Protein AF-0000000077144534 (afdb_homodimer)

Organism: Bacillus cereus (strain ATCC 14579 / DSM 31 / CCUG 7414 / JCM 2152 / NBRC 15305 / NCIMB 9373 / NCTC 2599 / NRRL B-3711) (NCBI:txid226900)

Solvent-accessible surface area (backbone atoms only — not comparable to full-atom values): 43664 Å² total; per-residue (Å²): 130,83,70,80,83,49,71,66,43,53,51,49,51,52,47,54,53,50,52,52,50,32,29,72,67,61,45,68,54,52,65,59,30,49,51,47,42,27,48,52,36,26,70,57,66,73,32,68,68,57,10,37,19,36,45,34,42,28,43,51,51,28,47,54,73,42,35,69,46,41,49,42,52,8,52,35,41,21,42,44,52,51,29,51,39,47,43,28,36,54,57,55,49,50,72,56,57,72,67,42,68,38,33,68,44,24,42,51,50,48,14,52,49,31,20,58,46,11,34,73,40,38,35,71,50,37,40,67,52,42,34,76,65,46,48,62,52,28,35,71,39,18,25,28,50,63,49,53,30,50,24,37,24,47,25,6,23,25,36,18,51,45,52,21,79,60,62,36,42,60,42,38,49,22,16,57,42,34,74,43,59,41,67,51,25,48,62,42,26,50,65,45,40,50,45,29,36,53,47,18,52,51,47,42,47,60,64,46,59,76,46,52,59,62,48,57,75,67,61,62,78,67,59,73,64,70,69,66,73,47,75,37,89,60,53,71,68,58,30,48,52,51,36,55,46,53,60,50,53,52,51,49,48,52,50,49,27,62,74,67,64,43,55,70,70,54,34,36,20,34,54,36,16,49,48,53,51,48,42,48,53,50,29,35,69,61,45,45,91,50,11,56,56,49,38,52,49,35,50,25,53,9,46,29,51,29,42,52,69,42,41,71,30,34,41,46,47,22,42,54,31,47,32,37,81,35,26,48,75,56,76,35,94,60,68,61,89,86,61,74,28,50,46,54,40,50,10,54,54,42,38,72,70,45,92,69,50,52,62,57,48,37,52,49,31,36,50,48,5,36,41,34,2,59,72,23,62,17,61,54,26,22,36,57,21,3,36,51,16,32,21,48,13,56,37,60,70,52,44,32,38,45,38,25,26,45,3,36,36,30,6,13,40,29,1,35,15,35,43,28,36,84,35,24,36,70,43,18,59,64,43,69,44,58,28,60,57,50,17,58,64,34,40,60,25,47,52,51,13,49,52,55,30,43,53,52,50,37,71,72,84,129,83,70,80,81,49,72,66,44,54,52,50,49,51,47,53,53,50,50,52,52,32,30,72,68,59,45,67,55,52,64,58,31,50,51,49,41,28,49,54,35,25,71,58,66,73,31,68,68,57,8,36,18,34,45,34,42,28,41,52,51,29,46,54,72,44,35,68,46,42,50,42,51,7,52,35,42,21,43,44,50,51,30,52,38,46,43,29,34,54,57,57,50,51,71,56,56,73,66,42,68,39,34,69,44,27,44,52,48,49,14,53,50,32,21,58,45,10,34,73,41,39,34,69,51,36,41,68,52,43,33,76,66,48,48,62,52,29,41,71,38,22,26,38,51,62,47,53,30,49,25,38,24,46,25,6,23,25,35,19,51,46,52,22,80,61,62,37,43,61,42,38,48,22,16,56,41,33,73,42,60,40,67,53,25,47,62,43,26,51,64,45,41,50,47,27,36,52,47,17,53,50,46,43,46,61,64,45,57,75,49,51,60,61,59,67,73,63,72,76,70,67,59,71,64,70,67,64,72,47,75,35,89,60,53,70,66,58,32,47,51,51,36,54,45,54,60,51,51,52,50,50,49,52,51,48,27,61,74,66,66,43,57,69,70,53,35,35,20,36,54,35,16,50,50,53,51,49,41,48,54,49,29,36,69,61,46,44,91,49,11,55,56,48,39,51,49,35,50,25,53,8,44,30,50,27,41,53,68,40,41,70,30,34,42,45,48,21,44,54,32,48,32,38,82,36,26,49,76,56,77,34,94,60,68,62,90,86,60,75,28,48,46,53,40,51,9,53,52,41,40,73,71,44,92,70,48,51,62,58,49,36,51,49,32,36,50,48,6,35,40,34,1,58,71,22,63,18,60,55,26,22,37,57,21,3,35,52,15,32,21,48,15,57,37,60,70,52,44,32,38,44,37,25,26,45,3,36,37,30,6,13,39,30,0,35,16,35,44,28,35,84,37,24,36,69,42,18,58,66,44,69,42,58,27,60,57,51,17,58,66,33,39,62,27,47,51,52,12,50,51,52,30,42,53,52,49,38,71,72,85

Nearest PDB structures (foldseek):
  4f35-assembly1_C  TM=5.685E-01  e=8.370E-05  Vibrio cholerae
  4f35-assembly1_D  TM=5.701E-01  e=2.680E-04  Vibrio cholerae
  8uvi-assembly1_A  TM=4.977E-01  e=1.101E-03  Homo sapiens
  7p54-assembly1_B  TM=1.173E-01  e=9.471E+00  Homo sapiens
  4f35-assembly1_C  TM=5.687E-01  e=7.313E-05  Vibrio cholerae

Radius of gyration: 28.94 Å; Cα contacts (8 Å, |Δi|>4): 1698; chains: 2; bounding box: 73×82×66 Å

Structure (mmCIF, N/CA/C/O backbone):
data_AF-0000000077144534-model_v1
#
loop_
_entity.id
_entity.type
_entity.pdbx_description
1 polymer Transporter
#
loop_
_atom_site.group_PDB
_atom_site.id
_atom_site.type_symbol
_atom_site.label_atom_id
_atom_site.label_alt_id
_atom_site.label_comp_id
_atom_site.label_asym_id
_atom_site.label_entity_id
_atom_site.label_seq_id
_atom_site.pdbx_PDB_ins_code
_atom_site.Cartn_x
_atom_site.Cartn_y
_atom_site.Cartn_z
_atom_site.occupancy
_atom_site.B_iso_or_equiv
_atom_site.auth_seq_id
_atom_site.auth_comp_id
_atom_site.auth_asym_id
_atom_site.auth_atom_id
_atom_site.pdbx_PDB_model_num
ATOM 1 N N . MET A 1 1 ? 38.344 -20.266 5.215 1 42.41 1 MET A N 1
ATOM 2 C CA . MET A 1 1 ? 38.406 -19.688 6.559 1 42.41 1 MET A CA 1
ATOM 3 C C . MET A 1 1 ? 37.031 -19.812 7.258 1 42.41 1 MET A C 1
ATOM 5 O O . MET A 1 1 ? 36 -19.672 6.625 1 42.41 1 MET A O 1
ATOM 9 N N . GLY A 1 2 ? 36.938 -20.562 8.297 1 53.88 2 GLY A N 1
ATOM 10 C CA . GLY A 1 2 ? 35.75 -20.953 9.047 1 53.88 2 GLY A CA 1
ATOM 11 C C . GLY A 1 2 ? 34.906 -19.766 9.484 1 53.88 2 GLY A C 1
ATOM 12 O O . GLY A 1 2 ? 35.438 -18.734 9.883 1 53.88 2 GLY A O 1
ATOM 13 N N . VAL A 1 3 ? 33.812 -19.562 8.875 1 65.56 3 VAL A N 1
ATOM 14 C CA . VAL A 1 3 ? 32.938 -18.469 9.289 1 65.56 3 VAL A CA 1
ATOM 15 C C . VAL A 1 3 ? 32.625 -18.594 10.773 1 65.56 3 VAL A C 1
ATOM 17 O O . VAL A 1 3 ? 32.375 -19.688 11.273 1 65.56 3 VAL A O 1
ATOM 20 N N . GLU A 1 4 ? 33.031 -17.688 11.617 1 74.69 4 GLU A N 1
ATOM 21 C CA . GLU A 1 4 ? 32.75 -17.656 13.047 1 74.69 4 GLU A CA 1
ATOM 22 C C . GLU A 1 4 ? 31.266 -17.406 13.305 1 74.69 4 GLU A C 1
ATOM 24 O O . GLU A 1 4 ? 30.719 -16.375 12.875 1 74.69 4 GLU A O 1
ATOM 29 N N . LEU A 1 5 ? 30.656 -18.484 13.781 1 81.31 5 LEU A N 1
ATOM 30 C CA . LEU A 1 5 ? 29.25 -18.344 14.141 1 81.31 5 LEU A CA 1
ATOM 31 C C . LEU A 1 5 ? 29.094 -17.578 15.453 1 81.31 5 LEU A C 1
ATOM 33 O O . LEU A 1 5 ? 29.797 -17.859 16.422 1 81.31 5 LEU A O 1
ATOM 37 N N . ALA A 1 6 ? 28.328 -16.516 15.359 1 86.56 6 ALA A N 1
ATOM 38 C CA . ALA A 1 6 ? 28.062 -15.633 16.5 1 86.56 6 ALA A CA 1
ATOM 39 C C . ALA A 1 6 ? 26.641 -15.812 17.031 1 86.56 6 ALA A C 1
ATOM 41 O O . ALA A 1 6 ? 25.922 -16.719 16.594 1 86.56 6 ALA A O 1
ATOM 42 N N . LEU A 1 7 ? 26.359 -15.109 18.016 1 89.06 7 LEU A N 1
ATOM 43 C CA . LEU A 1 7 ? 25.047 -15.141 18.641 1 89.06 7 LEU A CA 1
ATOM 44 C C . LEU A 1 7 ? 23.953 -14.812 17.625 1 89.06 7 LEU A C 1
ATOM 46 O O . LEU A 1 7 ? 22.859 -15.359 17.688 1 89.06 7 LEU A O 1
ATOM 50 N N . LEU A 1 8 ? 24.328 -14.031 16.703 1 90.62 8 LEU A N 1
ATOM 51 C CA . LEU A 1 8 ? 23.359 -13.633 15.68 1 90.62 8 LEU A CA 1
ATOM 52 C C . LEU A 1 8 ? 22.969 -14.82 14.82 1 90.62 8 LEU A C 1
ATOM 54 O O . LEU A 1 8 ? 21.797 -14.945 14.43 1 90.62 8 LEU A O 1
ATOM 58 N N . HIS A 1 9 ? 23.891 -15.633 14.547 1 89.31 9 HIS A N 1
ATOM 59 C CA . HIS A 1 9 ? 23.609 -16.812 13.734 1 89.31 9 HIS A CA 1
ATOM 60 C C . HIS A 1 9 ? 22.688 -17.781 14.469 1 89.31 9 HIS A C 1
ATOM 62 O O . HIS A 1 9 ? 21.734 -18.297 13.891 1 89.31 9 HIS A O 1
ATOM 68 N N . ALA A 1 10 ? 22.922 -17.969 15.703 1 90.56 10 ALA A N 1
ATOM 69 C CA . ALA A 1 10 ? 22.094 -18.859 16.516 1 90.56 10 ALA A CA 1
ATOM 70 C C . ALA A 1 10 ? 20.672 -18.312 16.656 1 90.56 10 ALA A C 1
ATOM 72 O O . ALA A 1 10 ? 19.703 -19.062 16.609 1 90.56 10 ALA A O 1
ATOM 73 N N . LEU A 1 11 ? 20.625 -17.062 16.859 1 92.5 11 LEU A N 1
ATOM 74 C CA . LEU A 1 11 ? 19.312 -16.406 16.969 1 92.5 11 LEU A CA 1
ATOM 75 C C . LEU A 1 11 ? 18.516 -16.562 15.688 1 92.5 11 LEU A C 1
ATOM 77 O O . LEU A 1 11 ? 17.297 -16.781 15.734 1 92.5 11 LEU A O 1
ATOM 81 N N . TYR A 1 12 ? 19.188 -16.422 14.641 1 88.88 12 TYR A N 1
ATOM 82 C CA . TYR A 1 12 ? 18.5 -16.531 13.359 1 88.88 12 TYR A CA 1
ATOM 83 C C . TYR A 1 12 ? 18.016 -17.953 13.125 1 88.88 12 TYR A C 1
ATOM 85 O O . TYR A 1 12 ? 16.922 -18.172 12.594 1 88.88 12 TYR A O 1
ATOM 93 N N . VAL A 1 13 ? 18.781 -18.906 13.531 1 87.19 13 VAL A N 1
ATOM 94 C CA . VAL A 1 13 ? 18.375 -20.297 13.398 1 87.19 13 VAL A CA 1
ATOM 95 C C . VAL A 1 13 ? 17.156 -20.562 14.281 1 87.19 13 VAL A C 1
ATOM 97 O O . VAL A 1 13 ? 16.203 -21.234 13.859 1 87.19 13 VAL A O 1
ATOM 100 N N . ILE A 1 14 ? 17.156 -20.047 15.445 1 92.19 14 ILE A N 1
ATOM 101 C CA . ILE A 1 14 ? 16.016 -20.188 16.344 1 92.19 14 ILE A CA 1
ATOM 102 C C . ILE A 1 14 ? 14.789 -19.547 15.719 1 92.19 14 ILE A C 1
ATOM 104 O O . ILE A 1 14 ? 13.672 -20.078 15.844 1 92.19 14 ILE A O 1
ATOM 108 N N . CYS A 1 15 ? 15.016 -18.484 15.07 1 89.12 15 CYS A N 1
ATOM 109 C CA . CYS A 1 15 ? 13.922 -17.797 14.391 1 89.12 15 CYS A CA 1
ATOM 110 C C . CYS A 1 15 ? 13.32 -18.672 13.297 1 89.12 15 CYS A C 1
ATOM 112 O O . CYS A 1 15 ? 12.102 -18.797 13.211 1 89.12 15 CYS A O 1
ATOM 114 N N . LEU A 1 16 ? 14.195 -19.25 12.508 1 81.44 16 LEU A N 1
ATOM 115 C CA . LEU A 1 16 ? 13.727 -20.109 11.422 1 81.44 16 LEU A CA 1
ATOM 116 C C . LEU A 1 16 ? 12.93 -21.281 11.961 1 81.44 16 LEU A C 1
ATOM 118 O O . LEU A 1 16 ? 11.859 -21.594 11.445 1 81.44 16 LEU A O 1
ATOM 122 N N . LEU A 1 17 ? 13.375 -21.828 13.008 1 86 17 LEU A N 1
ATOM 123 C CA . LEU A 1 17 ? 12.711 -22.969 13.602 1 86 17 LEU A CA 1
ATOM 124 C C . LEU A 1 17 ? 11.375 -22.578 14.219 1 86 17 LEU A C 1
ATOM 126 O O . LEU A 1 17 ? 10.398 -23.312 14.117 1 86 17 LEU A O 1
ATOM 130 N N . THR A 1 18 ? 11.367 -21.453 14.82 1 90.31 18 THR A N 1
ATOM 131 C CA . THR A 1 18 ? 10.133 -20.969 15.422 1 90.31 18 THR A CA 1
ATOM 132 C C . THR A 1 18 ? 9.086 -20.703 14.344 1 90.31 18 THR A C 1
ATOM 134 O O . THR A 1 18 ? 7.91 -21.047 14.516 1 90.31 18 THR A O 1
ATOM 137 N N . ILE A 1 19 ? 9.492 -20.109 13.266 1 84.62 19 ILE A N 1
ATOM 138 C CA . ILE A 1 19 ? 8.562 -19.781 12.18 1 84.62 19 ILE A CA 1
ATOM 139 C C . ILE A 1 19 ? 8.008 -21.078 11.586 1 84.62 19 ILE A C 1
ATOM 141 O O . ILE A 1 19 ? 6.809 -21.188 11.328 1 84.62 19 ILE A O 1
ATOM 145 N N . ILE A 1 20 ? 8.883 -22.047 11.406 1 80.19 20 ILE A N 1
ATOM 146 C CA . ILE A 1 20 ? 8.453 -23.344 10.875 1 80.19 20 ILE A CA 1
ATOM 147 C C . ILE A 1 20 ? 7.426 -23.969 11.812 1 80.19 20 ILE A C 1
ATOM 149 O O . ILE A 1 20 ? 6.402 -24.5 11.359 1 80.19 20 ILE A O 1
ATOM 153 N N . THR A 1 21 ? 7.672 -23.875 13.055 1 87 21 THR A N 1
ATOM 154 C CA . THR A 1 21 ? 6.75 -24.438 14.047 1 87 21 THR A CA 1
ATOM 155 C C . THR A 1 21 ? 5.402 -23.719 13.984 1 87 21 THR A C 1
ATOM 157 O O . THR A 1 21 ? 4.352 -24.375 14.055 1 87 21 THR A O 1
ATOM 160 N N . PHE A 1 22 ? 5.402 -22.453 13.82 1 85.5 22 PHE A N 1
ATOM 161 C CA . PHE A 1 22 ? 4.164 -21.688 13.75 1 85.5 22 PHE A CA 1
ATOM 162 C C . PHE A 1 22 ? 3.395 -22.016 12.477 1 85.5 22 PHE A C 1
ATOM 164 O O . PHE A 1 22 ? 2.162 -22.078 12.484 1 85.5 22 PHE A O 1
ATOM 171 N N . PHE A 1 23 ? 4.145 -22.234 11.422 1 77.31 23 PHE A N 1
ATOM 172 C CA . PHE A 1 23 ? 3.492 -22.641 10.18 1 77.31 23 PHE A CA 1
ATOM 173 C C . PHE A 1 23 ? 2.816 -24 10.344 1 77.31 23 PHE A C 1
ATOM 175 O O . PHE A 1 23 ? 1.694 -24.188 9.867 1 77.31 23 PHE A O 1
ATOM 182 N N . ILE A 1 24 ? 3.453 -24.828 10.984 1 77.75 24 ILE A N 1
ATOM 183 C CA . ILE A 1 24 ? 2.912 -26.172 11.195 1 77.75 24 ILE A CA 1
ATOM 184 C C . ILE A 1 24 ? 1.632 -26.094 12.023 1 77.75 24 ILE A C 1
ATOM 186 O O . ILE A 1 24 ? 0.661 -26.797 11.758 1 77.75 24 ILE A O 1
ATOM 190 N N . LEU A 1 25 ? 1.6 -25.141 12.945 1 82.19 25 LEU A N 1
ATOM 191 C CA . LEU A 1 25 ? 0.45 -24.969 13.828 1 82.19 25 LEU A CA 1
ATOM 192 C C . LEU A 1 25 ? -0.598 -24.062 13.195 1 82.19 25 LEU A C 1
ATOM 194 O O . LEU A 1 25 ? -1.635 -23.781 13.805 1 82.19 25 LEU A O 1
ATOM 198 N N . ARG A 1 26 ? -0.304 -23.531 12.016 1 79.56 26 ARG A N 1
ATOM 199 C CA . ARG A 1 26 ? -1.212 -22.672 11.273 1 79.56 26 ARG A CA 1
ATOM 200 C C . ARG A 1 26 ? -1.513 -21.391 12.047 1 79.56 26 ARG A C 1
ATOM 202 O O . ARG A 1 26 ? -2.668 -20.969 12.141 1 79.56 26 ARG A O 1
ATOM 209 N N . LYS A 1 27 ? -0.546 -20.938 12.68 1 83.81 27 LYS A N 1
ATOM 210 C CA . LYS A 1 27 ? -0.655 -19.688 13.422 1 83.81 27 LYS A CA 1
ATOM 211 C C . LYS A 1 27 ? -0.007 -18.547 12.648 1 83.81 27 LYS A C 1
ATOM 213 O O . LYS A 1 27 ? 0.911 -18.766 11.859 1 83.81 27 LYS A O 1
ATOM 218 N N . ASP A 1 28 ? -0.531 -17.359 12.961 1 85.75 28 ASP A N 1
ATOM 219 C CA . ASP A 1 28 ? 0.019 -16.172 12.312 1 85.75 28 ASP A CA 1
ATOM 220 C C . ASP A 1 28 ? 1.435 -15.883 12.812 1 85.75 28 ASP A C 1
ATOM 222 O O . ASP A 1 28 ? 1.718 -16.016 14 1 85.75 28 ASP A O 1
ATOM 226 N N . THR A 1 29 ? 2.299 -15.469 11.883 1 87.38 29 THR A N 1
ATOM 227 C CA . THR A 1 29 ? 3.715 -15.344 12.211 1 87.38 29 THR A CA 1
ATOM 228 C C . THR A 1 29 ? 4.117 -13.875 12.312 1 87.38 29 THR A C 1
ATOM 230 O O . THR A 1 29 ? 5.277 -13.562 12.578 1 87.38 29 THR A O 1
ATOM 233 N N . THR A 1 30 ? 3.24 -12.969 12.141 1 90.62 30 THR A N 1
ATOM 234 C CA . THR A 1 30 ? 3.561 -11.555 12.07 1 90.62 30 THR A CA 1
ATOM 235 C C . THR A 1 30 ? 4.266 -11.094 13.344 1 90.62 30 THR A C 1
ATOM 237 O O . THR A 1 30 ? 5.34 -10.492 13.281 1 90.62 30 THR A O 1
ATOM 240 N N . ILE A 1 31 ? 3.746 -11.438 14.516 1 94.31 31 ILE A N 1
ATOM 241 C CA . ILE A 1 31 ? 4.289 -10.984 15.789 1 94.31 31 ILE A CA 1
ATOM 242 C C . ILE A 1 31 ? 5.664 -11.617 16.016 1 94.31 31 ILE A C 1
ATOM 244 O O . ILE A 1 31 ? 6.598 -10.938 16.453 1 94.31 31 ILE A O 1
ATOM 248 N N . ILE A 1 32 ? 5.766 -12.844 15.688 1 92.19 32 ILE A N 1
ATOM 249 C CA . ILE A 1 32 ? 7.023 -13.555 15.891 1 92.19 32 ILE A CA 1
ATOM 250 C C . ILE A 1 32 ? 8.109 -12.938 15.023 1 92.19 32 ILE A C 1
ATOM 252 O O . ILE A 1 32 ? 9.25 -12.773 15.461 1 92.19 32 ILE A O 1
ATOM 256 N N . CYS A 1 33 ? 7.805 -12.633 13.781 1 91.62 33 CYS A N 1
ATOM 257 C CA . CYS A 1 33 ? 8.766 -11.992 12.891 1 91.62 33 CYS A CA 1
ATOM 258 C C . CYS A 1 33 ? 9.219 -10.648 13.453 1 91.62 33 CYS A C 1
ATOM 260 O O . CYS A 1 33 ? 10.414 -10.344 13.461 1 91.62 33 CYS A O 1
ATOM 262 N N . ILE A 1 34 ? 8.305 -9.898 13.953 1 96.12 34 ILE A N 1
ATOM 263 C CA . ILE A 1 34 ? 8.617 -8.578 14.484 1 96.12 34 ILE A CA 1
ATOM 264 C C . ILE A 1 34 ? 9.5 -8.719 15.719 1 96.12 34 ILE A C 1
ATOM 266 O O . ILE A 1 34 ? 10.469 -7.965 15.891 1 96.12 34 ILE A O 1
ATOM 270 N N . ASP A 1 35 ? 9.203 -9.672 16.562 1 96.5 35 ASP A N 1
ATOM 271 C CA . ASP A 1 35 ? 9.992 -9.922 17.766 1 96.5 35 ASP A CA 1
ATOM 272 C C . ASP A 1 35 ? 11.438 -10.273 17.406 1 96.5 35 ASP A C 1
ATOM 274 O O . ASP A 1 35 ? 12.375 -9.781 18.031 1 96.5 35 ASP A O 1
ATOM 278 N N . PHE A 1 36 ? 11.578 -11.078 16.484 1 94.81 36 PHE A N 1
ATOM 279 C CA . PHE A 1 36 ? 12.922 -11.508 16.125 1 94.81 36 PHE A CA 1
ATOM 280 C C . PHE A 1 36 ? 13.672 -10.383 15.406 1 94.81 36 PHE A C 1
ATOM 282 O O . PHE A 1 36 ? 14.891 -10.266 15.531 1 94.81 36 PHE A O 1
ATOM 289 N N . ILE A 1 37 ? 12.969 -9.578 14.633 1 95.62 37 ILE A N 1
ATOM 290 C CA . ILE A 1 37 ? 13.602 -8.398 14.047 1 95.62 37 ILE A CA 1
ATOM 291 C C . ILE A 1 37 ? 14.164 -7.512 15.156 1 95.62 37 ILE A C 1
ATOM 293 O O . ILE A 1 37 ? 15.312 -7.066 15.078 1 95.62 37 ILE A O 1
ATOM 297 N N . PHE A 1 38 ? 13.344 -7.344 16.172 1 97.12 38 PHE A N 1
ATOM 298 C CA . PHE A 1 38 ? 13.766 -6.559 17.328 1 97.12 38 PHE A CA 1
ATOM 299 C C . PHE A 1 38 ? 14.977 -7.195 18 1 97.12 38 PHE A C 1
ATOM 301 O O . PHE A 1 38 ? 15.961 -6.512 18.281 1 97.12 38 PHE A O 1
ATOM 308 N N . LEU A 1 39 ? 14.922 -8.453 18.203 1 96.38 39 LEU A N 1
ATOM 309 C CA . LEU A 1 39 ? 15.984 -9.156 18.922 1 96.38 39 LEU A CA 1
ATOM 310 C C . LEU A 1 39 ? 17.266 -9.172 18.109 1 96.38 39 LEU A C 1
ATOM 312 O O . LEU A 1 39 ? 18.359 -9.023 18.672 1 96.38 39 LEU A O 1
ATOM 316 N N . LEU A 1 40 ? 17.219 -9.398 16.828 1 94.75 40 LEU A N 1
ATOM 317 C CA . LEU A 1 40 ? 18.406 -9.391 15.977 1 94.75 40 LEU A CA 1
ATOM 318 C C . LEU A 1 40 ? 19.062 -8.016 15.984 1 94.75 40 LEU A C 1
ATOM 320 O O . LEU A 1 40 ? 20.297 -7.918 16.109 1 94.75 40 LEU A O 1
ATOM 324 N N . THR A 1 41 ? 18.25 -6.98 15.875 1 94.75 41 THR A N 1
ATOM 325 C CA . THR A 1 41 ? 18.781 -5.625 15.867 1 94.75 41 THR A CA 1
ATOM 326 C C . THR A 1 41 ? 19.375 -5.273 17.234 1 94.75 41 THR A C 1
ATOM 328 O O . THR A 1 41 ? 20.422 -4.633 17.312 1 94.75 41 THR A O 1
ATOM 331 N N . LEU A 1 42 ? 18.703 -5.73 18.25 1 95.69 42 LEU A N 1
ATOM 332 C CA . LEU A 1 42 ? 19.188 -5.473 19.609 1 95.69 42 LEU A CA 1
ATOM 333 C C . LEU A 1 42 ? 20.531 -6.176 19.844 1 95.69 42 LEU A C 1
ATOM 335 O O . LEU A 1 42 ? 21.438 -5.594 20.438 1 95.69 42 LEU A O 1
ATOM 339 N N . THR A 1 43 ? 20.609 -7.352 19.438 1 94.5 43 THR A N 1
ATOM 340 C CA . THR A 1 43 ? 21.828 -8.125 19.625 1 94.5 43 THR A CA 1
ATOM 341 C C . THR A 1 43 ? 22.984 -7.523 18.828 1 94.5 43 THR A C 1
ATOM 343 O O . THR A 1 43 ? 24.125 -7.535 19.281 1 94.5 43 THR A O 1
ATOM 346 N N . ALA A 1 44 ? 22.672 -7.047 17.688 1 92.5 44 ALA A N 1
ATOM 347 C CA . ALA A 1 44 ? 23.703 -6.484 16.828 1 92.5 44 ALA A CA 1
ATOM 348 C C . ALA A 1 44 ? 24.156 -5.117 17.328 1 92.5 44 ALA A C 1
ATOM 350 O O . ALA A 1 44 ? 25.344 -4.824 17.359 1 92.5 44 ALA A O 1
ATOM 351 N N . THR A 1 45 ? 23.25 -4.281 17.797 1 92.94 45 THR A N 1
ATOM 352 C CA . THR A 1 45 ? 23.578 -2.887 18.062 1 92.94 45 THR A CA 1
ATOM 353 C C . THR A 1 45 ? 23.703 -2.65 19.578 1 92.94 45 THR A C 1
ATOM 355 O O . THR A 1 45 ? 24.281 -1.652 20 1 92.94 45 THR A O 1
ATOM 358 N N . SER A 1 46 ? 23.078 -3.477 20.406 1 92.94 46 SER A N 1
ATOM 359 C CA . SER A 1 46 ? 23.016 -3.33 21.844 1 92.94 46 SER A CA 1
ATOM 360 C C . SER A 1 46 ? 22.328 -2.021 22.234 1 92.94 46 SER A C 1
ATOM 362 O O . SER A 1 46 ? 22.719 -1.384 23.219 1 92.94 46 SER A O 1
ATOM 364 N N . SER A 1 47 ? 21.469 -1.551 21.406 1 92.81 47 SER A N 1
ATOM 365 C CA . SER A 1 47 ? 20.719 -0.323 21.625 1 92.81 47 SER A CA 1
ATOM 366 C C . SER A 1 47 ? 19.219 -0.556 21.469 1 92.81 47 SER A C 1
ATOM 368 O O . SER A 1 47 ? 18.766 -0.967 20.391 1 92.81 47 SER A O 1
ATOM 370 N N . ILE A 1 48 ? 18.516 -0.217 22.469 1 93.5 48 ILE A N 1
ATOM 371 C CA . ILE A 1 48 ? 17.078 -0.455 22.469 1 93.5 48 ILE A CA 1
ATOM 372 C C . ILE A 1 48 ? 16.406 0.487 21.469 1 93.5 48 ILE A C 1
ATOM 374 O O . ILE A 1 48 ? 15.602 0.052 20.641 1 93.5 48 ILE A O 1
ATOM 378 N N . PRO A 1 49 ? 16.812 1.8 21.391 1 91.06 49 PRO A N 1
ATOM 379 C CA . PRO A 1 49 ? 16.172 2.684 20.422 1 91.06 49 PRO A CA 1
ATOM 380 C C . PRO A 1 49 ? 16.438 2.264 18.984 1 91.06 49 PRO A C 1
ATOM 382 O O . PRO A 1 49 ? 15.547 2.357 18.125 1 91.06 49 PRO A O 1
ATOM 385 N N . LEU A 1 50 ? 17.547 1.774 18.766 1 91.5 50 LEU A N 1
ATOM 386 C CA . LEU A 1 50 ? 17.875 1.34 17.406 1 91.5 50 LEU A CA 1
ATOM 387 C C . LEU A 1 50 ? 17.125 0.059 17.047 1 91.5 50 LEU A C 1
ATOM 389 O O . LEU A 1 50 ? 16.734 -0.136 15.898 1 91.5 50 LEU A O 1
ATOM 393 N N . ALA A 1 51 ? 16.953 -0.751 18.047 1 95.75 51 ALA A N 1
ATOM 394 C CA . ALA A 1 51 ? 16.203 -1.983 17.828 1 95.75 51 ALA A CA 1
ATOM 395 C C . ALA A 1 51 ? 14.734 -1.684 17.516 1 95.75 51 ALA A C 1
ATOM 397 O O . ALA A 1 51 ? 14.125 -2.338 16.672 1 95.75 51 ALA A O 1
ATOM 398 N N . VAL A 1 52 ? 14.211 -0.721 18.219 1 95.31 52 VAL A N 1
ATOM 399 C CA . VAL A 1 52 ? 12.828 -0.324 18 1 95.31 52 VAL A CA 1
ATOM 400 C C . VAL A 1 52 ? 12.688 0.318 16.609 1 95.31 52 VAL A C 1
ATOM 402 O O . VAL A 1 52 ? 11.773 -0.015 15.852 1 95.31 52 VAL A O 1
ATOM 405 N N . SER A 1 53 ? 13.617 1.15 16.25 1 92.5 53 SER A N 1
ATOM 406 C CA . SER A 1 53 ? 13.617 1.783 14.938 1 92.5 53 SER A CA 1
ATOM 407 C C . SER A 1 53 ? 13.828 0.757 13.836 1 92.5 53 SER A C 1
ATOM 409 O O . SER A 1 53 ? 13.336 0.93 12.719 1 92.5 53 SER A O 1
ATOM 411 N N . GLY A 1 54 ? 14.523 -0.268 14.211 1 94.5 54 GLY A N 1
ATOM 412 C CA . GLY A 1 54 ? 14.812 -1.316 13.242 1 94.5 54 GLY A CA 1
ATOM 413 C C . GLY A 1 54 ? 13.57 -2.016 12.727 1 94.5 54 GLY A C 1
ATOM 414 O O . GLY A 1 54 ? 13.547 -2.473 11.578 1 94.5 54 GLY A O 1
ATOM 415 N N . ILE A 1 55 ? 12.562 -2.086 13.531 1 96.19 55 ILE A N 1
ATOM 416 C CA . ILE A 1 55 ? 11.305 -2.697 13.117 1 96.19 55 ILE A CA 1
ATOM 417 C C . ILE A 1 55 ? 10.711 -1.92 11.945 1 96.19 55 ILE A C 1
ATOM 419 O O . ILE A 1 55 ? 10.406 -2.5 10.898 1 96.19 55 ILE A O 1
ATOM 423 N N . PHE A 1 56 ? 10.641 -0.649 12.086 1 94.56 56 PHE A N 1
ATOM 424 C CA . PHE A 1 56 ? 10.062 0.221 11.062 1 94.56 56 PHE A CA 1
ATOM 425 C C . PHE A 1 56 ? 10.938 0.243 9.82 1 94.56 56 PHE A C 1
ATOM 427 O O . PHE A 1 56 ? 10.43 0.163 8.695 1 94.56 56 PHE A O 1
ATOM 434 N N . GLN A 1 57 ? 12.203 0.277 10.031 1 93.81 57 GLN A N 1
ATOM 435 C CA . GLN A 1 57 ? 13.141 0.336 8.906 1 93.81 57 GLN A CA 1
ATOM 436 C C . GLN A 1 57 ? 13.133 -0.969 8.117 1 93.81 57 GLN A C 1
ATOM 438 O O . GLN A 1 57 ? 13.305 -0.962 6.895 1 93.81 57 GLN A O 1
ATOM 443 N N . SER A 1 58 ? 13 -1.997 8.828 1 94.62 58 SER A N 1
ATOM 444 C CA . SER A 1 58 ? 12.938 -3.283 8.141 1 94.62 58 SER A CA 1
ATOM 445 C C . SER A 1 58 ? 11.695 -3.385 7.27 1 94.62 58 SER A C 1
ATOM 447 O O . SER A 1 58 ? 11.727 -3.984 6.191 1 94.62 58 SER A O 1
ATOM 449 N N . PHE A 1 59 ? 10.586 -2.834 7.723 1 95.69 59 PHE A N 1
ATOM 450 C CA . PHE A 1 59 ? 9.367 -2.818 6.93 1 95.69 59 PHE A CA 1
ATOM 451 C C . PHE A 1 59 ? 9.547 -1.964 5.68 1 95.69 59 PHE A C 1
ATOM 453 O O . PHE A 1 59 ? 9.117 -2.352 4.59 1 95.69 59 PHE A O 1
ATOM 460 N N . ILE A 1 60 ? 10.18 -0.851 5.852 1 93.44 60 ILE A N 1
ATOM 461 C CA . ILE A 1 60 ? 10.438 0.036 4.719 1 93.44 60 ILE A CA 1
ATOM 462 C C . ILE A 1 60 ? 11.273 -0.691 3.67 1 93.44 60 ILE A C 1
ATOM 464 O O . ILE A 1 60 ? 10.961 -0.648 2.477 1 93.44 60 ILE A O 1
ATOM 468 N N . TYR A 1 61 ? 12.273 -1.328 4.188 1 91.25 61 TYR A N 1
ATOM 469 C CA . TYR A 1 61 ? 13.156 -2.043 3.275 1 91.25 61 TYR A CA 1
ATOM 470 C C . TYR A 1 61 ? 12.414 -3.156 2.551 1 91.25 61 TYR A C 1
ATOM 472 O O . TYR A 1 61 ? 12.547 -3.311 1.335 1 91.25 61 TYR A O 1
ATOM 480 N N . ALA A 1 62 ? 11.688 -3.873 3.258 1 89.94 62 ALA A N 1
ATOM 481 C CA . ALA A 1 62 ? 10.953 -4.996 2.684 1 89.94 62 ALA A CA 1
ATOM 482 C C . ALA A 1 62 ? 9.938 -4.516 1.652 1 89.94 62 ALA A C 1
ATOM 484 O O . ALA A 1 62 ? 9.836 -5.078 0.56 1 89.94 62 ALA A O 1
ATOM 485 N N . ILE A 1 63 ? 9.172 -3.518 1.977 1 92.81 63 ILE A N 1
ATOM 486 C CA . ILE A 1 63 ? 8.156 -3.008 1.062 1 92.81 63 ILE A CA 1
ATOM 487 C C . ILE A 1 63 ? 8.828 -2.457 -0.196 1 92.81 63 ILE A C 1
ATOM 489 O O . ILE A 1 63 ? 8.328 -2.658 -1.308 1 92.81 63 ILE A O 1
ATOM 493 N N . THR A 1 64 ? 9.945 -1.812 -0.016 1 90.81 64 THR A N 1
ATOM 494 C CA . THR A 1 64 ? 10.664 -1.254 -1.155 1 90.81 64 THR A CA 1
ATOM 495 C C . THR A 1 64 ? 11.109 -2.361 -2.107 1 90.81 64 THR A C 1
ATOM 497 O O . THR A 1 64 ? 10.961 -2.236 -3.324 1 90.81 64 THR A O 1
ATOM 500 N N . GLU A 1 65 ? 11.617 -3.373 -1.544 1 83.69 65 GLU A N 1
ATOM 501 C CA . GLU A 1 65 ? 12.094 -4.48 -2.363 1 83.69 65 GLU A CA 1
ATOM 502 C C . GLU A 1 65 ? 10.938 -5.211 -3.041 1 83.69 65 GLU A C 1
ATOM 504 O O . GLU A 1 65 ? 11.086 -5.719 -4.156 1 83.69 65 GLU A O 1
ATOM 509 N N . LEU A 1 66 ? 9.797 -5.234 -2.436 1 84.25 66 LEU A N 1
ATOM 510 C CA . LEU A 1 66 ? 8.641 -5.957 -2.945 1 84.25 66 LEU A CA 1
ATOM 511 C C . LEU A 1 66 ? 7.777 -5.059 -3.828 1 84.25 66 LEU A C 1
ATOM 513 O O . LEU A 1 66 ? 6.855 -5.535 -4.496 1 84.25 66 LEU A O 1
ATOM 517 N N . LEU A 1 67 ? 8.094 -3.877 -3.881 1 90.56 67 LEU A N 1
ATOM 518 C CA . LEU A 1 67 ? 7.219 -2.852 -4.434 1 90.56 67 LEU A CA 1
ATOM 519 C C . LEU A 1 67 ? 6.918 -3.129 -5.902 1 90.56 67 LEU A C 1
ATOM 521 O O . LEU A 1 67 ? 5.77 -3.029 -6.336 1 90.56 67 LEU A O 1
ATOM 525 N N . PRO A 1 68 ? 7.938 -3.479 -6.75 1 85.88 68 PRO A N 1
ATOM 526 C CA . PRO A 1 68 ? 7.609 -3.754 -8.148 1 85.88 68 PRO A CA 1
ATOM 527 C C . PRO A 1 68 ? 6.559 -4.852 -8.305 1 85.88 68 PRO A C 1
ATOM 529 O O . PRO A 1 68 ? 5.66 -4.734 -9.141 1 85.88 68 PRO A O 1
ATOM 532 N N . THR A 1 69 ? 6.633 -5.828 -7.461 1 80.56 69 THR A N 1
ATOM 533 C CA . THR A 1 69 ? 5.684 -6.938 -7.504 1 80.56 69 THR A CA 1
ATOM 534 C C . THR A 1 69 ? 4.312 -6.496 -7 1 80.56 69 THR A C 1
ATOM 536 O O . THR A 1 69 ? 3.291 -6.805 -7.617 1 80.56 69 THR A O 1
ATOM 539 N N . ILE A 1 70 ? 4.34 -5.812 -5.93 1 88.44 70 ILE A N 1
ATOM 540 C CA . ILE A 1 70 ? 3.078 -5.352 -5.359 1 88.44 70 ILE A CA 1
ATOM 541 C C . ILE A 1 70 ? 2.369 -4.434 -6.352 1 88.44 70 ILE A C 1
ATOM 543 O O . ILE A 1 70 ? 1.164 -4.574 -6.582 1 88.44 70 ILE A O 1
ATOM 547 N N . LEU A 1 71 ? 3.105 -3.564 -6.941 1 92.12 71 LEU A N 1
ATOM 548 C CA . LEU A 1 71 ? 2.514 -2.57 -7.828 1 92.12 71 LEU A CA 1
ATOM 549 C C . LEU A 1 71 ? 1.971 -3.227 -9.094 1 92.12 71 LEU A C 1
ATOM 551 O O . LEU A 1 71 ? 0.896 -2.861 -9.57 1 92.12 71 LEU A O 1
ATOM 555 N N . ILE A 1 72 ? 2.693 -4.168 -9.688 1 87.69 72 ILE A N 1
ATOM 556 C CA . ILE A 1 72 ? 2.223 -4.801 -10.914 1 87.69 72 ILE A CA 1
ATOM 557 C C . ILE A 1 72 ? 0.94 -5.582 -10.633 1 87.69 72 ILE A C 1
ATOM 559 O O . ILE A 1 72 ? 0.005 -5.566 -11.43 1 87.69 72 ILE A O 1
ATOM 563 N N . ILE A 1 73 ? 0.918 -6.277 -9.555 1 82.94 73 ILE A N 1
ATOM 564 C CA . ILE A 1 73 ? -0.282 -7.02 -9.18 1 82.94 73 ILE A CA 1
ATOM 565 C C . ILE A 1 73 ? -1.444 -6.051 -8.969 1 82.94 73 ILE A C 1
ATOM 567 O O . ILE A 1 73 ? -2.561 -6.301 -9.438 1 82.94 73 ILE A O 1
ATOM 571 N N . SER A 1 74 ? -1.158 -4.941 -8.32 1 91.75 74 SER A N 1
ATOM 572 C CA . SER A 1 74 ? -2.18 -3.93 -8.062 1 91.75 74 SER A CA 1
ATOM 573 C C . SER A 1 74 ? -2.752 -3.383 -9.367 1 91.75 74 SER A C 1
ATOM 575 O O . SER A 1 74 ? -3.969 -3.242 -9.508 1 91.75 74 SER A O 1
ATOM 577 N N . ILE A 1 75 ? -1.911 -3.1 -10.266 1 92.75 75 ILE A N 1
ATOM 578 C CA . ILE A 1 75 ? -2.32 -2.512 -11.531 1 92.75 75 ILE A CA 1
ATOM 579 C C . ILE A 1 75 ? -3.092 -3.541 -12.359 1 92.75 75 ILE A C 1
ATOM 581 O O . ILE A 1 75 ? -4.09 -3.209 -13 1 92.75 75 ILE A O 1
ATOM 585 N N . ILE A 1 76 ? -2.695 -4.746 -12.328 1 87.5 76 ILE A N 1
ATOM 586 C CA . ILE A 1 76 ? -3.355 -5.809 -13.078 1 87.5 76 ILE A CA 1
ATOM 587 C C . ILE A 1 76 ? -4.75 -6.055 -12.508 1 87.5 76 ILE A C 1
ATOM 589 O O . ILE A 1 76 ? -5.707 -6.266 -13.258 1 87.5 76 ILE A O 1
ATOM 593 N N . VAL A 1 77 ? -4.824 -6.043 -11.242 1 87.5 77 VAL A N 1
ATOM 594 C CA . VAL A 1 77 ? -6.125 -6.215 -10.602 1 87.5 77 VAL A CA 1
ATOM 595 C C . VAL A 1 77 ? -7.039 -5.047 -10.969 1 87.5 77 VAL A C 1
ATOM 597 O O . VAL A 1 77 ? -8.234 -5.238 -11.203 1 87.5 77 VAL A O 1
ATOM 600 N N . SER A 1 78 ? -6.473 -3.846 -10.977 1 92.38 78 SER A N 1
ATOM 601 C CA . SER A 1 78 ? -7.23 -2.68 -11.422 1 92.38 78 SER A CA 1
ATOM 602 C C . SER A 1 78 ? -7.797 -2.887 -12.82 1 92.38 78 SER A C 1
ATOM 604 O O . SER A 1 78 ? -8.969 -2.609 -13.07 1 92.38 78 SER A O 1
ATOM 606 N N . MET A 1 79 ? -7.004 -3.346 -13.695 1 91.5 79 MET A N 1
ATOM 607 C CA . MET A 1 79 ? -7.414 -3.602 -15.07 1 91.5 79 MET A CA 1
ATOM 608 C C . MET A 1 79 ? -8.477 -4.695 -15.125 1 91.5 79 MET A C 1
ATOM 610 O O . MET A 1 79 ? -9.461 -4.574 -15.852 1 91.5 79 MET A O 1
ATOM 614 N N . SER A 1 80 ? -8.289 -5.703 -14.352 1 86.69 80 SER A N 1
ATOM 615 C CA . SER A 1 80 ? -9.234 -6.812 -14.32 1 86.69 80 SER A CA 1
ATOM 616 C C . SER A 1 80 ? -10.609 -6.352 -13.852 1 86.69 80 SER A C 1
ATOM 618 O O . SER A 1 80 ? -11.625 -6.711 -14.445 1 86.69 80 SER A O 1
ATOM 620 N N . ASN A 1 81 ? -10.633 -5.578 -12.82 1 88.88 81 ASN A N 1
ATOM 621 C CA . ASN A 1 81 ? -11.891 -5.043 -12.312 1 88.88 81 ASN A CA 1
ATOM 622 C C . ASN A 1 81 ? -12.578 -4.156 -13.352 1 88.88 81 ASN A C 1
ATOM 624 O O . ASN A 1 81 ? -13.797 -4.199 -13.5 1 88.88 81 ASN A O 1
ATOM 628 N N . LEU A 1 82 ? -11.812 -3.391 -13.984 1 91.88 82 LEU A N 1
ATOM 629 C CA . LEU A 1 82 ? -12.336 -2.525 -15.039 1 91.88 82 LEU A CA 1
ATOM 630 C C . LEU A 1 82 ? -12.953 -3.35 -16.156 1 91.88 82 LEU A C 1
ATOM 632 O O . LEU A 1 82 ? -14.039 -3.023 -16.656 1 91.88 82 LEU A O 1
ATOM 636 N N . LEU A 1 83 ? -12.328 -4.418 -16.562 1 89.88 83 LEU A N 1
ATOM 637 C CA . LEU A 1 83 ? -12.836 -5.277 -17.625 1 89.88 83 LEU A CA 1
ATOM 638 C C . LEU A 1 83 ? -14.133 -5.953 -17.203 1 89.88 83 LEU A C 1
ATOM 640 O O . LEU A 1 83 ? -15.07 -6.055 -18 1 89.88 83 LEU A O 1
ATOM 644 N N . VAL A 1 84 ? -14.18 -6.352 -16 1 86.19 84 VAL A N 1
ATOM 645 C CA . VAL A 1 84 ? -15.367 -7.031 -15.484 1 86.19 84 VAL A CA 1
ATOM 646 C C . VAL A 1 84 ? -16.531 -6.047 -15.406 1 86.19 84 VAL A C 1
ATOM 648 O O . VAL A 1 84 ? -17.641 -6.348 -15.852 1 86.19 84 VAL A O 1
ATOM 651 N N . HIS A 1 85 ? -16.25 -4.852 -14.938 1 88.25 85 HIS A N 1
ATOM 652 C CA . HIS A 1 85 ? -17.312 -3.871 -14.734 1 88.25 85 HIS A CA 1
ATOM 653 C C . HIS A 1 85 ? -17.812 -3.328 -16.062 1 88.25 85 HIS A C 1
ATOM 655 O O . HIS A 1 85 ? -18.969 -2.9 -16.172 1 88.25 85 HIS A O 1
ATOM 661 N N . THR A 1 86 ? -17.016 -3.389 -17.094 1 90.62 86 THR A N 1
ATOM 662 C CA . THR A 1 86 ? -17.406 -2.867 -18.406 1 90.62 86 THR A CA 1
ATOM 663 C C . THR A 1 86 ? -17.969 -3.979 -19.281 1 90.62 86 THR A C 1
ATOM 665 O O . THR A 1 86 ? -18.562 -3.709 -20.328 1 90.62 86 THR A O 1
ATOM 668 N N . GLY A 1 87 ? -17.75 -5.234 -18.891 1 87.75 87 GLY A N 1
ATOM 669 C CA . GLY A 1 87 ? -18.266 -6.367 -19.641 1 87.75 87 GLY A CA 1
ATOM 670 C C . GLY A 1 87 ? -17.359 -6.762 -20.812 1 87.75 87 GLY A C 1
ATOM 671 O O . GLY A 1 87 ? -17.734 -7.605 -21.625 1 87.75 87 GLY A O 1
ATOM 672 N N . ILE A 1 88 ? -16.281 -6.164 -20.906 1 90.31 88 ILE A N 1
ATOM 673 C CA . ILE A 1 88 ? -15.344 -6.469 -21.984 1 90.31 88 ILE A CA 1
ATOM 674 C C . ILE A 1 88 ? -14.852 -7.906 -21.844 1 90.31 88 ILE A C 1
ATOM 676 O O . ILE A 1 88 ? -14.648 -8.602 -22.844 1 90.31 88 ILE A O 1
ATOM 680 N N . ASN A 1 89 ? -14.68 -8.352 -20.625 1 87 89 ASN A N 1
ATOM 681 C CA . ASN A 1 89 ? -14.195 -9.703 -20.359 1 87 89 ASN A CA 1
ATOM 682 C C . ASN A 1 89 ? -15.117 -10.758 -20.969 1 87 89 ASN A C 1
ATOM 684 O O . ASN A 1 89 ? -14.656 -11.805 -21.422 1 87 89 ASN A O 1
ATOM 688 N N . ASP A 1 90 ? -16.344 -10.484 -21.016 1 85.44 90 ASP A N 1
ATOM 689 C CA . ASP A 1 90 ? -17.312 -11.406 -21.609 1 85.44 90 ASP A CA 1
ATOM 690 C C . ASP A 1 90 ? -17.031 -11.609 -23.109 1 85.44 90 ASP A C 1
ATOM 692 O O . ASP A 1 90 ? -17.047 -12.734 -23.594 1 85.44 90 ASP A O 1
ATOM 696 N N . THR A 1 91 ? -16.766 -10.523 -23.672 1 87.56 91 THR A N 1
ATOM 697 C CA . THR A 1 91 ? -16.516 -10.555 -25.109 1 87.56 91 THR A CA 1
ATOM 698 C C . THR A 1 91 ? -15.18 -11.25 -25.391 1 87.56 91 THR A C 1
ATOM 700 O O . THR A 1 91 ? -15.039 -11.93 -26.422 1 87.56 91 THR A O 1
ATOM 703 N N . MET A 1 92 ? -14.305 -11.156 -24.531 1 86.62 92 MET A N 1
ATOM 704 C CA . MET A 1 92 ? -12.992 -11.766 -24.703 1 86.62 92 MET A CA 1
ATOM 705 C C . MET A 1 92 ? -13.078 -13.281 -24.547 1 86.62 92 MET A C 1
ATOM 707 O O . MET A 1 92 ? -12.359 -14.016 -25.234 1 86.62 92 MET A O 1
ATOM 711 N N . ILE A 1 93 ? -14 -13.805 -23.812 1 87.06 93 ILE A N 1
ATOM 712 C CA . ILE A 1 93 ? -14.039 -15.219 -23.438 1 87.06 93 ILE A CA 1
ATOM 713 C C . ILE A 1 93 ? -15.062 -15.953 -24.312 1 87.06 93 ILE A C 1
ATOM 715 O O . ILE A 1 93 ? -14.953 -17.156 -24.531 1 87.06 93 ILE A O 1
ATOM 719 N N . SER A 1 94 ? -16 -15.25 -24.859 1 86.31 94 SER A N 1
ATOM 720 C CA . SER A 1 94 ? -17.156 -15.812 -25.547 1 86.31 94 SER A CA 1
ATOM 721 C C . SER A 1 94 ? -16.734 -16.703 -26.703 1 86.31 94 SER A C 1
ATOM 723 O O . SER A 1 94 ? -17.344 -17.75 -26.953 1 86.31 94 SER A O 1
ATOM 725 N N . PRO A 1 95 ? -15.711 -16.328 -27.375 1 87.56 95 PRO A N 1
ATOM 726 C CA . PRO A 1 95 ? -15.328 -17.188 -28.5 1 87.56 95 PRO A CA 1
ATOM 727 C C . PRO A 1 95 ? -14.914 -18.578 -28.078 1 87.56 95 PRO A C 1
ATOM 729 O O . PRO A 1 95 ? -15.055 -19.547 -28.844 1 87.56 95 PRO A O 1
ATOM 732 N N . PHE A 1 96 ? -14.508 -18.766 -26.906 1 90.19 96 PHE A N 1
ATOM 733 C CA . PHE A 1 96 ? -14 -20.047 -26.438 1 90.19 96 PHE A CA 1
ATOM 734 C C . PHE A 1 96 ? -15.141 -20.922 -25.922 1 90.19 96 PHE A C 1
ATOM 736 O O . PHE A 1 96 ? -14.977 -22.141 -25.781 1 90.19 96 PHE A O 1
ATOM 743 N N . THR A 1 97 ? -16.234 -20.312 -25.672 1 89.81 97 THR A N 1
ATOM 744 C CA . THR A 1 97 ? -17.391 -21.078 -25.234 1 89.81 97 THR A CA 1
ATOM 745 C C . THR A 1 97 ? -17.859 -22.031 -26.328 1 89.81 97 THR A C 1
ATOM 747 O O . THR A 1 97 ? -18.344 -23.125 -26.047 1 89.81 97 THR A O 1
ATOM 750 N N . LYS A 1 98 ? -17.594 -21.594 -27.484 1 90.56 98 LYS A N 1
ATOM 751 C CA . LYS A 1 98 ? -18.047 -22.406 -28.609 1 90.56 98 LYS A CA 1
ATOM 752 C C . LYS A 1 98 ? -17.156 -23.641 -28.781 1 90.56 98 LYS A C 1
ATOM 754 O O . LYS A 1 98 ? -17.594 -24.641 -29.359 1 90.56 98 LYS A O 1
ATOM 759 N N . MET A 1 99 ? -16.062 -23.594 -28.25 1 92.88 99 MET A N 1
ATOM 760 C CA . MET A 1 99 ? -15.109 -24.688 -28.391 1 92.88 99 MET A CA 1
ATOM 761 C C . MET A 1 99 ? -15.406 -25.797 -27.375 1 92.88 99 MET A C 1
ATOM 763 O O . MET A 1 99 ? -14.906 -26.906 -27.516 1 92.88 99 MET A O 1
ATOM 767 N N . ILE A 1 100 ? -16.172 -25.531 -26.438 1 93.25 100 ILE A N 1
ATOM 768 C CA . ILE A 1 100 ? -16.484 -26.4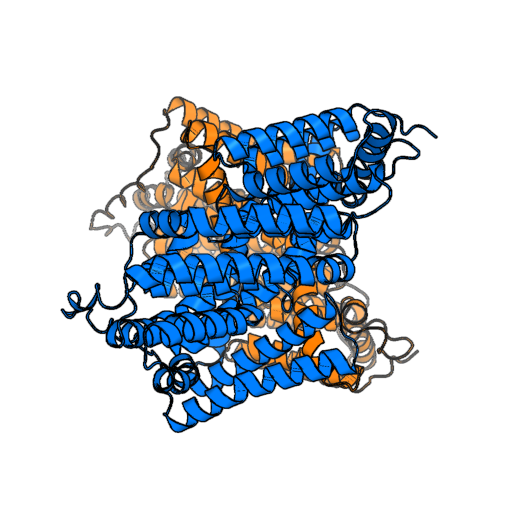69 -25.359 1 93.25 100 ILE A CA 1
ATOM 769 C C . ILE A 1 100 ? -17.688 -27.312 -25.75 1 93.25 100 ILE A C 1
ATOM 771 O O . ILE A 1 100 ? -18.828 -26.859 -25.625 1 93.25 100 ILE A O 1
ATOM 775 N N . ARG A 1 101 ? -17.375 -28.562 -26.172 1 93.38 101 ARG A N 1
ATOM 776 C CA . ARG A 1 101 ? -18.453 -29.406 -26.672 1 93.38 101 ARG A CA 1
ATOM 777 C C . ARG A 1 101 ? -18.578 -30.672 -25.828 1 93.38 101 ARG A C 1
ATOM 779 O O . ARG A 1 101 ? -19.625 -31.328 -25.828 1 93.38 101 ARG A O 1
ATOM 786 N N . THR A 1 102 ? -17.516 -31.062 -25.266 1 94 102 THR A N 1
ATOM 787 C CA . THR A 1 102 ? -17.484 -32.25 -24.391 1 94 102 THR A CA 1
ATOM 788 C C . THR A 1 102 ? -16.891 -31.891 -23.031 1 94 102 THR A C 1
ATOM 790 O O . THR A 1 102 ? -16.219 -30.875 -22.891 1 94 102 THR A O 1
ATOM 793 N N . PRO A 1 103 ? -17.188 -32.688 -22.094 1 94.38 103 PRO A N 1
ATOM 794 C CA . PRO A 1 103 ? -16.594 -32.438 -20.781 1 94.38 103 PRO A CA 1
ATOM 795 C C . PRO A 1 103 ? -15.07 -32.5 -20.797 1 94.38 103 PRO A C 1
ATOM 797 O O . PRO A 1 103 ? -14.422 -31.75 -20.062 1 94.38 103 PRO A O 1
ATOM 800 N N . THR A 1 104 ? -14.539 -33.375 -21.562 1 95.75 104 THR A N 1
ATOM 801 C CA . THR A 1 104 ? -13.086 -33.438 -21.703 1 95.75 104 THR A CA 1
ATOM 802 C C . THR A 1 104 ? -12.531 -32.125 -22.25 1 95.75 104 THR A C 1
ATOM 804 O O . THR A 1 104 ? -11.562 -31.594 -21.719 1 95.75 104 THR A O 1
ATOM 807 N N . LEU A 1 105 ? -13.164 -31.656 -23.266 1 95.31 105 LEU A N 1
ATOM 808 C CA . LEU A 1 105 ? -12.727 -30.391 -23.844 1 95.31 105 LEU A CA 1
ATOM 809 C C . LEU A 1 105 ? -12.945 -29.25 -22.875 1 95.31 105 LEU A C 1
ATOM 811 O O . LEU A 1 105 ? -12.148 -28.297 -22.828 1 95.31 105 LEU A O 1
ATOM 815 N N . ALA A 1 106 ? -14.008 -29.359 -22.172 1 95.44 106 ALA A N 1
ATOM 816 C CA . ALA A 1 106 ? -14.289 -28.312 -21.188 1 95.44 106 ALA A CA 1
ATOM 817 C C . ALA A 1 106 ? -13.164 -28.203 -20.172 1 95.44 106 ALA A C 1
ATOM 819 O O . ALA A 1 106 ? -12.656 -27.109 -19.906 1 95.44 106 ALA A O 1
ATOM 820 N N . TYR A 1 107 ? -12.75 -29.344 -19.656 1 96.31 107 TYR A N 1
ATOM 821 C CA . TYR A 1 107 ? -11.695 -29.375 -18.641 1 96.31 107 TYR A CA 1
ATOM 822 C C . TYR A 1 107 ? -10.406 -28.766 -19.188 1 96.31 107 TYR A C 1
ATOM 824 O O . TYR A 1 107 ? -9.812 -27.891 -18.562 1 96.31 107 TYR A O 1
ATOM 832 N N . TRP A 1 108 ? -10.039 -29.172 -20.312 1 96.75 108 TRP A N 1
ATOM 833 C CA . TRP A 1 108 ? -8.742 -28.781 -20.859 1 96.75 108 TRP A CA 1
ATOM 834 C C . TRP A 1 108 ? -8.797 -27.359 -21.406 1 96.75 108 TRP A C 1
ATOM 836 O O . TRP A 1 108 ? -7.848 -26.594 -21.25 1 96.75 108 TRP A O 1
ATOM 846 N N . ILE A 1 109 ? -9.82 -26.969 -22 1 95.75 109 ILE A N 1
ATOM 847 C CA . ILE A 1 109 ? -9.93 -25.609 -22.562 1 95.75 109 ILE A CA 1
ATOM 848 C C . ILE A 1 109 ? -10.008 -24.594 -21.422 1 95.75 109 ILE A C 1
ATOM 850 O O . ILE A 1 109 ? -9.32 -23.578 -21.453 1 95.75 109 ILE A O 1
ATOM 854 N N . ILE A 1 110 ? -10.812 -24.875 -20.484 1 95.44 110 ILE A N 1
ATOM 855 C CA . ILE A 1 110 ? -10.938 -23.984 -19.328 1 95.44 110 ILE A CA 1
ATOM 856 C C . ILE A 1 110 ? -9.594 -23.875 -18.609 1 95.44 110 ILE A C 1
ATOM 858 O O . ILE A 1 110 ? -9.148 -22.781 -18.25 1 95.44 110 ILE A O 1
ATOM 862 N N . GLY A 1 111 ? -9.008 -25 -18.422 1 96.62 111 GLY A N 1
ATOM 863 C CA . GLY A 1 111 ? -7.711 -25.016 -17.766 1 96.62 111 GLY A CA 1
ATOM 864 C C . GLY A 1 111 ? -6.648 -24.234 -18.531 1 96.62 111 GLY A C 1
ATOM 865 O O . GLY A 1 111 ? -5.969 -23.391 -17.953 1 96.62 111 GLY A O 1
ATOM 866 N N . LEU A 1 112 ? -6.512 -24.516 -19.766 1 95.88 112 LEU A N 1
ATOM 867 C CA . LEU A 1 112 ? -5.484 -23.875 -20.578 1 95.88 112 LEU A CA 1
ATOM 868 C C . LEU A 1 112 ? -5.758 -22.375 -20.719 1 95.88 112 LEU A C 1
ATOM 870 O O . LEU A 1 112 ? -4.828 -21.562 -20.734 1 95.88 112 LEU A O 1
ATOM 874 N N . LEU A 1 113 ? -6.953 -22.062 -20.844 1 93.88 113 LEU A N 1
ATOM 875 C CA . LEU A 1 113 ? -7.316 -20.656 -20.891 1 93.88 113 LEU A CA 1
ATOM 876 C C . LEU A 1 113 ? -7 -19.953 -19.578 1 93.88 113 LEU A C 1
ATOM 878 O O . LEU A 1 113 ? -6.453 -18.859 -19.578 1 93.88 113 LEU A O 1
ATOM 882 N N . MET A 1 114 ? -7.371 -20.625 -18.516 1 93.94 114 MET A N 1
ATOM 883 C CA . MET A 1 114 ? -7.074 -20.094 -17.188 1 93.94 114 MET A CA 1
ATOM 884 C C . MET A 1 114 ? -5.574 -19.906 -17 1 93.94 114 MET A C 1
ATOM 886 O O . MET A 1 114 ? -5.137 -18.875 -16.469 1 93.94 114 MET A O 1
ATOM 890 N N . MET A 1 115 ? -4.84 -20.828 -17.422 1 95.06 115 MET A N 1
ATOM 891 C CA . MET A 1 115 ? -3.385 -20.781 -17.328 1 95.06 115 MET A CA 1
ATOM 892 C C . MET A 1 115 ? -2.83 -19.594 -18.109 1 95.06 115 MET A C 1
ATOM 894 O O . MET A 1 115 ? -2.033 -18.812 -17.578 1 95.06 115 MET A O 1
ATOM 898 N N . THR A 1 116 ? -3.275 -19.422 -19.297 1 91.19 116 THR A N 1
ATOM 899 C CA . THR A 1 116 ? -2.773 -18.375 -20.172 1 91.19 116 THR A CA 1
ATOM 900 C C . THR A 1 116 ? -3.133 -16.984 -19.641 1 91.19 116 THR A C 1
ATOM 902 O O . THR A 1 116 ? -2.285 -16.094 -19.594 1 91.19 116 THR A O 1
ATOM 905 N N . ILE A 1 117 ? -4.309 -16.875 -19.219 1 88.69 117 ILE A N 1
ATOM 906 C CA . ILE A 1 117 ? -4.766 -15.586 -18.703 1 88.69 117 ILE A CA 1
ATOM 907 C C . ILE A 1 117 ? -4.051 -15.273 -17.391 1 88.69 117 ILE A C 1
ATOM 909 O O . ILE A 1 117 ? -3.656 -14.133 -17.156 1 88.69 117 ILE A O 1
ATOM 913 N N . SER A 1 118 ? -3.854 -16.266 -16.609 1 90.5 118 SER A N 1
ATOM 914 C CA . SER A 1 118 ? -3.234 -16.094 -15.305 1 90.5 118 SER A CA 1
ATOM 915 C C . SER A 1 118 ? -1.768 -15.695 -15.43 1 90.5 118 SER A C 1
ATOM 917 O O . SER A 1 118 ? -1.201 -15.086 -14.523 1 90.5 118 SER A O 1
ATOM 919 N N . PHE A 1 119 ? -1.174 -16.016 -16.531 1 88.31 119 PHE A N 1
ATOM 920 C CA . PHE A 1 119 ? 0.2 -15.594 -16.781 1 88.31 119 PHE A CA 1
ATOM 921 C C . PHE A 1 119 ? 0.297 -14.07 -16.797 1 88.31 119 PHE A C 1
ATOM 923 O O . PHE A 1 119 ? 1.315 -13.5 -16.391 1 88.31 119 PHE A O 1
ATOM 930 N N . PHE A 1 120 ? -0.856 -13.508 -17.156 1 81.62 120 PHE A N 1
ATOM 931 C CA . PHE A 1 120 ? -0.813 -12.062 -17.359 1 81.62 120 PHE A CA 1
ATOM 932 C C . PHE A 1 120 ? -1.576 -11.344 -16.25 1 81.62 120 PHE A C 1
ATOM 934 O O . PHE A 1 120 ? -1.243 -10.203 -15.906 1 81.62 120 PHE A O 1
ATOM 941 N N . PHE A 1 121 ? -2.652 -11.961 -15.766 1 80.94 121 PHE A N 1
ATOM 942 C CA . PHE A 1 121 ? -3.561 -11.25 -14.867 1 80.94 121 PHE A CA 1
ATOM 943 C C . PHE A 1 121 ? -3.512 -11.844 -13.469 1 80.94 121 PHE A C 1
ATOM 945 O O . PHE A 1 121 ? -4.211 -11.375 -12.562 1 80.94 121 PHE A O 1
ATOM 952 N N . TRP A 1 122 ? -2.699 -12.711 -13.188 1 81 122 TRP A N 1
ATOM 953 C CA . TRP A 1 122 ? -2.705 -13.414 -11.914 1 81 122 TRP A CA 1
ATOM 954 C C . TRP A 1 122 ? -3.969 -14.25 -11.758 1 81 122 TRP A C 1
ATOM 956 O O . TRP A 1 122 ? -5.023 -13.898 -12.289 1 81 122 TRP A O 1
ATOM 966 N N . PRO A 1 123 ? -3.971 -15.234 -11.008 1 87.5 123 PRO A N 1
ATOM 967 C CA . PRO A 1 123 ? -5.055 -16.219 -11.031 1 87.5 123 PRO A CA 1
ATOM 968 C C . PRO A 1 123 ? -6.348 -15.688 -10.414 1 87.5 123 PRO A C 1
ATOM 970 O O . PRO A 1 123 ? -7.43 -15.906 -10.961 1 87.5 123 PRO A O 1
ATOM 973 N N . SER A 1 124 ? -6.344 -14.977 -9.383 1 81.25 124 SER A N 1
ATOM 974 C CA . SER A 1 124 ? -7.562 -14.578 -8.688 1 81.25 124 SER A CA 1
ATOM 975 C C . SER A 1 124 ? -8.414 -13.664 -9.555 1 81.25 124 SER A C 1
ATOM 977 O O . SER A 1 124 ? -9.602 -13.922 -9.766 1 81.25 124 SER A O 1
ATOM 979 N N . PRO A 1 125 ? -7.855 -12.711 -10.094 1 82.62 125 PRO A N 1
ATOM 980 C CA . PRO A 1 125 ? -8.664 -11.914 -11.016 1 82.62 125 PRO A CA 1
ATOM 981 C C . PRO A 1 125 ? -9.07 -12.688 -12.266 1 82.62 125 PRO A C 1
ATOM 983 O O . PRO A 1 125 ? -10.148 -12.461 -12.82 1 82.62 125 PRO A O 1
ATOM 986 N N . ALA A 1 126 ? -8.219 -13.57 -12.672 1 88.19 126 ALA A N 1
ATOM 987 C CA . ALA A 1 126 ? -8.508 -14.375 -13.859 1 88.19 126 ALA A CA 1
ATOM 988 C C . ALA A 1 126 ? -9.734 -15.258 -13.641 1 88.19 126 ALA A C 1
ATOM 990 O O . ALA A 1 126 ? -10.523 -15.477 -14.562 1 88.19 126 ALA A O 1
ATOM 991 N N . VAL A 1 127 ? -9.875 -15.727 -12.453 1 88.38 127 VAL A N 1
ATOM 992 C CA . VAL A 1 127 ? -11.023 -16.562 -12.109 1 88.38 127 VAL A CA 1
ATOM 993 C C . VAL A 1 127 ? -12.312 -15.742 -12.25 1 88.38 127 VAL A C 1
ATOM 995 O O . VAL A 1 127 ? -13.305 -16.234 -12.781 1 88.38 127 VAL A O 1
ATOM 998 N N . ALA A 1 128 ? -12.258 -14.602 -11.797 1 77.88 128 ALA A N 1
ATOM 999 C CA . ALA A 1 128 ? -13.422 -13.727 -11.875 1 77.88 128 ALA A CA 1
ATOM 1000 C C . ALA A 1 128 ? -13.734 -13.367 -13.328 1 77.88 128 ALA A C 1
ATOM 1002 O O . ALA A 1 128 ? -14.906 -13.234 -13.703 1 77.88 128 ALA A O 1
ATOM 1003 N N . LEU A 1 129 ? -12.695 -13.281 -14.086 1 79.38 129 LEU A N 1
ATOM 1004 C CA . LEU A 1 129 ? -12.82 -12.875 -15.484 1 79.38 129 LEU A CA 1
ATOM 1005 C C . LEU A 1 129 ? -13.5 -13.969 -16.312 1 79.38 129 LEU A C 1
ATOM 1007 O O . LEU A 1 129 ? -14.281 -13.68 -17.219 1 79.38 129 LEU A O 1
ATOM 1011 N N . MET A 1 130 ? -13.305 -15.195 -15.938 1 86.88 130 MET A N 1
ATOM 1012 C CA . MET A 1 130 ? -13.742 -16.234 -16.875 1 86.88 130 MET A CA 1
ATOM 1013 C C . MET A 1 130 ? -14.797 -17.125 -16.234 1 86.88 130 MET A C 1
ATOM 1015 O O . MET A 1 130 ? -15.578 -17.766 -16.938 1 86.88 130 MET A O 1
ATOM 1019 N N . GLY A 1 131 ? -14.836 -17.141 -14.914 1 82.31 131 GLY A N 1
ATOM 1020 C CA . GLY A 1 131 ? -15.672 -18.125 -14.234 1 82.31 131 GLY A CA 1
ATOM 1021 C C . GLY A 1 131 ? -17.156 -17.953 -14.531 1 82.31 131 GLY A C 1
ATOM 1022 O O . GLY A 1 131 ? -17.859 -18.922 -14.773 1 82.31 131 GLY A O 1
ATOM 1023 N N . ALA A 1 132 ? -17.562 -16.844 -14.633 1 76.75 132 ALA A N 1
ATOM 1024 C CA . ALA A 1 132 ? -18.984 -16.562 -14.828 1 76.75 132 ALA A CA 1
ATOM 1025 C C . ALA A 1 132 ? -19.453 -17 -16.203 1 76.75 132 ALA A C 1
ATOM 1027 O O . ALA A 1 132 ? -20.609 -17.406 -16.391 1 76.75 132 ALA A O 1
ATOM 1028 N N . ILE A 1 133 ? -18.594 -17.031 -17.109 1 85.19 133 ILE A N 1
ATOM 1029 C CA . ILE A 1 133 ? -18.969 -17.297 -18.484 1 85.19 133 ILE A CA 1
ATOM 1030 C C . ILE A 1 133 ? -18.75 -18.781 -18.797 1 85.19 133 ILE A C 1
ATOM 1032 O O . ILE A 1 133 ? -19.547 -19.406 -19.5 1 85.19 133 ILE A O 1
ATOM 1036 N N . LEU A 1 134 ? -17.781 -19.312 -18.281 1 90.31 134 LEU A N 1
ATOM 1037 C CA . LEU A 1 134 ? -17.391 -20.656 -18.703 1 90.31 134 LEU A CA 1
ATOM 1038 C C . LEU A 1 134 ? -18.078 -21.703 -17.859 1 90.31 134 LEU A C 1
ATOM 1040 O O . LEU A 1 134 ? -18.297 -22.828 -18.312 1 90.31 134 LEU A O 1
ATOM 1044 N N . LEU A 1 135 ? -18.5 -21.312 -16.641 1 89.81 135 LEU A N 1
ATOM 1045 C CA . LEU A 1 135 ? -19.094 -22.281 -15.734 1 89.81 135 LEU A CA 1
ATOM 1046 C C . LEU A 1 135 ? -20.391 -22.859 -16.328 1 89.81 135 LEU A C 1
ATOM 1048 O O . LEU A 1 135 ? -20.531 -24.078 -16.438 1 89.81 135 LEU A O 1
ATOM 1052 N N . PRO A 1 136 ? -21.312 -22.016 -16.734 1 87.19 136 PRO A N 1
ATOM 1053 C CA . PRO A 1 136 ? -22.547 -22.562 -17.297 1 87.19 136 PRO A CA 1
ATOM 1054 C C . PRO A 1 136 ? -22.312 -23.406 -18.547 1 87.19 136 PRO A C 1
ATOM 1056 O O . PRO A 1 136 ? -22.969 -24.422 -18.75 1 87.19 136 PRO A O 1
ATOM 1059 N N . VAL A 1 137 ? -21.422 -23.047 -19.328 1 90.12 137 VAL A N 1
ATOM 1060 C CA . VAL A 1 137 ? -21.125 -23.75 -20.578 1 90.12 137 VAL A CA 1
ATOM 1061 C C . VAL A 1 137 ? -20.516 -25.109 -20.25 1 90.12 137 VAL A C 1
ATOM 1063 O O . VAL A 1 137 ? -20.844 -26.109 -20.891 1 90.12 137 VAL A O 1
ATOM 1066 N N . ALA A 1 138 ? -19.641 -25.125 -19.312 1 93.12 138 ALA A N 1
ATOM 1067 C CA . ALA A 1 138 ? -18.984 -26.359 -18.922 1 93.12 138 ALA A CA 1
ATOM 1068 C C . ALA A 1 138 ? -19.969 -27.344 -18.328 1 93.12 138 ALA A C 1
ATOM 1070 O O . ALA A 1 138 ? -19.922 -28.547 -18.625 1 93.12 138 ALA A O 1
ATOM 1071 N N . VAL A 1 139 ? -20.844 -26.875 -17.594 1 89.56 139 VAL A N 1
ATOM 1072 C CA . VAL A 1 139 ? -21.812 -27.734 -16.938 1 89.56 139 VAL A CA 1
ATOM 1073 C C . VAL A 1 139 ? -22.781 -28.297 -17.984 1 89.56 139 VAL A C 1
ATOM 1075 O O . VAL A 1 139 ? -23.203 -29.453 -17.891 1 89.56 139 VAL A O 1
ATOM 1078 N N . ARG A 1 140 ? -23.094 -27.516 -18.906 1 89 140 ARG A N 1
ATOM 1079 C CA . ARG A 1 140 ? -24.016 -27.922 -19.953 1 89 140 ARG A CA 1
ATOM 1080 C C . ARG A 1 140 ? -23.453 -29.094 -20.75 1 89 140 ARG A C 1
ATOM 1082 O O . ARG A 1 140 ? -24.203 -29.969 -21.188 1 89 140 ARG A O 1
ATOM 1089 N N . VAL A 1 141 ? -22.203 -29.125 -20.859 1 92.38 141 VAL A N 1
ATOM 1090 C CA . VAL A 1 141 ? -21.625 -30.188 -21.672 1 92.38 141 VAL A CA 1
ATOM 1091 C C . VAL A 1 141 ? -21.266 -31.375 -20.797 1 92.38 141 VAL A C 1
ATOM 1093 O O . VAL A 1 141 ? -20.766 -32.406 -21.297 1 92.38 141 VAL A O 1
ATOM 1096 N N . GLY A 1 142 ? -21.406 -31.188 -19.5 1 91.75 142 GLY A N 1
ATOM 1097 C CA . GLY A 1 142 ? -21.297 -32.375 -18.672 1 91.75 142 GLY A CA 1
ATOM 1098 C C . GLY A 1 142 ? -20.172 -32.281 -17.672 1 91.75 142 GLY A C 1
ATOM 1099 O O . GLY A 1 142 ? -19.922 -33.25 -16.922 1 91.75 142 GLY A O 1
ATOM 1100 N N . LEU A 1 143 ? -19.406 -31.297 -17.625 1 94.19 143 LEU A N 1
ATOM 1101 C CA . LEU A 1 143 ? -1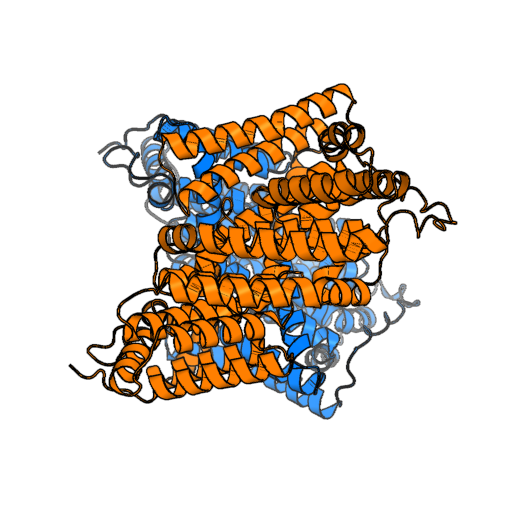8.391 -31.125 -16.594 1 94.19 143 LEU A CA 1
ATOM 1102 C C . LEU A 1 143 ? -19.016 -30.562 -15.312 1 94.19 143 LEU A C 1
ATOM 1104 O O . LEU A 1 143 ? -19.609 -29.484 -15.328 1 94.19 143 LEU A O 1
ATOM 1108 N N . PRO A 1 144 ? -18.922 -31.344 -14.312 1 93.5 144 PRO A N 1
ATOM 1109 C CA . PRO A 1 144 ? -19.5 -30.812 -13.07 1 93.5 144 PRO A CA 1
ATOM 1110 C C . PRO A 1 144 ? -18.828 -29.531 -12.594 1 93.5 144 PRO A C 1
ATOM 1112 O O . PRO A 1 144 ? -17.656 -29.297 -12.914 1 93.5 144 PRO A O 1
ATOM 1115 N N . PRO A 1 145 ? -19.547 -28.766 -11.805 1 92.56 145 PRO A N 1
ATOM 1116 C CA . PRO A 1 145 ? -18.984 -27.5 -11.305 1 92.56 145 PRO A CA 1
ATOM 1117 C C . PRO A 1 145 ? -17.656 -27.688 -10.57 1 92.56 145 PRO A C 1
ATOM 1119 O O . PRO A 1 145 ? -16.75 -26.859 -10.688 1 92.56 145 PRO A O 1
ATOM 1122 N N . ILE A 1 146 ? -17.547 -28.75 -9.867 1 93.56 146 ILE A N 1
ATOM 1123 C CA . ILE A 1 146 ? -16.328 -29.031 -9.141 1 93.56 146 ILE A CA 1
ATOM 1124 C C . ILE A 1 146 ? -15.172 -29.234 -10.125 1 93.56 146 ILE A C 1
ATOM 1126 O O . ILE A 1 146 ? -14.031 -28.875 -9.828 1 93.56 146 ILE A O 1
ATOM 1130 N N . GLY A 1 147 ? -15.516 -29.781 -11.195 1 94.69 147 GLY A N 1
ATOM 1131 C CA . GLY A 1 147 ? -14.516 -29.969 -12.234 1 94.69 147 GLY A CA 1
ATOM 1132 C C . GLY A 1 147 ? -14.016 -28.656 -12.82 1 94.69 147 GLY A C 1
ATOM 1133 O O . GLY A 1 147 ? -12.828 -28.516 -13.133 1 94.69 147 GLY A O 1
ATOM 1134 N N . VAL A 1 148 ? -14.891 -27.719 -12.969 1 94.56 148 VAL A N 1
ATOM 1135 C CA . VAL A 1 148 ? -14.516 -26.406 -13.461 1 94.56 148 VAL A CA 1
ATOM 1136 C C . VAL A 1 148 ? -13.586 -25.719 -12.461 1 94.56 148 VAL A C 1
ATOM 1138 O O . VAL A 1 148 ? -12.562 -25.156 -12.852 1 94.56 148 VAL A O 1
ATOM 1141 N N . ALA A 1 149 ? -13.914 -25.828 -11.25 1 94.25 149 ALA A N 1
ATOM 1142 C CA . ALA A 1 149 ? -13.117 -25.234 -10.188 1 94.25 149 ALA A CA 1
ATOM 1143 C C . ALA A 1 149 ? -11.727 -25.859 -10.125 1 94.25 149 ALA A C 1
ATOM 1145 O O . ALA A 1 149 ? -10.727 -25.141 -9.961 1 94.25 149 ALA A O 1
ATOM 1146 N N . ILE A 1 150 ? -11.68 -27.172 -10.266 1 96.12 150 ILE A N 1
ATOM 1147 C CA . ILE A 1 150 ? -10.414 -27.891 -10.242 1 96.12 150 ILE A CA 1
ATOM 1148 C C . ILE A 1 150 ? -9.531 -27.422 -11.398 1 96.12 150 ILE A C 1
ATOM 1150 O O . ILE A 1 150 ? -8.352 -27.125 -11.203 1 96.12 150 ILE A O 1
ATOM 1154 N N . ALA A 1 151 ? -10.102 -27.328 -12.523 1 96 151 ALA A N 1
ATOM 1155 C CA . ALA A 1 151 ? -9.352 -26.891 -13.703 1 96 151 ALA A CA 1
ATOM 1156 C C . ALA A 1 151 ? -8.828 -25.469 -13.523 1 96 151 ALA A C 1
ATOM 1158 O O . ALA A 1 151 ? -7.652 -25.203 -13.789 1 96 151 ALA A O 1
ATOM 1159 N N . MET A 1 152 ? -9.641 -24.656 -13.094 1 94.62 152 MET A N 1
ATOM 1160 C CA . MET A 1 152 ? -9.234 -23.281 -12.906 1 94.62 152 MET A CA 1
ATOM 1161 C C . MET A 1 152 ? -8.148 -23.172 -11.844 1 94.62 152 MET A C 1
ATOM 1163 O O . MET A 1 152 ? -7.172 -22.422 -12.016 1 94.62 152 MET A O 1
ATOM 1167 N N . ASN A 1 153 ? -8.219 -23.891 -10.859 1 95.25 153 ASN A N 1
ATOM 1168 C CA . ASN A 1 153 ? -7.27 -23.844 -9.75 1 95.25 153 ASN A CA 1
ATOM 1169 C C . ASN A 1 153 ? -5.914 -24.422 -10.148 1 95.25 153 ASN A C 1
ATOM 1171 O O . ASN A 1 153 ? -4.875 -23.797 -9.906 1 95.25 153 ASN A O 1
ATOM 1175 N N . LEU A 1 154 ? -5.945 -25.609 -10.633 1 97.25 154 LEU A N 1
ATOM 1176 C CA . LEU A 1 154 ? -4.695 -26.297 -10.914 1 97.25 154 LEU A CA 1
ATOM 1177 C C . LEU A 1 154 ? -3.92 -25.578 -12.023 1 97.25 154 LEU A C 1
ATOM 1179 O O . LEU A 1 154 ? -2.703 -25.422 -11.922 1 97.25 154 LEU A O 1
ATOM 1183 N N . PHE A 1 155 ? -4.621 -25.125 -12.992 1 97.12 155 PHE A N 1
ATOM 1184 C CA . PHE A 1 155 ? -3.947 -24.453 -14.102 1 97.12 155 PHE A CA 1
ATOM 1185 C C . PHE A 1 155 ? -3.605 -23.016 -13.734 1 97.12 155 PHE A C 1
ATOM 1187 O O . PHE A 1 155 ? -2.541 -22.516 -14.102 1 97.12 155 PHE A O 1
ATOM 1194 N N . GLY A 1 156 ? -4.449 -22.375 -13.07 1 94.62 156 GLY A N 1
ATOM 1195 C CA . GLY A 1 156 ? -4.234 -20.984 -12.703 1 94.62 156 GLY A CA 1
ATOM 1196 C C . GLY A 1 156 ? -3.375 -20.828 -11.469 1 94.62 156 GLY A C 1
ATOM 1197 O O . GLY A 1 156 ? -2.217 -20.406 -11.555 1 94.62 156 GLY A O 1
ATOM 1198 N N . HIS A 1 157 ? -3.906 -21.234 -10.344 1 93.19 157 HIS A N 1
ATOM 1199 C CA . HIS A 1 157 ? -3.242 -21.062 -9.055 1 93.19 157 HIS A CA 1
ATOM 1200 C C . HIS A 1 157 ? -2.068 -22.016 -8.898 1 93.19 157 HIS A C 1
ATOM 1202 O O . HIS A 1 157 ? -1.138 -21.75 -8.141 1 93.19 157 HIS A O 1
ATOM 1208 N N . GLY A 1 158 ? -2.098 -23.109 -9.648 1 95.25 158 GLY A N 1
ATOM 1209 C CA . GLY A 1 158 ? -1.006 -24.062 -9.602 1 95.25 158 GLY A CA 1
ATOM 1210 C C . GLY A 1 158 ? 0.074 -23.797 -10.625 1 95.25 158 GLY A C 1
ATOM 1211 O O . GLY A 1 158 ? 1.102 -23.188 -10.312 1 95.25 158 GLY A O 1
ATOM 1212 N N . ILE A 1 159 ? -0.257 -24.031 -11.836 1 96.12 159 ILE A N 1
ATOM 1213 C CA . ILE A 1 159 ? 0.727 -23.984 -12.914 1 96.12 159 ILE A CA 1
ATOM 1214 C C . ILE A 1 159 ? 1.142 -22.531 -13.164 1 96.12 159 ILE A C 1
ATOM 1216 O O . ILE A 1 159 ? 2.322 -22.188 -13.062 1 96.12 159 ILE A O 1
ATOM 1220 N N . ALA A 1 160 ? 0.248 -21.719 -13.414 1 94.44 160 ALA A N 1
ATOM 1221 C CA . ALA A 1 160 ? 0.548 -20.344 -13.82 1 94.44 160 ALA A CA 1
ATOM 1222 C C . ALA A 1 160 ? 1.198 -19.562 -12.68 1 94.44 160 ALA A C 1
ATOM 1224 O O . ALA A 1 160 ? 2.182 -18.844 -12.891 1 94.44 160 ALA A O 1
ATOM 1225 N N . LEU A 1 161 ? 0.711 -19.688 -11.531 1 91.62 161 LEU A N 1
ATOM 1226 C CA . LEU A 1 161 ? 1.21 -18.922 -10.391 1 91.62 161 LEU A CA 1
ATOM 1227 C C . LEU A 1 161 ? 2.586 -19.422 -9.969 1 91.62 161 LEU A C 1
ATOM 1229 O O . LEU A 1 161 ? 3.447 -18.625 -9.586 1 91.62 161 LEU A O 1
ATOM 1233 N N . SER A 1 162 ? 2.779 -20.734 -10 1 93.88 162 SER A N 1
ATOM 1234 C CA . SER A 1 162 ? 4.078 -21.266 -9.609 1 93.88 162 SER A CA 1
ATOM 1235 C C . SER A 1 162 ? 5.148 -20.938 -10.641 1 93.88 162 SER A C 1
ATOM 1237 O O . SER A 1 162 ? 6.309 -20.703 -10.289 1 93.88 162 SER A O 1
ATOM 1239 N N . GLY A 1 163 ? 4.789 -20.953 -11.828 1 91 163 GLY A N 1
ATOM 1240 C CA . GLY A 1 163 ? 5.723 -20.531 -12.859 1 91 163 GLY A CA 1
ATOM 1241 C C . GLY A 1 163 ? 5.941 -19.031 -12.891 1 91 163 GLY A C 1
ATOM 1242 O O . GLY A 1 163 ? 7.078 -18.562 -12.969 1 91 163 GLY A O 1
ATOM 1243 N N . ASP A 1 164 ? 4.824 -18.297 -12.82 1 88.75 164 ASP A N 1
ATOM 1244 C CA . ASP A 1 164 ? 4.828 -16.844 -12.828 1 88.75 164 ASP A CA 1
ATOM 1245 C C . ASP A 1 164 ? 5.898 -16.297 -13.781 1 88.75 164 ASP A C 1
ATOM 1247 O O . ASP A 1 164 ? 6.738 -15.492 -13.383 1 88.75 164 ASP A O 1
ATOM 1251 N N . PHE A 1 165 ? 5.859 -16.672 -15.039 1 85.94 165 PHE A N 1
ATOM 1252 C CA . PHE A 1 165 ? 6.93 -16.438 -16 1 85.94 165 PHE A CA 1
ATOM 1253 C C . PHE A 1 165 ? 6.84 -15.016 -16.562 1 85.94 165 PHE A C 1
ATOM 1255 O O . PHE A 1 165 ? 7.84 -14.461 -17.031 1 85.94 165 PHE A O 1
ATOM 1262 N N . VAL A 1 166 ? 5.676 -14.484 -16.453 1 80.44 166 VAL A N 1
ATOM 1263 C CA . VAL A 1 166 ? 5.465 -13.188 -17.078 1 80.44 166 VAL A CA 1
ATOM 1264 C C . VAL A 1 166 ? 5.648 -12.078 -16.062 1 80.44 166 VAL A C 1
ATOM 1266 O O . VAL A 1 166 ? 6.473 -11.18 -16.25 1 80.44 166 VAL A O 1
ATOM 1269 N N . ILE A 1 167 ? 4.961 -12.148 -14.953 1 75.69 167 ILE A N 1
ATOM 1270 C CA . ILE A 1 167 ? 4.996 -11.125 -13.922 1 75.69 167 ILE A CA 1
ATOM 1271 C C . ILE A 1 167 ? 6.266 -11.281 -13.086 1 75.69 167 ILE A C 1
ATOM 1273 O O . ILE A 1 167 ? 6.895 -10.289 -12.711 1 75.69 167 ILE A O 1
ATOM 1277 N N . GLN A 1 168 ? 6.629 -12.523 -12.75 1 83.69 168 GLN A N 1
ATOM 1278 C CA . GLN A 1 168 ? 7.844 -12.914 -12.039 1 83.69 168 GLN A CA 1
ATOM 1279 C C . GLN A 1 168 ? 7.852 -12.344 -10.625 1 83.69 168 GLN A C 1
ATOM 1281 O O . GLN A 1 168 ? 8.875 -11.844 -10.156 1 83.69 168 GLN A O 1
ATOM 1286 N N . GLY A 1 169 ? 6.742 -12.305 -10.039 1 81.19 169 GLY A N 1
ATOM 1287 C CA . GLY A 1 169 ? 6.652 -11.914 -8.641 1 81.19 169 GLY A CA 1
ATOM 1288 C C . GLY A 1 169 ? 7.18 -12.969 -7.688 1 81.19 169 GLY A C 1
ATOM 1289 O O . GLY A 1 169 ? 8.031 -12.688 -6.848 1 81.19 169 GLY A O 1
ATOM 1290 N N . ALA A 1 170 ? 6.656 -14.141 -7.824 1 87.06 170 ALA A N 1
ATOM 1291 C CA . ALA A 1 170 ? 7.055 -15.242 -6.953 1 87.06 170 ALA A CA 1
ATOM 1292 C C . ALA A 1 170 ? 8.539 -15.555 -7.105 1 87.06 170 ALA A C 1
ATOM 1294 O O . ALA A 1 170 ? 9.273 -15.609 -6.113 1 87.06 170 ALA A O 1
ATOM 1295 N N . PRO A 1 171 ? 9 -15.633 -8.336 1 89.62 171 PRO A N 1
ATOM 1296 C CA . PRO A 1 171 ? 10.43 -15.922 -8.469 1 89.62 171 PRO A CA 1
ATOM 1297 C C . PRO A 1 171 ? 11.312 -14.789 -7.941 1 89.62 171 PRO A C 1
ATOM 1299 O O . PRO A 1 171 ? 12.414 -15.039 -7.441 1 89.62 171 PRO A O 1
ATOM 1302 N N . LYS A 1 172 ? 10.828 -13.648 -8.008 1 85.94 172 LYS A N 1
ATOM 1303 C CA . LYS A 1 172 ? 11.602 -12.531 -7.473 1 85.94 172 LYS A CA 1
ATOM 1304 C C . LYS A 1 172 ? 11.781 -12.656 -5.961 1 85.94 172 LYS A C 1
ATOM 1306 O O . LYS A 1 172 ? 12.883 -12.5 -5.445 1 85.94 172 LYS A O 1
ATOM 1311 N N . LEU A 1 173 ? 10.734 -12.953 -5.301 1 83.69 173 LEU A N 1
ATOM 1312 C CA . LEU A 1 173 ? 10.766 -13.094 -3.848 1 83.69 173 LEU A CA 1
ATOM 1313 C C . LEU A 1 173 ? 11.703 -14.219 -3.428 1 83.69 173 LEU A C 1
ATOM 1315 O O . LEU A 1 173 ? 12.508 -14.055 -2.514 1 83.69 173 LEU A O 1
ATOM 1319 N N . THR A 1 174 ? 11.555 -15.258 -4.078 1 90.44 174 THR A N 1
ATOM 1320 C CA . THR A 1 174 ? 12.336 -16.438 -3.717 1 90.44 174 THR A CA 1
ATOM 1321 C C . THR A 1 174 ? 13.797 -16.25 -4.133 1 90.44 174 THR A C 1
ATOM 1323 O O . THR A 1 174 ? 14.703 -16.656 -3.402 1 90.44 174 THR A O 1
ATOM 1326 N N . ALA A 1 175 ? 14.016 -15.664 -5.262 1 90.69 175 ALA A N 1
ATOM 1327 C CA . ALA A 1 175 ? 15.367 -15.453 -5.762 1 90.69 175 ALA A CA 1
ATOM 1328 C C . ALA A 1 175 ? 16.141 -14.484 -4.867 1 90.69 175 ALA A C 1
ATOM 1330 O O . ALA A 1 175 ? 17.312 -14.695 -4.574 1 90.69 175 ALA A O 1
ATOM 1331 N N . ASP A 1 176 ? 15.492 -13.508 -4.48 1 83.06 176 ASP A N 1
ATOM 1332 C CA . ASP A 1 176 ? 16.125 -12.547 -3.586 1 83.06 176 ASP A CA 1
ATOM 1333 C C . ASP A 1 176 ? 16.562 -13.211 -2.281 1 83.06 176 ASP A C 1
ATOM 1335 O O . ASP A 1 176 ? 17.672 -12.953 -1.79 1 83.06 176 ASP A O 1
ATOM 1339 N N . ALA A 1 177 ? 15.727 -14 -1.773 1 84.94 177 ALA A N 1
ATOM 1340 C CA . ALA A 1 177 ? 16.031 -14.695 -0.523 1 84.94 177 ALA A CA 1
ATOM 1341 C C . ALA A 1 177 ? 17.156 -15.703 -0.717 1 84.94 177 ALA A C 1
ATOM 1343 O O . ALA A 1 177 ? 17.922 -15.977 0.21 1 84.94 177 ALA A O 1
ATOM 1344 N N . ALA A 1 178 ? 17.234 -16.188 -1.914 1 90.38 178 ALA A N 1
ATOM 1345 C CA . ALA A 1 178 ? 18.266 -17.188 -2.221 1 90.38 178 ALA A CA 1
ATOM 1346 C C . ALA A 1 178 ? 19.562 -16.516 -2.674 1 90.38 178 ALA A C 1
ATOM 1348 O O . ALA A 1 178 ? 20.578 -17.188 -2.863 1 90.38 178 ALA A O 1
ATOM 1349 N N . GLY A 1 179 ? 19.516 -15.203 -2.838 1 85.44 179 GLY A N 1
ATOM 1350 C CA . GLY A 1 179 ? 20.688 -14.492 -3.322 1 85.44 179 GLY A CA 1
ATOM 1351 C C . GLY A 1 179 ? 21 -14.766 -4.781 1 85.44 179 GLY A C 1
ATOM 1352 O O . GLY A 1 179 ? 22.156 -14.875 -5.168 1 85.44 179 GLY A O 1
ATOM 1353 N N . LEU A 1 180 ? 19.969 -15.039 -5.605 1 90.12 180 LEU A N 1
ATOM 1354 C CA . LEU A 1 180 ? 20.125 -15.375 -7.016 1 90.12 180 LEU A CA 1
ATOM 1355 C C . LEU A 1 180 ? 19.422 -14.352 -7.898 1 90.12 180 LEU A C 1
ATOM 1357 O O . LEU A 1 180 ? 18.5 -13.664 -7.445 1 90.12 180 LEU A O 1
ATOM 1361 N N . PRO A 1 181 ? 19.953 -14.219 -9.109 1 90.06 181 PRO A N 1
ATOM 1362 C CA . PRO A 1 181 ? 19.156 -13.469 -10.07 1 90.06 181 PRO A CA 1
ATOM 1363 C C . PRO A 1 181 ? 17.828 -14.148 -10.391 1 90.06 181 PRO A C 1
ATOM 1365 O O . PRO A 1 181 ? 17.75 -15.375 -10.461 1 90.06 181 PRO A O 1
ATOM 1368 N N . VAL A 1 182 ? 16.828 -13.391 -10.625 1 88.88 182 VAL A N 1
ATOM 1369 C CA . VAL A 1 182 ? 15.484 -13.891 -10.891 1 88.88 182 VAL A CA 1
ATOM 1370 C C . VAL A 1 182 ? 15.508 -14.805 -12.117 1 88.88 182 VAL A C 1
ATOM 1372 O O . VAL A 1 182 ? 14.828 -15.828 -12.148 1 88.88 182 VAL A O 1
ATOM 1375 N N . SER A 1 183 ? 16.328 -14.516 -13.102 1 88.94 183 SER A N 1
ATOM 1376 C CA . SER A 1 183 ? 16.391 -15.273 -14.344 1 88.94 183 SER A CA 1
ATOM 1377 C C . SER A 1 183 ? 16.875 -16.703 -14.102 1 88.94 183 SER A C 1
ATOM 1379 O O . SER A 1 183 ? 16.406 -17.641 -14.773 1 88.94 183 SER A O 1
ATOM 1381 N N . SER A 1 184 ? 17.734 -16.828 -13.133 1 92.75 184 SER A N 1
ATOM 1382 C CA . SER A 1 184 ? 18.25 -18.156 -12.828 1 92.75 184 SER A CA 1
ATOM 1383 C C . SER A 1 184 ? 17.156 -19.047 -12.227 1 92.75 184 SER A C 1
ATOM 1385 O O . SER A 1 184 ? 17.047 -20.234 -12.562 1 92.75 184 SER A O 1
ATOM 1387 N N . VAL A 1 185 ? 16.391 -18.469 -11.414 1 92.75 185 VAL A N 1
ATOM 1388 C CA . VAL A 1 185 ? 15.32 -19.219 -10.766 1 92.75 185 VAL A CA 1
ATOM 1389 C C . VAL A 1 185 ? 14.219 -19.531 -11.781 1 92.75 185 VAL A C 1
ATOM 1391 O O . VAL A 1 185 ? 13.672 -20.641 -11.797 1 92.75 185 VAL A O 1
ATOM 1394 N N . VAL A 1 186 ? 13.93 -18.609 -12.641 1 91.88 186 VAL A N 1
ATOM 1395 C CA . VAL A 1 186 ? 12.906 -18.797 -13.672 1 91.88 186 VAL A CA 1
ATOM 1396 C C . VAL A 1 186 ? 13.328 -19.922 -14.609 1 91.88 186 VAL A C 1
ATOM 1398 O O . VAL A 1 186 ? 12.539 -20.828 -14.898 1 91.88 186 VAL A O 1
ATOM 1401 N N . SER A 1 187 ? 14.539 -19.891 -15.031 1 92.69 187 SER A N 1
ATOM 1402 C CA . SER A 1 187 ? 15.031 -20.906 -15.945 1 92.69 187 SER A CA 1
ATOM 1403 C C . SER A 1 187 ? 15 -22.297 -15.297 1 92.69 187 SER A C 1
ATOM 1405 O O . SER A 1 187 ? 14.625 -23.281 -15.938 1 92.69 187 SER A O 1
ATOM 1407 N N . ALA A 1 188 ? 15.383 -22.328 -14.07 1 94.56 188 ALA A N 1
ATOM 1408 C CA . ALA A 1 188 ? 15.398 -23.609 -13.352 1 94.56 188 ALA A CA 1
ATOM 1409 C C . ALA A 1 188 ? 13.984 -24.109 -13.094 1 94.56 188 ALA A C 1
ATOM 1411 O O . ALA A 1 188 ? 13.766 -25.312 -12.961 1 94.56 188 ALA A O 1
ATOM 1412 N N . SER A 1 189 ? 13.047 -23.219 -13.047 1 95.06 189 SER A N 1
ATOM 1413 C CA . SER A 1 189 ? 11.688 -23.594 -12.672 1 95.06 189 SER A CA 1
ATOM 1414 C C . SER A 1 189 ? 10.914 -24.141 -13.875 1 95.06 189 SER A C 1
ATOM 1416 O O . SER A 1 189 ? 9.945 -24.875 -13.703 1 95.06 189 SER A O 1
ATOM 1418 N N . VAL A 1 190 ? 11.289 -23.875 -15.07 1 95 190 VAL A N 1
ATOM 1419 C CA . VAL A 1 190 ? 10.531 -24.188 -16.281 1 95 190 VAL A CA 1
ATOM 1420 C C . VAL A 1 190 ? 10.289 -25.703 -16.359 1 95 190 VAL A C 1
ATOM 1422 O O . VAL A 1 190 ? 9.141 -26.141 -16.422 1 95 190 VAL A O 1
ATOM 1425 N N . PRO A 1 191 ? 11.336 -26.516 -16.266 1 95.94 191 PRO A N 1
ATOM 1426 C CA . PRO A 1 191 ? 11.086 -27.953 -16.359 1 95.94 191 PRO A CA 1
ATOM 1427 C C . PRO A 1 191 ? 10.281 -28.5 -15.18 1 95.94 191 PRO A C 1
ATOM 1429 O O . PRO A 1 191 ? 9.469 -29.406 -15.352 1 95.94 191 PRO A O 1
ATOM 1432 N N . LEU A 1 192 ? 10.508 -27.969 -14.055 1 97.19 192 LEU A N 1
ATOM 1433 C CA . LEU A 1 192 ? 9.828 -28.453 -12.859 1 97.19 192 LEU A CA 1
ATOM 1434 C C . LEU A 1 192 ? 8.344 -28.094 -12.898 1 97.19 192 LEU A C 1
ATOM 1436 O O . LEU A 1 192 ? 7.496 -28.906 -12.516 1 97.19 192 LEU A O 1
ATOM 1440 N N . VAL A 1 193 ? 8.047 -26.906 -13.352 1 97.06 193 VAL A N 1
ATOM 1441 C CA . VAL A 1 193 ? 6.664 -26.469 -13.445 1 97.06 193 VAL A CA 1
ATOM 1442 C C . VAL A 1 193 ? 5.926 -27.297 -14.492 1 97.06 193 VAL A C 1
ATOM 1444 O O . VAL A 1 193 ? 4.75 -27.625 -14.312 1 97.06 193 VAL A O 1
ATOM 1447 N N . ILE A 1 194 ? 6.59 -27.625 -15.547 1 97 194 ILE A N 1
ATOM 1448 C CA . ILE A 1 194 ? 5.996 -28.438 -16.594 1 97 194 ILE A CA 1
ATOM 1449 C C . ILE A 1 194 ? 5.656 -29.828 -16.047 1 97 194 ILE A C 1
ATOM 1451 O O . ILE A 1 194 ? 4.547 -30.328 -16.234 1 97 194 ILE A O 1
ATOM 1455 N N . VAL A 1 195 ? 6.566 -30.375 -15.32 1 97.44 195 VAL A N 1
ATOM 1456 C CA . VAL A 1 195 ? 6.348 -31.703 -14.742 1 97.44 195 VAL A CA 1
ATOM 1457 C C . VAL A 1 195 ? 5.215 -31.641 -13.719 1 97.44 195 VAL A C 1
ATOM 1459 O O . VAL A 1 195 ? 4.285 -32.438 -13.766 1 97.44 195 VAL A O 1
ATOM 1462 N N . MET A 1 196 ? 5.32 -30.703 -12.805 1 97.94 196 MET A N 1
ATOM 1463 C CA . MET A 1 196 ? 4.301 -30.516 -11.773 1 97.94 196 MET A CA 1
ATOM 1464 C C . MET A 1 196 ? 2.922 -30.344 -12.406 1 97.94 196 MET A C 1
ATOM 1466 O O . MET A 1 196 ? 1.947 -30.953 -11.961 1 97.94 196 MET A O 1
ATOM 1470 N N . GLY A 1 197 ? 2.896 -29.531 -13.43 1 97.69 197 GLY A N 1
ATOM 1471 C CA . GLY A 1 197 ? 1.64 -29.219 -14.094 1 97.69 197 GLY A CA 1
ATOM 1472 C C . GLY A 1 197 ? 1.056 -30.406 -14.836 1 97.69 197 GLY A C 1
ATOM 1473 O O . GLY A 1 197 ? -0.12 -30.734 -14.672 1 97.69 197 GLY A O 1
ATOM 1474 N N . ILE A 1 198 ? 1.824 -31.047 -15.633 1 97.56 198 ILE A N 1
ATOM 1475 C CA . ILE A 1 198 ? 1.352 -32.156 -16.453 1 97.56 198 ILE A CA 1
ATOM 1476 C C . ILE A 1 198 ? 0.896 -33.312 -15.562 1 97.56 198 ILE A C 1
ATOM 1478 O O . ILE A 1 198 ? -0.184 -33.875 -15.766 1 97.56 198 ILE A O 1
ATOM 1482 N N . VAL A 1 199 ? 1.666 -33.594 -14.578 1 97.69 199 VAL A N 1
ATOM 1483 C CA . VAL A 1 199 ? 1.346 -34.719 -13.703 1 97.69 199 VAL A CA 1
ATOM 1484 C C . VAL A 1 199 ? 0.069 -34.438 -12.922 1 97.69 199 VAL A C 1
ATOM 1486 O O . VAL A 1 199 ? -0.861 -35.219 -12.898 1 97.69 199 VAL A O 1
ATOM 1489 N N . THR A 1 200 ? 0.014 -33.281 -12.328 1 98.19 200 THR A N 1
ATOM 1490 C CA . THR A 1 200 ? -1.109 -32.938 -11.461 1 98.19 200 THR A CA 1
ATOM 1491 C C . THR A 1 200 ? -2.398 -32.844 -12.273 1 98.19 200 THR A C 1
ATOM 1493 O O . THR A 1 200 ? -3.432 -33.375 -11.883 1 98.19 200 THR A O 1
ATOM 1496 N N . THR A 1 201 ? -2.314 -32.156 -13.391 1 97.88 201 THR A N 1
ATOM 1497 C CA . THR A 1 201 ? -3.529 -31.922 -14.172 1 97.88 201 THR A CA 1
ATOM 1498 C C . THR A 1 201 ? -3.992 -33.219 -14.836 1 97.88 201 THR A C 1
ATOM 1500 O O . THR A 1 201 ? -5.191 -33.469 -14.977 1 97.88 201 THR A O 1
ATOM 1503 N N . SER A 1 202 ? -3.105 -34.094 -15.25 1 97.62 202 SER A N 1
ATOM 1504 C CA . SER A 1 202 ? -3.471 -35.375 -15.852 1 97.62 202 SER A CA 1
ATOM 1505 C C . SER A 1 202 ? -4.121 -36.281 -14.828 1 97.62 202 SER A C 1
ATOM 1507 O O . SER A 1 202 ? -5.125 -36.938 -15.133 1 97.62 202 SER A O 1
ATOM 1509 N N . ILE A 1 203 ? -3.568 -36.312 -13.688 1 97.31 203 ILE A N 1
ATOM 1510 C CA . ILE A 1 203 ? -4.113 -37.188 -12.641 1 97.31 203 ILE A CA 1
ATOM 1511 C C . ILE A 1 203 ? -5.48 -36.656 -12.203 1 97.31 203 ILE A C 1
ATOM 1513 O O . ILE A 1 203 ? -6.41 -37.438 -11.984 1 97.31 203 ILE A O 1
ATOM 1517 N N . ALA A 1 204 ? -5.559 -35.344 -12.055 1 97.38 204 ALA A N 1
ATOM 1518 C CA . ALA A 1 204 ? -6.844 -34.75 -11.695 1 97.38 204 ALA A CA 1
ATOM 1519 C C . ALA A 1 204 ? -7.906 -35.062 -12.742 1 97.38 204 ALA A C 1
ATOM 1521 O O . ALA A 1 204 ? -9.062 -35.344 -12.414 1 97.38 204 ALA A O 1
ATOM 1522 N N . PHE A 1 205 ? -7.523 -35 -14 1 96.5 205 PHE A N 1
ATOM 1523 C CA . PHE A 1 205 ? -8.438 -35.312 -15.086 1 96.5 205 PHE A CA 1
ATOM 1524 C C . PHE A 1 205 ? -8.898 -36.75 -15.008 1 96.5 205 PHE A C 1
ATOM 1526 O O . PHE A 1 205 ? -10.086 -37.062 -15.195 1 96.5 205 PHE A O 1
ATOM 1533 N N . PHE A 1 206 ? -7.988 -37.625 -14.727 1 95.81 206 PHE A N 1
ATOM 1534 C CA . PHE A 1 206 ? -8.289 -39.062 -14.648 1 95.81 206 PHE A CA 1
ATOM 1535 C C . PHE A 1 206 ? -9.281 -39.344 -13.531 1 95.81 206 PHE A C 1
ATOM 1537 O O . PHE A 1 206 ? -10.188 -40.156 -13.688 1 95.81 206 PHE A O 1
ATOM 1544 N N . PHE A 1 207 ? -9.133 -38.688 -12.453 1 94.56 207 PHE A N 1
ATOM 1545 C CA . PHE A 1 207 ? -10.055 -38.906 -11.344 1 94.56 207 PHE A CA 1
ATOM 1546 C C . PHE A 1 207 ? -11.414 -38.281 -11.648 1 94.56 207 PHE A C 1
ATOM 1548 O O . PHE A 1 207 ? -12.453 -38.812 -11.227 1 94.56 207 PHE A O 1
ATOM 1555 N N . LEU A 1 208 ?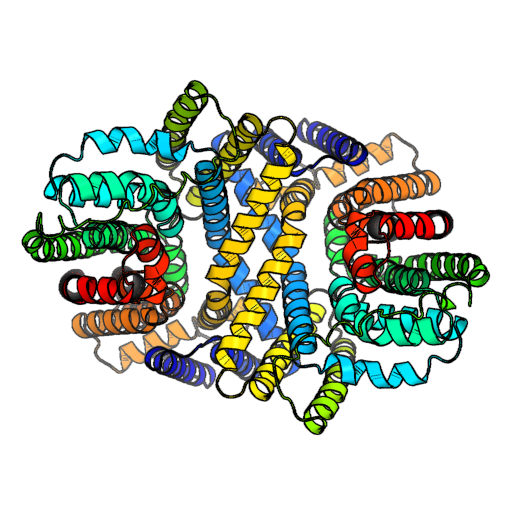 -11.398 -37.188 -12.383 1 93.75 208 LEU A N 1
ATOM 1556 C CA . LEU A 1 208 ? -12.617 -36.438 -12.656 1 93.75 208 LEU A CA 1
ATOM 1557 C C . LEU A 1 208 ? -13.438 -37.125 -13.742 1 93.75 208 LEU A C 1
ATOM 1559 O O . LEU A 1 208 ? -14.664 -36.969 -13.789 1 93.75 208 LEU A O 1
ATOM 1563 N N . ARG A 1 209 ? -12.805 -37.781 -14.617 1 92.75 209 ARG A N 1
ATOM 1564 C CA . ARG A 1 209 ? -13.461 -38.406 -15.758 1 92.75 209 ARG A CA 1
ATOM 1565 C C . ARG A 1 209 ? -14.57 -39.344 -15.305 1 92.75 209 ARG A C 1
ATOM 1567 O O . ARG A 1 209 ? -15.578 -39.5 -16 1 92.75 209 ARG A O 1
ATOM 1574 N N . LYS A 1 210 ? -14.398 -39.812 -14.148 1 89.31 210 LYS A N 1
ATOM 1575 C CA . LYS A 1 210 ? -15.391 -40.75 -13.617 1 89.31 210 LYS A CA 1
ATOM 1576 C C . LYS A 1 210 ? -16.672 -40.031 -13.227 1 89.31 210 LYS A C 1
ATOM 1578 O O . LYS A 1 210 ? -17.734 -40.625 -13.102 1 89.31 210 LYS A O 1
ATOM 1583 N N . GLU A 1 211 ? -16.578 -38.812 -13.133 1 90.25 211 GLU A N 1
ATOM 1584 C CA . GLU A 1 211 ? -17.719 -38.031 -12.648 1 90.25 211 GLU A CA 1
ATOM 1585 C C . GLU A 1 211 ? -18.359 -37.219 -13.781 1 90.25 211 GLU A C 1
ATOM 1587 O O . GLU A 1 211 ? -19.281 -36.438 -13.547 1 90.25 211 GLU A O 1
ATOM 1592 N N . PHE A 1 212 ? -17.922 -37.469 -14.961 1 90.12 212 PHE A N 1
ATOM 1593 C CA . PHE A 1 212 ? -18.5 -36.75 -16.094 1 90.12 212 PHE A CA 1
ATOM 1594 C C . PHE A 1 212 ? -19.984 -37.094 -16.234 1 90.12 212 PHE A C 1
ATOM 1596 O O . PHE A 1 212 ? -20.406 -38.219 -16.016 1 90.12 212 PHE A O 1
ATOM 1603 N N . HIS A 1 213 ? -20.781 -36.156 -16.547 1 76.38 213 HIS A N 1
ATOM 1604 C CA . HIS A 1 213 ? -22.203 -36.25 -16.875 1 76.38 213 HIS A CA 1
ATOM 1605 C C . HIS A 1 213 ? -23.031 -36.5 -15.617 1 76.38 213 HIS A C 1
ATOM 1607 O O . HIS A 1 213 ? -24.203 -36.906 -15.711 1 76.38 213 HIS A O 1
ATOM 1613 N N . THR A 1 214 ? -22.391 -36.625 -14.406 1 61.97 214 THR A N 1
ATOM 1614 C CA . THR A 1 214 ? -23.156 -36.812 -13.18 1 61.97 214 THR A CA 1
ATOM 1615 C C . THR A 1 214 ? -23.859 -35.5 -12.781 1 61.97 214 THR A C 1
ATOM 1617 O O . THR A 1 214 ? -24.891 -35.531 -12.086 1 61.97 214 THR A O 1
ATOM 1620 N N . GLY A 1 215 ? -23.438 -34.438 -12.906 1 55.47 215 GLY A N 1
ATOM 1621 C CA . GLY A 1 215 ? -23.906 -33.156 -12.414 1 55.47 215 GLY A CA 1
ATOM 1622 C C . GLY A 1 215 ? -25.047 -32.562 -13.242 1 55.47 215 GLY A C 1
ATOM 1623 O O . GLY A 1 215 ? -25.422 -31.406 -13.078 1 55.47 215 GLY A O 1
ATOM 1624 N N . LEU A 1 216 ? -25.469 -33.281 -14.266 1 53.19 216 LEU A N 1
ATOM 1625 C CA . LEU A 1 216 ? -26.578 -32.812 -15.078 1 53.19 216 LEU A CA 1
ATOM 1626 C C . LEU A 1 216 ? -27.812 -32.531 -14.203 1 53.19 216 LEU A C 1
ATOM 1628 O O . LEU A 1 216 ? -28.75 -31.875 -14.641 1 53.19 216 LEU A O 1
ATOM 1632 N N . SER A 1 217 ? -27.875 -33.094 -13.07 1 44.56 217 SER A N 1
ATOM 1633 C C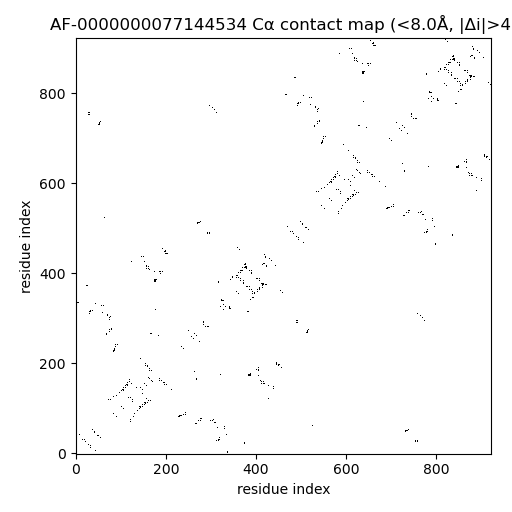A . SER A 1 217 ? -29.062 -32.844 -12.258 1 44.56 217 SER A CA 1
ATOM 1634 C C . SER A 1 217 ? -29.109 -31.406 -11.766 1 44.56 217 SER A C 1
ATOM 1636 O O . SER A 1 217 ? -30.078 -31 -11.109 1 44.56 217 SER A O 1
ATOM 1638 N N . ILE A 1 218 ? -28.078 -30.781 -11.617 1 43.78 218 ILE A N 1
ATOM 1639 C CA . ILE A 1 218 ? -28.172 -29.406 -11.141 1 43.78 218 ILE A CA 1
ATOM 1640 C C . ILE A 1 218 ? -28.688 -28.5 -12.258 1 43.78 218 ILE A C 1
ATOM 1642 O O . ILE A 1 218 ? -27.891 -27.984 -13.055 1 43.78 218 ILE A O 1
ATOM 1646 N N . GLN A 1 219 ? -29.266 -28.984 -13.211 1 39.78 219 GLN A N 1
ATOM 1647 C CA . GLN A 1 219 ? -30.047 -28.172 -14.141 1 39.78 219 GLN A CA 1
ATOM 1648 C C . GLN A 1 219 ? -30.609 -26.938 -13.453 1 39.78 219 GLN A C 1
ATOM 1650 O O . GLN A 1 219 ? -31.125 -26.031 -14.117 1 39.78 219 GLN A O 1
ATOM 1655 N N . GLU A 1 220 ? -31.328 -27.297 -12.242 1 41.28 220 GLU A N 1
ATOM 1656 C CA . GLU A 1 220 ? -32.156 -26.156 -11.875 1 41.28 220 GLU A CA 1
ATOM 1657 C C . GLU A 1 220 ? -31.406 -24.844 -12.016 1 41.28 220 GLU A C 1
ATOM 1659 O O . GLU A 1 220 ? -30.188 -24.844 -12.203 1 41.28 220 GLU A O 1
ATOM 1664 N N . SER A 1 221 ? -31.906 -23.734 -11.25 1 37.09 221 SER A N 1
ATOM 1665 C CA . SER A 1 221 ? -31.875 -22.281 -11.367 1 37.09 221 SER A CA 1
ATOM 1666 C C . SER A 1 221 ? -30.469 -21.734 -11.078 1 37.09 221 SER A C 1
ATOM 1668 O O . SER A 1 221 ? -30.141 -21.438 -9.938 1 37.09 221 SER A O 1
ATOM 1670 N N . ILE A 1 222 ? -29.422 -22.562 -11.398 1 40.09 222 ILE A N 1
ATOM 1671 C CA . ILE A 1 222 ? -28.344 -21.609 -11.117 1 40.09 222 ILE A CA 1
ATOM 1672 C C . ILE A 1 222 ? -28.688 -20.25 -11.711 1 40.09 222 ILE A C 1
ATOM 1674 O O . ILE A 1 222 ? -28.828 -20.109 -12.93 1 40.09 222 ILE A O 1
ATOM 1678 N N . PRO A 1 223 ? -29.5 -19.531 -11.039 1 38 223 PRO A N 1
ATOM 1679 C CA . PRO A 1 223 ? -29.797 -18.219 -11.586 1 38 223 PRO A CA 1
ATOM 1680 C C . PRO A 1 223 ? -28.609 -17.594 -12.328 1 38 223 PRO A C 1
ATOM 1682 O O . PRO A 1 223 ? -27.469 -17.75 -11.891 1 38 223 PRO A O 1
ATOM 1685 N N . SER A 1 224 ? -28.641 -17.766 -13.695 1 37.41 224 SER A N 1
ATOM 1686 C CA . SER A 1 224 ? -27.688 -16.875 -14.359 1 37.41 224 SER A CA 1
ATOM 1687 C C . SER A 1 224 ? -27.25 -15.75 -13.43 1 37.41 224 SER A C 1
ATOM 1689 O O . SER A 1 224 ? -28.062 -14.953 -12.977 1 37.41 224 SER A O 1
ATOM 1691 N N . THR A 1 225 ? -26.641 -16.141 -12.383 1 35.97 225 THR A N 1
ATOM 1692 C CA . THR A 1 225 ? -26.188 -14.969 -11.641 1 35.97 225 THR A CA 1
ATOM 1693 C C . THR A 1 225 ? -26.25 -13.719 -12.516 1 35.97 225 THR A C 1
ATOM 1695 O O . THR A 1 225 ? -25.812 -13.742 -13.672 1 35.97 225 THR A O 1
ATOM 1698 N N . ASP A 1 226 ? -27.203 -12.875 -12.328 1 37.84 226 ASP A N 1
ATOM 1699 C CA . ASP A 1 226 ? -27.297 -11.539 -12.922 1 37.84 226 ASP A CA 1
ATOM 1700 C C . ASP A 1 226 ? -25.938 -11.062 -13.414 1 37.84 226 ASP A C 1
ATOM 1702 O O . ASP A 1 226 ? -24.969 -11.047 -12.656 1 37.84 226 ASP A O 1
ATOM 1706 N N . SER A 1 227 ? -25.531 -11.531 -14.625 1 40.38 227 SER A N 1
ATOM 1707 C CA . SER A 1 227 ? -24.438 -10.781 -15.25 1 40.38 227 SER A CA 1
ATOM 1708 C C . SER A 1 227 ? -24.094 -9.531 -14.445 1 40.38 227 SER A C 1
ATOM 1710 O O . SER A 1 227 ? -24.984 -8.742 -14.109 1 40.38 227 SER A O 1
ATOM 1712 N N . SER A 1 228 ? -23.203 -9.664 -13.602 1 45.16 228 SER A N 1
ATOM 1713 C CA . SER A 1 228 ? -22.672 -8.508 -12.891 1 45.16 228 SER A CA 1
ATOM 1714 C C . SER A 1 228 ? -23.031 -7.207 -13.602 1 45.16 228 SER A C 1
ATOM 1716 O O . SER A 1 228 ? -22.875 -7.09 -14.812 1 45.16 228 SER A O 1
ATOM 1718 N N . LYS A 1 229 ? -23.953 -6.668 -12.984 1 48.19 229 LYS A N 1
ATOM 1719 C CA . LYS A 1 229 ? -24.422 -5.336 -13.352 1 48.19 229 LYS A CA 1
ATOM 1720 C C . LYS A 1 229 ? -23.344 -4.547 -14.07 1 48.19 229 LYS A C 1
ATOM 1722 O O . LYS A 1 229 ? -22.359 -4.129 -13.453 1 48.19 229 LYS A O 1
ATOM 1727 N N . THR A 1 230 ? -23.031 -5.074 -15.398 1 57.12 230 THR A N 1
ATOM 1728 C CA . THR A 1 230 ? -22.25 -4.176 -16.234 1 57.12 230 THR A CA 1
ATOM 1729 C C . THR A 1 230 ? -22.703 -2.73 -16.047 1 57.12 230 THR A C 1
ATOM 1731 O O . THR A 1 230 ? -23.875 -2.406 -16.266 1 57.12 230 THR A O 1
ATOM 1734 N N . LEU A 1 231 ? -21.938 -2.139 -15.273 1 58.56 231 LEU A N 1
ATOM 1735 C CA . LEU A 1 231 ? -22.297 -0.786 -14.867 1 58.56 231 LEU A CA 1
ATOM 1736 C C . LEU A 1 231 ? -22.312 0.158 -16.062 1 58.56 231 LEU A C 1
ATOM 1738 O O . LEU A 1 231 ? -22.859 1.255 -15.984 1 58.56 231 LEU A O 1
ATOM 1742 N N . THR A 1 232 ? -21.484 -0.253 -17.156 1 65.38 232 THR A N 1
ATOM 1743 C CA . THR A 1 232 ? -21.422 0.768 -18.203 1 65.38 232 THR A CA 1
ATOM 1744 C C . THR A 1 232 ? -21.984 0.235 -19.516 1 65.38 232 THR A C 1
ATOM 1746 O O . THR A 1 232 ? -21.953 -0.971 -19.766 1 65.38 232 THR A O 1
ATOM 1749 N N . SER A 1 233 ? -22.672 0.939 -20.062 1 69 233 SER A N 1
ATOM 1750 C CA . SER A 1 233 ? -23.297 0.634 -21.344 1 69 233 SER A CA 1
ATOM 1751 C C . SER A 1 233 ? -22.328 0.832 -22.5 1 69 233 SER A C 1
ATOM 1753 O O . SER A 1 233 ? -22.328 1.875 -23.156 1 69 233 SER A O 1
ATOM 1755 N N . LEU A 1 234 ? -21.328 0.041 -22.641 1 86 234 LEU A N 1
ATOM 1756 C CA . LEU A 1 234 ? -20.484 0.07 -23.828 1 86 234 LEU A CA 1
ATOM 1757 C C . LEU A 1 234 ? -21.172 -0.629 -25 1 86 234 LEU A C 1
ATOM 1759 O O . LEU A 1 234 ? -21.828 -1.648 -24.828 1 86 234 LEU A O 1
ATOM 1763 N N . SER A 1 235 ? -21.094 0.015 -26.188 1 88.44 235 SER A N 1
ATOM 1764 C CA . SER A 1 235 ? -21.641 -0.612 -27.375 1 88.44 235 SER A CA 1
ATOM 1765 C C . SER A 1 235 ? -20.938 -1.927 -27.688 1 88.44 235 SER A C 1
ATOM 1767 O O . SER A 1 235 ? -19.75 -2.084 -27.406 1 88.44 235 SER A O 1
ATOM 1769 N N . PRO A 1 236 ? -21.703 -2.859 -28.172 1 88.94 236 PRO A N 1
ATOM 1770 C CA . PRO A 1 236 ? -21.109 -4.16 -28.484 1 88.94 236 PRO A CA 1
ATOM 1771 C C . PRO A 1 236 ? -19.922 -4.047 -29.438 1 88.94 236 PRO A C 1
ATOM 1773 O O . PRO A 1 236 ? -18.969 -4.824 -29.344 1 88.94 236 PRO A O 1
ATOM 1776 N N . ARG A 1 237 ? -19.953 -3.104 -30.328 1 92.88 237 ARG A N 1
ATOM 1777 C CA . ARG A 1 237 ? -18.859 -2.916 -31.281 1 92.88 237 ARG A CA 1
ATOM 1778 C C . ARG A 1 237 ? -17.594 -2.475 -30.562 1 92.88 237 ARG A C 1
ATOM 1780 O O . ARG A 1 237 ? -16.5 -2.973 -30.859 1 92.88 237 ARG A O 1
ATOM 1787 N N . ILE A 1 238 ? -17.75 -1.575 -29.656 1 93.5 238 ILE A N 1
ATOM 1788 C CA . ILE A 1 238 ? -16.609 -1.062 -28.922 1 93.5 238 ILE A CA 1
ATOM 1789 C C . ILE A 1 238 ? -16.047 -2.158 -28.016 1 93.5 238 ILE A C 1
ATOM 1791 O O . ILE A 1 238 ? -14.828 -2.293 -27.875 1 93.5 238 ILE A O 1
ATOM 1795 N N . LYS A 1 239 ? -16.891 -2.887 -27.5 1 92.69 239 LYS A N 1
ATOM 1796 C CA . LYS A 1 239 ? -16.469 -3.996 -26.656 1 92.69 239 LYS A CA 1
ATOM 1797 C C . LYS A 1 239 ? -15.633 -5 -27.438 1 92.69 239 LYS A C 1
ATOM 1799 O O . LYS A 1 239 ? -14.602 -5.48 -26.953 1 92.69 239 LYS A O 1
ATOM 1804 N N . LYS A 1 240 ? -16.109 -5.266 -28.562 1 92.88 240 LYS A N 1
ATOM 1805 C CA . LYS A 1 240 ? -15.398 -6.215 -29.422 1 92.88 240 LYS A CA 1
ATOM 1806 C C . LYS A 1 240 ? -14.016 -5.688 -29.797 1 92.88 240 LYS A C 1
ATOM 1808 O O . LYS A 1 240 ? -13.031 -6.43 -29.781 1 92.88 240 LYS A O 1
ATOM 1813 N N . TRP A 1 241 ? -14.031 -4.484 -30.141 1 94.56 241 TRP A N 1
ATOM 1814 C CA . TRP A 1 241 ? -12.758 -3.875 -30.516 1 94.56 241 TRP A CA 1
ATOM 1815 C C . TRP A 1 241 ? -11.781 -3.885 -29.344 1 94.56 241 TRP A C 1
ATOM 1817 O O . TRP A 1 241 ? -10.602 -4.188 -29.516 1 94.56 241 TRP A O 1
ATOM 1827 N N . LEU A 1 242 ? -12.25 -3.535 -28.234 1 94.06 242 LEU A N 1
ATOM 1828 C CA . LEU A 1 242 ? -11.391 -3.508 -27.047 1 94.06 242 LEU A CA 1
ATOM 1829 C C . LEU A 1 242 ? -10.953 -4.918 -26.656 1 94.06 242 LEU A C 1
ATOM 1831 O O . LEU A 1 242 ? -9.812 -5.125 -26.25 1 94.06 242 LEU A O 1
ATOM 1835 N N . ALA A 1 243 ? -11.844 -5.828 -26.828 1 91.38 243 ALA A N 1
ATOM 1836 C CA . ALA A 1 243 ? -11.547 -7.219 -26.5 1 91.38 243 ALA A CA 1
ATOM 1837 C C . ALA A 1 243 ? -10.43 -7.758 -27.375 1 91.38 243 ALA A C 1
ATOM 1839 O O . ALA A 1 243 ? -9.633 -8.594 -26.938 1 91.38 243 ALA A O 1
ATOM 1840 N N . ILE A 1 244 ? -10.359 -7.328 -28.547 1 92.62 244 ILE A N 1
ATOM 1841 C CA . ILE A 1 244 ? -9.344 -7.773 -29.5 1 92.62 244 ILE A CA 1
ATOM 1842 C C . ILE A 1 244 ? -8.047 -6.996 -29.266 1 92.62 244 ILE A C 1
ATOM 1844 O O . ILE A 1 244 ? -6.953 -7.562 -29.344 1 92.62 244 ILE A O 1
ATOM 1848 N N . CYS A 1 245 ? -8.141 -5.785 -28.938 1 93.75 245 CYS A N 1
ATOM 1849 C CA . CYS A 1 245 ? -6.996 -4.902 -28.781 1 93.75 245 CYS A CA 1
ATOM 1850 C C . CYS A 1 245 ? -6.16 -5.305 -27.578 1 93.75 245 CYS A C 1
ATOM 1852 O O . CYS A 1 245 ? -4.93 -5.211 -27.609 1 93.75 245 CYS A O 1
ATOM 1854 N N . ILE A 1 246 ? -6.75 -5.766 -26.562 1 91.12 246 ILE A N 1
ATOM 1855 C CA . ILE A 1 246 ? -6.059 -6.027 -25.297 1 91.12 246 ILE A CA 1
ATOM 1856 C C . ILE A 1 246 ? -5.035 -7.145 -25.5 1 91.12 246 ILE A C 1
ATOM 1858 O O . ILE A 1 246 ? -3.846 -6.957 -25.234 1 91.12 246 ILE A O 1
ATOM 1862 N N . PRO A 1 247 ? -5.418 -8.289 -26.062 1 88.69 247 PRO A N 1
ATOM 1863 C CA . PRO A 1 247 ? -4.41 -9.328 -26.297 1 88.69 247 PRO A CA 1
ATOM 1864 C C . PRO A 1 247 ? -3.34 -8.898 -27.297 1 88.69 247 PRO A C 1
ATOM 1866 O O . PRO A 1 247 ? -2.176 -9.281 -27.156 1 88.69 247 PRO A O 1
ATOM 1869 N N . ILE A 1 248 ? -3.699 -8.156 -28.203 1 93.31 248 ILE A N 1
ATOM 1870 C CA . ILE A 1 248 ? -2.75 -7.703 -29.219 1 93.31 248 ILE A CA 1
ATOM 1871 C C . ILE A 1 248 ? -1.692 -6.812 -28.562 1 93.31 248 ILE A C 1
ATOM 1873 O O . ILE A 1 248 ? -0.5 -6.945 -28.859 1 93.31 248 ILE A O 1
ATOM 1877 N N . VAL A 1 249 ? -2.094 -5.934 -27.75 1 93.12 249 VAL A N 1
ATOM 1878 C CA . VAL A 1 249 ? -1.182 -5.02 -27.078 1 93.12 249 VAL A CA 1
ATOM 1879 C C . VAL A 1 249 ? -0.188 -5.809 -26.219 1 93.12 249 VAL A C 1
ATOM 1881 O O . VAL A 1 249 ? 1.008 -5.508 -26.219 1 93.12 249 VAL A O 1
ATOM 1884 N N . TYR A 1 250 ? -0.587 -6.832 -25.578 1 89.44 250 TYR A N 1
ATOM 1885 C CA . TYR A 1 250 ? 0.302 -7.602 -24.719 1 89.44 250 TYR A CA 1
ATOM 1886 C C . TYR A 1 250 ? 1.237 -8.477 -25.547 1 89.44 250 TYR A C 1
ATOM 1888 O O . TYR A 1 250 ? 2.371 -8.742 -25.125 1 89.44 250 TYR A O 1
ATOM 1896 N N . ILE A 1 251 ? 0.732 -8.906 -26.703 1 89.94 251 ILE A N 1
ATOM 1897 C CA . ILE A 1 251 ? 1.62 -9.625 -27.609 1 89.94 251 ILE A CA 1
ATOM 1898 C C . ILE A 1 251 ? 2.732 -8.695 -28.094 1 89.94 251 ILE A C 1
ATOM 1900 O O . ILE A 1 251 ? 3.895 -9.102 -28.172 1 89.94 251 ILE A O 1
ATOM 1904 N N . ILE A 1 252 ? 2.355 -7.512 -28.375 1 92.12 252 ILE A N 1
ATOM 1905 C CA . ILE A 1 252 ? 3.348 -6.516 -28.766 1 92.12 252 ILE A CA 1
ATOM 1906 C C . ILE A 1 252 ? 4.336 -6.301 -27.625 1 92.12 252 ILE A C 1
ATOM 1908 O O . ILE A 1 252 ? 5.539 -6.156 -27.844 1 92.12 252 ILE A O 1
ATOM 1912 N N . ASP A 1 253 ? 3.867 -6.242 -26.391 1 89.19 253 ASP A N 1
ATOM 1913 C CA . ASP A 1 253 ? 4.734 -6.117 -25.234 1 89.19 253 ASP A CA 1
ATOM 1914 C C . ASP A 1 253 ? 5.766 -7.246 -25.188 1 89.19 253 ASP A C 1
ATOM 1916 O O . ASP A 1 253 ? 6.949 -7.004 -24.953 1 89.19 253 ASP A O 1
ATOM 1920 N N . ILE A 1 254 ? 5.285 -8.414 -25.422 1 84 254 ILE A N 1
ATOM 1921 C CA . ILE A 1 254 ? 6.16 -9.586 -25.375 1 84 254 ILE A CA 1
ATOM 1922 C C . ILE A 1 254 ? 7.203 -9.484 -26.484 1 84 254 ILE A C 1
ATOM 1924 O O . ILE A 1 254 ? 8.383 -9.773 -26.266 1 84 254 ILE A O 1
ATOM 1928 N N . LEU A 1 255 ? 6.789 -9.07 -27.609 1 89.81 255 LEU A N 1
ATOM 1929 C CA . LEU A 1 255 ? 7.711 -8.914 -28.734 1 89.81 255 LEU A CA 1
ATOM 1930 C C . LEU A 1 255 ? 8.75 -7.836 -28.438 1 89.81 255 LEU A C 1
ATOM 1932 O O . LEU A 1 255 ? 9.93 -7.992 -28.766 1 89.81 255 LEU A O 1
ATOM 1936 N N . CYS A 1 256 ? 8.281 -6.754 -27.828 1 89.38 256 CYS A N 1
ATOM 1937 C CA . CYS A 1 256 ? 9.203 -5.695 -27.422 1 89.38 256 CYS A CA 1
ATOM 1938 C C . CYS A 1 256 ? 10.195 -6.199 -26.391 1 89.38 256 CYS A C 1
ATOM 1940 O O . CYS A 1 256 ? 11.375 -5.84 -26.422 1 89.38 256 CYS A O 1
ATOM 1942 N N . MET A 1 257 ? 9.719 -6.98 -25.484 1 83.88 257 MET A N 1
ATOM 1943 C CA . MET A 1 257 ? 10.586 -7.535 -24.453 1 83.88 257 MET A CA 1
ATOM 1944 C C . MET A 1 257 ? 11.68 -8.398 -25.078 1 83.88 257 MET A C 1
ATOM 1946 O O . MET A 1 257 ? 12.836 -8.352 -24.641 1 83.88 257 MET A O 1
ATOM 1950 N N . ILE A 1 258 ? 11.297 -9.156 -26.062 1 83.44 258 ILE A N 1
ATOM 1951 C CA . ILE A 1 258 ? 12.25 -10.031 -26.734 1 83.44 258 ILE A CA 1
ATOM 1952 C C . ILE A 1 258 ? 13.234 -9.195 -27.547 1 83.44 258 ILE A C 1
ATOM 1954 O O . ILE A 1 258 ? 14.445 -9.414 -27.484 1 83.44 258 ILE A O 1
ATOM 1958 N N . GLN A 1 259 ? 12.758 -8.266 -28.234 1 88.75 259 GLN A N 1
ATOM 1959 C CA . GLN A 1 259 ? 13.578 -7.445 -29.109 1 88.75 259 GLN A CA 1
ATOM 1960 C C . GLN A 1 259 ? 14.57 -6.605 -28.312 1 88.75 259 GLN A C 1
ATOM 1962 O O . GLN A 1 259 ? 15.727 -6.457 -28.719 1 88.75 259 GLN A O 1
ATOM 1967 N N . PHE A 1 260 ? 14.133 -6.109 -27.203 1 86.25 260 PHE A N 1
ATOM 1968 C CA . PHE A 1 260 ? 14.969 -5.211 -26.422 1 86.25 260 PHE A CA 1
ATOM 1969 C C . PHE A 1 260 ? 15.617 -5.953 -25.25 1 86.25 260 PHE A C 1
ATOM 1971 O O . PHE A 1 260 ? 16.266 -5.344 -24.406 1 86.25 260 PHE A O 1
ATOM 1978 N N . LYS A 1 261 ? 15.391 -7.277 -25.172 1 80.44 261 LYS A N 1
ATOM 1979 C CA . LYS A 1 261 ? 15.977 -8.148 -24.156 1 80.44 261 LYS A CA 1
ATOM 1980 C C . LYS A 1 261 ? 15.695 -7.625 -22.75 1 80.44 261 LYS A C 1
ATOM 1982 O O . LYS A 1 261 ? 16.609 -7.492 -21.938 1 80.44 261 LYS A O 1
ATOM 1987 N N . LEU A 1 262 ? 14.5 -7.191 -22.625 1 79.12 262 LEU A N 1
ATOM 1988 C CA . LEU A 1 262 ? 14.086 -6.723 -21.312 1 79.12 262 LEU A CA 1
ATOM 1989 C C . LEU A 1 262 ? 13.789 -7.898 -20.391 1 79.12 262 LEU A C 1
ATOM 1991 O O . LEU A 1 262 ? 13.086 -8.836 -20.766 1 79.12 262 LEU A O 1
ATOM 1995 N N . GLN A 1 263 ? 14.461 -7.906 -19.203 1 71.5 263 GLN A N 1
ATOM 1996 C CA . GLN A 1 263 ? 14.258 -8.984 -18.25 1 71.5 263 GLN A CA 1
ATOM 1997 C C . GLN A 1 263 ? 14.047 -8.438 -16.828 1 71.5 263 GLN A C 1
ATOM 1999 O O . GLN A 1 263 ? 14.367 -7.281 -16.562 1 71.5 263 GLN A O 1
ATOM 2004 N N . GLY A 1 264 ? 13.336 -9.281 -16.031 1 67.94 264 GLY A N 1
ATOM 2005 C CA . GLY A 1 264 ? 13.172 -8.93 -14.625 1 67.94 264 GLY A CA 1
ATOM 2006 C C . GLY A 1 264 ? 12.305 -7.707 -14.414 1 67.94 264 GLY A C 1
ATOM 2007 O O . GLY A 1 264 ? 11.172 -7.652 -14.906 1 67.94 264 GLY A O 1
ATOM 2008 N N . SER A 1 265 ? 12.93 -6.738 -13.773 1 75.06 265 SER A N 1
ATOM 2009 C CA . SER A 1 265 ? 12.211 -5.527 -13.383 1 75.06 265 SER A CA 1
ATOM 2010 C C . SER A 1 265 ? 11.859 -4.676 -14.602 1 75.06 265 SER A C 1
ATOM 2012 O O . SER A 1 265 ? 10.82 -4.008 -14.617 1 75.06 265 SER A O 1
ATOM 2014 N N . ASP A 1 266 ? 12.641 -4.785 -15.602 1 80.69 266 ASP A N 1
ATOM 2015 C CA . ASP A 1 266 ? 12.391 -4 -16.797 1 80.69 266 ASP A CA 1
ATOM 2016 C C . ASP A 1 266 ? 11.203 -4.555 -17.578 1 80.69 266 ASP A C 1
ATOM 2018 O O . ASP A 1 266 ? 10.43 -3.793 -18.172 1 80.69 266 ASP A O 1
ATOM 2022 N N . ALA A 1 267 ? 11.195 -5.848 -17.594 1 80.25 267 ALA A N 1
ATOM 2023 C CA . ALA A 1 267 ? 10.047 -6.473 -18.25 1 80.25 267 ALA A CA 1
ATOM 2024 C C . ALA A 1 267 ? 8.742 -6.121 -17.531 1 80.25 267 ALA A C 1
ATOM 2026 O O . ALA A 1 267 ? 7.738 -5.801 -18.172 1 80.25 267 ALA A O 1
ATOM 2027 N N . THR A 1 268 ? 8.805 -6.176 -16.25 1 81.75 268 THR A N 1
ATOM 2028 C CA . THR A 1 268 ? 7.645 -5.855 -15.438 1 81.75 268 THR A CA 1
ATOM 2029 C C . THR A 1 268 ? 7.234 -4.398 -15.617 1 81.75 268 THR A C 1
ATOM 2031 O O . THR A 1 268 ? 6.047 -4.078 -15.633 1 81.75 268 THR A O 1
ATOM 2034 N N . ALA A 1 269 ? 8.211 -3.613 -15.773 1 90.12 269 ALA A N 1
ATOM 2035 C CA . ALA A 1 269 ? 7.938 -2.188 -15.938 1 90.12 269 ALA A CA 1
ATOM 2036 C C . ALA A 1 269 ? 7.203 -1.916 -17.25 1 90.12 269 ALA A C 1
ATOM 2038 O O . ALA A 1 269 ? 6.305 -1.072 -17.297 1 90.12 269 ALA A O 1
ATOM 2039 N N . LEU A 1 270 ? 7.605 -2.641 -18.281 1 91.12 270 LEU A N 1
ATOM 2040 C CA . LEU A 1 270 ? 6.949 -2.459 -19.562 1 91.12 270 LEU A CA 1
ATOM 2041 C C . LEU A 1 270 ? 5.5 -2.926 -19.516 1 91.12 270 LEU A C 1
ATOM 2043 O O . LEU A 1 270 ? 4.598 -2.217 -19.969 1 91.12 270 LEU A O 1
ATOM 2047 N N . ILE A 1 271 ? 5.293 -4.066 -18.938 1 89.19 271 ILE A N 1
ATOM 2048 C CA . ILE A 1 271 ? 3.943 -4.605 -18.812 1 89.19 271 ILE A CA 1
ATOM 2049 C C . ILE A 1 271 ? 3.098 -3.689 -17.938 1 89.19 271 ILE A C 1
ATOM 2051 O O . ILE A 1 271 ? 1.935 -3.42 -18.25 1 89.19 271 ILE A O 1
ATOM 2055 N N . GLY A 1 272 ? 3.703 -3.277 -16.891 1 92.38 272 GLY A N 1
ATOM 2056 C CA . GLY A 1 272 ? 2.998 -2.385 -15.984 1 92.38 272 GLY A CA 1
ATOM 2057 C C . GLY A 1 272 ? 2.604 -1.069 -16.625 1 92.38 272 GLY A C 1
ATOM 2058 O O . GLY A 1 272 ? 1.459 -0.629 -16.5 1 92.38 272 GLY A O 1
ATOM 2059 N N . GLY A 1 273 ? 3.537 -0.443 -17.281 1 95.19 273 GLY A N 1
ATOM 2060 C CA . GLY A 1 273 ? 3.232 0.792 -17.984 1 95.19 273 GLY A CA 1
ATOM 2061 C C . GLY A 1 273 ? 2.148 0.628 -19.031 1 95.19 273 GLY A C 1
ATOM 2062 O O . GLY A 1 273 ? 1.257 1.472 -19.141 1 95.19 273 GLY A O 1
ATOM 2063 N N . THR A 1 274 ? 2.225 -0.408 -19.75 1 95.25 274 THR A N 1
ATOM 2064 C CA . THR A 1 274 ? 1.228 -0.709 -20.781 1 95.25 274 THR A CA 1
ATOM 2065 C C . THR A 1 274 ? -0.154 -0.875 -20.156 1 95.25 274 THR A C 1
ATOM 2067 O O . THR A 1 274 ? -1.146 -0.375 -20.688 1 95.25 274 THR A O 1
ATOM 2070 N N . THR A 1 275 ? -0.165 -1.554 -19.078 1 94.81 275 THR A N 1
ATOM 2071 C CA . THR A 1 275 ? -1.436 -1.8 -18.406 1 94.81 275 THR A CA 1
ATOM 2072 C C . THR A 1 275 ? -2.039 -0.495 -17.891 1 94.81 275 THR A C 1
ATOM 2074 O O . THR A 1 275 ? -3.254 -0.297 -17.969 1 94.81 275 THR A O 1
ATOM 2077 N N . VAL A 1 276 ? -1.214 0.354 -17.391 1 96.38 276 VAL A N 1
ATOM 2078 C CA . VAL A 1 276 ? -1.687 1.651 -16.922 1 96.38 276 VAL A CA 1
ATOM 2079 C C . VAL A 1 276 ? -2.322 2.422 -18.078 1 96.38 276 VAL A C 1
ATOM 2081 O O . VAL A 1 276 ? -3.402 2.998 -17.938 1 96.38 276 VAL A O 1
ATOM 2084 N N . ILE A 1 277 ? -1.729 2.42 -19.203 1 96.5 277 ILE A N 1
ATOM 2085 C CA . ILE A 1 277 ? -2.23 3.117 -20.375 1 96.5 277 ILE A CA 1
ATOM 2086 C C . ILE A 1 277 ? -3.562 2.51 -20.812 1 96.5 277 ILE A C 1
ATOM 2088 O O . ILE A 1 277 ? -4.504 3.234 -21.141 1 96.5 277 ILE A O 1
ATOM 2092 N N . MET A 1 278 ? -3.648 1.243 -20.781 1 95.5 278 MET A N 1
ATOM 2093 C CA . MET A 1 278 ? -4.887 0.567 -21.156 1 95.5 278 MET A CA 1
ATOM 2094 C C . MET A 1 278 ? -6.02 0.93 -20.203 1 95.5 278 MET A C 1
ATOM 2096 O O . MET A 1 278 ? -7.156 1.128 -20.641 1 95.5 278 MET A O 1
ATOM 2100 N N . ILE A 1 279 ? -5.703 0.997 -18.938 1 95.75 279 ILE A N 1
ATOM 2101 C CA . ILE A 1 279 ? -6.711 1.383 -17.953 1 95.75 279 ILE A CA 1
ATOM 2102 C C . ILE A 1 279 ? -7.25 2.773 -18.281 1 95.75 279 ILE A C 1
ATOM 2104 O O . ILE A 1 279 ? -8.461 2.998 -18.266 1 95.75 279 ILE A O 1
ATOM 2108 N N . ILE A 1 280 ? -6.371 3.639 -18.625 1 96.31 280 ILE A N 1
ATOM 2109 C CA . ILE A 1 280 ? -6.746 5.016 -18.922 1 96.31 280 ILE A CA 1
ATOM 2110 C C . ILE A 1 280 ? -7.641 5.043 -20.156 1 96.31 280 ILE A C 1
ATOM 2112 O O . ILE A 1 280 ? -8.727 5.633 -20.141 1 96.31 280 ILE A O 1
ATOM 2116 N N . ILE A 1 281 ? -7.238 4.375 -21.203 1 95.81 281 ILE A N 1
ATOM 2117 C CA . ILE A 1 281 ? -7.961 4.383 -22.469 1 95.81 281 ILE A CA 1
ATOM 2118 C C . ILE A 1 281 ? -9.352 3.779 -22.281 1 95.81 281 ILE A C 1
ATOM 2120 O O . ILE A 1 281 ? -10.352 4.371 -22.688 1 95.81 281 ILE A O 1
ATOM 2124 N N . ILE A 1 282 ? -9.445 2.691 -21.641 1 95 282 ILE A N 1
ATOM 2125 C CA . ILE A 1 282 ? -10.711 1.99 -21.469 1 95 282 ILE A CA 1
ATOM 2126 C C . ILE A 1 282 ? -11.625 2.803 -20.547 1 95 282 ILE A C 1
ATOM 2128 O O . ILE A 1 282 ? -12.828 2.92 -20.812 1 95 282 ILE A O 1
ATOM 2132 N N . SER A 1 283 ? -11.047 3.373 -19.516 1 94.25 283 SER A N 1
ATOM 2133 C CA . SER A 1 283 ? -11.852 4.168 -18.578 1 94.25 283 SER A CA 1
ATOM 2134 C C . SER A 1 283 ? -12.43 5.402 -19.281 1 94.25 283 SER A C 1
ATOM 2136 O O . SER A 1 283 ? -13.586 5.758 -19.047 1 94.25 283 SER A O 1
ATOM 2138 N N . LEU A 1 284 ? -11.641 6.016 -20.109 1 94.5 284 LEU A N 1
ATOM 2139 C CA . LEU A 1 284 ? -12.109 7.203 -20.812 1 94.5 284 LEU A CA 1
ATOM 2140 C C . LEU A 1 284 ? -13.211 6.852 -21.812 1 94.5 284 LEU A C 1
ATOM 2142 O O . LEU A 1 284 ? -14.172 7.605 -21.969 1 94.5 284 LEU A O 1
ATOM 2146 N N . ILE A 1 285 ? -13.078 5.75 -22.453 1 93.94 285 ILE A N 1
ATOM 2147 C CA . ILE A 1 285 ? -14.062 5.316 -23.438 1 93.94 285 ILE A CA 1
ATOM 2148 C C . ILE A 1 285 ? -15.344 4.875 -22.734 1 93.94 285 ILE A C 1
ATOM 2150 O O . ILE A 1 285 ? -16.453 5.227 -23.156 1 93.94 285 ILE A O 1
ATOM 2154 N N . ALA A 1 286 ? -15.156 4.188 -21.656 1 92.19 286 ALA A N 1
ATOM 2155 C CA . ALA A 1 286 ? -16.297 3.562 -20.984 1 92.19 286 ALA A CA 1
ATOM 2156 C C . ALA A 1 286 ? -17.078 4.59 -20.172 1 92.19 286 ALA A C 1
ATOM 2158 O O . ALA A 1 286 ? -18.312 4.535 -20.109 1 92.19 286 ALA A O 1
ATOM 2159 N N . TYR A 1 287 ? -16.375 5.539 -19.562 1 92.19 287 TYR A N 1
ATOM 2160 C CA . TYR A 1 287 ? -17.062 6.402 -18.609 1 92.19 287 TYR A CA 1
ATOM 2161 C C . TYR A 1 287 ? -17.109 7.84 -19.109 1 92.19 287 TYR A C 1
ATOM 2163 O O . TYR A 1 287 ? -17.719 8.703 -18.469 1 92.19 287 TYR A O 1
ATOM 2171 N N . LYS A 1 288 ? -16.516 8.125 -20.172 1 89.12 288 LYS A N 1
ATOM 2172 C CA . LYS A 1 288 ? -16.562 9.43 -20.828 1 89.12 288 LYS A CA 1
ATOM 2173 C C . LYS A 1 288 ? -16.172 10.539 -19.859 1 89.12 288 LYS A C 1
ATOM 2175 O O . LYS A 1 288 ? -15.117 10.477 -19.219 1 89.12 288 LYS A O 1
ATOM 2180 N N . GLY A 1 289 ? -17.109 11.352 -19.531 1 83.38 289 GLY A N 1
ATOM 2181 C CA . GLY A 1 289 ? -16.812 12.5 -18.688 1 83.38 289 GLY A CA 1
ATOM 2182 C C . GLY A 1 289 ? -16.312 12.117 -17.297 1 83.38 289 GLY A C 1
ATOM 2183 O O . GLY A 1 289 ? -15.555 12.867 -16.688 1 83.38 289 GLY A O 1
ATOM 2184 N N . ASN A 1 290 ? -16.641 11.023 -16.828 1 90.62 290 ASN A N 1
ATOM 2185 C CA . ASN A 1 290 ? -16.234 10.57 -15.492 1 90.62 290 ASN A CA 1
ATOM 2186 C C . ASN A 1 290 ? -15.023 9.656 -15.562 1 90.62 290 ASN A C 1
ATOM 2188 O O . ASN A 1 290 ? -14.648 9.039 -14.562 1 90.62 290 ASN A O 1
ATOM 2192 N N . GLY A 1 291 ? -14.508 9.664 -16.672 1 91.88 291 GLY A N 1
ATOM 2193 C CA . GLY A 1 291 ? -13.391 8.758 -16.891 1 91.88 291 GLY A CA 1
ATOM 2194 C C . GLY A 1 291 ? -12.164 9.109 -16.078 1 91.88 291 GLY A C 1
ATOM 2195 O O . GLY A 1 291 ? -11.43 8.219 -15.633 1 91.88 291 GLY A O 1
ATOM 2196 N N . LEU A 1 292 ? -11.969 10.367 -15.828 1 90.44 292 LEU A N 1
ATOM 2197 C CA . LEU A 1 292 ? -10.82 10.812 -15.055 1 90.44 292 LEU A CA 1
ATOM 2198 C C . LEU A 1 292 ? -10.898 10.297 -13.617 1 90.44 292 LEU A C 1
ATOM 2200 O O . LEU A 1 292 ? -9.961 9.648 -13.141 1 90.44 292 LEU A O 1
ATOM 2204 N N . ASN A 1 293 ? -12.008 10.461 -13.016 1 89.06 293 ASN A N 1
ATOM 2205 C CA . ASN A 1 293 ? -12.195 10.047 -11.625 1 89.06 293 ASN A CA 1
ATOM 2206 C C . ASN A 1 293 ? -12.211 8.531 -11.5 1 89.06 293 ASN A C 1
ATOM 2208 O O . ASN A 1 293 ? -11.672 7.977 -10.539 1 89.06 293 ASN A O 1
ATOM 2212 N N . LYS A 1 294 ? -12.766 7.93 -12.453 1 91.5 294 LYS A N 1
ATOM 2213 C CA . LYS A 1 294 ? -12.891 6.477 -12.383 1 91.5 294 LYS A CA 1
ATOM 2214 C C . LYS A 1 294 ? -11.523 5.801 -12.523 1 91.5 294 LYS A C 1
ATOM 2216 O O . LYS A 1 294 ? -11.289 4.75 -11.922 1 91.5 294 LYS A O 1
ATOM 2221 N N . THR A 1 295 ? -10.734 6.398 -13.297 1 93.75 295 THR A N 1
ATOM 2222 C CA . THR A 1 295 ? -9.383 5.871 -13.422 1 93.75 295 THR A CA 1
ATOM 2223 C C . THR A 1 295 ? -8.688 5.844 -12.062 1 93.75 295 THR A C 1
ATOM 2225 O O . THR A 1 295 ? -8.07 4.836 -11.695 1 93.75 295 THR A O 1
ATOM 2228 N N . THR A 1 296 ? -8.773 6.875 -11.375 1 91.69 296 THR A N 1
ATOM 2229 C CA . THR A 1 296 ? -8.148 6.973 -10.062 1 91.69 296 THR A CA 1
ATOM 2230 C C . THR A 1 296 ? -8.773 5.98 -9.086 1 91.69 296 THR A C 1
ATOM 2232 O O . THR A 1 296 ? -8.078 5.363 -8.281 1 91.69 296 THR A O 1
ATOM 2235 N N . ASP A 1 297 ? -10.031 5.812 -9.211 1 92.25 297 ASP A N 1
ATOM 2236 C CA . ASP A 1 297 ? -10.734 4.871 -8.344 1 92.25 297 ASP A CA 1
ATOM 2237 C C . ASP A 1 297 ? -10.234 3.445 -8.562 1 92.25 297 ASP A C 1
ATOM 2239 O O . ASP A 1 297 ? -10 2.715 -7.594 1 92.25 297 ASP A O 1
ATOM 2243 N N . TYR A 1 298 ? -10.125 3.127 -9.773 1 92.62 298 TYR A N 1
ATOM 2244 C CA . TYR A 1 298 ? -9.656 1.783 -10.078 1 92.62 298 TYR A CA 1
ATOM 2245 C C . TYR A 1 298 ? -8.219 1.59 -9.602 1 92.62 298 TYR A C 1
ATOM 2247 O O . TYR A 1 298 ? -7.863 0.521 -9.102 1 92.62 298 TYR A O 1
ATOM 2255 N N . PHE A 1 299 ? -7.449 2.605 -9.773 1 93.69 299 PHE A N 1
ATOM 2256 C CA . PHE A 1 299 ? -6.07 2.549 -9.305 1 93.69 299 PHE A CA 1
ATOM 2257 C C . PHE A 1 299 ? -6.02 2.322 -7.797 1 93.69 299 PHE A C 1
ATOM 2259 O O . PHE A 1 299 ? -5.254 1.49 -7.316 1 93.69 299 PHE A O 1
ATOM 2266 N N . ILE A 1 300 ? -6.797 2.988 -7.102 1 92.38 300 ILE A N 1
ATOM 2267 C CA . ILE A 1 300 ? -6.828 2.902 -5.648 1 92.38 300 ILE A CA 1
ATOM 2268 C C . ILE A 1 300 ? -7.301 1.514 -5.223 1 92.38 300 ILE A C 1
ATOM 2270 O O . ILE A 1 300 ? -6.727 0.905 -4.316 1 92.38 300 ILE A O 1
ATOM 2274 N N . GLU A 1 301 ? -8.312 1.003 -5.922 1 92.75 301 GLU A N 1
ATOM 2275 C CA . GLU A 1 301 ? -8.828 -0.333 -5.621 1 92.75 301 GLU A CA 1
ATOM 2276 C C . GLU A 1 301 ? -7.742 -1.391 -5.809 1 92.75 301 GLU A C 1
ATOM 2278 O O . GLU A 1 301 ? -7.617 -2.311 -4.996 1 92.75 301 GLU A O 1
ATOM 2283 N N . GLY A 1 302 ? -7.059 -1.233 -6.82 1 92.75 302 GLY A N 1
ATOM 2284 C CA . GLY A 1 302 ? -5.961 -2.156 -7.07 1 92.75 302 GLY A CA 1
ATOM 2285 C C . GLY A 1 302 ? -4.879 -2.094 -6.008 1 92.75 302 GLY A C 1
ATOM 2286 O O . GLY A 1 302 ? -4.41 -3.129 -5.531 1 92.75 302 GLY A O 1
ATOM 2287 N N . LEU A 1 303 ? -4.469 -0.926 -5.637 1 93.38 303 LEU A N 1
ATOM 2288 C CA . LEU A 1 303 ? -3.447 -0.743 -4.613 1 93.38 303 LEU A CA 1
ATOM 2289 C C . LEU A 1 303 ? -3.895 -1.341 -3.281 1 93.38 303 LEU A C 1
ATOM 2291 O O . LEU A 1 303 ? -3.107 -1.997 -2.596 1 93.38 303 LEU A O 1
ATOM 2295 N N . GLN A 1 304 ? -5.117 -1.098 -2.971 1 93.19 304 GLN A N 1
ATOM 2296 C CA . GLN A 1 304 ? -5.645 -1.649 -1.728 1 93.19 304 GLN A CA 1
ATOM 2297 C C . GLN A 1 304 ? -5.617 -3.176 -1.747 1 93.19 304 GLN A C 1
ATOM 2299 O O . GLN A 1 304 ? -5.297 -3.809 -0.739 1 93.19 304 GLN A O 1
ATOM 2304 N N . PHE A 1 305 ? -5.938 -3.758 -2.859 1 87.19 305 PHE A N 1
ATOM 2305 C CA . PHE A 1 305 ? -5.891 -5.207 -3.004 1 87.19 305 PHE A CA 1
ATOM 2306 C C . PHE A 1 305 ? -4.469 -5.727 -2.824 1 87.19 305 PHE A C 1
ATOM 2308 O O . PHE A 1 305 ? -4.246 -6.703 -2.107 1 87.19 305 PHE A O 1
ATOM 2315 N N . GLY A 1 306 ? -3.578 -5.148 -3.525 1 87.81 306 GLY A N 1
ATOM 2316 C CA . GLY A 1 306 ? -2.188 -5.559 -3.422 1 87.81 306 GLY A CA 1
ATOM 2317 C C . GLY A 1 306 ? -1.671 -5.566 -1.997 1 87.81 306 GLY A C 1
ATOM 2318 O O . GLY A 1 306 ? -1.081 -6.551 -1.549 1 87.81 306 GLY A O 1
ATOM 2319 N N . PHE A 1 307 ? -1.898 -4.582 -1.282 1 90.25 307 PHE A N 1
ATOM 2320 C CA . PHE A 1 307 ? -1.351 -4.461 0.063 1 90.25 307 PHE A CA 1
ATOM 2321 C C . PHE A 1 307 ? -2.178 -5.27 1.058 1 90.25 307 PHE A C 1
ATOM 2323 O O . PHE A 1 307 ? -1.73 -5.535 2.176 1 90.25 307 PHE A O 1
ATOM 2330 N N . LYS A 1 308 ? -3.398 -5.605 0.684 1 87.56 308 LYS A N 1
ATOM 2331 C CA . LYS A 1 308 ? -4.145 -6.578 1.478 1 87.56 308 LYS A CA 1
ATOM 2332 C C . LYS A 1 308 ? -3.48 -7.949 1.429 1 87.56 308 LYS A C 1
ATOM 2334 O O . LYS A 1 308 ? -3.375 -8.633 2.451 1 87.56 308 LYS A O 1
ATOM 2339 N N . ILE A 1 309 ? -3.01 -8.25 0.258 1 77.44 309 ILE A N 1
ATOM 2340 C CA . ILE A 1 309 ? -2.432 -9.57 0.038 1 77.44 309 ILE A CA 1
ATOM 2341 C C . ILE A 1 309 ? -1.02 -9.617 0.615 1 77.44 309 ILE A C 1
ATOM 2343 O O . ILE A 1 309 ? -0.601 -10.641 1.167 1 77.44 309 ILE A O 1
ATOM 2347 N N . PHE A 1 310 ? -0.298 -8.562 0.547 1 84.81 310 PHE A N 1
ATOM 2348 C CA . PHE A 1 310 ? 1.114 -8.594 0.907 1 84.81 310 PHE A CA 1
ATOM 2349 C C . PHE A 1 310 ? 1.318 -8.117 2.342 1 84.81 310 PHE A C 1
ATOM 2351 O O . PHE A 1 310 ? 2.418 -8.227 2.887 1 84.81 310 PHE A O 1
ATOM 2358 N N . GLY A 1 311 ? 0.3 -7.641 2.971 1 87.94 311 GLY A N 1
ATOM 2359 C CA . GLY A 1 311 ? 0.394 -7.188 4.352 1 87.94 311 GLY A CA 1
ATOM 2360 C C . GLY A 1 311 ? 1.074 -8.195 5.262 1 87.94 311 GLY A C 1
ATOM 2361 O O . GLY A 1 311 ? 2.072 -7.875 5.91 1 87.94 311 GLY A O 1
ATOM 2362 N N . PRO A 1 312 ? 0.617 -9.359 5.211 1 85 312 PRO A N 1
ATOM 2363 C CA . PRO A 1 312 ? 1.221 -10.375 6.078 1 85 312 PRO A CA 1
ATOM 2364 C C . PRO A 1 312 ? 2.613 -10.797 5.613 1 85 312 PRO A C 1
ATOM 2366 O O . PRO A 1 312 ? 3.379 -11.375 6.387 1 85 312 PRO A O 1
ATOM 2369 N N . VAL A 1 313 ? 2.941 -10.57 4.375 1 83.25 313 VAL A N 1
ATOM 2370 C CA . VAL A 1 313 ? 4.203 -11.008 3.787 1 83.25 313 VAL A CA 1
ATOM 2371 C C . VAL A 1 313 ? 5.32 -10.039 4.184 1 83.25 313 VAL A C 1
ATOM 2373 O O . VAL A 1 313 ? 6.48 -10.445 4.305 1 83.25 313 VAL A O 1
ATOM 2376 N N . ILE A 1 314 ? 4.965 -8.82 4.531 1 90.12 314 ILE A N 1
ATOM 2377 C CA . ILE A 1 314 ? 5.934 -7.75 4.746 1 90.12 314 ILE A CA 1
ATOM 2378 C C . ILE A 1 314 ? 6.809 -8.086 5.953 1 90.12 314 ILE A C 1
ATOM 2380 O O . ILE A 1 314 ? 8.039 -8.078 5.852 1 90.12 314 ILE A O 1
ATOM 2384 N N . PRO A 1 315 ? 6.238 -8.477 7.109 1 90.94 315 PRO A N 1
ATOM 2385 C CA . PRO A 1 315 ? 7.105 -8.797 8.25 1 90.94 315 PRO A CA 1
ATOM 2386 C C . PRO A 1 315 ? 7.977 -10.023 8 1 90.94 315 PRO A C 1
ATOM 2388 O O . PRO A 1 315 ? 9.125 -10.07 8.445 1 90.94 315 PRO A O 1
ATOM 2391 N N . ILE A 1 316 ? 7.5 -10.945 7.281 1 84.44 316 ILE A N 1
ATOM 2392 C CA . ILE A 1 316 ? 8.25 -12.156 6.973 1 84.44 316 ILE A CA 1
ATOM 2393 C C . ILE A 1 316 ? 9.43 -11.812 6.059 1 84.44 316 ILE A C 1
ATOM 2395 O O . ILE A 1 316 ? 10.562 -12.211 6.324 1 84.44 316 ILE A O 1
ATOM 2399 N N . ALA A 1 317 ? 9.125 -11.102 5.02 1 83.81 317 ALA A N 1
ATOM 2400 C CA . ALA A 1 317 ? 10.172 -10.688 4.086 1 83.81 317 ALA A CA 1
ATOM 2401 C C . ALA A 1 317 ? 11.242 -9.859 4.789 1 83.81 317 ALA A C 1
ATOM 2403 O O . ALA A 1 317 ? 12.43 -10.008 4.508 1 83.81 317 ALA A O 1
ATOM 2404 N N . ALA A 1 318 ? 10.781 -8.977 5.637 1 89.88 318 ALA A N 1
ATOM 2405 C CA . ALA A 1 318 ? 11.719 -8.141 6.379 1 89.88 318 ALA A CA 1
ATOM 2406 C C . ALA A 1 318 ? 12.703 -8.992 7.176 1 89.88 318 ALA A C 1
ATOM 2408 O O . ALA A 1 318 ? 13.906 -8.703 7.195 1 89.88 318 ALA A O 1
ATOM 2409 N N . LEU A 1 319 ? 12.211 -9.969 7.824 1 88.25 319 LEU A N 1
ATOM 2410 C CA . LEU A 1 319 ? 13.055 -10.852 8.633 1 88.25 319 LEU A CA 1
ATOM 2411 C C . LEU A 1 319 ? 14.055 -11.594 7.754 1 88.25 319 LEU A C 1
ATOM 2413 O O . LEU A 1 319 ? 15.227 -11.727 8.117 1 88.25 319 LEU A O 1
ATOM 2417 N N . PHE A 1 320 ? 13.68 -12.031 6.656 1 79.88 320 PHE A N 1
ATOM 2418 C CA . PHE A 1 320 ? 14.555 -12.82 5.793 1 79.88 320 PHE A CA 1
ATOM 2419 C C . PHE A 1 320 ? 15.586 -11.93 5.105 1 79.88 320 PHE A C 1
ATOM 2421 O O . PHE A 1 320 ? 16.719 -12.359 4.859 1 79.88 320 PHE A O 1
ATOM 2428 N N . TYR A 1 321 ? 15.188 -10.734 4.832 1 81.75 321 TYR A N 1
ATOM 2429 C CA . TYR A 1 321 ? 16.156 -9.805 4.281 1 81.75 321 TYR A CA 1
ATOM 2430 C C . TYR A 1 321 ? 17.266 -9.5 5.293 1 81.75 321 TYR A C 1
ATOM 2432 O O . TYR A 1 321 ? 18.406 -9.25 4.922 1 81.75 321 TYR A O 1
ATOM 2440 N N . LEU A 1 322 ? 16.891 -9.578 6.539 1 88.06 322 LEU A N 1
ATOM 2441 C CA . LEU A 1 322 ? 17.875 -9.359 7.594 1 88.06 322 LEU A CA 1
ATOM 2442 C C . LEU A 1 322 ? 18.891 -10.508 7.648 1 88.06 322 LEU A C 1
ATOM 2444 O O . LEU A 1 322 ? 19.953 -10.375 8.242 1 88.06 322 LEU A O 1
ATOM 2448 N N . GLY A 1 323 ? 18.578 -11.594 7.082 1 82.62 323 GLY A N 1
ATOM 2449 C CA . GLY A 1 323 ? 19.484 -12.727 7.055 1 82.62 323 GLY A CA 1
ATOM 2450 C C . GLY A 1 323 ? 20.516 -12.641 5.938 1 82.62 323 GLY A C 1
ATOM 2451 O O . GLY A 1 323 ? 21.484 -13.398 5.918 1 82.62 323 GLY A O 1
ATOM 2452 N N . ASP A 1 324 ? 20.297 -11.664 5.109 1 79.44 324 ASP A N 1
ATOM 2453 C CA . ASP A 1 324 ? 21.172 -11.578 3.943 1 79.44 324 ASP A CA 1
ATOM 2454 C C . ASP A 1 324 ? 21.516 -10.125 3.625 1 79.44 324 ASP A C 1
ATOM 2456 O O . ASP A 1 324 ? 22.109 -9.422 4.449 1 79.44 324 ASP A O 1
ATOM 2460 N N . SER A 1 325 ? 21.109 -9.625 2.469 1 72.5 325 SER A N 1
ATOM 2461 C CA . SER A 1 325 ? 21.516 -8.336 1.917 1 72.5 325 SER A CA 1
ATOM 2462 C C . SER A 1 325 ? 20.891 -7.184 2.684 1 72.5 325 SER A C 1
ATOM 2464 O O . SER A 1 325 ? 21.422 -6.074 2.701 1 72.5 325 SER A O 1
ATOM 2466 N N . GLY A 1 326 ? 19.891 -7.465 3.395 1 81.75 326 GLY A N 1
ATOM 2467 C CA . GLY A 1 326 ? 19.188 -6.395 4.074 1 81.75 326 GLY A CA 1
ATOM 2468 C C . GLY A 1 326 ? 19.797 -6.031 5.414 1 81.75 326 GLY A C 1
ATOM 2469 O O . GLY A 1 326 ? 19.562 -4.941 5.941 1 81.75 326 GLY A O 1
ATOM 2470 N N . PHE A 1 327 ? 20.641 -6.93 5.922 1 86.44 327 PHE A N 1
ATOM 2471 C CA . PHE A 1 327 ? 21.156 -6.719 7.266 1 86.44 327 PHE A CA 1
ATOM 2472 C C . PHE A 1 327 ? 21.938 -5.41 7.344 1 86.44 327 PHE A C 1
ATOM 2474 O O . PHE A 1 327 ? 21.656 -4.562 8.188 1 86.44 327 PHE A O 1
ATOM 2481 N N . VAL A 1 328 ? 22.859 -5.207 6.414 1 85.38 328 VAL A N 1
ATOM 2482 C CA . VAL A 1 328 ? 23.734 -4.039 6.453 1 85.38 328 VAL A CA 1
ATOM 2483 C C . VAL A 1 328 ? 22.938 -2.781 6.133 1 85.38 328 VAL A C 1
ATOM 2485 O O . VAL A 1 328 ? 23.172 -1.724 6.723 1 85.38 328 VAL A O 1
ATOM 2488 N N . LYS A 1 329 ? 22 -2.918 5.301 1 86.31 329 LYS A N 1
ATOM 2489 C CA . LYS A 1 329 ? 21.219 -1.763 4.871 1 86.31 329 LYS A CA 1
ATOM 2490 C C . LYS A 1 329 ? 20.25 -1.321 5.965 1 86.31 329 LYS A C 1
ATOM 2492 O O . LYS A 1 329 ? 19.953 -0.131 6.098 1 86.31 329 LYS A O 1
ATOM 2497 N N . ILE A 1 330 ? 19.781 -2.248 6.715 1 89.44 330 ILE A N 1
ATOM 2498 C CA . ILE A 1 330 ? 18.766 -1.947 7.711 1 89.44 330 ILE A CA 1
ATOM 2499 C C . ILE A 1 330 ? 19.422 -1.609 9.047 1 89.44 330 ILE A C 1
ATOM 2501 O O . ILE A 1 330 ? 19.047 -0.632 9.695 1 89.44 330 ILE A O 1
ATOM 2505 N N . ILE A 1 331 ? 20.375 -2.4 9.461 1 89.56 331 ILE A N 1
ATOM 2506 C CA . ILE A 1 331 ? 20.938 -2.287 10.797 1 89.56 331 ILE A CA 1
ATOM 2507 C C . ILE A 1 331 ? 22.297 -1.599 10.727 1 89.56 331 ILE A C 1
ATOM 2509 O O . ILE A 1 331 ? 22.609 -0.744 11.555 1 89.56 331 ILE A O 1
ATOM 2513 N N . GLY A 1 332 ? 23.078 -1.922 9.727 1 87.69 332 GLY A N 1
ATOM 2514 C CA . GLY A 1 332 ? 24.438 -1.392 9.617 1 87.69 332 GLY A CA 1
ATOM 2515 C C . GLY A 1 332 ? 25.5 -2.471 9.625 1 87.69 332 GLY A C 1
ATOM 2516 O O . GLY A 1 332 ? 25.188 -3.658 9.508 1 87.69 332 GLY A O 1
ATOM 2517 N N . ASP A 1 333 ? 26.688 -2.008 9.664 1 85.62 333 ASP A N 1
ATOM 2518 C CA . ASP A 1 333 ? 27.828 -2.924 9.547 1 85.62 333 ASP A CA 1
ATOM 2519 C C . ASP A 1 333 ? 28.203 -3.498 10.906 1 85.62 333 ASP A C 1
ATOM 2521 O O . ASP A 1 333 ? 29.219 -3.107 11.492 1 85.62 333 ASP A O 1
ATOM 2525 N N . TYR A 1 334 ? 27.375 -4.48 11.367 1 87.75 334 TYR A N 1
ATOM 2526 C CA . TYR A 1 334 ? 27.594 -5.051 12.695 1 87.75 334 TYR A CA 1
ATOM 2527 C C . TYR A 1 334 ? 27.906 -6.543 12.602 1 87.75 334 TYR A C 1
ATOM 2529 O O . TYR A 1 334 ? 28.062 -7.215 13.617 1 87.75 334 TYR A O 1
ATOM 2537 N N . LEU A 1 335 ? 27.984 -7.047 11.438 1 85.56 335 LEU A N 1
ATOM 2538 C CA . LEU A 1 335 ? 28.297 -8.461 11.258 1 85.56 335 LEU A CA 1
ATOM 2539 C C . LEU A 1 335 ? 29.781 -8.719 11.492 1 85.56 335 LEU A C 1
ATOM 2541 O O . LEU A 1 335 ? 30.609 -7.832 11.273 1 85.56 335 LEU A O 1
ATOM 2545 N N . PRO A 1 336 ? 30.031 -9.852 11.945 1 81.81 336 PRO A N 1
ATOM 2546 C CA . PRO A 1 336 ? 31.438 -10.172 12.141 1 81.81 336 PRO A CA 1
ATOM 2547 C C . PRO A 1 336 ? 32.25 -10.047 10.859 1 81.81 336 PRO A C 1
ATOM 2549 O O . PRO A 1 336 ? 31.719 -10.148 9.758 1 81.81 336 PRO A O 1
ATOM 2552 N N . LYS A 1 337 ? 33.531 -9.805 11.109 1 80 337 LYS A N 1
ATOM 2553 C CA . LYS A 1 337 ? 34.438 -9.672 9.969 1 80 337 LYS A CA 1
ATOM 2554 C C . LYS A 1 337 ? 34.469 -10.953 9.141 1 80 337 LYS A C 1
ATOM 2556 O O . LYS A 1 337 ? 34.562 -12.055 9.695 1 80 337 LYS A O 1
ATOM 2561 N N . GLY A 1 338 ? 34.281 -10.867 7.891 1 73.75 338 GLY A N 1
ATOM 2562 C CA . GLY A 1 338 ? 34.312 -12.016 6.996 1 73.75 338 GLY A CA 1
ATOM 2563 C C . GLY A 1 338 ? 32.938 -12.609 6.738 1 73.75 338 GLY A C 1
ATOM 2564 O O . GLY A 1 338 ? 32.812 -13.562 5.973 1 73.75 338 GLY A O 1
ATOM 2565 N N . SER A 1 339 ? 31.969 -12.055 7.441 1 80.19 339 SER A N 1
ATOM 2566 C CA . SER A 1 339 ? 30.625 -12.586 7.258 1 80.19 339 SER A CA 1
ATOM 2567 C C . SER A 1 339 ? 30.078 -12.242 5.879 1 80.19 339 SER A C 1
ATOM 2569 O O . SER A 1 339 ? 30.344 -11.148 5.359 1 80.19 339 SER A O 1
ATOM 2571 N N . HIS A 1 340 ? 29.516 -13.109 5.242 1 71.81 340 HIS A N 1
ATOM 2572 C CA . HIS A 1 340 ? 28.828 -12.891 3.969 1 71.81 340 HIS A CA 1
ATOM 2573 C C . HIS A 1 340 ? 27.312 -12.852 4.152 1 71.81 340 HIS A C 1
ATOM 2575 O O . HIS A 1 340 ? 26.562 -13.148 3.223 1 71.81 340 HIS A O 1
ATOM 2581 N N . GLY A 1 341 ? 26.938 -12.648 5.367 1 80.56 341 GLY A N 1
ATOM 2582 C CA . GLY A 1 341 ? 25.516 -12.727 5.699 1 80.56 341 GLY A CA 1
ATOM 2583 C C . GLY A 1 341 ? 25.188 -13.906 6.594 1 80.56 341 GLY A C 1
ATOM 2584 O O . GLY A 1 341 ? 25.844 -14.945 6.535 1 80.56 341 GLY A O 1
ATOM 2585 N N . ILE A 1 342 ? 24.234 -13.82 7.266 1 83.5 342 ILE A N 1
ATOM 2586 C CA . ILE A 1 342 ? 23.891 -14.82 8.281 1 83.5 342 ILE A CA 1
ATOM 2587 C C . ILE A 1 342 ? 23.562 -16.141 7.602 1 83.5 342 ILE A C 1
ATOM 2589 O O . ILE A 1 342 ? 24.094 -17.188 7.98 1 83.5 342 ILE A O 1
ATOM 2593 N N . ILE A 1 343 ? 22.781 -16.078 6.594 1 78.06 343 ILE A N 1
ATOM 2594 C CA . ILE A 1 343 ? 22.312 -17.281 5.926 1 78.06 343 ILE A CA 1
ATOM 2595 C C . ILE A 1 343 ? 23.484 -17.969 5.215 1 78.06 343 ILE A C 1
ATOM 2597 O O . ILE A 1 343 ? 23.609 -19.188 5.27 1 78.06 343 ILE A O 1
ATOM 2601 N N . ASN A 1 344 ? 24.281 -17.172 4.551 1 76.25 344 ASN A N 1
ATOM 2602 C CA . ASN A 1 344 ? 25.438 -17.719 3.865 1 76.25 344 ASN A CA 1
ATOM 2603 C C . ASN A 1 344 ? 26.422 -18.359 4.848 1 76.25 344 ASN A C 1
ATOM 2605 O O . ASN A 1 344 ? 27 -19.406 4.566 1 76.25 344 ASN A O 1
ATOM 2609 N N . ASP A 1 345 ? 26.609 -17.75 5.93 1 82.75 345 ASP A N 1
ATOM 2610 C CA . ASP A 1 345 ? 27.5 -18.297 6.961 1 82.75 345 ASP A CA 1
ATOM 2611 C C . ASP A 1 345 ? 26.984 -19.641 7.473 1 82.75 345 ASP A C 1
ATOM 2613 O O . ASP A 1 345 ? 27.766 -20.562 7.68 1 82.75 345 ASP A O 1
ATOM 2617 N N . LEU A 1 346 ? 25.75 -19.703 7.688 1 79.88 346 LEU A N 1
ATOM 2618 C CA . LEU A 1 346 ? 25.141 -20.938 8.164 1 79.88 346 LEU A CA 1
ATOM 2619 C C . LEU A 1 346 ? 25.266 -22.047 7.121 1 79.88 346 LEU A C 1
ATOM 2621 O O . LEU A 1 346 ? 25.469 -23.203 7.469 1 79.88 346 LEU A O 1
ATOM 2625 N N . GLY A 1 347 ? 25.141 -21.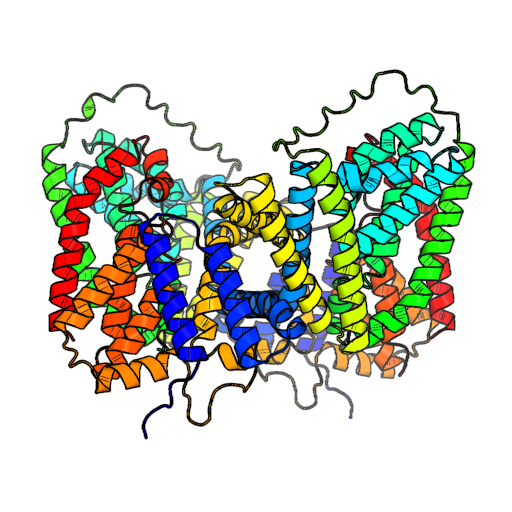688 5.898 1 75.12 347 GLY A N 1
ATOM 2626 C CA . GLY A 1 347 ? 25.328 -22.656 4.828 1 75.12 347 GLY A CA 1
ATOM 2627 C C . GLY A 1 347 ? 26.719 -23.234 4.766 1 75.12 347 GLY A C 1
ATOM 2628 O O . GLY A 1 347 ? 26.906 -24.438 4.594 1 75.12 347 GLY A O 1
ATOM 2629 N N . ILE A 1 348 ? 27.641 -22.406 4.914 1 76.19 348 ILE A N 1
ATOM 2630 C CA . ILE A 1 348 ? 29.031 -22.828 4.906 1 76.19 348 ILE A CA 1
ATOM 2631 C C . ILE A 1 348 ? 29.297 -23.734 6.102 1 76.19 348 ILE A C 1
ATOM 2633 O O . ILE A 1 348 ? 29.953 -24.781 5.969 1 76.19 348 ILE A O 1
ATOM 2637 N N . ALA A 1 349 ? 28.766 -23.391 7.207 1 78.62 349 ALA A N 1
ATOM 2638 C CA . ALA A 1 349 ? 28.938 -24.188 8.414 1 78.62 349 ALA A CA 1
ATOM 2639 C C . ALA A 1 349 ? 28.281 -25.562 8.258 1 78.62 349 ALA A C 1
ATOM 2641 O O . ALA A 1 349 ? 28.828 -26.578 8.711 1 78.62 349 ALA A O 1
ATOM 2642 N N . LEU A 1 350 ? 27.219 -25.578 7.652 1 76.94 350 LEU A N 1
ATOM 2643 C CA . LEU A 1 350 ? 26.484 -26.828 7.441 1 76.94 350 LEU A CA 1
ATOM 2644 C C . LEU A 1 350 ? 27.234 -27.734 6.469 1 76.94 350 LEU A C 1
ATOM 2646 O O . LEU A 1 350 ? 27.25 -28.953 6.637 1 76.94 350 LEU A O 1
ATOM 2650 N N . SER A 1 351 ? 27.781 -27.156 5.441 1 74.19 351 SER A N 1
ATOM 2651 C CA . SER A 1 351 ? 28.5 -27.922 4.441 1 74.19 351 SER A CA 1
ATOM 2652 C C . SER A 1 351 ? 29.719 -28.625 5.055 1 74.19 351 SER A C 1
ATOM 2654 O O . SER A 1 351 ? 30.156 -29.656 4.555 1 74.19 351 SER A O 1
ATOM 2656 N N . GLN A 1 352 ? 30.094 -28.078 6.078 1 74.88 352 GLN A N 1
ATOM 2657 C CA . GLN A 1 352 ? 31.281 -28.625 6.715 1 74.88 352 GLN A CA 1
ATOM 2658 C C . GLN A 1 352 ? 30.922 -29.703 7.73 1 74.88 352 GLN A C 1
ATOM 2660 O O . GLN A 1 352 ? 31.75 -30.531 8.109 1 74.88 352 GLN A O 1
ATOM 2665 N N . THR A 1 353 ? 29.672 -29.734 8.188 1 73 353 THR A N 1
ATOM 2666 C CA . THR A 1 353 ? 29.312 -30.609 9.289 1 73 353 THR A CA 1
ATOM 2667 C C . THR A 1 353 ? 28.5 -31.812 8.781 1 73 353 THR A C 1
ATOM 2669 O O . THR A 1 353 ? 28.609 -32.906 9.312 1 73 353 THR A O 1
ATOM 2672 N N . VAL A 1 354 ? 27.562 -31.594 7.852 1 69.81 354 VAL A N 1
ATOM 2673 C CA . VAL A 1 354 ? 26.656 -32.656 7.418 1 69.81 354 VAL A CA 1
ATOM 2674 C C . VAL A 1 354 ? 26.828 -32.906 5.918 1 69.81 354 VAL A C 1
ATOM 2676 O O . VAL A 1 354 ? 26.797 -31.953 5.121 1 69.81 354 VAL A O 1
ATOM 2679 N N . PRO A 1 355 ? 27.312 -34.156 5.727 1 73.75 355 PRO A N 1
ATOM 2680 C CA . PRO A 1 355 ? 27.344 -34.469 4.297 1 73.75 355 PRO A CA 1
ATOM 2681 C C . PRO A 1 355 ? 25.969 -34.375 3.637 1 73.75 355 PRO A C 1
ATOM 2683 O O . PRO A 1 355 ? 25.078 -35.156 3.979 1 73.75 355 PRO A O 1
ATOM 2686 N N . LEU A 1 356 ? 25.781 -33.344 2.969 1 77.88 356 LEU A N 1
ATOM 2687 C CA . LEU A 1 356 ? 24.5 -33.156 2.299 1 77.88 356 LEU A CA 1
ATOM 2688 C C . LEU A 1 356 ? 24.547 -33.688 0.875 1 77.88 356 LEU A C 1
ATOM 2690 O O . LEU A 1 356 ? 25.594 -33.688 0.236 1 77.88 356 LEU A O 1
ATOM 2694 N N . ASN A 1 357 ? 23.438 -34.438 0.554 1 86.62 357 ASN A N 1
ATOM 2695 C CA . ASN A 1 357 ? 23.281 -34.875 -0.829 1 86.62 357 ASN A CA 1
ATOM 2696 C C . ASN A 1 357 ? 22 -34.312 -1.457 1 86.62 357 ASN A C 1
ATOM 2698 O O . ASN A 1 357 ? 21.234 -33.625 -0.798 1 86.62 357 ASN A O 1
ATOM 2702 N N . GLN A 1 358 ? 21.922 -34.562 -2.695 1 87.56 358 GLN A N 1
ATOM 2703 C CA . GLN A 1 358 ? 20.828 -34 -3.482 1 87.56 358 GLN A CA 1
ATOM 2704 C C . GLN A 1 358 ? 19.484 -34.5 -3.004 1 87.56 358 GLN A C 1
ATOM 2706 O O . GLN A 1 358 ? 18.469 -33.812 -3.102 1 87.56 358 GLN A O 1
ATOM 2711 N N . TYR A 1 359 ? 19.438 -35.688 -2.447 1 89.31 359 TYR A N 1
ATOM 2712 C CA . TYR A 1 359 ? 18.172 -36.281 -2.01 1 89.31 359 TYR A CA 1
ATOM 2713 C C . TYR A 1 359 ? 17.672 -35.625 -0.739 1 89.31 359 TYR A C 1
ATOM 2715 O O . TYR A 1 359 ? 16.484 -35.281 -0.636 1 89.31 359 TYR A O 1
ATOM 2723 N N . VAL A 1 360 ? 18.578 -35.406 0.101 1 88 360 VAL A N 1
ATOM 2724 C CA . VAL A 1 360 ? 18.219 -34.75 1.354 1 88 360 VAL A CA 1
ATOM 2725 C C . VAL A 1 360 ? 17.828 -33.312 1.089 1 88 360 VAL A C 1
ATOM 2727 O O . VAL A 1 360 ? 16.859 -32.812 1.641 1 88 360 VAL A O 1
ATOM 2730 N N . SER A 1 361 ? 18.594 -32.656 0.267 1 91.06 361 SER A N 1
ATOM 2731 C CA . SER A 1 361 ? 18.344 -31.25 -0.037 1 91.06 361 SER A CA 1
ATOM 2732 C C . SER A 1 361 ? 17.016 -31.078 -0.756 1 91.06 361 SER A C 1
ATOM 2734 O O . SER A 1 361 ? 16.219 -30.188 -0.404 1 91.06 361 SER A O 1
ATOM 2736 N N . GLY A 1 362 ? 16.797 -31.906 -1.726 1 92.25 362 GLY A N 1
ATOM 2737 C CA . GLY A 1 362 ? 15.531 -31.844 -2.443 1 92.25 362 GLY A CA 1
ATOM 2738 C C . GLY A 1 362 ? 14.328 -32.156 -1.568 1 92.25 362 GLY A C 1
ATOM 2739 O O . GLY A 1 362 ? 13.305 -31.469 -1.645 1 92.25 362 GLY A O 1
ATOM 2740 N N . GLY A 1 363 ? 14.438 -33.156 -0.77 1 92.25 363 GLY A N 1
ATOM 2741 C CA . GLY A 1 363 ? 13.367 -33.531 0.148 1 92.25 363 GLY A CA 1
ATOM 2742 C C . GLY A 1 363 ? 13.078 -32.469 1.18 1 92.25 363 GLY A C 1
ATOM 2743 O O . GLY A 1 363 ? 11.914 -32.125 1.439 1 92.25 363 GLY A O 1
ATOM 2744 N N . THR A 1 364 ? 14.102 -31.953 1.713 1 90.19 364 THR A N 1
ATOM 2745 C CA . THR A 1 364 ? 13.945 -30.922 2.734 1 90.19 364 THR A CA 1
ATOM 2746 C C . THR A 1 364 ? 13.289 -29.672 2.15 1 90.19 364 THR A C 1
ATOM 2748 O O . THR A 1 364 ? 12.398 -29.078 2.77 1 90.19 364 THR A O 1
ATOM 2751 N N . LEU A 1 365 ? 13.75 -29.281 1.007 1 92.94 365 LEU A N 1
ATOM 2752 C CA . LEU A 1 365 ? 13.195 -28.078 0.4 1 92.94 365 LEU A CA 1
ATOM 2753 C C . LEU A 1 365 ? 11.734 -28.266 0.023 1 92.94 365 LEU A C 1
ATOM 2755 O O . LEU A 1 365 ? 10.938 -27.344 0.107 1 92.94 365 LEU A O 1
ATOM 2759 N N . THR A 1 366 ? 11.414 -29.422 -0.429 1 94 366 THR A N 1
ATOM 2760 C CA . THR A 1 366 ? 10.016 -29.719 -0.727 1 94 366 THR A CA 1
ATOM 2761 C C . THR A 1 366 ? 9.172 -29.625 0.539 1 94 366 THR A C 1
ATOM 2763 O O . THR A 1 366 ? 8.102 -29.016 0.536 1 94 366 THR A O 1
ATOM 2766 N N . ILE A 1 367 ? 9.641 -30.141 1.572 1 90.88 367 ILE A N 1
ATOM 2767 C CA . ILE A 1 367 ? 8.922 -30.156 2.84 1 90.88 367 ILE A CA 1
ATOM 2768 C C . ILE A 1 367 ? 8.797 -28.719 3.373 1 90.88 367 ILE A C 1
ATOM 2770 O O . ILE A 1 367 ? 7.73 -28.328 3.844 1 90.88 367 ILE A O 1
ATOM 2774 N N . VAL A 1 368 ? 9.852 -28.031 3.287 1 89 368 VAL A N 1
ATOM 2775 C CA . VAL A 1 368 ? 9.836 -26.641 3.732 1 89 368 VAL A CA 1
ATOM 2776 C C . VAL A 1 368 ? 8.852 -25.844 2.889 1 89 368 VAL A C 1
ATOM 2778 O O . VAL A 1 368 ? 8.094 -25.016 3.416 1 89 368 VAL A O 1
ATOM 2781 N N . GLY A 1 369 ? 8.891 -26.047 1.603 1 91.38 369 GLY A N 1
ATOM 2782 C CA . GLY A 1 369 ? 7.93 -25.406 0.73 1 91.38 369 GLY A CA 1
ATOM 2783 C C . GLY A 1 369 ? 6.488 -25.719 1.093 1 91.38 369 GLY A C 1
ATOM 2784 O O . GLY A 1 369 ? 5.656 -24.812 1.192 1 91.38 369 GLY A O 1
ATOM 2785 N N . VAL A 1 370 ? 6.25 -26.922 1.363 1 90.56 370 VAL A N 1
ATOM 2786 C CA . VAL A 1 370 ? 4.906 -27.359 1.729 1 90.56 370 VAL A CA 1
ATOM 2787 C C . VAL A 1 370 ? 4.492 -26.719 3.049 1 90.56 370 VAL A C 1
ATOM 2789 O O . VAL A 1 370 ? 3.387 -26.188 3.168 1 90.56 370 VAL A O 1
ATOM 2792 N N . ILE A 1 371 ? 5.332 -26.688 3.951 1 85.25 371 ILE A N 1
ATOM 2793 C CA . ILE A 1 371 ? 5.047 -26.156 5.281 1 85.25 371 ILE A CA 1
ATOM 2794 C C . ILE A 1 371 ? 4.777 -24.656 5.188 1 85.25 371 ILE A C 1
ATOM 2796 O O . ILE A 1 371 ? 3.834 -24.156 5.801 1 85.25 371 ILE A O 1
ATOM 2800 N N . THR A 1 372 ? 5.539 -24 4.434 1 85.25 372 THR A N 1
ATOM 2801 C CA . THR A 1 372 ? 5.402 -22.547 4.316 1 85.25 372 THR A CA 1
ATOM 2802 C C . THR A 1 372 ? 4.121 -22.188 3.57 1 85.25 372 THR A C 1
ATOM 2804 O O . THR A 1 372 ? 3.615 -21.078 3.699 1 85.25 372 THR A O 1
ATOM 2807 N N . GLY A 1 373 ? 3.648 -23.125 2.797 1 86.06 373 GLY A N 1
ATOM 2808 C CA . GLY A 1 373 ? 2.42 -22.875 2.055 1 86.06 373 GLY A CA 1
ATOM 2809 C C . GLY A 1 373 ? 1.169 -23.172 2.867 1 86.06 373 GLY A C 1
ATOM 2810 O O . GLY A 1 373 ? 0.068 -22.766 2.479 1 86.06 373 GLY A O 1
ATOM 2811 N N . LEU A 1 374 ? 1.253 -23.734 4.035 1 79.94 374 LEU A N 1
ATOM 2812 C CA . LEU A 1 374 ? 0.117 -24.203 4.824 1 79.94 374 LEU A CA 1
ATOM 2813 C C . LEU A 1 374 ? -0.699 -23.016 5.348 1 79.94 374 LEU A C 1
ATOM 2815 O O . LEU A 1 374 ? -1.854 -23.188 5.746 1 79.94 374 LEU A O 1
ATOM 2819 N N . ASP A 1 375 ? -0.153 -21.922 5.328 1 72.94 375 ASP A N 1
ATOM 2820 C CA . ASP A 1 375 ? -0.89 -20.75 5.785 1 72.94 375 ASP A CA 1
ATOM 2821 C C . ASP A 1 375 ? -1.909 -20.297 4.742 1 72.94 375 ASP A C 1
ATOM 2823 O O . ASP A 1 375 ? -2.793 -19.484 5.035 1 72.94 375 ASP A O 1
ATOM 2827 N N . GLY A 1 376 ? -1.777 -20.766 3.549 1 74.88 376 GLY A N 1
ATOM 2828 C CA . GLY A 1 376 ? -2.773 -20.5 2.521 1 74.88 376 GLY A CA 1
ATOM 2829 C C . GLY A 1 376 ? -2.426 -19.328 1.639 1 74.88 376 GLY A C 1
ATOM 2830 O O . GLY A 1 376 ? -3.156 -19 0.697 1 74.88 376 GLY A O 1
ATOM 2831 N N . SER A 1 377 ? -1.374 -18.641 1.892 1 73.38 377 SER A N 1
ATOM 2832 C CA . SER A 1 377 ? -0.998 -17.516 1.058 1 73.38 377 SER A CA 1
ATOM 2833 C C . SER A 1 377 ? -0.141 -17.953 -0.124 1 73.38 377 SER A C 1
ATOM 2835 O O . SER A 1 377 ? -0.268 -17.406 -1.226 1 73.38 377 SER A O 1
ATOM 2837 N N . GLY A 1 378 ? 0.67 -18.906 -0.004 1 77.44 378 GLY A N 1
ATOM 2838 C CA . GLY A 1 378 ? 1.639 -19.359 -0.99 1 77.44 378 GLY A CA 1
ATOM 2839 C C . GLY A 1 378 ? 2.838 -18.438 -1.116 1 77.44 378 GLY A C 1
ATOM 2840 O O . GLY A 1 378 ? 3.867 -18.828 -1.672 1 77.44 378 GLY A O 1
ATOM 2841 N N . PHE A 1 379 ? 2.73 -17.25 -0.66 1 77.19 379 PHE A N 1
ATOM 2842 C CA . PHE A 1 379 ? 3.785 -16.266 -0.854 1 77.19 379 PHE A CA 1
ATOM 2843 C C . PHE A 1 379 ? 4.523 -16 0.451 1 77.19 379 PHE A C 1
ATOM 2845 O O . PHE A 1 379 ? 5.68 -15.578 0.44 1 77.19 379 PHE A O 1
ATOM 2852 N N . SER A 1 380 ? 3.906 -16.234 1.507 1 68.25 380 SER A N 1
ATOM 2853 C CA . SER A 1 380 ? 4.465 -15.859 2.803 1 68.25 380 SER A CA 1
ATOM 2854 C C . SER A 1 380 ? 5.75 -16.625 3.092 1 68.25 380 SER A C 1
ATOM 2856 O O . SER A 1 380 ? 6.707 -16.062 3.625 1 68.25 380 SER A O 1
ATOM 2858 N N . GLY A 1 381 ? 5.816 -17.812 2.643 1 74.69 381 GLY A N 1
ATOM 2859 C CA . GLY A 1 381 ? 6.941 -18.625 3.08 1 74.69 381 GLY A CA 1
ATOM 2860 C C . GLY A 1 381 ? 7.945 -18.891 1.977 1 74.69 381 GLY A C 1
ATOM 2861 O O . GLY A 1 381 ? 8.938 -19.594 2.191 1 74.69 381 GLY A O 1
ATOM 2862 N N . ILE A 1 382 ? 7.746 -18.266 0.87 1 85.88 382 ILE A N 1
ATOM 2863 C CA . ILE A 1 382 ? 8.633 -18.625 -0.229 1 85.88 382 ILE A CA 1
ATOM 2864 C C . ILE A 1 382 ? 10.008 -17.984 -0.01 1 85.88 382 ILE A C 1
ATOM 2866 O O . ILE A 1 382 ? 11.016 -18.484 -0.508 1 85.88 382 ILE A O 1
ATOM 2870 N N . SER A 1 383 ? 10.023 -16.984 0.732 1 83.69 383 SER A N 1
ATOM 2871 C CA . SER A 1 383 ? 11.312 -16.406 1.086 1 83.69 383 SER A CA 1
ATOM 2872 C C . SER A 1 383 ? 12.133 -17.359 1.954 1 83.69 383 SER A C 1
ATOM 2874 O O . SER A 1 383 ? 13.344 -17.484 1.782 1 83.69 383 SER A O 1
ATOM 2876 N N . LEU A 1 384 ? 11.438 -18 2.816 1 82.25 384 LEU A N 1
ATOM 2877 C CA . LEU A 1 384 ? 12.102 -19 3.637 1 82.25 384 LEU A CA 1
ATOM 2878 C C . LEU A 1 384 ? 12.672 -20.125 2.771 1 82.25 384 LEU A C 1
ATOM 2880 O O . LEU A 1 384 ? 13.797 -20.562 2.984 1 82.25 384 LEU A O 1
ATOM 2884 N N . ALA A 1 385 ? 11.883 -20.516 1.826 1 87.94 385 ALA A N 1
ATOM 2885 C CA . ALA A 1 385 ? 12.344 -21.547 0.904 1 87.94 385 ALA A CA 1
ATOM 2886 C C . ALA A 1 385 ? 13.602 -21.094 0.161 1 87.94 385 ALA A C 1
ATOM 2888 O O . ALA A 1 385 ? 14.531 -21.891 -0.029 1 87.94 385 ALA A O 1
ATOM 2889 N N . GLY A 1 386 ? 13.609 -19.906 -0.227 1 89.81 386 GLY A N 1
ATOM 2890 C CA . GLY A 1 386 ? 14.781 -19.375 -0.907 1 89.81 386 GLY A CA 1
ATOM 2891 C C . GLY A 1 386 ? 16.016 -19.359 -0.034 1 89.81 386 GLY A C 1
ATOM 2892 O O . GLY A 1 386 ? 17.109 -19.719 -0.486 1 89.81 386 GLY A O 1
ATOM 2893 N N . SER A 1 387 ? 15.867 -19 1.167 1 85.38 387 SER A N 1
ATOM 2894 C CA . SER A 1 387 ? 16.984 -18.938 2.104 1 85.38 387 SER A CA 1
ATOM 2895 C C . SER A 1 387 ? 17.531 -20.328 2.396 1 85.38 387 SER A C 1
ATOM 2897 O O . SER A 1 387 ? 18.75 -20.516 2.469 1 85.38 387 SER A O 1
ATOM 2899 N N . ILE A 1 388 ? 16.656 -21.219 2.6 1 86.94 388 ILE A N 1
ATOM 2900 C CA . ILE A 1 388 ? 17.078 -22.594 2.867 1 86.94 388 ILE A CA 1
ATOM 2901 C C . ILE A 1 388 ? 17.75 -23.188 1.624 1 86.94 388 ILE A C 1
ATOM 2903 O O . ILE A 1 388 ? 18.719 -23.922 1.729 1 86.94 388 ILE A O 1
ATOM 2907 N N . ALA A 1 389 ? 17.203 -22.812 0.5 1 92.25 389 ALA A N 1
ATOM 2908 C CA . ALA A 1 389 ? 17.828 -23.25 -0.746 1 92.25 389 ALA A CA 1
ATOM 2909 C C . ALA A 1 389 ? 19.25 -22.719 -0.866 1 92.25 389 ALA A C 1
ATOM 2911 O O . ALA A 1 389 ? 20.141 -23.406 -1.354 1 92.25 389 ALA A O 1
ATOM 2912 N N . ASN A 1 390 ? 19.391 -21.516 -0.517 1 89.06 390 ASN A N 1
ATOM 2913 C CA . ASN A 1 390 ? 20.734 -20.938 -0.515 1 89.06 390 ASN A CA 1
ATOM 2914 C C . ASN A 1 390 ? 21.672 -21.703 0.413 1 89.06 390 ASN A C 1
ATOM 2916 O O . ASN A 1 390 ? 22.812 -21.984 0.052 1 89.06 390 ASN A O 1
ATOM 2920 N N . LEU A 1 391 ? 21.203 -22.016 1.593 1 84.12 391 LEU A N 1
ATOM 2921 C CA . LEU A 1 391 ? 21.984 -22.75 2.584 1 84.12 391 LEU A CA 1
ATOM 2922 C C . LEU A 1 391 ? 22.406 -24.109 2.033 1 84.12 391 LEU A C 1
ATOM 2924 O O . LEU A 1 391 ? 23.594 -24.453 2.088 1 84.12 391 LEU A O 1
ATOM 2928 N N . PHE A 1 392 ? 21.531 -24.844 1.47 1 88.31 392 PHE A N 1
ATOM 2929 C CA . PHE A 1 392 ? 21.797 -26.188 0.962 1 88.31 392 PHE A CA 1
ATOM 2930 C C . PHE A 1 392 ? 22.609 -26.125 -0.327 1 88.31 392 PHE A C 1
ATOM 2932 O O . PHE A 1 392 ? 23.484 -26.969 -0.568 1 88.31 392 PHE A O 1
ATOM 2939 N N . GLY A 1 393 ? 22.281 -25.156 -1.144 1 89.25 393 GLY A N 1
ATOM 2940 C CA . GLY A 1 393 ? 23.047 -24.984 -2.367 1 89.25 393 GLY A CA 1
ATOM 2941 C C . GLY A 1 393 ? 24.5 -24.672 -2.113 1 89.25 393 GLY A C 1
ATOM 2942 O O . GLY A 1 393 ? 25.391 -25.172 -2.822 1 89.25 393 GLY A O 1
ATOM 2943 N N . THR A 1 394 ? 24.719 -23.875 -1.198 1 83.25 394 THR A N 1
ATOM 2944 C CA . THR A 1 394 ? 26.094 -23.547 -0.812 1 83.25 394 THR A CA 1
ATOM 2945 C C . THR A 1 394 ? 26.812 -24.766 -0.268 1 83.25 394 THR A C 1
ATOM 2947 O O . THR A 1 394 ? 27.984 -25 -0.575 1 83.25 394 THR A O 1
ATOM 2950 N N . ALA A 1 395 ? 26.094 -25.5 0.481 1 82.25 395 ALA A N 1
ATOM 2951 C CA . ALA A 1 395 ? 26.688 -26.703 1.062 1 82.25 395 ALA A CA 1
ATOM 2952 C C . ALA A 1 395 ? 26.953 -27.75 -0.014 1 82.25 395 ALA A C 1
ATOM 2954 O O . ALA A 1 395 ? 27.969 -28.469 0.05 1 82.25 395 ALA A O 1
ATOM 2955 N N . LEU A 1 396 ? 26.125 -27.859 -0.964 1 86.69 396 LEU A N 1
ATOM 2956 C CA . LEU A 1 396 ? 26.266 -28.828 -2.043 1 86.69 396 LEU A CA 1
ATOM 2957 C C . LEU A 1 396 ? 27.266 -28.328 -3.088 1 86.69 396 LEU A C 1
ATOM 2959 O O . LEU A 1 396 ? 27.875 -29.141 -3.795 1 86.69 396 LEU A O 1
ATOM 2963 N N . GLY A 1 397 ? 27.344 -27.016 -3.197 1 85.94 397 GLY A N 1
ATOM 2964 C CA . GLY A 1 397 ? 28.203 -26.375 -4.191 1 85.94 397 GLY A CA 1
ATOM 2965 C C . GLY A 1 397 ? 27.516 -26.188 -5.527 1 85.94 397 GLY A C 1
ATOM 2966 O O . GLY A 1 397 ? 28.109 -25.641 -6.465 1 85.94 397 GLY A O 1
ATOM 2967 N N . HIS A 1 398 ? 26.297 -26.719 -5.625 1 88.56 398 HIS A N 1
ATOM 2968 C CA . HIS A 1 398 ? 25.547 -26.547 -6.867 1 88.56 398 HIS A CA 1
ATOM 2969 C C . HIS A 1 398 ? 24.047 -26.672 -6.625 1 88.56 398 HIS A C 1
ATOM 2971 O O . HIS A 1 398 ? 23.609 -27.031 -5.531 1 88.56 398 HIS A O 1
ATOM 2977 N N . GLY A 1 399 ? 23.219 -26.219 -7.582 1 93.31 399 GLY A N 1
ATOM 2978 C CA . GLY A 1 399 ? 21.797 -26.531 -7.602 1 93.31 399 GLY A CA 1
ATOM 2979 C C . GLY A 1 399 ? 20.969 -25.547 -6.805 1 93.31 399 GLY A C 1
ATOM 2980 O O . GLY A 1 399 ? 19.797 -25.828 -6.496 1 93.31 399 GLY A O 1
ATOM 2981 N N . THR A 1 400 ? 21.484 -24.438 -6.441 1 93.94 400 THR A N 1
ATOM 2982 C CA . THR A 1 400 ? 20.75 -23.469 -5.637 1 93.94 400 THR A CA 1
ATOM 2983 C C . THR A 1 400 ? 19.484 -23 -6.367 1 93.94 400 THR A C 1
ATOM 2985 O O . THR A 1 400 ? 18.422 -22.891 -5.762 1 93.94 400 THR A O 1
ATOM 2988 N N . ALA A 1 401 ? 19.625 -22.781 -7.648 1 95.75 401 ALA A N 1
ATOM 2989 C CA . ALA A 1 401 ? 18.484 -22.328 -8.438 1 95.75 401 ALA A CA 1
ATOM 2990 C C . ALA A 1 401 ? 17.391 -23.375 -8.492 1 95.75 401 ALA A C 1
ATOM 2992 O O . ALA A 1 401 ? 16.203 -23.062 -8.328 1 95.75 401 ALA A O 1
ATOM 2993 N N . THR A 1 402 ? 17.797 -24.594 -8.719 1 96 402 THR A N 1
ATOM 2994 C CA . THR A 1 402 ? 16.844 -25.688 -8.812 1 96 402 THR A CA 1
ATOM 2995 C C . THR A 1 402 ? 16.156 -25.922 -7.469 1 96 402 THR A C 1
ATOM 2997 O O . THR A 1 402 ? 14.938 -26.125 -7.418 1 96 402 THR A O 1
ATOM 3000 N N . LEU A 1 403 ? 16.875 -25.875 -6.406 1 95.31 403 LEU A N 1
ATOM 3001 C CA . LEU A 1 403 ? 16.312 -26.047 -5.07 1 95.31 403 LEU A CA 1
ATOM 3002 C C . LEU A 1 403 ? 15.359 -24.906 -4.746 1 95.31 403 LEU A C 1
ATOM 3004 O O . LEU A 1 403 ? 14.297 -25.125 -4.156 1 95.31 403 LEU A O 1
ATOM 3008 N N . THR A 1 404 ? 15.773 -23.719 -5.109 1 94.94 404 THR A N 1
ATOM 3009 C CA . THR A 1 404 ? 14.93 -22.547 -4.902 1 94.94 404 THR A CA 1
ATOM 3010 C C . THR A 1 404 ? 13.617 -22.688 -5.664 1 94.94 404 THR A C 1
ATOM 3012 O O . THR A 1 404 ? 12.547 -22.422 -5.109 1 94.94 404 THR A O 1
ATOM 3015 N N . ALA A 1 405 ? 13.742 -23.109 -6.898 1 95.88 405 ALA A N 1
ATOM 3016 C CA . ALA A 1 405 ? 12.555 -23.312 -7.719 1 95.88 405 ALA A CA 1
ATOM 3017 C C . ALA A 1 405 ? 11.648 -24.391 -7.121 1 95.88 405 ALA A C 1
ATOM 3019 O O . ALA A 1 405 ? 10.43 -24.25 -7.102 1 95.88 405 ALA A O 1
ATOM 3020 N N . LEU A 1 406 ? 12.273 -25.422 -6.684 1 95.94 406 LEU A N 1
ATOM 3021 C CA . LEU A 1 406 ? 11.531 -26.531 -6.094 1 95.94 406 LEU A CA 1
ATOM 3022 C C . LEU A 1 406 ? 10.766 -26.078 -4.855 1 95.94 406 LEU A C 1
ATOM 3024 O O . LEU A 1 406 ? 9.586 -26.391 -4.699 1 95.94 406 LEU A O 1
ATOM 3028 N N . GLY A 1 407 ? 11.43 -25.375 -4 1 94.56 407 GLY A N 1
ATOM 3029 C CA . GLY A 1 407 ? 10.773 -24.844 -2.822 1 94.56 407 GLY A CA 1
ATOM 3030 C C . GLY A 1 407 ? 9.633 -23.891 -3.156 1 94.56 407 GLY A C 1
ATOM 3031 O O . GLY A 1 407 ? 8.578 -23.922 -2.521 1 94.56 407 GLY A O 1
ATOM 3032 N N . GLN A 1 408 ? 9.867 -23.062 -4.102 1 95.06 408 GLN A N 1
ATOM 3033 C CA . GLN A 1 408 ? 8.852 -22.125 -4.543 1 95.06 408 GLN A CA 1
ATOM 3034 C C . GLN A 1 408 ? 7.613 -22.844 -5.059 1 95.06 408 GLN A C 1
ATOM 3036 O O . GLN A 1 408 ? 6.488 -22.516 -4.688 1 95.06 408 GLN A O 1
ATOM 3041 N N . ILE A 1 409 ? 7.855 -23.828 -5.895 1 96.12 409 ILE A N 1
ATOM 3042 C CA . ILE A 1 409 ? 6.773 -24.594 -6.488 1 96.12 409 ILE A CA 1
ATOM 3043 C C . ILE A 1 409 ? 5.98 -25.312 -5.395 1 96.12 409 ILE A C 1
ATOM 3045 O O . ILE A 1 409 ? 4.75 -25.25 -5.375 1 96.12 409 ILE A O 1
ATOM 3049 N N . ALA A 1 410 ? 6.668 -25.891 -4.477 1 95.25 410 ALA A N 1
ATOM 3050 C CA . ALA A 1 410 ? 6.016 -26.609 -3.387 1 95.25 410 ALA A CA 1
ATOM 3051 C C . ALA A 1 410 ? 5.172 -25.672 -2.533 1 95.25 410 ALA A C 1
ATOM 3053 O O . ALA A 1 410 ? 4.047 -26 -2.152 1 95.25 410 ALA A O 1
ATOM 3054 N N . ALA A 1 411 ? 5.691 -24.531 -2.312 1 92.75 411 ALA A N 1
ATOM 3055 C CA . ALA A 1 411 ? 4.988 -23.547 -1.492 1 92.75 411 ALA A CA 1
ATOM 3056 C C . ALA A 1 411 ? 3.734 -23.047 -2.201 1 92.75 411 ALA A C 1
ATOM 3058 O O . ALA A 1 411 ? 2.66 -22.969 -1.601 1 92.75 411 ALA A O 1
ATOM 3059 N N . ILE A 1 412 ? 3.846 -22.734 -3.418 1 94.44 412 ILE A N 1
ATOM 3060 C CA . ILE A 1 412 ? 2.748 -22.141 -4.164 1 94.44 412 ILE A CA 1
ATOM 3061 C C . ILE A 1 412 ? 1.663 -23.188 -4.418 1 94.44 412 ILE A C 1
ATOM 3063 O O . ILE A 1 412 ? 0.472 -22.891 -4.27 1 94.44 412 ILE A O 1
ATOM 3067 N N . TRP A 1 413 ? 2.031 -24.344 -4.719 1 95.5 413 TRP A N 1
ATOM 3068 C CA . TRP A 1 413 ? 1.043 -25.391 -4.977 1 95.5 413 TRP A CA 1
ATOM 3069 C C . TRP A 1 413 ? 0.335 -25.797 -3.691 1 95.5 413 TRP A C 1
ATOM 3071 O O . TRP A 1 413 ? -0.792 -26.297 -3.729 1 95.5 413 TRP A O 1
ATOM 3081 N N . THR A 1 414 ? 0.942 -25.594 -2.6 1 91.25 414 THR A N 1
ATOM 3082 C CA . THR A 1 414 ? 0.312 -25.906 -1.323 1 91.25 414 THR A CA 1
ATOM 3083 C C . THR A 1 414 ? -0.56 -24.75 -0.849 1 91.25 414 THR A C 1
ATOM 3085 O O . THR A 1 414 ? -1.75 -24.938 -0.583 1 91.25 414 THR A O 1
ATOM 3088 N N . GLY A 1 415 ? 0.022 -23.625 -0.857 1 86.94 415 GLY A N 1
ATOM 3089 C CA . GLY A 1 415 ? -0.648 -22.484 -0.236 1 86.94 415 GLY A CA 1
ATOM 3090 C C . GLY A 1 415 ? -1.254 -21.531 -1.243 1 86.94 415 GLY A C 1
ATOM 3091 O O . GLY A 1 415 ? -2.146 -20.75 -0.905 1 86.94 415 GLY A O 1
ATOM 3092 N N . GLY A 1 416 ? -0.835 -21.516 -2.492 1 79 416 GLY A N 1
ATOM 3093 C CA . GLY A 1 416 ? -1.215 -20.531 -3.486 1 79 416 GLY A CA 1
ATOM 3094 C C . GLY A 1 416 ? -2.602 -20.766 -4.059 1 79 416 GLY A C 1
ATOM 3095 O O . GLY A 1 416 ? -3.061 -20 -4.91 1 79 416 GLY A O 1
ATOM 3096 N N . GLY A 1 417 ? -3.203 -21.891 -3.555 1 77.06 417 GLY A N 1
ATOM 3097 C CA . GLY A 1 417 ? -4.598 -21.953 -3.965 1 77.06 417 GLY A CA 1
ATOM 3098 C C . GLY A 1 417 ? -5.012 -23.328 -4.453 1 77.06 417 GLY A C 1
ATOM 3099 O O . GLY A 1 417 ? -5.98 -23.469 -5.207 1 77.06 417 GLY A O 1
ATOM 3100 N N . THR A 1 418 ? -4.25 -24.328 -4.086 1 91.81 418 THR A N 1
ATOM 3101 C CA . THR A 1 418 ? -4.668 -25.625 -4.617 1 91.81 418 THR A CA 1
ATOM 3102 C C . THR A 1 418 ? -4.992 -26.594 -3.484 1 91.81 418 THR A C 1
ATOM 3104 O O . THR A 1 418 ? -5.742 -27.547 -3.676 1 91.81 418 THR A O 1
ATOM 3107 N N . LEU A 1 419 ? -4.508 -26.328 -2.307 1 90.94 419 LEU A N 1
ATOM 3108 C CA . LEU A 1 419 ? -4.695 -27.344 -1.27 1 90.94 419 LEU A CA 1
ATOM 3109 C C . LEU A 1 419 ? -5.406 -26.75 -0.058 1 90.94 419 LEU A C 1
ATOM 3111 O O . LEU A 1 419 ? -6.141 -27.453 0.642 1 90.94 419 LEU A O 1
ATOM 3115 N N . ILE A 1 420 ? -5.215 -25.5 0.175 1 86.62 420 ILE A N 1
ATOM 3116 C CA . ILE A 1 420 ? -5.738 -24.875 1.386 1 86.62 420 ILE A CA 1
ATOM 3117 C C . ILE A 1 420 ? -7.109 -24.266 1.103 1 86.62 420 ILE A C 1
ATOM 3119 O O . ILE A 1 420 ? -7.242 -23.375 0.262 1 86.62 420 ILE A O 1
ATOM 3123 N N . PRO A 1 421 ? -8.18 -24.594 1.821 1 80.81 421 PRO A N 1
ATOM 3124 C CA . PRO A 1 421 ? -9.562 -24.234 1.492 1 80.81 421 PRO A CA 1
ATOM 3125 C C . PRO A 1 421 ? -9.781 -22.734 1.419 1 80.81 421 PRO A C 1
ATOM 3127 O O . PRO A 1 421 ? -10.484 -22.25 0.528 1 80.81 421 PRO A O 1
ATOM 3130 N N . TRP A 1 422 ? -9.234 -22 2.326 1 76.19 422 TRP A N 1
ATOM 3131 C CA . TRP A 1 422 ? -9.484 -20.562 2.32 1 76.19 422 TRP A CA 1
ATOM 3132 C C . TRP A 1 422 ? -8.773 -19.891 1.148 1 76.19 422 TRP A C 1
ATOM 3134 O O . TRP A 1 422 ? -9.125 -18.781 0.752 1 76.19 422 TRP A O 1
ATOM 3144 N N . ALA A 1 423 ? -7.715 -20.547 0.629 1 80.06 423 ALA A N 1
ATOM 3145 C CA . ALA A 1 423 ? -7.035 -20.031 -0.556 1 80.06 423 ALA A CA 1
ATOM 3146 C C . ALA A 1 423 ? -7.812 -20.359 -1.825 1 80.06 423 ALA A C 1
ATOM 3148 O O . ALA A 1 423 ? -7.605 -19.75 -2.871 1 80.06 423 ALA A O 1
ATOM 3149 N N . LEU A 1 424 ? -8.75 -21.266 -1.721 1 86.94 424 LEU A N 1
ATOM 3150 C CA . LEU A 1 424 ? -9.484 -21.766 -2.881 1 86.94 424 LEU A CA 1
ATOM 3151 C C . LEU A 1 424 ? -10.828 -21.047 -3.02 1 86.94 424 LEU A C 1
ATOM 3153 O O . LEU A 1 424 ? -11.57 -21.297 -3.975 1 86.94 424 LEU A O 1
ATOM 3157 N N . ILE A 1 425 ? -11.109 -20.172 -2.223 1 79.44 425 ILE A N 1
ATOM 3158 C CA . ILE A 1 425 ? -12.422 -19.562 -2.121 1 79.44 425 ILE A CA 1
ATOM 3159 C C . ILE A 1 425 ? -12.758 -18.844 -3.43 1 79.44 425 ILE A C 1
ATOM 3161 O O . ILE A 1 425 ? -13.883 -18.938 -3.928 1 79.44 425 ILE A O 1
ATOM 3165 N N . PRO A 1 426 ? -11.766 -18.141 -4.012 1 82.06 426 PRO A N 1
ATOM 3166 C CA . PRO A 1 426 ? -12.133 -17.453 -5.246 1 82.06 426 PRO A CA 1
ATOM 3167 C C . PRO A 1 426 ? -12.672 -18.391 -6.32 1 82.06 426 PRO A C 1
ATOM 3169 O O . PRO A 1 426 ? -13.711 -18.109 -6.926 1 82.06 426 PRO A O 1
ATOM 3172 N N . ALA A 1 427 ? -12.055 -19.438 -6.531 1 88.12 427 ALA A N 1
ATOM 3173 C CA . ALA A 1 427 ? -12.508 -20.406 -7.527 1 88.12 427 ALA A CA 1
ATOM 3174 C C . ALA A 1 427 ? -13.758 -21.141 -7.047 1 88.12 427 ALA A C 1
ATOM 3176 O O . ALA A 1 427 ? -14.695 -21.375 -7.82 1 88.12 427 ALA A O 1
ATOM 3177 N N . ALA A 1 428 ? -13.867 -21.484 -5.777 1 87.38 428 ALA A N 1
ATOM 3178 C CA . ALA A 1 428 ? -15 -22.203 -5.203 1 87.38 428 ALA A CA 1
ATOM 3179 C C . ALA A 1 428 ? -16.266 -21.344 -5.23 1 87.38 428 ALA A C 1
ATOM 3181 O O . ALA A 1 428 ? -17.359 -21.844 -5.523 1 87.38 428 ALA A O 1
ATOM 3182 N N . ALA A 1 429 ? -16.125 -20.188 -4.965 1 79.94 429 ALA A N 1
ATOM 3183 C CA . ALA A 1 429 ? -17.266 -19.281 -4.898 1 79.94 429 ALA A CA 1
ATOM 3184 C C . ALA A 1 429 ? -17.891 -19.078 -6.277 1 79.94 429 ALA A C 1
ATOM 3186 O O . ALA A 1 429 ? -19.109 -19.109 -6.418 1 79.94 429 ALA A O 1
ATOM 3187 N N . ILE A 1 430 ? -17.047 -18.875 -7.219 1 84.25 430 ILE A N 1
ATOM 3188 C CA . ILE A 1 430 ? -17.547 -18.625 -8.57 1 84.25 430 ILE A CA 1
ATOM 3189 C C . ILE A 1 430 ? -18.219 -19.891 -9.109 1 84.25 430 ILE A C 1
ATOM 3191 O O . ILE A 1 430 ? -19.203 -19.797 -9.852 1 84.25 430 ILE A O 1
ATOM 3195 N N . CYS A 1 431 ? -17.75 -21 -8.734 1 89.56 431 CYS A N 1
ATOM 3196 C CA . CYS A 1 431 ? -18.297 -22.25 -9.211 1 89.56 431 CYS A CA 1
ATOM 3197 C C . CYS A 1 431 ? -19.375 -22.781 -8.273 1 89.56 431 CYS A C 1
ATOM 3199 O O . CYS A 1 431 ? -20 -23.812 -8.539 1 89.56 431 CYS A O 1
ATOM 3201 N N . LYS A 1 432 ? -19.562 -22.078 -7.164 1 83.06 432 LYS A N 1
ATOM 3202 C CA . LYS A 1 432 ? -20.562 -22.422 -6.164 1 83.06 432 LYS A CA 1
ATOM 3203 C C . LYS A 1 432 ? -20.344 -23.828 -5.629 1 83.06 432 LYS A C 1
ATOM 3205 O O . LYS A 1 432 ? -21.266 -24.641 -5.582 1 83.06 432 LYS A O 1
ATOM 3210 N N . VAL A 1 433 ? -19.172 -24.109 -5.371 1 88.62 433 VAL A N 1
ATOM 3211 C CA . VAL A 1 433 ? -18.812 -25.391 -4.773 1 88.62 433 VAL A CA 1
ATOM 3212 C C . VAL A 1 433 ? -18.156 -25.172 -3.418 1 88.62 433 VAL A C 1
ATOM 3214 O O . VAL A 1 433 ? -17.766 -24.047 -3.09 1 88.62 433 VAL A O 1
ATOM 3217 N N . ASP A 1 434 ? -18.109 -26.219 -2.609 1 88.25 434 ASP A N 1
ATOM 3218 C CA . ASP A 1 434 ? -17.469 -26.156 -1.297 1 88.25 434 ASP A CA 1
ATOM 3219 C C . ASP A 1 434 ? -15.953 -26.141 -1.423 1 88.25 434 ASP A C 1
ATOM 3221 O O . ASP A 1 434 ? -15.367 -27.031 -2.057 1 88.25 434 ASP A O 1
ATOM 3225 N N . PRO A 1 435 ? -15.391 -25.172 -0.813 1 88.75 435 PRO A N 1
ATOM 3226 C CA . PRO A 1 435 ? -13.93 -25.078 -0.897 1 88.75 435 PRO A CA 1
ATOM 3227 C C . PRO A 1 435 ? -13.219 -26.266 -0.254 1 88.75 435 PRO A C 1
ATOM 3229 O O . PRO A 1 435 ? -12.141 -26.656 -0.7 1 88.75 435 PRO A O 1
ATOM 3232 N N . PHE A 1 436 ? -13.883 -26.875 0.713 1 84.94 436 PHE A N 1
ATOM 3233 C CA . PHE A 1 436 ? -13.281 -28.031 1.358 1 84.94 436 PHE A CA 1
ATOM 3234 C C . PHE A 1 436 ? -13.336 -29.25 0.442 1 84.94 436 PHE A C 1
ATOM 3236 O O . PHE A 1 436 ? -12.391 -30.047 0.4 1 84.94 436 PHE A O 1
ATOM 3243 N N . GLU A 1 437 ? -14.367 -29.328 -0.214 1 89.44 437 GLU A N 1
ATOM 3244 C CA . GLU A 1 437 ? -14.461 -30.422 -1.179 1 89.44 437 GLU A CA 1
ATOM 3245 C C . GLU A 1 437 ? -13.453 -30.25 -2.314 1 89.44 437 GLU A C 1
ATOM 3247 O O . GLU A 1 437 ? -12.844 -31.219 -2.766 1 89.44 437 GLU A O 1
ATOM 3252 N N . LEU A 1 438 ? -13.305 -29.062 -2.738 1 93 438 LEU A N 1
ATOM 3253 C CA . LEU A 1 438 ? -12.336 -28.75 -3.781 1 93 438 LEU A CA 1
ATOM 3254 C C . LEU A 1 438 ? -10.922 -29.109 -3.33 1 93 438 LEU A C 1
ATOM 3256 O O . LEU A 1 438 ? -10.148 -29.688 -4.094 1 93 438 LEU A O 1
ATOM 3260 N N . ALA A 1 439 ? -10.609 -28.75 -2.141 1 90.88 439 ALA A N 1
ATOM 3261 C CA . ALA A 1 439 ? -9.297 -29.078 -1.58 1 90.88 439 ALA A CA 1
ATOM 3262 C C . ALA A 1 439 ? -9.086 -30.578 -1.5 1 90.88 439 ALA A C 1
ATOM 3264 O O . ALA A 1 439 ? -7.984 -31.078 -1.769 1 90.88 439 ALA A O 1
ATOM 3265 N N . ARG A 1 440 ? -10.109 -31.234 -1.119 1 90.31 440 ARG A N 1
ATOM 3266 C CA . ARG A 1 440 ? -10.031 -32.688 -1.005 1 90.31 440 ARG A CA 1
ATOM 3267 C C . ARG A 1 440 ? -9.773 -33.312 -2.363 1 90.31 440 ARG A C 1
ATOM 3269 O O . ARG A 1 440 ? -8.953 -34.25 -2.475 1 90.31 440 ARG A O 1
ATOM 3276 N N . ARG A 1 441 ? -10.398 -32.812 -3.309 1 92.88 441 ARG A N 1
ATOM 3277 C CA . ARG A 1 441 ? -10.25 -33.344 -4.656 1 92.88 441 ARG A CA 1
ATOM 3278 C C . ARG A 1 441 ? -8.875 -33.031 -5.23 1 92.88 441 ARG A C 1
ATOM 3280 O O . ARG A 1 441 ? -8.352 -33.781 -6.043 1 92.88 441 ARG A O 1
ATOM 3287 N N . ASN A 1 442 ? -8.344 -31.938 -4.895 1 96.38 442 ASN A N 1
ATOM 3288 C CA . ASN A 1 442 ? -7.039 -31.516 -5.391 1 96.38 442 ASN A CA 1
ATOM 3289 C C . ASN A 1 442 ? -5.906 -32.219 -4.648 1 96.38 442 ASN A C 1
ATOM 3291 O O . ASN A 1 442 ? -4.773 -32.25 -5.133 1 96.38 442 ASN A O 1
ATOM 3295 N N . PHE A 1 443 ? -6.207 -32.781 -3.508 1 94.62 443 PHE A N 1
ATOM 3296 C CA . PHE A 1 443 ? -5.18 -33.25 -2.58 1 94.62 443 PHE A CA 1
ATOM 3297 C C . PHE A 1 443 ? -4.305 -34.312 -3.221 1 94.62 443 PHE A C 1
ATOM 3299 O O . PHE A 1 443 ? -3.084 -34.156 -3.314 1 94.62 443 PHE A O 1
ATOM 3306 N N . LEU A 1 444 ? -4.859 -35.312 -3.674 1 94.69 444 LEU A N 1
ATOM 3307 C CA . LEU A 1 444 ? -4.09 -36.438 -4.191 1 94.69 444 LEU A CA 1
ATOM 3308 C C . LEU A 1 444 ? -3.336 -36.062 -5.457 1 94.69 444 LEU A C 1
ATOM 3310 O O . LEU A 1 444 ? -2.141 -36.344 -5.586 1 94.69 444 LEU A O 1
ATOM 3314 N N . PRO A 1 445 ? -3.953 -35.438 -6.438 1 97.06 445 PRO A N 1
ATOM 3315 C CA . PRO A 1 445 ? -3.223 -35 -7.633 1 97.06 445 PRO A CA 1
ATOM 3316 C C . PRO A 1 445 ? -2.025 -34.094 -7.309 1 97.06 445 PRO A C 1
ATOM 3318 O O . PRO A 1 445 ? -0.943 -34.281 -7.871 1 97.06 445 PRO A O 1
ATOM 3321 N N . VAL A 1 446 ? -2.193 -33.188 -6.426 1 97.38 446 VAL A N 1
ATOM 3322 C CA . VAL A 1 446 ? -1.146 -32.25 -6.105 1 97.38 446 VAL A CA 1
ATOM 3323 C C . VAL A 1 446 ? -0.016 -32.938 -5.352 1 97.38 446 VAL A C 1
ATOM 3325 O O . VAL A 1 446 ? 1.162 -32.688 -5.617 1 97.38 446 VAL A O 1
ATOM 3328 N N . VAL A 1 447 ? -0.368 -33.812 -4.441 1 96.19 447 VAL A N 1
ATOM 3329 C CA . VAL A 1 447 ? 0.645 -34.531 -3.676 1 96.19 447 VAL A CA 1
ATOM 3330 C C . VAL A 1 447 ? 1.474 -35.406 -4.613 1 96.19 447 VAL A C 1
ATOM 3332 O O . VAL A 1 447 ? 2.701 -35.438 -4.508 1 96.19 447 VAL A O 1
ATOM 3335 N N . ILE A 1 448 ? 0.823 -36.062 -5.477 1 97 448 ILE A N 1
ATOM 3336 C CA . ILE A 1 448 ? 1.527 -36.875 -6.441 1 97 448 ILE A CA 1
ATOM 3337 C C . ILE A 1 448 ? 2.412 -36 -7.328 1 97 448 ILE A C 1
ATOM 3339 O O . ILE A 1 448 ? 3.557 -36.375 -7.617 1 97 448 ILE A O 1
ATOM 3343 N N . GLY A 1 449 ? 1.867 -34.906 -7.773 1 97.62 449 GLY A N 1
ATOM 3344 C CA . GLY A 1 449 ? 2.664 -33.969 -8.547 1 97.62 449 GLY A CA 1
ATOM 3345 C C . GLY A 1 449 ? 3.91 -33.5 -7.816 1 97.62 449 GLY A C 1
ATOM 3346 O O . GLY A 1 449 ? 4.996 -33.469 -8.398 1 97.62 449 GLY A O 1
ATOM 3347 N N . LEU A 1 450 ? 3.756 -33.219 -6.582 1 97.12 450 LEU A N 1
ATOM 3348 C CA . LEU A 1 450 ? 4.875 -32.719 -5.777 1 97.12 450 LEU A CA 1
ATOM 3349 C C . LEU A 1 450 ? 5.941 -33.812 -5.629 1 97.12 450 LEU A C 1
ATOM 3351 O O . LEU A 1 450 ? 7.137 -33.531 -5.715 1 97.12 450 LEU A O 1
ATOM 3355 N N . ILE A 1 451 ? 5.512 -35 -5.434 1 96.94 451 ILE A N 1
ATOM 3356 C CA . ILE A 1 451 ? 6.441 -36.125 -5.27 1 96.94 451 ILE A CA 1
ATOM 3357 C C . ILE A 1 451 ? 7.215 -36.344 -6.566 1 96.94 451 ILE A C 1
ATOM 3359 O O . ILE A 1 451 ? 8.438 -36.469 -6.555 1 96.94 451 ILE A O 1
ATOM 3363 N N . VAL A 1 452 ? 6.512 -36.375 -7.648 1 97.44 452 VAL A N 1
ATOM 3364 C CA . VAL A 1 452 ? 7.156 -36.594 -8.938 1 97.44 452 VAL A CA 1
ATOM 3365 C C . VAL A 1 452 ? 8.109 -35.438 -9.25 1 97.44 452 VAL A C 1
ATOM 3367 O O . VAL A 1 452 ? 9.219 -35.656 -9.742 1 97.44 452 VAL A O 1
ATOM 3370 N N . THR A 1 453 ? 7.664 -34.219 -9 1 97.44 453 THR A N 1
ATOM 3371 C CA . THR A 1 453 ? 8.492 -33.062 -9.25 1 97.44 453 THR A CA 1
ATOM 3372 C C . THR A 1 453 ? 9.742 -33.094 -8.375 1 97.44 453 THR A C 1
ATOM 3374 O O . THR A 1 453 ? 10.836 -32.719 -8.828 1 97.44 453 THR A O 1
ATOM 3377 N N . MET A 1 454 ? 9.523 -33.469 -7.129 1 96.75 454 MET A N 1
ATOM 3378 C CA . MET A 1 454 ? 10.656 -33.594 -6.211 1 96.75 454 MET A CA 1
ATOM 3379 C C . MET A 1 454 ? 11.68 -34.594 -6.746 1 96.75 454 MET A C 1
ATOM 3381 O O . MET A 1 454 ? 12.883 -34.312 -6.746 1 96.75 454 MET A O 1
ATOM 3385 N N . ILE A 1 455 ? 11.234 -35.688 -7.215 1 96.12 455 ILE A N 1
ATOM 3386 C CA . ILE A 1 455 ? 12.102 -36.719 -7.746 1 96.12 455 ILE A CA 1
ATOM 3387 C C . ILE A 1 455 ? 12.836 -36.219 -8.977 1 96.12 455 ILE A C 1
ATOM 3389 O O . ILE A 1 455 ? 14.047 -36.406 -9.117 1 96.12 455 ILE A O 1
ATOM 3393 N N . VAL A 1 456 ? 12.133 -35.562 -9.812 1 95.69 456 VAL A N 1
ATOM 3394 C CA . VAL A 1 456 ? 12.75 -35 -11.023 1 95.69 456 VAL A CA 1
ATOM 3395 C C . VAL A 1 456 ? 13.797 -33.969 -10.641 1 95.69 456 VAL A C 1
ATOM 3397 O O . VAL A 1 456 ? 14.883 -33.938 -11.227 1 95.69 456 VAL A O 1
ATOM 3400 N N . ALA A 1 457 ? 13.469 -33.125 -9.711 1 95.38 457 ALA A N 1
ATOM 3401 C CA . ALA A 1 457 ? 14.414 -32.125 -9.25 1 95.38 457 ALA A CA 1
ATOM 3402 C C . ALA A 1 457 ? 15.688 -32.75 -8.703 1 95.38 457 ALA A C 1
ATOM 3404 O O . ALA A 1 457 ? 16.797 -32.281 -8.945 1 95.38 457 ALA A O 1
ATOM 3405 N N . MET A 1 458 ? 15.547 -33.875 -8.008 1 92.69 458 MET A N 1
ATOM 3406 C CA . MET A 1 458 ? 16.688 -34.562 -7.418 1 92.69 458 MET A CA 1
ATOM 3407 C C . MET A 1 458 ? 17.609 -35.094 -8.5 1 92.69 458 MET A C 1
ATOM 3409 O O . MET A 1 458 ? 18.828 -35.125 -8.328 1 92.69 458 MET A O 1
ATOM 3413 N N . PHE A 1 459 ? 17.016 -35.375 -9.594 1 90.31 459 PHE A N 1
ATOM 3414 C CA . PHE A 1 459 ? 17.812 -35.906 -10.68 1 90.31 459 PHE A CA 1
ATOM 3415 C C . PHE A 1 459 ? 18.469 -34.781 -11.484 1 90.31 459 PHE A C 1
ATOM 3417 O O . PHE A 1 459 ? 19.453 -35.031 -12.195 1 90.31 459 PHE A O 1
ATOM 3424 N N . THR A 1 460 ? 17.938 -33.625 -11.43 1 87.19 460 THR A N 1
ATOM 3425 C CA . THR A 1 460 ? 18.5 -32.5 -12.164 1 87.19 460 THR A CA 1
ATOM 3426 C C . THR A 1 460 ? 19.562 -31.797 -11.328 1 87.19 460 THR A C 1
ATOM 3428 O O . THR A 1 460 ? 20.359 -31.016 -11.859 1 87.19 460 THR A O 1
ATOM 3431 N N . LEU A 1 461 ? 19.484 -31.969 -10.086 1 84.56 461 LEU A N 1
ATOM 3432 C CA . LEU A 1 461 ? 20.484 -31.406 -9.188 1 84.56 461 LEU A CA 1
ATOM 3433 C C . LEU A 1 461 ? 21.812 -32.125 -9.344 1 84.56 461 LEU A C 1
ATOM 3435 O O . LEU A 1 461 ? 22.875 -31.5 -9.281 1 84.56 461 LEU A O 1
ATOM 3439 N N . MET B 1 1 ? 26.734 30.609 -16.016 1 42.09 1 MET B N 1
ATOM 3440 C CA . MET B 1 1 ? 26.547 30.047 -17.359 1 42.09 1 MET B CA 1
ATOM 3441 C C . MET B 1 1 ? 25.078 29.734 -17.609 1 42.09 1 MET B C 1
ATOM 3443 O O . MET B 1 1 ? 24.359 29.297 -16.703 1 42.09 1 MET B O 1
ATOM 3447 N N . GLY B 1 2 ? 24.438 30.391 -18.531 1 53.06 2 GLY B N 1
ATOM 3448 C CA . GLY B 1 2 ? 23.016 30.359 -18.844 1 53.06 2 GLY B CA 1
ATOM 3449 C C . GLY B 1 2 ? 22.5 28.953 -19.062 1 53.06 2 GLY B C 1
ATOM 3450 O O . GLY B 1 2 ? 23.172 28.125 -19.688 1 53.06 2 GLY B O 1
ATOM 3451 N N . VAL B 1 3 ? 21.766 28.438 -18.172 1 65.12 3 VAL B N 1
ATOM 3452 C CA . VAL B 1 3 ? 21.188 27.109 -18.344 1 65.12 3 VAL B CA 1
ATOM 3453 C C . VAL B 1 3 ? 20.406 27.062 -19.656 1 65.12 3 VAL B C 1
ATOM 3455 O O . VAL B 1 3 ? 19.672 28 -19.984 1 65.12 3 VAL B O 1
ATOM 3458 N N . GLU B 1 4 ? 20.797 26.297 -20.641 1 73.75 4 GLU B N 1
ATOM 3459 C CA . GLU B 1 4 ? 20.109 26.109 -21.906 1 73.75 4 GLU B CA 1
ATOM 3460 C C . GLU B 1 4 ? 18.781 25.391 -21.719 1 73.75 4 GLU B C 1
ATOM 3462 O O . GLU B 1 4 ? 18.734 24.281 -21.188 1 73.75 4 GLU B O 1
ATOM 3467 N N . LEU B 1 5 ? 17.766 26.219 -21.906 1 80.81 5 LEU B N 1
ATOM 3468 C CA . LEU B 1 5 ? 16.422 25.641 -21.828 1 80.81 5 LEU B CA 1
ATOM 3469 C C . LEU B 1 5 ? 16.125 24.812 -23.062 1 80.81 5 LEU B C 1
ATOM 3471 O O . LEU B 1 5 ? 16.359 25.25 -24.188 1 80.81 5 LEU B O 1
ATOM 3475 N N . ALA B 1 6 ? 15.789 23.562 -22.797 1 86.38 6 ALA B N 1
ATOM 3476 C CA . ALA B 1 6 ? 15.484 22.594 -23.844 1 86.38 6 ALA B CA 1
ATOM 3477 C C . ALA B 1 6 ? 13.984 22.312 -23.906 1 86.38 6 ALA B C 1
ATOM 3479 O O . ALA B 1 6 ? 13.195 22.969 -23.234 1 86.38 6 ALA B O 1
ATOM 3480 N N . LEU B 1 7 ? 13.648 21.5 -24.797 1 88.88 7 LEU B N 1
ATOM 3481 C CA . LEU B 1 7 ? 12.258 21.109 -25 1 88.88 7 LEU B CA 1
ATOM 3482 C C . LEU B 1 7 ? 11.68 20.5 -23.719 1 88.88 7 LEU B C 1
ATOM 3484 O O . LEU B 1 7 ? 10.5 20.688 -23.422 1 88.88 7 LEU B O 1
ATOM 3488 N N . LEU B 1 8 ? 12.531 19.906 -23 1 90.5 8 LEU B N 1
ATOM 3489 C CA . LEU B 1 8 ? 12.094 19.281 -21.75 1 90.5 8 LEU B CA 1
ATOM 3490 C C . LEU B 1 8 ? 11.625 20.328 -20.75 1 90.5 8 LEU B C 1
ATOM 3492 O O . LEU B 1 8 ? 10.656 20.109 -20.016 1 90.5 8 LEU B O 1
ATOM 3496 N N . HIS B 1 9 ? 12.305 21.406 -20.734 1 89.12 9 HIS B N 1
ATOM 3497 C CA . HIS B 1 9 ? 11.938 22.469 -19.812 1 89.12 9 HIS B CA 1
ATOM 3498 C C . HIS B 1 9 ? 10.586 23.078 -20.188 1 89.12 9 HIS B C 1
ATOM 3500 O O . HIS B 1 9 ? 9.742 23.297 -19.312 1 89.12 9 HIS B O 1
ATOM 3506 N N . ALA B 1 10 ? 10.359 23.266 -21.422 1 90.44 10 ALA B N 1
ATOM 3507 C CA . ALA B 1 10 ? 9.094 23.812 -21.906 1 90.44 10 ALA B CA 1
ATOM 3508 C C . ALA B 1 10 ? 7.941 22.859 -21.625 1 90.44 10 ALA B C 1
ATOM 3510 O O . ALA B 1 10 ? 6.848 23.281 -21.25 1 90.44 10 ALA B O 1
ATOM 3511 N N . LEU B 1 11 ? 8.219 21.641 -21.875 1 92.5 11 LEU B N 1
ATOM 3512 C CA . LEU B 1 11 ? 7.203 20.625 -21.625 1 92.5 11 LEU B CA 1
ATOM 3513 C C . LEU B 1 11 ? 6.82 20.594 -20.156 1 92.5 11 LEU B C 1
ATOM 3515 O O . LEU B 1 11 ? 5.645 20.422 -19.812 1 92.5 11 LEU B O 1
ATOM 3519 N N . TYR B 1 12 ? 7.793 20.703 -19.359 1 88.81 12 TYR B N 1
ATOM 3520 C CA . TYR B 1 12 ? 7.527 20.656 -17.922 1 88.81 12 TYR B CA 1
ATOM 3521 C C . TYR B 1 12 ? 6.723 21.875 -17.484 1 88.81 12 TYR B C 1
ATOM 3523 O O . TYR B 1 12 ? 5.836 21.766 -16.641 1 88.81 12 TYR B O 1
ATOM 3531 N N . VAL B 1 13 ? 7 22.984 -18.047 1 87 13 VAL B N 1
ATOM 3532 C CA . VAL B 1 13 ? 6.246 24.203 -17.734 1 87 13 VAL B CA 1
ATOM 3533 C C . VAL B 1 13 ? 4.797 24.031 -18.188 1 87 13 VAL B C 1
ATOM 3535 O O . VAL B 1 13 ? 3.867 24.406 -17.469 1 87 13 VAL B O 1
ATOM 3538 N N . ILE B 1 14 ? 4.605 23.5 -19.344 1 92.12 14 ILE B N 1
ATOM 3539 C CA . ILE B 1 14 ? 3.258 23.234 -19.844 1 92.12 14 ILE B CA 1
ATOM 3540 C C . ILE B 1 14 ? 2.533 22.281 -18.891 1 92.12 14 ILE B C 1
ATOM 3542 O O . ILE B 1 14 ? 1.333 22.422 -18.656 1 92.12 14 ILE B O 1
ATOM 3546 N N . CYS B 1 15 ? 3.266 21.359 -18.406 1 89 15 CYS B N 1
ATOM 3547 C CA . CYS B 1 15 ? 2.697 20.406 -17.469 1 89 15 CYS B CA 1
ATOM 3548 C C . CYS B 1 15 ? 2.221 21.094 -16.203 1 89 15 CYS B C 1
ATOM 3550 O O . CYS B 1 15 ? 1.104 20.859 -15.734 1 89 15 CYS B O 1
ATOM 3552 N N . LEU B 1 16 ? 3.068 21.953 -15.68 1 81.12 16 LEU B N 1
ATOM 3553 C CA . LEU B 1 16 ? 2.719 22.672 -14.453 1 81.12 16 LEU B CA 1
ATOM 3554 C C . LEU B 1 16 ? 1.475 23.531 -14.672 1 81.12 16 LEU B C 1
ATOM 3556 O O . LEU B 1 16 ? 0.564 23.531 -13.836 1 81.12 16 LEU B O 1
ATOM 3560 N N . LEU B 1 17 ? 1.395 24.141 -15.766 1 85.69 17 LEU B N 1
ATOM 3561 C CA . LEU B 1 17 ? 0.262 25 -16.078 1 85.69 17 LEU B CA 1
ATOM 3562 C C . LEU B 1 17 ? -1.011 24.188 -16.281 1 85.69 17 LEU B C 1
ATOM 3564 O O . LEU B 1 17 ? -2.092 24.594 -15.852 1 85.69 17 LEU B O 1
ATOM 3568 N N . THR B 1 18 ? -0.859 23.094 -16.906 1 90.31 18 THR B N 1
ATOM 3569 C CA . THR B 1 18 ? -2.01 22.234 -17.125 1 90.31 18 THR B CA 1
ATOM 3570 C C . THR B 1 18 ? -2.547 21.703 -15.805 1 90.31 18 THR B C 1
ATOM 3572 O O . THR B 1 18 ? -3.762 21.656 -15.594 1 90.31 18 THR B O 1
ATOM 3575 N N . ILE B 1 19 ? -1.674 21.312 -14.93 1 84.44 19 ILE B N 1
ATOM 3576 C CA . ILE B 1 19 ? -2.082 20.766 -13.641 1 84.44 19 ILE B CA 1
ATOM 3577 C C . ILE B 1 19 ? -2.797 21.859 -12.836 1 84.44 19 ILE B C 1
ATOM 3579 O O . ILE B 1 19 ? -3.834 21.594 -12.219 1 84.44 19 ILE B O 1
ATOM 3583 N N . ILE B 1 20 ? -2.252 23.062 -12.875 1 79.69 20 ILE B N 1
ATOM 3584 C CA . ILE B 1 20 ? -2.867 24.188 -12.172 1 79.69 20 ILE B CA 1
ATOM 3585 C C . ILE B 1 20 ? -4.273 24.422 -12.719 1 79.69 20 ILE B C 1
ATOM 3587 O O . ILE B 1 20 ? -5.219 24.625 -11.953 1 79.69 20 ILE B O 1
ATOM 3591 N N . THR B 1 21 ? -4.406 24.344 -13.984 1 86.62 21 THR B N 1
ATOM 3592 C CA . THR B 1 21 ? -5.703 24.547 -14.617 1 86.62 21 THR B CA 1
ATOM 3593 C C . THR B 1 21 ? -6.688 23.469 -14.188 1 86.62 21 THR B C 1
ATOM 3595 O O . THR B 1 21 ? -7.852 23.75 -13.906 1 86.62 21 THR B O 1
ATOM 3598 N N . PHE B 1 22 ? -6.254 22.266 -14.094 1 85.31 22 PHE B N 1
ATOM 3599 C CA . PHE B 1 22 ? -7.113 21.156 -13.688 1 85.31 22 PHE B CA 1
ATOM 3600 C C . PHE B 1 22 ? -7.523 21.297 -12.227 1 85.31 22 PHE B C 1
ATOM 3602 O O . PHE B 1 22 ? -8.656 20.969 -11.859 1 85.31 22 PHE B O 1
ATOM 3609 N N . PHE B 1 23 ? -6.59 21.781 -11.445 1 76.94 23 PHE B N 1
ATOM 3610 C CA . PHE B 1 23 ? -6.922 22.016 -10.047 1 76.94 23 PHE B CA 1
ATOM 3611 C C . PHE B 1 23 ? -7.996 23.094 -9.922 1 76.94 23 PHE B C 1
ATOM 3613 O O . PHE B 1 23 ? -8.922 22.953 -9.125 1 76.94 23 PHE B O 1
ATOM 3620 N N . ILE B 1 24 ? -7.871 24.062 -10.68 1 77.19 24 ILE B N 1
ATOM 3621 C CA . ILE B 1 24 ? -8.836 25.156 -10.648 1 77.19 24 ILE B CA 1
ATOM 3622 C C . ILE B 1 24 ? -10.211 24.656 -11.055 1 77.19 24 ILE B C 1
ATOM 3624 O O . ILE B 1 24 ? -11.227 25.047 -10.461 1 77.19 24 ILE B O 1
ATOM 3628 N N . LEU B 1 25 ? -10.234 23.688 -11.969 1 81.94 25 LEU B N 1
ATOM 3629 C CA . LEU B 1 25 ? -11.492 23.141 -12.461 1 81.94 25 LEU B CA 1
ATOM 3630 C C . LEU B 1 25 ? -11.969 21.984 -11.586 1 81.94 25 LEU B C 1
ATOM 3632 O O . LEU B 1 25 ? -13.008 21.391 -11.859 1 81.94 25 LEU B O 1
ATOM 3636 N N . ARG B 1 26 ? -11.18 21.625 -10.586 1 79.31 26 ARG B N 1
ATOM 3637 C CA . ARG B 1 26 ? -11.508 20.562 -9.648 1 79.31 26 ARG B CA 1
ATOM 3638 C C . ARG B 1 26 ? -11.625 19.219 -10.359 1 79.31 26 ARG B C 1
ATOM 3640 O O . ARG B 1 26 ? -12.562 18.469 -10.117 1 79.31 26 ARG B O 1
ATOM 3647 N N . LYS B 1 27 ? -10.812 19.062 -11.281 1 83.62 27 LYS B N 1
ATOM 3648 C CA . LYS B 1 27 ? -10.758 17.797 -12.008 1 83.62 27 LYS B CA 1
ATOM 3649 C C . LYS B 1 27 ? -9.586 16.938 -11.531 1 83.62 27 LYS B C 1
ATOM 3651 O O . LYS B 1 27 ? -8.586 17.469 -11.047 1 83.62 27 LYS B O 1
ATOM 3656 N N . ASP B 1 28 ? -9.797 15.633 -11.742 1 85.56 28 ASP B N 1
ATOM 3657 C CA . ASP B 1 28 ? -8.742 14.703 -11.352 1 85.56 28 ASP B CA 1
ATOM 3658 C C . ASP B 1 28 ? -7.531 14.836 -12.273 1 85.56 28 ASP B C 1
ATOM 3660 O O . ASP B 1 28 ? -7.676 14.992 -13.484 1 85.56 28 ASP B O 1
ATOM 3664 N N . THR B 1 29 ? -6.332 14.766 -11.672 1 87.25 29 THR B N 1
ATOM 3665 C CA . THR B 1 29 ? -5.117 15.055 -12.422 1 87.25 29 THR B CA 1
ATOM 3666 C C . THR B 1 29 ? -4.332 13.781 -12.711 1 87.25 29 THR B C 1
ATOM 3668 O O . THR B 1 29 ? -3.27 13.82 -13.328 1 87.25 29 THR B O 1
ATOM 3671 N N . THR B 1 30 ? -4.797 12.648 -12.328 1 90.62 30 THR B N 1
ATOM 3672 C CA . THR B 1 30 ? -4.051 11.398 -12.43 1 90.62 30 THR B CA 1
ATOM 3673 C C . THR B 1 30 ? -3.66 11.117 -13.875 1 90.62 30 THR B C 1
ATOM 3675 O O . THR B 1 30 ? -2.486 10.883 -14.172 1 90.62 30 THR B O 1
ATOM 3678 N N . ILE B 1 31 ? -4.594 11.234 -14.82 1 94.38 31 ILE B N 1
ATOM 3679 C CA . ILE B 1 31 ? -4.352 10.914 -16.219 1 94.38 31 ILE B CA 1
ATOM 3680 C C . ILE B 1 31 ? -3.373 11.922 -16.828 1 94.38 31 ILE B C 1
ATOM 3682 O O . ILE B 1 31 ? -2.457 11.539 -17.562 1 94.38 31 ILE B O 1
ATOM 3686 N N . ILE B 1 32 ? -3.559 13.125 -16.484 1 92.12 32 ILE B N 1
ATOM 3687 C CA . ILE B 1 32 ? -2.705 14.18 -17.031 1 92.12 32 ILE B CA 1
ATOM 3688 C C . ILE B 1 32 ? -1.268 13.969 -16.562 1 92.12 32 ILE B C 1
ATOM 3690 O O . ILE B 1 32 ? -0.322 14.148 -17.328 1 92.12 32 ILE B O 1
ATOM 3694 N N . CYS B 1 33 ? -1.075 13.648 -15.297 1 91.56 33 CYS B N 1
ATOM 3695 C CA . CYS B 1 33 ? 0.26 13.383 -14.773 1 91.56 33 CYS B CA 1
ATOM 3696 C C . CYS B 1 33 ? 0.911 12.219 -15.508 1 91.56 33 CYS B C 1
ATOM 3698 O O . CYS B 1 33 ? 2.082 12.289 -15.883 1 91.56 33 CYS B O 1
ATOM 3700 N N . ILE B 1 34 ? 0.168 11.195 -15.742 1 96.12 34 ILE B N 1
ATOM 3701 C CA . ILE B 1 34 ? 0.695 10.008 -16.406 1 96.12 34 ILE B CA 1
ATOM 3702 C C . ILE B 1 34 ? 1.075 10.352 -17.844 1 96.12 34 ILE B C 1
ATOM 3704 O O . ILE B 1 34 ? 2.121 9.922 -18.344 1 96.12 34 ILE B O 1
ATOM 3708 N N . ASP B 1 35 ? 0.251 11.133 -18.5 1 96.56 35 ASP B N 1
ATOM 3709 C CA . ASP B 1 35 ? 0.529 11.547 -19.875 1 96.56 35 ASP B CA 1
ATOM 3710 C C . ASP B 1 35 ? 1.833 12.344 -19.953 1 96.56 35 ASP B C 1
ATOM 3712 O O . ASP B 1 35 ? 2.641 12.125 -20.859 1 96.56 35 ASP B O 1
ATOM 3716 N N . PHE B 1 36 ? 1.993 13.211 -19.078 1 94.88 36 PHE B N 1
ATOM 3717 C CA . PHE B 1 36 ? 3.189 14.039 -19.109 1 94.88 36 PHE B CA 1
ATOM 3718 C C . PHE B 1 36 ? 4.422 13.242 -18.719 1 94.88 36 PHE B C 1
ATOM 3720 O O . PHE B 1 36 ? 5.523 13.5 -19.219 1 94.88 36 PHE B O 1
ATOM 3727 N N . ILE B 1 37 ? 4.27 12.281 -17.812 1 95.62 37 ILE B N 1
ATOM 3728 C CA . ILE B 1 37 ? 5.375 11.383 -17.516 1 95.62 37 ILE B CA 1
ATOM 3729 C C . ILE B 1 37 ? 5.82 10.664 -18.781 1 95.62 37 ILE B C 1
ATOM 3731 O O . ILE B 1 37 ? 7.016 10.594 -19.078 1 95.62 37 ILE B O 1
ATOM 3735 N N . PHE B 1 38 ? 4.828 10.203 -19.5 1 97.19 38 PHE B N 1
ATOM 3736 C CA . PHE B 1 38 ? 5.102 9.531 -20.766 1 97.19 38 PHE B CA 1
ATOM 3737 C C . PHE B 1 38 ? 5.797 10.477 -21.734 1 97.19 38 PHE B C 1
ATOM 3739 O O . PHE B 1 38 ? 6.812 10.109 -22.344 1 97.19 38 PHE B O 1
ATOM 3746 N N . LEU B 1 39 ? 5.301 11.648 -21.859 1 96.31 39 LEU B N 1
ATOM 3747 C CA . LEU B 1 39 ? 5.82 12.602 -22.828 1 96.31 39 LEU B CA 1
ATOM 3748 C C . LEU B 1 39 ? 7.227 13.047 -22.438 1 96.31 39 LEU B C 1
ATOM 3750 O O . LEU B 1 39 ? 8.086 13.219 -23.312 1 96.31 39 LEU B O 1
ATOM 3754 N N . LEU B 1 40 ? 7.492 13.312 -21.203 1 94.75 40 LEU B N 1
ATOM 3755 C CA . LEU B 1 40 ? 8.82 13.711 -20.734 1 94.75 40 LEU B CA 1
ATOM 3756 C C . LEU B 1 40 ? 9.844 12.609 -21.016 1 94.75 40 LEU B C 1
ATOM 3758 O O . LEU B 1 40 ? 10.938 12.883 -21.5 1 94.75 40 LEU B O 1
ATOM 3762 N N . THR B 1 41 ? 9.453 11.375 -20.719 1 94.81 41 THR B N 1
ATOM 3763 C CA . THR B 1 41 ? 10.352 10.258 -20.938 1 94.81 41 THR B CA 1
ATOM 3764 C C . THR B 1 41 ? 10.578 10.031 -22.438 1 94.81 41 THR B C 1
ATOM 3766 O O . THR B 1 41 ? 11.695 9.734 -22.859 1 94.81 41 THR B O 1
ATOM 3769 N N . LEU B 1 42 ? 9.531 10.219 -23.188 1 95.62 42 LEU B N 1
ATOM 3770 C CA . LEU B 1 42 ? 9.641 10.062 -24.625 1 95.62 42 LEU B CA 1
ATOM 3771 C C . LEU B 1 42 ? 10.555 11.125 -25.219 1 95.62 42 LEU B C 1
ATOM 3773 O O . LEU B 1 42 ? 11.375 10.82 -26.094 1 95.62 42 LEU B O 1
ATOM 3777 N N . THR B 1 43 ? 10.391 12.281 -24.797 1 94.44 43 THR B N 1
ATOM 3778 C CA . THR B 1 43 ? 11.195 13.383 -25.312 1 94.44 43 THR B CA 1
ATOM 3779 C C . THR B 1 43 ? 12.664 13.203 -24.922 1 94.44 43 THR B C 1
ATOM 3781 O O . THR B 1 43 ? 13.562 13.539 -25.703 1 94.44 43 THR B O 1
ATOM 3784 N N . ALA B 1 44 ? 12.875 12.711 -23.781 1 92.44 44 ALA B N 1
ATOM 3785 C CA . ALA B 1 44 ? 14.242 12.531 -23.297 1 92.44 44 ALA B CA 1
ATOM 3786 C C . ALA B 1 44 ? 14.914 11.344 -23.969 1 92.44 44 ALA B C 1
ATOM 3788 O O . ALA B 1 44 ? 16.078 11.43 -24.391 1 92.44 44 ALA B O 1
ATOM 3789 N N . THR B 1 45 ? 14.219 10.25 -24.172 1 92.88 45 THR B N 1
ATOM 3790 C CA . THR B 1 45 ? 14.852 9.008 -24.609 1 92.88 45 THR B CA 1
ATOM 3791 C C . THR B 1 45 ? 14.578 8.75 -26.094 1 92.88 45 THR B C 1
ATOM 3793 O O . THR B 1 45 ? 15.281 7.957 -26.734 1 92.88 45 THR B O 1
ATOM 3796 N N . SER B 1 46 ? 13.531 9.305 -26.656 1 92.88 46 SER B N 1
ATOM 3797 C CA . SER B 1 46 ? 13.07 9.07 -28.016 1 92.88 46 SER B CA 1
ATOM 3798 C C . SER B 1 46 ? 12.734 7.602 -28.25 1 92.88 46 SER B C 1
ATOM 3800 O O . SER B 1 46 ? 12.977 7.066 -29.328 1 92.88 46 SER B O 1
ATOM 3802 N N . SER B 1 47 ? 12.367 6.93 -27.219 1 92.81 47 SER B N 1
ATOM 3803 C CA . SER B 1 47 ? 11.984 5.523 -27.266 1 92.81 47 SER B CA 1
ATOM 3804 C C . SER B 1 47 ? 10.617 5.297 -26.656 1 92.81 47 SER B C 1
ATOM 3806 O O . SER B 1 47 ? 10.398 5.602 -25.469 1 92.81 47 SER B O 1
ATOM 3808 N N . ILE B 1 48 ? 9.773 4.711 -27.406 1 93.56 48 ILE B N 1
ATOM 3809 C CA . ILE B 1 48 ? 8.406 4.5 -26.969 1 93.56 48 ILE B CA 1
ATOM 3810 C C . ILE B 1 48 ? 8.383 3.443 -25.859 1 93.56 48 ILE B C 1
ATOM 3812 O O . ILE B 1 48 ? 7.777 3.652 -24.797 1 93.56 48 ILE B O 1
ATOM 3816 N N . PRO B 1 49 ? 9.172 2.318 -25.969 1 91.06 49 PRO B N 1
ATOM 3817 C CA . PRO B 1 49 ? 9.164 1.329 -24.891 1 91.06 49 PRO B CA 1
ATOM 3818 C C . PRO B 1 49 ? 9.711 1.882 -23.578 1 91.06 49 PRO B C 1
ATOM 3820 O O . PRO B 1 49 ? 9.195 1.56 -22.516 1 91.06 49 PRO B O 1
ATOM 3823 N N . LEU B 1 50 ? 10.633 2.699 -23.688 1 91.44 50 LEU B N 1
ATOM 3824 C CA . LEU B 1 50 ? 11.203 3.277 -22.469 1 91.44 50 LEU B CA 1
ATOM 3825 C C . LEU B 1 50 ? 10.25 4.285 -21.844 1 91.44 50 LEU B C 1
ATOM 3827 O O . LEU B 1 50 ? 10.18 4.406 -20.625 1 91.44 50 LEU B O 1
ATOM 3831 N N . ALA B 1 51 ? 9.539 4.953 -22.703 1 95.75 51 ALA B N 1
ATOM 3832 C CA . ALA B 1 51 ? 8.547 5.902 -22.203 1 95.75 51 ALA B CA 1
ATOM 3833 C C . ALA B 1 51 ? 7.41 5.184 -21.484 1 95.75 51 ALA B C 1
ATOM 3835 O O . ALA B 1 51 ? 6.918 5.656 -20.453 1 95.75 51 ALA B O 1
ATOM 3836 N N . VAL B 1 52 ? 7.023 4.074 -22.047 1 95.38 52 VAL B N 1
ATOM 3837 C CA . VAL B 1 52 ? 5.965 3.281 -21.422 1 95.38 52 VAL B CA 1
ATOM 3838 C C . VAL B 1 52 ? 6.453 2.697 -20.109 1 95.38 52 VAL B C 1
ATOM 3840 O O . VAL B 1 52 ? 5.758 2.771 -19.094 1 95.38 52 VAL B O 1
ATOM 3843 N N . SER B 1 53 ? 7.656 2.203 -20.078 1 92.56 53 SER B N 1
ATOM 3844 C CA . SER B 1 53 ? 8.242 1.664 -18.859 1 92.56 53 SER B CA 1
ATOM 3845 C C . SER B 1 53 ? 8.461 2.76 -17.812 1 92.56 53 SER B C 1
ATOM 3847 O O . SER B 1 53 ? 8.406 2.498 -16.609 1 92.56 53 SER B O 1
ATOM 3849 N N . GLY B 1 54 ? 8.656 3.93 -18.344 1 94.56 54 GLY B N 1
ATOM 3850 C CA . GLY B 1 54 ? 8.898 5.062 -17.469 1 94.56 54 GLY B CA 1
ATOM 3851 C C . GLY B 1 54 ? 7.719 5.375 -16.562 1 94.56 54 GLY B C 1
ATOM 3852 O O . GLY B 1 54 ? 7.898 5.852 -15.438 1 94.56 54 GLY B O 1
ATOM 3853 N N . ILE B 1 55 ? 6.535 5.09 -17.016 1 96.19 55 ILE B N 1
ATOM 3854 C CA . ILE B 1 55 ? 5.336 5.305 -16.219 1 96.19 55 ILE B CA 1
ATOM 3855 C C . ILE B 1 55 ? 5.398 4.445 -14.953 1 96.19 55 ILE B C 1
ATOM 3857 O O . ILE B 1 55 ? 5.258 4.953 -13.836 1 96.19 55 ILE B O 1
ATOM 3861 N N . PHE B 1 56 ? 5.68 3.209 -15.125 1 94.62 56 PHE B N 1
ATOM 3862 C CA . PHE B 1 56 ? 5.738 2.258 -14.023 1 94.62 56 PHE B CA 1
ATOM 3863 C C . PHE B 1 56 ? 6.914 2.566 -13.102 1 94.62 56 PHE B C 1
ATOM 3865 O O . PHE B 1 56 ? 6.773 2.545 -11.875 1 94.62 56 PHE B O 1
ATOM 3872 N N . GLN B 1 57 ? 8 2.908 -13.688 1 93.88 57 GLN B N 1
ATOM 3873 C CA . GLN B 1 57 ? 9.203 3.195 -12.906 1 93.88 57 GLN B CA 1
ATOM 3874 C C . GLN B 1 57 ? 9.039 4.473 -12.086 1 93.88 57 GLN B C 1
ATOM 3876 O O . GLN B 1 57 ? 9.562 4.578 -10.977 1 93.88 57 GLN B O 1
ATOM 3881 N N . SER B 1 58 ? 8.383 5.375 -12.68 1 94.56 58 SER B N 1
ATOM 3882 C CA . SER B 1 58 ? 8.141 6.613 -11.945 1 94.56 58 SER B CA 1
ATOM 3883 C C . SER B 1 58 ? 7.246 6.367 -10.727 1 94.56 58 SER B C 1
ATOM 3885 O O . SER B 1 58 ? 7.422 7 -9.688 1 94.56 58 SER B O 1
ATOM 3887 N N . PHE B 1 59 ? 6.285 5.484 -10.852 1 95.69 59 PHE B N 1
ATOM 3888 C CA . PHE B 1 59 ? 5.426 5.129 -9.727 1 95.69 59 PHE B CA 1
ATOM 3889 C C . PHE B 1 59 ? 6.23 4.434 -8.633 1 95.69 59 PHE B C 1
ATOM 3891 O O . PHE B 1 59 ? 6.055 4.723 -7.445 1 95.69 59 PHE B O 1
ATOM 3898 N N . ILE B 1 60 ? 7.098 3.564 -9.047 1 93.44 60 ILE B N 1
ATOM 3899 C CA . ILE B 1 60 ? 7.938 2.852 -8.086 1 93.44 60 ILE B CA 1
ATOM 3900 C C . ILE B 1 60 ? 8.789 3.852 -7.309 1 93.44 60 ILE B C 1
ATOM 3902 O O . ILE B 1 60 ? 8.883 3.77 -6.082 1 93.44 60 ILE B O 1
ATOM 3906 N N . TYR B 1 61 ? 9.344 4.734 -8.07 1 91.12 61 TYR B N 1
ATOM 3907 C CA . TYR B 1 61 ? 10.195 5.73 -7.438 1 91.12 61 TYR B CA 1
ATOM 3908 C C . TYR B 1 61 ? 9.398 6.594 -6.465 1 91.12 61 TYR B C 1
ATOM 3910 O O . TYR B 1 61 ? 9.844 6.84 -5.34 1 91.12 61 TYR B O 1
ATOM 3918 N N . ALA B 1 62 ? 8.305 7.023 -6.879 1 89.81 62 ALA B N 1
ATOM 3919 C CA . ALA B 1 62 ? 7.477 7.895 -6.055 1 89.81 62 ALA B CA 1
ATOM 3920 C C . ALA B 1 62 ? 7.016 7.18 -4.789 1 89.81 62 ALA B C 1
ATOM 3922 O O . ALA B 1 62 ? 7.09 7.738 -3.689 1 89.81 62 ALA B O 1
ATOM 3923 N N . ILE B 1 63 ? 6.543 5.977 -4.914 1 92.75 63 ILE B N 1
ATOM 3924 C CA . ILE B 1 63 ? 6.062 5.227 -3.762 1 92.75 63 ILE B CA 1
ATOM 3925 C C . ILE B 1 63 ? 7.215 4.969 -2.795 1 92.75 63 ILE B C 1
ATOM 3927 O O . ILE B 1 63 ? 7.043 5.059 -1.577 1 92.75 63 ILE B O 1
ATOM 3931 N N . THR B 1 64 ? 8.367 4.688 -3.338 1 90.81 64 THR B N 1
ATOM 3932 C CA . THR B 1 64 ? 9.531 4.434 -2.498 1 90.81 64 THR B CA 1
ATOM 3933 C C . THR B 1 64 ? 9.883 5.672 -1.674 1 90.81 64 THR B C 1
ATOM 3935 O O . THR B 1 64 ? 10.156 5.566 -0.476 1 90.81 64 THR B O 1
ATOM 3938 N N . GLU B 1 65 ? 9.859 6.758 -2.312 1 83.62 65 GLU B N 1
ATOM 3939 C CA . GLU B 1 65 ? 10.203 8 -1.626 1 83.62 65 GLU B CA 1
ATOM 3940 C C . GLU B 1 65 ? 9.141 8.375 -0.594 1 83.62 65 GLU B C 1
ATOM 3942 O O . GLU B 1 65 ? 9.461 8.961 0.444 1 83.62 65 GLU B O 1
ATOM 3947 N N . LEU B 1 66 ? 7.918 8.016 -0.82 1 84.12 66 LEU B N 1
ATOM 3948 C CA . LEU B 1 66 ? 6.805 8.375 0.053 1 84.12 66 LEU B CA 1
ATOM 3949 C C . LEU B 1 66 ? 6.574 7.301 1.107 1 84.12 66 LEU B C 1
ATOM 3951 O O . LEU B 1 66 ? 5.797 7.504 2.047 1 84.12 66 LEU B O 1
ATOM 3955 N N . LEU B 1 67 ? 7.242 6.277 1.011 1 90.56 67 LEU B N 1
ATOM 3956 C CA . LEU B 1 67 ? 6.93 5.059 1.754 1 90.56 67 LEU B CA 1
ATOM 3957 C C . LEU B 1 67 ? 7.02 5.305 3.256 1 90.56 67 LEU B C 1
ATOM 3959 O O . LEU B 1 67 ? 6.145 4.875 4.012 1 90.56 67 LEU B O 1
ATOM 3963 N N . PRO B 1 68 ? 8.086 5.988 3.77 1 85.75 68 PRO B N 1
ATOM 3964 C CA . PRO B 1 68 ? 8.125 6.215 5.215 1 85.75 68 PRO B CA 1
ATOM 3965 C C . PRO B 1 68 ? 6.891 6.945 5.734 1 85.75 68 PRO B C 1
ATOM 3967 O O . PRO B 1 68 ? 6.363 6.602 6.797 1 85.75 68 PRO B O 1
ATOM 3970 N N . THR B 1 69 ? 6.398 7.859 4.957 1 80.31 69 THR B N 1
ATOM 3971 C CA . THR B 1 69 ? 5.219 8.625 5.34 1 80.31 69 THR B CA 1
ATOM 3972 C C . THR B 1 69 ? 3.963 7.758 5.258 1 80.31 69 THR B C 1
ATOM 3974 O O . THR B 1 69 ? 3.135 7.77 6.168 1 80.31 69 THR B O 1
ATOM 3977 N N . ILE B 1 70 ? 3.871 7.062 4.188 1 88.31 70 ILE B N 1
ATOM 3978 C CA . ILE B 1 70 ? 2.703 6.207 4.004 1 88.31 70 ILE B CA 1
ATOM 3979 C C . ILE B 1 70 ? 2.645 5.168 5.121 1 88.31 70 ILE B C 1
ATOM 3981 O O . ILE B 1 70 ? 1.585 4.941 5.711 1 88.31 70 ILE B O 1
ATOM 3985 N N . LEU B 1 71 ? 3.754 4.594 5.418 1 92.06 71 LEU B N 1
ATOM 3986 C CA . LEU B 1 71 ? 3.795 3.51 6.395 1 92.06 71 LEU B CA 1
ATOM 3987 C C . LEU B 1 71 ? 3.486 4.027 7.793 1 92.06 71 LEU B C 1
ATOM 3989 O O . LEU B 1 71 ? 2.775 3.375 8.562 1 92.06 71 LEU B O 1
ATOM 3993 N N . ILE B 1 72 ? 4.027 5.18 8.188 1 87.5 72 ILE B N 1
ATOM 3994 C CA . ILE B 1 72 ? 3.779 5.695 9.523 1 87.5 72 ILE B CA 1
ATOM 3995 C C . ILE B 1 72 ? 2.297 6.031 9.68 1 87.5 72 ILE B C 1
ATOM 3997 O O . ILE B 1 72 ? 1.701 5.77 10.727 1 87.5 72 ILE B O 1
ATOM 4001 N N . ILE B 1 73 ? 1.735 6.633 8.695 1 82.69 73 ILE B N 1
ATOM 4002 C CA . ILE B 1 73 ? 0.313 6.953 8.742 1 82.69 73 ILE B CA 1
ATOM 4003 C C . ILE B 1 73 ? -0.503 5.668 8.852 1 82.69 73 ILE B C 1
ATOM 4005 O O . ILE B 1 73 ? -1.444 5.586 9.641 1 82.69 73 ILE B O 1
ATOM 4009 N N . SER B 1 74 ? -0.102 4.664 8.094 1 91.62 74 SER B N 1
ATOM 4010 C CA . SER B 1 74 ? -0.791 3.379 8.109 1 91.62 74 SER B CA 1
ATOM 4011 C C . SER B 1 74 ? -0.744 2.748 9.5 1 91.62 74 SER B C 1
ATOM 4013 O O . SER B 1 74 ? -1.756 2.246 9.992 1 91.62 74 SER B O 1
ATOM 4015 N N . ILE B 1 75 ? 0.373 2.775 10.078 1 92.62 75 ILE B N 1
ATOM 4016 C CA . ILE B 1 75 ? 0.571 2.152 11.383 1 92.62 75 ILE B CA 1
ATOM 4017 C C . ILE B 1 75 ? -0.192 2.936 12.453 1 92.62 75 ILE B C 1
ATOM 4019 O O . ILE B 1 75 ? -0.797 2.346 13.352 1 92.62 75 ILE B O 1
ATOM 4023 N N . ILE B 1 76 ? -0.213 4.203 12.367 1 87.19 76 ILE B N 1
ATOM 4024 C CA . ILE B 1 76 ? -0.907 5.047 13.328 1 87.19 76 ILE B CA 1
ATOM 4025 C C . ILE B 1 76 ? -2.414 4.824 13.219 1 87.19 76 ILE B C 1
ATOM 4027 O O . ILE B 1 76 ? -3.113 4.766 14.234 1 87.19 76 ILE B O 1
ATOM 4031 N N . VAL B 1 77 ? -2.863 4.734 12.039 1 87.31 77 VAL B N 1
ATOM 4032 C CA . VAL B 1 77 ? -4.281 4.469 11.836 1 87.31 77 VAL B CA 1
ATOM 4033 C C . VAL B 1 77 ? -4.641 3.096 12.406 1 87.31 77 VAL B C 1
ATOM 4035 O O . VAL B 1 77 ? -5.703 2.922 13 1 87.31 77 VAL B O 1
ATOM 4038 N N . SER B 1 78 ? -3.758 2.121 12.18 1 92.25 78 SER B N 1
ATOM 4039 C CA . SER B 1 78 ? -3.949 0.803 12.781 1 92.25 78 SER B CA 1
ATOM 4040 C C . SER B 1 78 ? -4.098 0.895 14.289 1 92.25 78 SER B C 1
ATOM 4042 O O . SER B 1 78 ? -4.996 0.282 14.875 1 92.25 78 SER B O 1
ATOM 4044 N N . MET B 1 79 ? -3.258 1.618 14.898 1 91.38 79 MET B N 1
ATOM 4045 C CA . MET B 1 79 ? -3.289 1.803 16.344 1 91.38 79 MET B CA 1
ATOM 4046 C C . MET B 1 79 ? -4.566 2.518 16.781 1 91.38 79 MET B C 1
ATOM 4048 O O . MET B 1 79 ? -5.195 2.133 17.766 1 91.38 79 MET B O 1
ATOM 4052 N N . SER B 1 80 ? -4.934 3.504 16.047 1 86.5 80 SER B N 1
ATOM 4053 C CA . SER B 1 80 ? -6.137 4.266 16.359 1 86.5 80 SER B CA 1
ATOM 4054 C C . SER B 1 80 ? -7.379 3.379 16.297 1 86.5 80 SER B C 1
ATOM 4056 O O . SER B 1 80 ? -8.227 3.436 17.203 1 86.5 80 SER B O 1
ATOM 4058 N N . ASN B 1 81 ? -7.48 2.586 15.281 1 88.75 81 ASN B N 1
ATOM 4059 C CA . ASN B 1 81 ? -8.609 1.667 15.164 1 88.75 81 ASN B CA 1
ATOM 4060 C C . ASN B 1 81 ? -8.633 0.663 16.312 1 88.75 81 ASN B C 1
ATOM 4062 O O . ASN B 1 81 ? -9.703 0.339 16.828 1 88.75 81 ASN B O 1
ATOM 4066 N N . LEU B 1 82 ? -7.516 0.199 16.641 1 91.75 82 LEU B N 1
ATOM 4067 C CA . LEU B 1 82 ? -7.398 -0.732 17.766 1 91.75 82 LEU B CA 1
ATOM 4068 C C . LEU B 1 82 ? -7.871 -0.086 19.062 1 91.75 82 LEU B C 1
ATOM 4070 O O . LEU B 1 82 ? -8.602 -0.706 19.844 1 91.75 82 LEU B O 1
ATOM 4074 N N . LEU B 1 83 ? -7.512 1.142 19.312 1 89.69 83 LEU B N 1
ATOM 4075 C CA . LEU B 1 83 ? -7.91 1.854 20.516 1 89.69 83 LEU B CA 1
ATOM 4076 C C . LEU B 1 83 ? -9.414 2.08 20.547 1 89.69 83 LEU B C 1
ATOM 4078 O O . LEU B 1 83 ? -10.055 1.925 21.594 1 89.69 83 LEU B O 1
ATOM 4082 N N . VAL B 1 84 ? -9.953 2.387 19.422 1 86 84 VAL B N 1
ATOM 4083 C CA . VAL B 1 84 ? -11.383 2.643 19.328 1 86 84 VAL B CA 1
ATOM 4084 C C . VAL B 1 84 ? -12.156 1.347 19.562 1 86 84 VAL B C 1
ATOM 4086 O O . VAL B 1 84 ? -13.109 1.315 20.344 1 86 84 VAL B O 1
ATOM 4089 N N . HIS B 1 85 ? -11.68 0.272 18.969 1 88.06 85 HIS B N 1
ATOM 4090 C CA . HIS B 1 85 ? -12.391 -0.997 19.047 1 88.06 85 HIS B CA 1
ATOM 4091 C C . HIS B 1 85 ? -12.281 -1.604 20.438 1 88.06 85 HIS B C 1
ATOM 4093 O O . HIS B 1 85 ? -13.164 -2.348 20.875 1 88.06 85 HIS B O 1
ATOM 4099 N N . THR B 1 86 ? -11.258 -1.256 21.172 1 90.5 86 THR B N 1
ATOM 4100 C CA . THR B 1 86 ? -11.062 -1.812 22.516 1 90.5 86 THR B CA 1
ATOM 4101 C C . THR B 1 86 ? -11.641 -0.886 23.578 1 90.5 86 THR B C 1
ATOM 4103 O O . THR B 1 86 ? -11.766 -1.271 24.734 1 90.5 86 THR B O 1
ATOM 4106 N N . GLY B 1 87 ? -11.945 0.357 23.203 1 87.69 87 GLY B N 1
ATOM 4107 C CA . GLY B 1 87 ? -12.516 1.317 24.125 1 87.69 87 GLY B CA 1
ATOM 4108 C C . GLY B 1 87 ? -11.477 2.021 24.984 1 87.69 87 GLY B C 1
ATOM 4109 O O . GLY B 1 87 ? -11.82 2.756 25.906 1 87.69 87 GLY B O 1
ATOM 4110 N N . ILE B 1 88 ? -10.289 1.789 24.719 1 90.12 88 ILE B N 1
ATOM 4111 C CA . ILE B 1 88 ? -9.211 2.42 25.469 1 90.12 88 ILE B CA 1
ATOM 4112 C C . ILE B 1 88 ? -9.25 3.932 25.25 1 90.12 88 ILE B C 1
ATOM 4114 O O . ILE B 1 88 ? -8.969 4.703 26.172 1 90.12 88 ILE B O 1
ATOM 4118 N N . ASN B 1 89 ? -9.609 4.348 24.078 1 86.94 89 ASN B N 1
ATOM 4119 C CA . ASN B 1 89 ? -9.664 5.77 23.75 1 86.94 89 ASN B CA 1
ATOM 4120 C C . ASN B 1 89 ? -10.641 6.516 24.641 1 86.94 89 ASN B C 1
ATOM 4122 O O . ASN B 1 89 ? -10.406 7.676 25 1 86.94 89 ASN B O 1
ATOM 4126 N N . ASP B 1 90 ? -11.641 5.883 25.062 1 85.25 90 ASP B N 1
ATOM 4127 C CA . ASP B 1 90 ? -12.609 6.492 25.969 1 85.25 90 ASP B CA 1
ATOM 4128 C C . ASP B 1 90 ? -11.969 6.844 27.312 1 85.25 90 ASP B C 1
ATOM 4130 O O . ASP B 1 90 ? -12.18 7.934 27.844 1 85.25 90 ASP B O 1
ATOM 4134 N N . THR B 1 91 ? -11.234 5.914 27.719 1 87.44 91 THR B N 1
ATOM 4135 C CA . THR B 1 91 ? -10.57 6.098 29 1 87.44 91 THR B CA 1
ATOM 4136 C C . THR B 1 91 ? -9.5 7.184 28.906 1 87.44 91 THR B C 1
ATOM 4138 O O . THR B 1 91 ? -9.273 7.918 29.875 1 87.44 91 THR B O 1
ATOM 4141 N N . MET B 1 92 ? -8.953 7.32 27.812 1 86.44 92 MET B N 1
ATOM 4142 C CA . MET B 1 92 ? -7.902 8.312 27.609 1 86.44 92 MET B CA 1
ATOM 4143 C C . MET B 1 92 ? -8.492 9.719 27.562 1 86.44 92 MET B C 1
ATOM 4145 O O . MET B 1 92 ? -7.867 10.68 28.031 1 86.44 92 MET B O 1
ATOM 4149 N N . ILE B 1 93 ? -9.719 9.898 27.172 1 86.88 93 ILE B N 1
ATOM 4150 C CA . ILE B 1 93 ? -10.297 11.203 26.891 1 86.88 93 ILE B CA 1
ATOM 4151 C C . ILE B 1 93 ? -11.188 11.625 28.062 1 86.88 93 ILE B C 1
ATOM 4153 O O . ILE B 1 93 ? -11.391 12.82 28.297 1 86.88 93 ILE B O 1
ATOM 4157 N N . SER B 1 94 ? -11.641 10.703 28.828 1 86.12 94 SER B N 1
ATOM 4158 C CA . SER B 1 94 ? -12.656 10.906 29.859 1 86.12 94 SER B CA 1
ATOM 4159 C C . SER B 1 94 ? -12.188 11.938 30.891 1 86.12 94 SER B C 1
ATOM 4161 O O . SER B 1 94 ? -12.984 12.758 31.359 1 86.12 94 SER B O 1
ATOM 4163 N N . PRO B 1 95 ? -10.953 11.938 31.188 1 87.38 95 PRO B N 1
ATOM 4164 C CA . PRO B 1 95 ? -10.523 12.922 32.188 1 87.38 95 PRO B CA 1
ATOM 4165 C C . PRO B 1 95 ? -10.719 14.359 31.719 1 87.38 95 PRO B C 1
ATOM 4167 O O . PRO B 1 95 ? -10.914 15.258 32.531 1 87.38 95 PRO B O 1
ATOM 4170 N N . PHE B 1 96 ? -10.766 14.602 30.5 1 90.06 96 PHE B N 1
ATOM 4171 C CA . PHE B 1 96 ? -10.844 15.953 29.953 1 90.06 96 PHE B CA 1
ATOM 4172 C C . PHE B 1 96 ? -12.289 16.422 29.875 1 90.06 96 PHE B C 1
ATOM 4174 O O . PHE B 1 96 ? -12.562 17.609 29.734 1 90.06 96 PHE B O 1
ATOM 4181 N N . THR B 1 97 ? -13.164 15.477 29.938 1 89.75 97 THR B N 1
ATOM 4182 C CA . THR B 1 97 ? -14.578 15.828 29.906 1 89.75 97 THR B CA 1
ATOM 4183 C C . THR B 1 97 ? -14.953 16.656 31.141 1 89.75 97 THR B C 1
ATOM 4185 O O . THR B 1 97 ? -15.812 17.531 31.078 1 89.75 97 THR B O 1
ATOM 4188 N N . LYS B 1 98 ? -14.242 16.375 32.125 1 90.5 98 LYS B N 1
ATOM 4189 C CA . LYS B 1 98 ? -14.539 17.062 33.375 1 90.5 98 LYS B CA 1
ATOM 4190 C C . LYS B 1 98 ? -14.07 18.516 33.344 1 90.5 98 LYS B C 1
ATOM 4192 O O . LYS B 1 98 ? -14.586 19.359 34.062 1 90.5 98 LYS B O 1
ATOM 4197 N N . MET B 1 99 ? -13.242 18.766 32.5 1 92.81 99 MET B N 1
ATOM 4198 C CA . MET B 1 99 ? -12.672 20.109 32.406 1 92.81 99 MET B CA 1
ATOM 4199 C C . MET B 1 99 ? -13.586 21.016 31.578 1 92.81 99 MET B C 1
ATOM 4201 O O . MET B 1 99 ? -13.438 22.25 31.609 1 92.81 99 MET B O 1
ATOM 4205 N N . ILE B 1 100 ? -14.484 20.5 30.906 1 93.12 100 ILE B N 1
ATOM 4206 C CA . ILE B 1 100 ? -15.367 21.25 30.016 1 93.12 100 ILE B CA 1
ATOM 4207 C C . ILE B 1 100 ? -16.609 21.688 30.797 1 93.12 100 ILE B C 1
ATOM 4209 O O . ILE B 1 100 ? -17.547 20.906 30.984 1 93.12 100 ILE B O 1
ATOM 4213 N N . ARG B 1 101 ? -16.578 22.984 31.172 1 93.19 101 ARG B N 1
ATOM 4214 C CA . ARG B 1 101 ? -17.656 23.5 32 1 93.19 101 ARG B CA 1
ATOM 4215 C C . ARG B 1 101 ? -18.422 24.609 31.297 1 93.19 101 ARG B C 1
ATOM 4217 O O . ARG B 1 101 ? -19.562 24.906 31.641 1 93.19 101 ARG B O 1
ATOM 4224 N N . THR B 1 102 ? -17.75 25.297 30.453 1 93.88 102 THR B N 1
ATOM 4225 C CA . THR B 1 102 ? -18.344 26.375 29.672 1 93.88 102 THR B CA 1
ATOM 4226 C C . THR B 1 102 ? -18.109 26.156 28.172 1 93.88 102 THR B C 1
ATOM 4228 O O . THR B 1 102 ? -17.234 25.375 27.781 1 93.88 102 THR B O 1
ATOM 4231 N N . PRO B 1 103 ? -18.906 26.781 27.406 1 94.31 103 PRO B N 1
ATOM 4232 C CA . PRO B 1 103 ? -18.703 26.656 25.969 1 94.31 103 PRO B CA 1
ATOM 4233 C C . PRO B 1 103 ? -17.328 27.172 25.516 1 94.31 103 PRO B C 1
ATOM 4235 O O . PRO B 1 103 ? -16.734 26.641 24.578 1 94.31 103 PRO B O 1
ATOM 4238 N N . THR B 1 104 ? -16.875 28.219 26.125 1 95.69 104 THR B N 1
ATOM 4239 C CA . THR B 1 104 ? -15.547 28.734 25.828 1 95.69 104 THR B CA 1
ATOM 4240 C C . THR B 1 104 ? -14.477 27.688 26.125 1 95.69 104 THR B C 1
ATOM 4242 O O . THR B 1 104 ? -13.602 27.438 25.297 1 95.69 104 THR B O 1
ATOM 4245 N N . LEU B 1 105 ? -14.602 27.078 27.25 1 95.12 105 LEU B N 1
ATOM 4246 C CA . LEU B 1 105 ? -13.641 26.047 27.609 1 95.12 105 LEU B CA 1
ATOM 4247 C C . LEU B 1 105 ? -13.773 24.828 26.688 1 95.12 105 LEU B C 1
ATOM 4249 O O . LEU B 1 105 ? -12.781 24.188 26.375 1 95.12 105 LEU B O 1
ATOM 4253 N N . ALA B 1 106 ? -14.984 24.594 26.359 1 95.31 106 ALA B N 1
ATOM 4254 C CA . ALA B 1 106 ? -15.219 23.453 25.453 1 95.31 106 ALA B CA 1
ATOM 4255 C C . ALA B 1 106 ? -14.477 23.656 24.141 1 95.31 106 ALA B C 1
ATOM 4257 O O . ALA B 1 106 ? -13.766 22.75 23.688 1 95.31 106 ALA B O 1
ATOM 4258 N N . TYR B 1 107 ? -14.617 24.844 23.578 1 96.25 107 TYR B N 1
ATOM 4259 C CA . TYR B 1 107 ? -13.977 25.141 22.312 1 96.25 107 TYR B CA 1
ATOM 4260 C C . TYR B 1 107 ? -12.461 24.984 22.406 1 96.25 107 TYR B C 1
ATOM 4262 O O . TYR B 1 107 ? -11.844 24.297 21.594 1 96.25 107 TYR B O 1
ATOM 4270 N N . TRP B 1 108 ? -11.914 25.531 23.391 1 96.69 108 TRP B N 1
ATOM 4271 C CA . TRP B 1 108 ? -10.461 25.578 23.5 1 96.69 108 TRP B CA 1
ATOM 4272 C C . TRP B 1 108 ? -9.906 24.25 23.969 1 96.69 108 TRP B C 1
ATOM 4274 O O . TRP B 1 108 ? -8.859 23.797 23.484 1 96.69 108 TRP B O 1
ATOM 4284 N N . ILE B 1 109 ? -10.531 23.594 24.828 1 95.62 109 ILE B N 1
ATOM 4285 C CA . ILE B 1 109 ? -10.047 22.297 25.312 1 95.62 109 ILE B CA 1
ATOM 4286 C C . ILE B 1 109 ? -10.148 21.25 24.203 1 95.62 109 ILE B C 1
ATOM 4288 O O . ILE B 1 109 ? -9.211 20.484 23.969 1 95.62 109 ILE B O 1
ATOM 4292 N N . ILE B 1 110 ? -11.242 21.219 23.562 1 95.38 110 ILE B N 1
ATOM 4293 C CA . ILE B 1 110 ? -11.422 20.281 22.469 1 95.38 110 ILE B CA 1
ATOM 4294 C C . ILE B 1 110 ? -10.398 20.562 21.375 1 95.38 110 ILE B C 1
ATOM 4296 O O . ILE B 1 110 ? -9.773 19.641 20.844 1 95.38 110 ILE B O 1
ATOM 4300 N N . GLY B 1 111 ? -10.266 21.797 21.078 1 96.56 111 GLY B N 1
ATOM 4301 C CA . GLY B 1 111 ? -9.297 22.188 20.062 1 96.56 111 GLY B CA 1
ATOM 4302 C C . GLY B 1 111 ? -7.871 21.812 20.422 1 96.56 111 GLY B C 1
ATOM 4303 O O . GLY B 1 111 ? -7.168 21.188 19.625 1 96.56 111 GLY B O 1
ATOM 4304 N N . LEU B 1 112 ? -7.469 22.156 21.562 1 95.75 112 LEU B N 1
ATOM 4305 C CA . LEU B 1 112 ? -6.098 21.906 22 1 95.75 112 LEU B CA 1
ATOM 4306 C C . LEU B 1 112 ? -5.848 20.406 22.141 1 95.75 112 LEU B C 1
ATOM 4308 O O . LEU B 1 112 ? -4.754 19.922 21.844 1 95.75 112 LEU B O 1
ATOM 4312 N N . LEU B 1 113 ? -6.793 19.766 22.594 1 93.75 113 LEU B N 1
ATOM 4313 C CA . LEU B 1 113 ? -6.672 18.312 22.703 1 93.75 113 LEU B CA 1
ATOM 4314 C C . LEU B 1 113 ? -6.566 17.688 21.312 1 93.75 113 LEU B C 1
ATOM 4316 O O . LEU B 1 113 ? -5.738 16.797 21.094 1 93.75 113 LEU B O 1
ATOM 4320 N N . MET B 1 114 ? -7.418 18.141 20.453 1 93.88 114 MET B N 1
ATOM 4321 C CA . MET B 1 114 ? -7.395 17.672 19.062 1 93.88 114 MET B CA 1
ATOM 4322 C C . MET B 1 114 ? -6.035 17.938 18.422 1 93.88 114 MET B C 1
ATOM 4324 O O . MET B 1 114 ? -5.492 17.078 17.734 1 93.88 114 MET B O 1
ATOM 4328 N N . MET B 1 115 ? -5.531 19.062 18.656 1 95 115 MET B N 1
ATOM 4329 C CA . MET B 1 115 ? -4.234 19.453 18.109 1 95 115 MET B CA 1
ATOM 4330 C C . MET B 1 115 ? -3.133 18.531 18.625 1 95 115 MET B C 1
ATOM 4332 O O . MET B 1 115 ? -2.336 18.016 17.844 1 95 115 MET B O 1
ATOM 4336 N N . THR B 1 116 ? -3.127 18.297 19.891 1 90.94 116 THR B N 1
ATOM 4337 C CA . THR B 1 116 ? -2.084 17.5 20.531 1 90.94 116 THR B CA 1
ATOM 4338 C C . THR B 1 116 ? -2.146 16.047 20.062 1 90.94 116 THR B C 1
ATOM 4340 O O . THR B 1 116 ? -1.122 15.461 19.719 1 90.94 116 THR B O 1
ATOM 4343 N N . ILE B 1 117 ? -3.297 15.555 20.016 1 88.56 117 ILE B N 1
ATOM 4344 C CA . ILE B 1 117 ? -3.469 14.172 19.609 1 88.56 117 ILE B CA 1
ATOM 4345 C C . ILE B 1 117 ? -3.127 14.031 18.125 1 88.56 117 ILE B C 1
ATOM 4347 O O . ILE B 1 117 ? -2.5 13.047 17.719 1 88.56 117 ILE B O 1
ATOM 4351 N N . SER B 1 118 ? -3.488 14.992 17.359 1 90.25 118 SER B N 1
ATOM 4352 C CA . SER B 1 118 ? -3.268 14.945 15.922 1 90.25 118 SER B CA 1
ATOM 4353 C C . SER B 1 118 ? -1.781 15.031 15.586 1 90.25 118 SER B C 1
ATOM 4355 O O . SER B 1 118 ? -1.353 14.578 14.523 1 90.25 118 SER B O 1
ATOM 4357 N N . PHE B 1 119 ? -1.013 15.586 16.484 1 88 119 PHE B N 1
ATOM 4358 C CA . PHE B 1 119 ? 0.43 15.609 16.281 1 88 119 PHE B CA 1
ATOM 4359 C C . PHE B 1 119 ? 0.989 14.195 16.188 1 88 119 PHE B C 1
ATOM 4361 O O . PHE B 1 119 ? 1.965 13.945 15.477 1 88 119 PHE B O 1
ATOM 4368 N N . PHE B 1 120 ? 0.228 13.328 16.859 1 81.25 120 PHE B N 1
ATOM 4369 C CA . PHE B 1 120 ? 0.769 11.977 16.969 1 81.25 120 PHE B CA 1
ATOM 4370 C C . PHE B 1 120 ? -0.028 11 16.109 1 81.25 120 PHE B C 1
ATOM 4372 O O . PHE B 1 120 ? 0.518 10.016 15.609 1 81.25 120 PHE B O 1
ATOM 4379 N N . PHE B 1 121 ? -1.338 11.234 15.984 1 80.44 121 PHE B N 1
ATOM 4380 C CA . PHE B 1 121 ? -2.209 10.234 15.375 1 80.44 121 PHE B CA 1
ATOM 4381 C C . PHE B 1 121 ? -2.77 10.75 14.055 1 80.44 121 PHE B C 1
ATOM 4383 O O . PHE B 1 121 ? -3.535 10.055 13.383 1 80.44 121 PHE B O 1
ATOM 4390 N N . TRP B 1 122 ? -2.389 11.805 13.578 1 80.94 122 TRP B N 1
ATOM 4391 C CA . TRP B 1 122 ? -2.996 12.414 12.398 1 80.94 122 TRP B CA 1
ATOM 4392 C C . TRP B 1 122 ? -4.441 12.812 12.672 1 80.94 122 TRP B C 1
ATOM 4394 O O . TRP B 1 122 ? -5.121 12.188 13.484 1 80.94 122 TRP B O 1
ATOM 4404 N N . PRO B 1 123 ? -4.973 13.703 12.008 1 87.38 123 PRO B N 1
ATOM 4405 C CA . PRO B 1 123 ? -6.246 14.312 12.406 1 87.38 123 PRO B CA 1
ATOM 4406 C C . PRO B 1 123 ? -7.438 13.383 12.188 1 87.38 123 PRO B C 1
ATOM 4408 O O . PRO B 1 123 ? -8.312 13.281 13.047 1 87.38 123 PRO B O 1
ATOM 4411 N N . SER B 1 124 ? -7.539 12.656 11.172 1 81.06 124 SER B N 1
ATOM 4412 C CA . SER B 1 124 ? -8.734 11.875 10.867 1 81.06 124 SER B CA 1
ATOM 4413 C C . SER B 1 124 ? -8.953 10.781 11.906 1 81.06 124 SER B C 1
ATOM 4415 O O . SER B 1 124 ? -10.047 10.672 12.477 1 81.06 124 SER B O 1
ATOM 4417 N N . PRO B 1 125 ? -7.996 10.078 12.195 1 82.12 125 PRO B N 1
ATOM 4418 C CA . PRO B 1 125 ? -8.195 9.117 13.281 1 82.12 125 PRO B CA 1
ATOM 4419 C C . PRO B 1 125 ? -8.422 9.789 14.633 1 82.12 125 PRO B C 1
ATOM 4421 O O . PRO B 1 125 ? -9.156 9.266 15.469 1 82.12 125 PRO B O 1
ATOM 4424 N N . ALA B 1 126 ? -7.801 10.914 14.805 1 87.94 126 ALA B N 1
ATOM 4425 C CA . ALA B 1 126 ? -7.949 11.641 16.062 1 87.94 126 ALA B CA 1
ATOM 4426 C C . ALA B 1 126 ? -9.391 12.094 16.266 1 87.94 126 ALA B C 1
ATOM 4428 O O . ALA B 1 126 ? -9.891 12.109 17.391 1 87.94 126 ALA B O 1
ATOM 4429 N N . VAL B 1 127 ? -10.016 12.445 15.203 1 88.12 127 VAL B N 1
ATOM 4430 C CA . VAL B 1 127 ? -11.414 12.859 15.273 1 88.12 127 VAL B CA 1
ATOM 4431 C C . VAL B 1 127 ? -12.281 11.703 15.758 1 88.12 127 VAL B C 1
ATOM 4433 O O . VAL B 1 127 ? -13.172 11.891 16.594 1 88.12 127 VAL B O 1
ATOM 4436 N N . ALA B 1 128 ? -12.031 10.602 15.234 1 77.56 128 ALA B N 1
ATOM 4437 C CA . ALA B 1 128 ? -12.789 9.414 15.625 1 77.56 128 ALA B CA 1
ATOM 4438 C C . ALA B 1 128 ? -12.523 9.047 17.078 1 77.56 128 ALA B C 1
ATOM 4440 O O . ALA B 1 128 ? -13.422 8.586 17.781 1 77.56 128 ALA B O 1
ATOM 4441 N N . LEU B 1 129 ? -11.328 9.328 17.5 1 79 129 LEU B N 1
ATOM 4442 C CA . LEU B 1 129 ? -10.891 8.977 18.844 1 79 129 LEU B CA 1
ATOM 4443 C C . LEU B 1 129 ? -11.594 9.844 19.891 1 79 129 LEU B C 1
ATOM 4445 O O . LEU B 1 129 ? -11.938 9.367 20.969 1 79 129 LEU B O 1
ATOM 4449 N N . MET B 1 130 ? -11.891 11.055 19.547 1 86.5 130 MET B N 1
ATOM 4450 C CA . MET B 1 130 ? -12.32 11.945 20.609 1 86.5 130 MET B CA 1
ATOM 4451 C C . MET B 1 130 ? -13.742 12.445 20.375 1 86.5 130 MET B C 1
ATOM 4453 O O . MET B 1 130 ? -14.43 12.852 21.297 1 86.5 130 MET B O 1
ATOM 4457 N N . GLY B 1 131 ? -14.172 12.391 19.125 1 82 131 GLY B N 1
ATOM 4458 C CA . GLY B 1 131 ? -15.43 13.031 18.781 1 82 131 GLY B CA 1
ATOM 4459 C C . GLY B 1 131 ? -16.625 12.422 19.484 1 82 131 GLY B C 1
ATOM 4460 O O . GLY B 1 131 ? -17.484 13.148 19.984 1 82 131 GLY B O 1
ATOM 4461 N N . ALA B 1 132 ? -16.625 11.25 19.656 1 76.56 132 ALA B N 1
ATOM 4462 C CA . ALA B 1 132 ? -17.766 10.555 20.25 1 76.56 132 ALA B CA 1
ATOM 4463 C C . ALA B 1 132 ? -17.906 10.891 21.734 1 76.56 132 ALA B C 1
ATOM 4465 O O . ALA B 1 132 ? -19.016 10.914 22.266 1 76.56 132 ALA B O 1
ATOM 4466 N N . ILE B 1 133 ? -16.859 11.227 22.328 1 85 133 ILE B N 1
ATOM 4467 C CA . ILE B 1 133 ? -16.875 11.438 23.781 1 85 133 ILE B CA 1
ATOM 4468 C C . ILE B 1 133 ? -17.031 12.922 24.078 1 85 133 ILE B C 1
ATOM 4470 O O . ILE B 1 133 ? -17.734 13.297 25.016 1 85 133 ILE B O 1
ATOM 4474 N N . LEU B 1 134 ? -16.469 13.703 23.328 1 90.12 134 LEU B N 1
ATOM 4475 C CA . LEU B 1 134 ? -16.406 15.117 23.672 1 90.12 134 LEU B CA 1
ATOM 4476 C C . LEU B 1 134 ? -17.625 15.867 23.125 1 90.12 134 LEU B C 1
ATOM 4478 O O . LEU B 1 134 ? -18.016 16.906 23.672 1 90.12 134 LEU B O 1
ATOM 4482 N N . LEU B 1 135 ? -18.234 15.305 22.078 1 89.69 135 LEU B N 1
ATOM 4483 C CA . LEU B 1 135 ? -19.344 16 21.438 1 89.69 135 LEU B CA 1
ATOM 4484 C C . LEU B 1 135 ? -20.5 16.172 22.422 1 89.69 135 LEU B C 1
ATOM 4486 O O . LEU B 1 135 ? -20.984 17.297 22.625 1 89.69 135 LEU B O 1
ATOM 4490 N N . PRO B 1 136 ? -20.969 15.109 23.047 1 87.12 136 PRO B N 1
ATOM 4491 C CA . PRO B 1 136 ? -22.078 15.281 23.984 1 87.12 136 PRO B CA 1
ATOM 4492 C C . PRO B 1 136 ? -21.75 16.219 25.141 1 87.12 136 PRO B C 1
ATOM 4494 O O . PRO B 1 136 ? -22.594 16.984 25.578 1 87.12 136 PRO B O 1
ATOM 4497 N N . VAL B 1 137 ? -20.609 16.172 25.609 1 89.94 137 VAL B N 1
ATOM 4498 C CA . VAL B 1 137 ? -20.172 17 26.734 1 89.94 137 VAL B CA 1
ATOM 4499 C C . VAL B 1 137 ? -20.125 18.469 26.312 1 89.94 137 VAL B C 1
ATOM 4501 O O . VAL B 1 137 ? -20.547 19.344 27.062 1 89.94 137 VAL B O 1
ATOM 4504 N N . ALA B 1 138 ? -19.641 18.688 25.141 1 93.06 138 ALA B N 1
ATOM 4505 C CA . ALA B 1 138 ? -19.531 20.047 24.625 1 93.06 138 ALA B CA 1
ATOM 4506 C C . ALA B 1 138 ? -20.922 20.656 24.406 1 93.06 138 ALA B C 1
ATOM 4508 O O . ALA B 1 138 ? -21.141 21.828 24.734 1 93.06 138 ALA B O 1
ATOM 4509 N N . VAL B 1 139 ? -21.75 19.906 23.953 1 89.44 139 VAL B N 1
ATOM 4510 C CA . VAL B 1 139 ? -23.109 20.375 23.672 1 89.44 139 VAL B CA 1
ATOM 4511 C C . VAL B 1 139 ? -23.844 20.672 24.984 1 89.44 139 VAL B C 1
ATOM 4513 O O . VAL B 1 139 ? -24.609 21.625 25.062 1 89.44 139 VAL B O 1
ATOM 4516 N N . ARG B 1 140 ? -23.609 19.875 25.891 1 89.06 140 ARG B N 1
ATOM 4517 C CA . ARG B 1 140 ? -24.25 20.031 27.188 1 89.06 140 ARG B CA 1
ATOM 4518 C C . ARG B 1 140 ? -23.875 21.375 27.828 1 89.06 140 ARG B C 1
ATOM 4520 O O . ARG B 1 140 ? -24.688 21.984 28.531 1 89.06 140 ARG B O 1
ATOM 4527 N N . VAL B 1 141 ? -22.734 21.797 27.578 1 92.19 141 VAL B N 1
ATOM 4528 C CA . VAL B 1 141 ? -22.281 23.016 28.219 1 92.19 141 VAL B CA 1
ATOM 4529 C C . VAL B 1 141 ? -22.594 24.219 27.344 1 92.19 141 VAL B C 1
ATOM 4531 O O . VAL B 1 141 ? -22.328 25.359 27.719 1 92.19 141 VAL B O 1
ATOM 4534 N N . GLY B 1 142 ? -23.047 23.922 26.141 1 91.5 142 GLY B N 1
ATOM 4535 C CA . GLY B 1 142 ? -23.562 25.031 25.375 1 91.5 142 GLY B CA 1
ATOM 4536 C C . GLY B 1 142 ? -22.812 25.266 24.078 1 91.5 142 GLY B C 1
ATOM 4537 O O . GLY B 1 142 ? -23.109 26.203 23.344 1 91.5 142 GLY B O 1
ATOM 4538 N N . LEU B 1 143 ? -21.859 24.578 23.75 1 94.12 143 LEU B N 1
ATOM 4539 C CA . LEU B 1 143 ? -21.188 24.656 22.453 1 94.12 143 LEU B CA 1
ATOM 4540 C C . LEU B 1 143 ? -21.969 23.891 21.391 1 94.12 143 LEU B C 1
ATOM 4542 O O . LEU B 1 143 ? -22.172 22.672 21.531 1 94.12 143 LEU B O 1
ATOM 4546 N N . PRO B 1 144 ? -22.422 24.594 20.453 1 93.44 144 PRO B N 1
ATOM 4547 C CA . PRO B 1 144 ? -23.141 23.859 19.406 1 93.44 144 PRO B CA 1
ATOM 4548 C C . PRO B 1 144 ? -22.281 22.812 18.703 1 93.44 144 PRO B C 1
ATOM 4550 O O . PRO B 1 144 ? -21.062 22.969 18.641 1 93.44 144 PRO B O 1
ATOM 4553 N N . PRO B 1 145 ? -22.938 21.812 18.125 1 92.62 145 PRO B N 1
ATOM 4554 C CA . PRO B 1 145 ? -22.188 20.766 17.438 1 92.62 145 PRO B CA 1
ATOM 4555 C C . PRO B 1 145 ? -21.281 21.312 16.328 1 92.62 145 PRO B C 1
ATOM 4557 O O . PRO B 1 145 ? -20.172 20.812 16.141 1 92.62 145 PRO B O 1
ATOM 4560 N N . ILE B 1 146 ? -21.719 22.312 15.688 1 93.62 146 ILE B N 1
ATOM 4561 C CA . ILE B 1 146 ? -20.922 22.922 14.633 1 93.62 146 ILE B CA 1
ATOM 4562 C C . ILE B 1 146 ? -19.641 23.516 15.234 1 93.62 146 ILE B C 1
ATOM 4564 O O . ILE B 1 146 ? -18.594 23.531 14.594 1 93.62 146 ILE B O 1
ATOM 4568 N N . GLY B 1 147 ? -19.797 23.984 16.391 1 94.75 147 GLY B N 1
ATOM 4569 C CA . GLY B 1 147 ? -18.641 24.516 17.078 1 94.75 147 GLY B CA 1
ATOM 4570 C C . GLY B 1 147 ? -17.609 23.469 17.422 1 94.75 147 GLY B C 1
ATOM 4571 O O . GLY B 1 147 ? -16.406 23.719 17.359 1 94.75 147 GLY B O 1
ATOM 4572 N N . VAL B 1 148 ? -18.062 22.328 17.781 1 94.69 148 VAL B N 1
ATOM 4573 C CA . VAL B 1 148 ? -17.172 21.203 18.078 1 94.69 148 VAL B CA 1
ATOM 4574 C C . VAL B 1 148 ? -16.422 20.797 16.812 1 94.69 148 VAL B C 1
ATOM 4576 O O . VAL B 1 148 ? -15.211 20.578 16.844 1 94.69 148 VAL B O 1
ATOM 4579 N N . ALA B 1 149 ? -17.125 20.734 15.766 1 94.31 149 ALA B N 1
ATOM 4580 C CA . ALA B 1 149 ? -16.531 20.359 14.484 1 94.31 149 ALA B CA 1
ATOM 4581 C C . ALA B 1 149 ? -15.492 21.375 14.031 1 94.31 149 ALA B C 1
ATOM 4583 O O . ALA B 1 149 ? -14.422 21 13.539 1 94.31 149 ALA B O 1
ATOM 4584 N N . ILE B 1 150 ? -15.812 22.641 14.219 1 96.12 150 ILE B N 1
ATOM 4585 C CA . ILE B 1 150 ? -14.898 23.719 13.844 1 96.12 150 ILE B CA 1
ATOM 4586 C C . ILE B 1 150 ? -13.609 23.594 14.656 1 96.12 150 ILE B C 1
ATOM 4588 O O . ILE B 1 150 ? -12.516 23.672 14.102 1 96.12 150 ILE B O 1
ATOM 4592 N N . ALA B 1 151 ? -13.75 23.391 15.891 1 96 151 ALA B N 1
ATOM 4593 C CA . ALA B 1 151 ? -12.594 23.266 16.766 1 96 151 ALA B CA 1
ATOM 4594 C C . ALA B 1 151 ? -11.734 22.062 16.375 1 96 151 ALA B C 1
ATOM 4596 O O . ALA B 1 151 ? -10.508 22.188 16.266 1 96 151 ALA B O 1
ATOM 4597 N N . MET B 1 152 ? -12.344 21.031 16.172 1 94.5 152 MET B N 1
ATOM 4598 C CA . MET B 1 152 ? -11.602 19.828 15.805 1 94.5 152 MET B CA 1
ATOM 4599 C C . MET B 1 152 ? -10.906 20 14.453 1 94.5 152 MET B C 1
ATOM 4601 O O . MET B 1 152 ? -9.75 19.609 14.289 1 94.5 152 MET B O 1
ATOM 4605 N N . ASN B 1 153 ? -11.508 20.641 13.578 1 95.19 153 ASN B N 1
ATOM 4606 C CA . ASN B 1 153 ? -10.961 20.812 12.234 1 95.19 153 ASN B CA 1
ATOM 4607 C C . ASN B 1 153 ? -9.797 21.797 12.227 1 95.19 153 ASN B C 1
ATOM 4609 O O . ASN B 1 153 ? -8.742 21.516 11.656 1 95.19 153 ASN B O 1
ATOM 4613 N N . LEU B 1 154 ? -10.047 22.938 12.758 1 97.19 154 LEU B N 1
ATOM 4614 C CA . LEU B 1 154 ? -9.047 23.984 12.688 1 97.19 154 LEU B CA 1
ATOM 4615 C C . LEU B 1 154 ? -7.793 23.609 13.469 1 97.19 154 LEU B C 1
ATOM 4617 O O . LEU B 1 154 ? -6.672 23.812 13 1 97.19 154 LEU B O 1
ATOM 4621 N N . PHE B 1 155 ? -7.996 23 14.578 1 97.06 155 PHE B N 1
ATOM 4622 C CA . PHE B 1 155 ? -6.848 22.625 15.398 1 97.06 155 PHE B CA 1
ATOM 4623 C C . PHE B 1 155 ? -6.203 21.344 14.883 1 97.06 155 PHE B C 1
ATOM 4625 O O . PHE B 1 155 ? -4.977 21.219 14.891 1 97.06 155 PHE B O 1
ATOM 4632 N N . GLY B 1 156 ? -6.969 20.453 14.477 1 94.62 156 GLY B N 1
ATOM 4633 C CA . GLY B 1 156 ? -6.457 19.172 14 1 94.62 156 GLY B CA 1
ATOM 4634 C C . GLY B 1 156 ? -6.004 19.219 12.555 1 94.62 156 GLY B C 1
ATOM 4635 O O . GLY B 1 156 ? -4.805 19.172 12.273 1 94.62 156 GLY B O 1
ATOM 4636 N N . HIS B 1 157 ? -6.949 19.406 11.664 1 93.25 157 HIS B N 1
ATOM 4637 C CA . HIS B 1 157 ? -6.68 19.359 10.227 1 93.25 157 HIS B CA 1
ATOM 4638 C C . HIS B 1 157 ? -5.965 20.625 9.773 1 93.25 157 HIS B C 1
ATOM 4640 O O . HIS B 1 157 ? -5.27 20.625 8.75 1 93.25 157 HIS B O 1
ATOM 4646 N N . GLY B 1 158 ? -6.098 21.703 10.539 1 95.25 158 GLY B N 1
ATOM 4647 C CA . GLY B 1 158 ? -5.422 22.938 10.211 1 95.25 158 GLY B CA 1
ATOM 4648 C C . GLY B 1 158 ? -4.055 23.062 10.852 1 95.25 158 GLY B C 1
ATOM 4649 O O . GLY B 1 158 ? -3.035 22.781 10.219 1 95.25 158 GLY B O 1
ATOM 4650 N N . ILE B 1 159 ? -4.062 23.25 12.117 1 96.12 159 ILE B N 1
ATOM 4651 C CA . ILE B 1 159 ? -2.834 23.547 12.844 1 96.12 159 ILE B CA 1
ATOM 4652 C C . ILE B 1 159 ? -1.939 22.312 12.891 1 96.12 159 ILE B C 1
ATOM 4654 O O . ILE B 1 159 ? -0.798 22.359 12.422 1 96.12 159 ILE B O 1
ATOM 4658 N N . ALA B 1 160 ? -2.42 21.281 13.352 1 94.44 160 ALA B N 1
ATOM 4659 C CA . ALA B 1 160 ? -1.607 20.078 13.578 1 94.44 160 ALA B CA 1
ATOM 4660 C C . ALA B 1 160 ? -1.126 19.484 12.266 1 94.44 160 ALA B C 1
ATOM 4662 O O . ALA B 1 160 ? 0.042 19.109 12.133 1 94.44 160 ALA B O 1
ATOM 4663 N N . LEU B 1 161 ? -1.945 19.406 11.32 1 91.56 161 LEU B N 1
ATOM 4664 C CA . LEU B 1 161 ? -1.604 18.781 10.055 1 91.56 161 LEU B CA 1
ATOM 4665 C C . LEU B 1 161 ? -0.639 19.641 9.258 1 91.56 161 LEU B C 1
ATOM 4667 O O . LEU B 1 161 ? 0.266 19.141 8.594 1 91.56 161 LEU B O 1
ATOM 4671 N N . SER B 1 162 ? -0.854 20.953 9.297 1 93.81 162 SER B N 1
ATOM 4672 C CA . SER B 1 162 ? 0.037 21.844 8.562 1 93.81 162 SER B CA 1
ATOM 4673 C C . SER B 1 162 ? 1.415 21.906 9.211 1 93.81 162 SER B C 1
ATOM 4675 O O . SER B 1 162 ? 2.428 22.031 8.516 1 93.81 162 SER B O 1
ATOM 4677 N N . GLY B 1 163 ? 1.431 21.859 10.453 1 90.94 163 GLY B N 1
ATOM 4678 C CA . GLY B 1 163 ? 2.713 21.797 11.133 1 90.94 163 GLY B CA 1
ATOM 4679 C C . GLY B 1 163 ? 3.379 20.438 11.023 1 90.94 163 GLY B C 1
ATOM 4680 O O . GLY B 1 163 ? 4.574 20.359 10.734 1 90.94 163 GLY B O 1
ATOM 4681 N N . ASP B 1 164 ? 2.578 19.391 11.25 1 88.5 164 ASP B N 1
ATOM 4682 C CA . ASP B 1 164 ? 3.035 18.016 11.188 1 88.5 164 ASP B CA 1
ATOM 4683 C C . ASP B 1 164 ? 4.453 17.875 11.742 1 88.5 164 ASP B C 1
ATOM 4685 O O . ASP B 1 164 ? 5.34 17.344 11.062 1 88.5 164 ASP B O 1
ATOM 4689 N N . PHE B 1 165 ? 4.684 18.281 12.977 1 85.44 165 PHE B N 1
ATOM 4690 C CA . PHE B 1 165 ? 6.012 18.422 13.555 1 85.44 165 PHE B CA 1
ATOM 4691 C C . PHE B 1 165 ? 6.539 17.078 14.039 1 85.44 165 PHE B C 1
ATOM 4693 O O . PHE B 1 165 ? 7.75 16.875 14.148 1 85.44 165 PHE B O 1
ATOM 4700 N N . VAL B 1 166 ? 5.609 16.219 14.266 1 80.12 166 VAL B N 1
ATOM 4701 C CA . VAL B 1 166 ? 6.012 14.953 14.867 1 80.12 166 VAL B CA 1
ATOM 4702 C C . VAL B 1 166 ? 6.211 13.898 13.781 1 80.12 166 VAL B C 1
ATOM 4704 O O . VAL B 1 166 ? 7.285 13.305 13.672 1 80.12 166 VAL B O 1
ATOM 4707 N N . ILE B 1 167 ? 5.234 13.703 12.945 1 75.5 167 ILE B N 1
ATOM 4708 C CA . ILE B 1 167 ? 5.273 12.688 11.898 1 75.5 167 ILE B CA 1
ATOM 4709 C C . ILE B 1 167 ? 6.125 13.188 10.727 1 75.5 167 ILE B C 1
ATOM 4711 O O . ILE B 1 167 ? 6.883 12.422 10.133 1 75.5 167 ILE B O 1
ATOM 4715 N N . GLN B 1 168 ? 5.969 14.477 10.367 1 82.94 168 GLN B N 1
ATOM 4716 C CA . GLN B 1 168 ? 6.73 15.18 9.336 1 82.94 168 GLN B CA 1
ATOM 4717 C C . GLN B 1 168 ? 6.484 14.57 7.961 1 82.94 168 GLN B C 1
ATOM 4719 O O . GLN B 1 168 ? 7.418 14.406 7.176 1 82.94 168 GLN B O 1
ATOM 4724 N N . GLY B 1 169 ? 5.32 14.156 7.734 1 81.12 169 GLY B N 1
ATOM 4725 C CA . GLY B 1 169 ? 4.934 13.688 6.41 1 81.12 169 GLY B CA 1
ATOM 4726 C C . GLY B 1 169 ? 4.793 14.812 5.398 1 81.12 169 GLY B C 1
ATOM 4727 O O . GLY B 1 169 ? 5.391 14.758 4.32 1 81.12 169 GLY B O 1
ATOM 4728 N N . ALA B 1 170 ? 4.008 15.766 5.746 1 87 170 ALA B N 1
ATOM 4729 C CA . ALA B 1 170 ? 3.758 16.891 4.852 1 87 170 ALA B CA 1
ATOM 4730 C C . ALA B 1 170 ? 5.047 17.656 4.559 1 87 170 ALA B C 1
ATOM 4732 O O . ALA B 1 170 ? 5.391 17.891 3.395 1 87 170 ALA B O 1
ATOM 4733 N N . PRO B 1 171 ? 5.812 17.938 5.59 1 89.56 171 PRO B N 1
ATOM 4734 C CA . PRO B 1 171 ? 7.055 18.656 5.293 1 89.56 171 PRO B CA 1
ATOM 4735 C C . PRO B 1 171 ? 8.039 17.828 4.473 1 89.56 171 PRO B C 1
ATOM 4737 O O . PRO B 1 171 ? 8.805 18.375 3.676 1 89.56 171 PRO B O 1
ATOM 4740 N N . LYS B 1 172 ? 7.973 16.594 4.633 1 85.75 172 LYS B N 1
ATOM 4741 C CA . LYS B 1 172 ? 8.852 15.742 3.836 1 85.75 172 LYS B CA 1
ATOM 4742 C C . LYS B 1 172 ? 8.516 15.844 2.35 1 85.75 172 LYS B C 1
ATOM 4744 O O . LYS B 1 172 ? 9.406 16 1.516 1 85.75 172 LYS B O 1
ATOM 4749 N N . LEU B 1 173 ? 7.273 15.773 2.051 1 83.38 173 LEU B N 1
ATOM 4750 C CA . LEU B 1 173 ? 6.828 15.836 0.664 1 83.38 173 LEU B CA 1
ATOM 4751 C C . LEU B 1 173 ? 7.195 17.172 0.035 1 83.38 173 LEU B C 1
ATOM 4753 O O . LEU B 1 173 ? 7.691 17.219 -1.092 1 83.38 173 LEU B O 1
ATOM 4757 N N . THR B 1 174 ? 6.938 18.141 0.747 1 90.25 174 THR B N 1
ATOM 4758 C CA . THR B 1 174 ? 7.172 19.484 0.223 1 90.25 174 THR B CA 1
ATOM 4759 C C . THR B 1 174 ? 8.664 19.797 0.169 1 90.25 174 THR B C 1
ATOM 4761 O O . THR B 1 174 ? 9.148 20.406 -0.786 1 90.25 174 THR B O 1
ATOM 4764 N N . ALA B 1 175 ? 9.391 19.359 1.142 1 90.56 175 ALA B N 1
ATOM 4765 C CA . ALA B 1 175 ? 10.828 19.594 1.197 1 90.56 175 ALA B CA 1
ATOM 4766 C C . ALA B 1 175 ? 11.547 18.875 0.067 1 90.56 175 ALA B C 1
ATOM 4768 O O . ALA B 1 175 ? 12.453 19.422 -0.56 1 90.56 175 ALA B O 1
ATOM 4769 N N . ASP B 1 176 ? 11.156 17.734 -0.147 1 82.81 176 ASP B N 1
ATOM 4770 C CA . ASP B 1 176 ? 11.758 16.953 -1.235 1 82.81 176 ASP B CA 1
ATOM 4771 C C . ASP B 1 176 ? 11.555 17.656 -2.576 1 82.81 176 ASP B C 1
ATOM 4773 O O . ASP B 1 176 ? 12.477 17.719 -3.393 1 82.81 176 ASP B O 1
ATOM 4777 N N . ALA B 1 177 ? 10.398 18.125 -2.775 1 84.69 177 ALA B N 1
ATOM 4778 C CA . ALA B 1 177 ? 10.078 18.812 -4.027 1 84.69 177 ALA B CA 1
ATOM 4779 C C . ALA B 1 177 ? 10.844 20.141 -4.133 1 84.69 177 ALA B C 1
ATOM 4781 O O . ALA B 1 177 ? 11.172 20.578 -5.234 1 84.69 177 ALA B O 1
ATOM 4782 N N . ALA B 1 178 ? 11.125 20.688 -2.994 1 90.31 178 ALA B N 1
ATOM 4783 C CA . ALA B 1 178 ? 11.836 21.953 -2.965 1 90.31 178 ALA B CA 1
ATOM 4784 C C . ALA B 1 178 ? 13.344 21.75 -2.959 1 90.31 178 ALA B C 1
ATOM 4786 O O . ALA B 1 178 ? 14.117 22.703 -3.062 1 90.31 178 ALA B O 1
ATOM 4787 N N . GLY B 1 179 ? 13.773 20.484 -2.852 1 85.25 179 GLY B N 1
ATOM 4788 C CA . GLY B 1 179 ? 15.195 20.203 -2.781 1 85.25 179 GLY B CA 1
ATOM 4789 C C . GLY B 1 179 ? 15.828 20.625 -1.469 1 85.25 179 GLY B C 1
ATOM 4790 O O . GLY B 1 179 ? 16.969 21.094 -1.447 1 85.25 179 GLY B O 1
ATOM 4791 N N . LEU B 1 180 ? 15.055 20.609 -0.357 1 89.94 180 LEU B N 1
ATOM 4792 C CA . LEU B 1 180 ? 15.523 21.031 0.957 1 89.94 180 LEU B CA 1
ATOM 4793 C C . LEU B 1 180 ? 15.469 19.891 1.957 1 89.94 180 LEU B C 1
ATOM 4795 O O . LEU B 1 180 ? 14.711 18.938 1.771 1 89.94 180 LEU B O 1
ATOM 4799 N N . PRO B 1 181 ? 16.344 19.984 2.943 1 90 181 PRO B N 1
ATOM 4800 C CA . PRO B 1 181 ? 16.141 19.078 4.066 1 90 181 PRO B CA 1
ATOM 4801 C C . PRO B 1 181 ? 14.836 19.328 4.805 1 90 181 PRO B C 1
ATOM 4803 O O . PRO B 1 181 ? 14.422 20.484 4.953 1 90 181 PRO B O 1
ATOM 4806 N N . VAL B 1 182 ? 14.25 18.312 5.281 1 88.81 182 VAL B N 1
ATOM 4807 C CA . VAL B 1 182 ? 12.961 18.391 5.965 1 88.81 182 VAL B CA 1
ATOM 4808 C C . VAL B 1 182 ? 13.07 19.328 7.168 1 88.81 182 VAL B C 1
ATOM 4810 O O . VAL B 1 182 ? 12.148 20.094 7.453 1 88.81 182 VAL B O 1
ATOM 4813 N N . SER B 1 183 ? 14.195 19.359 7.84 1 88.88 183 SER B N 1
ATOM 4814 C CA . SER B 1 183 ? 14.398 20.156 9.047 1 88.88 183 SER B CA 1
ATOM 4815 C C . SER B 1 183 ? 14.312 21.641 8.742 1 88.88 183 SER B C 1
ATOM 4817 O O . SER B 1 183 ? 13.82 22.422 9.562 1 88.88 183 SER B O 1
ATOM 4819 N N . SER B 1 184 ? 14.766 21.984 7.559 1 92.69 184 SER B N 1
ATOM 4820 C CA . SER B 1 184 ? 14.727 23.391 7.18 1 92.69 184 SER B CA 1
ATOM 4821 C C . SER B 1 184 ? 13.289 23.875 6.984 1 92.69 184 SER B C 1
ATOM 4823 O O . SER B 1 184 ? 12.945 24.984 7.391 1 92.69 184 SER B O 1
ATOM 4825 N N . VAL B 1 185 ? 12.531 23.047 6.418 1 92.75 185 VAL B N 1
ATOM 4826 C CA . VAL B 1 185 ? 11.141 23.406 6.16 1 92.75 185 VAL B CA 1
ATOM 4827 C C . VAL B 1 185 ? 10.359 23.406 7.473 1 92.75 185 VAL B C 1
ATOM 4829 O O . VAL B 1 185 ? 9.531 24.297 7.707 1 92.75 185 VAL B O 1
ATOM 4832 N N . VAL B 1 186 ? 10.641 22.484 8.336 1 91.88 186 VAL B N 1
ATOM 4833 C CA . VAL B 1 186 ? 9.969 22.406 9.633 1 91.88 186 VAL B CA 1
ATOM 4834 C C . VAL B 1 186 ? 10.289 23.641 10.461 1 91.88 186 VAL B C 1
ATOM 4836 O O . VAL B 1 186 ? 9.391 24.281 11.016 1 91.88 186 VAL B O 1
ATOM 4839 N N . SER B 1 187 ? 11.516 24.016 10.492 1 92.56 187 SER B N 1
ATOM 4840 C CA . SER B 1 187 ? 11.922 25.172 11.266 1 92.56 187 SER B CA 1
ATOM 4841 C C . SER B 1 187 ? 11.281 26.453 10.727 1 92.56 187 SER B C 1
ATOM 4843 O O . SER B 1 187 ? 10.836 27.297 11.5 1 92.56 187 SER B O 1
ATOM 4845 N N . ALA B 1 188 ? 11.234 26.547 9.445 1 94.5 188 ALA B N 1
ATOM 4846 C CA . ALA B 1 188 ? 10.648 27.719 8.812 1 94.5 188 ALA B CA 1
ATOM 4847 C C . ALA B 1 188 ? 9.141 27.766 9.023 1 94.5 188 ALA B C 1
ATOM 4849 O O . ALA B 1 188 ? 8.531 28.844 9.023 1 94.5 188 ALA B O 1
ATOM 4850 N N . SER B 1 189 ? 8.555 26.625 9.211 1 95 189 SER B N 1
ATOM 4851 C CA . SER B 1 189 ? 7.102 26.547 9.289 1 95 189 SER B CA 1
ATOM 4852 C C . SER B 1 189 ? 6.602 26.875 10.688 1 95 189 SER B C 1
ATOM 4854 O O . SER B 1 189 ? 5.445 27.281 10.859 1 95 189 SER B O 1
ATOM 4856 N N . VAL B 1 190 ? 7.379 26.797 11.703 1 94.94 190 VAL B N 1
ATOM 4857 C CA . VAL B 1 190 ? 6.961 26.922 13.094 1 94.94 190 VAL B CA 1
ATOM 4858 C C . VAL B 1 190 ? 6.301 28.281 13.32 1 94.94 190 VAL B C 1
ATOM 4860 O O . VAL B 1 190 ? 5.148 28.359 13.75 1 94.94 190 VAL B O 1
ATOM 4863 N N . PRO B 1 191 ? 6.969 29.391 12.969 1 95.88 191 PRO B N 1
ATOM 4864 C CA . PRO B 1 191 ? 6.328 30.688 13.203 1 95.88 191 PRO B CA 1
ATOM 4865 C C . PRO B 1 191 ? 5.082 30.891 12.344 1 95.88 191 PRO B C 1
ATOM 4867 O O . PRO B 1 191 ? 4.117 31.516 12.789 1 95.88 191 PRO B O 1
ATOM 4870 N N . LEU B 1 192 ? 5.109 30.406 11.172 1 97.19 192 LEU B N 1
ATOM 4871 C CA . LEU B 1 192 ? 3.984 30.594 10.266 1 97.19 192 LEU B CA 1
ATOM 4872 C C . LEU B 1 192 ? 2.768 29.797 10.727 1 97.19 192 LEU B C 1
ATOM 4874 O O . LEU B 1 192 ? 1.638 30.297 10.656 1 97.19 192 LEU B O 1
ATOM 4878 N N . VAL B 1 193 ? 3.006 28.594 11.188 1 97.06 193 VAL B N 1
ATOM 4879 C CA . VAL B 1 193 ? 1.918 27.766 11.672 1 97.06 193 VAL B CA 1
ATOM 4880 C C . VAL B 1 193 ? 1.309 28.375 12.93 1 97.06 193 VAL B C 1
ATOM 4882 O O . VAL B 1 193 ? 0.093 28.312 13.133 1 97.06 193 VAL B O 1
ATOM 4885 N N . ILE B 1 194 ? 2.125 28.938 13.75 1 96.94 194 ILE B N 1
ATOM 4886 C CA . ILE B 1 194 ? 1.651 29.594 14.969 1 96.94 194 ILE B CA 1
ATOM 4887 C C . ILE B 1 194 ? 0.753 30.766 14.617 1 96.94 194 ILE B C 1
ATOM 4889 O O . ILE B 1 194 ? -0.344 30.906 15.156 1 96.94 194 ILE B O 1
ATOM 4893 N N . VAL B 1 195 ? 1.184 31.547 13.68 1 97.38 195 VAL B N 1
ATOM 4894 C CA . VAL B 1 195 ? 0.407 32.719 13.258 1 97.38 195 VAL B CA 1
ATOM 4895 C C . VAL B 1 195 ? -0.904 32.25 12.625 1 97.38 195 VAL B C 1
ATOM 4897 O O . VAL B 1 195 ? -1.979 32.719 12.984 1 97.38 195 VAL B O 1
ATOM 4900 N N . MET B 1 196 ? -0.8 31.344 11.664 1 97.88 196 MET B N 1
ATOM 4901 C CA . MET B 1 196 ? -1.977 30.797 10.984 1 97.88 196 MET B CA 1
ATOM 4902 C C . MET B 1 196 ? -2.973 30.234 11.992 1 97.88 196 MET B C 1
ATOM 4904 O O . MET B 1 196 ? -4.172 30.5 11.898 1 97.88 196 MET B O 1
ATOM 4908 N N . GLY B 1 197 ? -2.436 29.516 12.938 1 97.62 197 GLY B N 1
ATOM 4909 C CA . GLY B 1 197 ? -3.273 28.859 13.938 1 97.62 197 GLY B CA 1
ATOM 4910 C C . GLY B 1 197 ? -3.938 29.844 14.883 1 97.62 197 GLY B C 1
ATOM 4911 O O . GLY B 1 197 ? -5.152 29.781 15.094 1 97.62 197 GLY B O 1
ATOM 4912 N N . ILE B 1 198 ? -3.195 30.734 15.438 1 97.56 198 ILE B N 1
ATOM 4913 C CA . ILE B 1 198 ? -3.711 31.688 16.422 1 97.56 198 ILE B CA 1
ATOM 4914 C C . ILE B 1 198 ? -4.746 32.594 15.766 1 97.56 198 ILE B C 1
ATOM 4916 O O . ILE B 1 198 ? -5.828 32.812 16.312 1 97.56 198 ILE B O 1
ATOM 4920 N N . VAL B 1 199 ? -4.441 33.062 14.609 1 97.62 199 VAL B N 1
ATOM 4921 C CA . VAL B 1 199 ? -5.34 34 13.93 1 97.62 199 VAL B CA 1
ATOM 4922 C C . VAL B 1 199 ? -6.633 33.281 13.555 1 97.62 199 VAL B C 1
ATOM 4924 O O . VAL B 1 199 ? -7.73 33.75 13.859 1 97.62 199 VAL B O 1
ATOM 4927 N N . THR B 1 200 ? -6.52 32.156 12.945 1 98.19 200 THR B N 1
ATOM 4928 C CA . THR B 1 200 ? -7.688 31.438 12.445 1 98.19 200 THR B CA 1
ATOM 4929 C C . THR B 1 200 ? -8.578 30.969 13.594 1 98.19 200 THR B C 1
ATOM 4931 O O . THR B 1 200 ? -9.797 31.156 13.562 1 98.19 200 THR B O 1
ATOM 4934 N N . THR B 1 201 ? -7.949 30.391 14.609 1 97.88 201 THR B N 1
ATOM 4935 C CA . THR B 1 201 ? -8.742 29.844 15.703 1 97.88 201 THR B CA 1
ATOM 4936 C C . THR B 1 201 ? -9.359 30.969 16.547 1 97.88 201 THR B C 1
ATOM 4938 O O . THR B 1 201 ? -10.469 30.828 17.047 1 97.88 201 THR B O 1
ATOM 4941 N N . SER B 1 202 ? -8.695 32.094 16.703 1 97.62 202 SER B N 1
ATOM 4942 C CA . SER B 1 202 ? -9.234 33.219 17.453 1 97.62 202 SER B CA 1
ATOM 4943 C C . SER B 1 202 ? -10.414 33.844 16.734 1 97.62 202 SER B C 1
ATOM 4945 O O . SER B 1 202 ? -11.43 34.188 17.344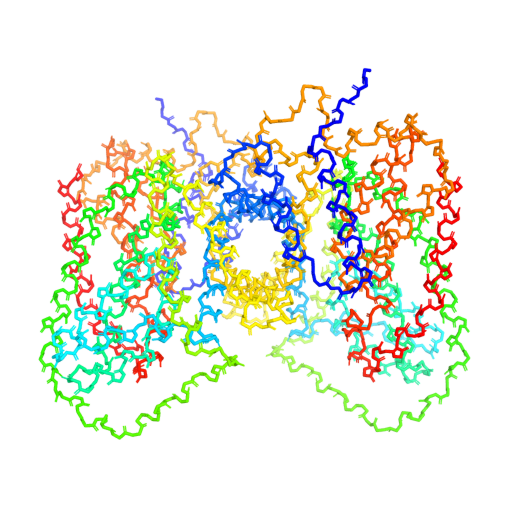 1 97.62 202 SER B O 1
ATOM 4947 N N . ILE B 1 203 ? -10.266 34 15.484 1 97.31 203 ILE B N 1
ATOM 4948 C CA . ILE B 1 203 ? -11.344 34.594 14.695 1 97.31 203 ILE B CA 1
ATOM 4949 C C . ILE B 1 203 ? -12.547 33.656 14.664 1 97.31 203 ILE B C 1
ATOM 4951 O O . ILE B 1 203 ? -13.688 34.094 14.781 1 97.31 203 ILE B O 1
ATOM 4955 N N . ALA B 1 204 ? -12.258 32.375 14.477 1 97.31 204 ALA B N 1
ATOM 4956 C CA . ALA B 1 204 ? -13.344 31.406 14.492 1 97.31 204 ALA B CA 1
ATOM 4957 C C . ALA B 1 204 ? -14.078 31.422 15.828 1 97.31 204 ALA B C 1
ATOM 4959 O O . ALA B 1 204 ? -15.305 31.328 15.875 1 97.31 204 ALA B O 1
ATOM 4960 N N . PHE B 1 205 ? -13.328 31.547 16.906 1 96.44 205 PHE B N 1
ATOM 4961 C CA . PHE B 1 205 ? -13.922 31.609 18.234 1 96.44 205 PHE B CA 1
ATOM 4962 C C . PHE B 1 205 ? -14.805 32.844 18.375 1 96.44 205 PHE B C 1
ATOM 4964 O O . PHE B 1 205 ? -15.906 32.75 18.922 1 96.44 205 PHE B O 1
ATOM 4971 N N . PHE B 1 206 ? -14.344 33.938 17.859 1 95.81 206 PHE B N 1
ATOM 4972 C CA . PHE B 1 206 ? -15.078 35.188 17.953 1 95.81 206 PHE B CA 1
ATOM 4973 C C . PHE B 1 206 ? -16.406 35.094 17.203 1 95.81 206 PHE B C 1
ATOM 4975 O O . PHE B 1 206 ? -17.422 35.594 17.672 1 95.81 206 PHE B O 1
ATOM 4982 N N . PHE B 1 207 ? -16.391 34.5 16.109 1 94.5 207 PHE B N 1
ATOM 4983 C CA . PHE B 1 207 ? -17.625 34.312 15.336 1 94.5 207 PHE B CA 1
ATOM 4984 C C . PHE B 1 207 ? -18.562 33.344 16.016 1 94.5 207 PHE B C 1
ATOM 4986 O O . PHE B 1 207 ? -19.781 33.5 15.945 1 94.5 207 PHE B O 1
ATOM 4993 N N . LEU B 1 208 ? -18 32.375 16.656 1 93.69 208 LEU B N 1
ATOM 4994 C CA . LEU B 1 208 ? -18.781 31.297 17.25 1 93.69 208 LEU B CA 1
ATOM 4995 C C . LEU B 1 208 ? -19.406 31.75 18.562 1 93.69 208 LEU B C 1
ATOM 4997 O O . LEU B 1 208 ? -20.438 31.234 18.969 1 93.69 208 LEU B O 1
ATOM 5001 N N . ARG B 1 209 ? -18.75 32.594 19.234 1 92.56 209 ARG B N 1
ATOM 5002 C CA . ARG B 1 209 ? -19.203 33.062 20.547 1 92.56 209 ARG B CA 1
ATOM 5003 C C . ARG B 1 209 ? -20.625 33.594 20.5 1 92.56 209 ARG B C 1
ATOM 5005 O O . ARG B 1 209 ? -21.375 33.5 21.469 1 92.56 209 ARG B O 1
ATOM 5012 N N . LYS B 1 210 ? -20.953 34.062 19.359 1 88.81 210 LYS B N 1
ATOM 5013 C CA . LYS B 1 210 ? -22.297 34.625 19.203 1 88.81 210 LYS B CA 1
ATOM 5014 C C . LYS B 1 210 ? -23.344 33.5 19.203 1 88.81 210 LYS B C 1
ATOM 5016 O O . LYS B 1 210 ? -24.531 33.781 19.438 1 88.81 210 LYS B O 1
ATOM 5021 N N . GLU B 1 211 ? -22.938 32.375 19.016 1 89.81 211 GLU B N 1
ATOM 5022 C CA . GLU B 1 211 ? -23.875 31.281 18.875 1 89.81 211 GLU B CA 1
ATOM 5023 C C . GLU B 1 211 ? -23.875 30.406 20.125 1 89.81 211 GLU B C 1
ATOM 5025 O O . GLU B 1 211 ? -24.562 29.375 20.172 1 89.81 211 GLU B O 1
ATOM 5030 N N . PHE B 1 212 ? -23.203 30.859 21.125 1 89.75 212 PHE B N 1
ATOM 5031 C CA . PHE B 1 212 ? -23.156 30.078 22.359 1 89.75 212 PHE B CA 1
ATOM 5032 C C . PHE B 1 212 ? -24.547 30 23 1 89.75 212 PHE B C 1
ATOM 5034 O O . PHE B 1 212 ? -25.281 30.984 23.016 1 89.75 212 PHE B O 1
ATOM 5041 N N . HIS B 1 213 ? -24.922 28.953 23.531 1 75.38 213 HIS B N 1
ATOM 5042 C CA . HIS B 1 213 ? -26.109 28.688 24.328 1 75.38 213 HIS B CA 1
ATOM 5043 C C . HIS B 1 213 ? -27.375 28.734 23.469 1 75.38 213 HIS B C 1
ATOM 5045 O O . HIS B 1 213 ? -28.484 28.594 23.984 1 75.38 213 HIS B O 1
ATOM 5051 N N . THR B 1 214 ? -27.312 29.156 22.172 1 59.56 214 THR B N 1
ATOM 5052 C CA . THR B 1 214 ? -28.5 29.203 21.328 1 59.56 214 THR B CA 1
ATOM 5053 C C . THR B 1 214 ? -28.969 27.797 20.984 1 59.56 214 THR B C 1
ATOM 5055 O O . THR B 1 214 ? -30.156 27.578 20.734 1 59.56 214 THR B O 1
ATOM 5058 N N . GLY B 1 215 ? -28.234 26.969 20.625 1 52.72 215 GLY B N 1
ATOM 5059 C CA . GLY B 1 215 ? -28.609 25.688 20.047 1 52.72 215 GLY B CA 1
ATOM 5060 C C . GLY B 1 215 ? -29.094 24.688 21.078 1 52.72 215 GLY B C 1
ATOM 5061 O O . GLY B 1 215 ? -29.016 23.469 20.875 1 52.72 215 GLY B O 1
ATOM 5062 N N . LEU B 1 216 ? -29.547 25.25 22.156 1 48.44 216 LEU B N 1
ATOM 5063 C CA . LEU B 1 216 ? -30.141 24.328 23.125 1 48.44 216 LEU B CA 1
ATOM 5064 C C . LEU B 1 216 ? -31.172 23.422 22.453 1 48.44 216 LEU B C 1
ATOM 5066 O O . LEU B 1 216 ? -31.812 22.609 23.109 1 48.44 216 LEU B O 1
ATOM 5070 N N . SER B 1 217 ? -31.766 23.875 21.312 1 41.19 217 SER B N 1
ATOM 5071 C CA . SER B 1 217 ? -32.781 22.969 20.812 1 41.19 217 SER B CA 1
ATOM 5072 C C . SER B 1 217 ? -32.25 21.562 20.578 1 41.19 217 SER B C 1
ATOM 5074 O O . SER B 1 217 ? -31.969 21.188 19.438 1 41.19 217 SER B O 1
ATOM 5076 N N . ILE B 1 218 ? -31.203 21.344 21.016 1 43.59 218 ILE B N 1
ATOM 5077 C CA . ILE B 1 218 ? -30.859 19.938 20.875 1 43.59 218 ILE B CA 1
ATOM 5078 C C . ILE B 1 218 ? -32.031 19.062 21.312 1 43.59 218 ILE B C 1
ATOM 5080 O O . ILE B 1 218 ? -32.344 18.969 22.516 1 43.59 218 ILE B O 1
ATOM 5084 N N . GLN B 1 219 ? -33.219 19.266 20.734 1 38.44 219 GLN B N 1
ATOM 5085 C CA . GLN B 1 219 ? -34.219 18.234 20.938 1 38.44 219 GLN B CA 1
ATOM 5086 C C . GLN B 1 219 ? -33.562 16.891 21.219 1 38.44 219 GLN B C 1
ATOM 5088 O O . GLN B 1 219 ? -33.906 16.219 22.203 1 38.44 219 GLN B O 1
ATOM 5093 N N . GLU B 1 220 ? -33.812 15.984 20.031 1 38.62 220 GLU B N 1
ATOM 5094 C CA . GLU B 1 220 ? -33.781 14.523 19.984 1 38.62 220 GLU B CA 1
ATOM 5095 C C . GLU B 1 220 ? -32.406 14 20.375 1 38.62 220 GLU B C 1
ATOM 5097 O O . GLU B 1 220 ? -31.375 14.648 20.109 1 38.62 220 GLU B O 1
ATOM 5102 N N . SER B 1 221 ? -32.406 13.062 21.344 1 37.47 221 SER B N 1
ATOM 5103 C CA . SER B 1 221 ? -31.422 12.117 21.875 1 37.47 221 SER B CA 1
ATOM 5104 C C . SER B 1 221 ? -30.344 11.797 20.844 1 37.47 221 SER B C 1
ATOM 5106 O O . SER B 1 221 ? -30.609 11.195 19.812 1 37.47 221 SER B O 1
ATOM 5108 N N . ILE B 1 222 ? -29.656 12.812 20.438 1 39.66 222 ILE B N 1
ATOM 5109 C CA . ILE B 1 222 ? -28.562 12.18 19.703 1 39.66 222 ILE B CA 1
ATOM 5110 C C . ILE B 1 222 ? -28.297 10.789 20.281 1 39.66 222 ILE B C 1
ATOM 5112 O O . ILE B 1 222 ? -27.953 10.648 21.453 1 39.66 222 ILE B O 1
ATOM 5116 N N . PRO B 1 223 ? -29.109 9.852 19.891 1 36.88 223 PRO B N 1
ATOM 5117 C CA . PRO B 1 223 ? -28.797 8.523 20.422 1 36.88 223 PRO B CA 1
ATOM 5118 C C . PRO B 1 223 ? -27.312 8.344 20.719 1 36.88 223 PRO B C 1
ATOM 5120 O O . PRO B 1 223 ? -26.469 8.805 19.953 1 36.88 223 PRO B O 1
ATOM 5123 N N . SER B 1 224 ? -26.953 8.594 22.031 1 36.94 224 SER B N 1
ATOM 5124 C CA . SER B 1 224 ? -25.625 8.07 22.312 1 36.94 224 SER B CA 1
ATOM 5125 C C . SER B 1 224 ? -25.172 7.094 21.234 1 36.94 224 SER B C 1
ATOM 5127 O O . SER B 1 224 ? -25.812 6.062 21.016 1 36.94 224 SER B O 1
ATOM 5129 N N . THR B 1 225 ? -25.094 7.602 20.078 1 35.78 225 THR B N 1
ATOM 5130 C CA . THR B 1 225 ? -24.547 6.59 19.172 1 35.78 225 THR B CA 1
ATOM 5131 C C . THR B 1 225 ? -23.953 5.426 19.969 1 35.78 225 THR B C 1
ATOM 5133 O O . THR B 1 225 ? -23.234 5.629 20.938 1 35.78 225 THR B O 1
ATOM 5136 N N . ASP B 1 226 ? -24.672 4.324 20.031 1 37.28 226 ASP B N 1
ATOM 5137 C CA . ASP B 1 226 ? -24.188 3.061 20.578 1 37.28 226 ASP B CA 1
ATOM 5138 C C . ASP B 1 226 ? -22.656 3.043 20.641 1 37.28 226 ASP B C 1
ATOM 5140 O O . ASP B 1 226 ? -21.984 3.271 19.641 1 37.28 226 ASP B O 1
ATOM 5144 N N . SER B 1 227 ? -22.078 3.672 21.688 1 39.97 227 SER B N 1
ATOM 5145 C CA . SER B 1 227 ? -20.688 3.311 21.953 1 39.97 227 SER B CA 1
ATOM 5146 C C . SER B 1 227 ? -20.234 2.184 21.031 1 39.97 227 SER B C 1
ATOM 5148 O O . SER B 1 227 ? -20.875 1.136 20.953 1 39.97 227 SER B O 1
ATOM 5150 N N . SER B 1 228 ? -19.781 2.557 19.953 1 44.84 228 SER B N 1
ATOM 5151 C CA . SER B 1 228 ? -19.172 1.575 19.062 1 44.84 228 SER B CA 1
ATOM 5152 C C . SER B 1 228 ? -18.859 0.281 19.797 1 44.84 228 SER B C 1
ATOM 5154 O O . SER B 1 228 ? -18.281 0.309 20.891 1 44.84 228 SER B O 1
ATOM 5156 N N . LYS B 1 229 ? -19.688 -0.558 19.484 1 47.97 229 LYS B N 1
ATOM 5157 C CA . LYS B 1 229 ? -19.594 -1.945 19.922 1 47.97 229 LYS B CA 1
ATOM 5158 C C . LYS B 1 229 ? -18.156 -2.316 20.266 1 47.97 229 LYS B C 1
ATOM 5160 O O . LYS B 1 229 ? -17.312 -2.451 19.359 1 47.97 229 LYS B O 1
ATOM 5165 N N . THR B 1 230 ? -17.656 -1.627 21.438 1 56.94 230 THR B N 1
ATOM 5166 C CA . THR B 1 230 ? -16.422 -2.201 21.969 1 56.94 230 THR B CA 1
ATOM 5167 C C . THR B 1 230 ? -16.453 -3.723 21.875 1 56.94 230 THR B C 1
ATOM 5169 O O . THR B 1 230 ? -17.344 -4.367 22.438 1 56.94 230 THR B O 1
ATOM 5172 N N . LEU B 1 231 ? -15.836 -4.098 20.875 1 57.84 231 LEU B N 1
ATOM 5173 C CA . LEU B 1 231 ? -15.875 -5.52 20.547 1 57.84 231 LEU B CA 1
ATOM 5174 C C . LEU B 1 231 ? -15.234 -6.352 21.641 1 57.84 231 LEU B C 1
ATOM 5176 O O . LEU B 1 231 ? -15.422 -7.57 21.688 1 57.84 231 LEU B O 1
ATOM 5180 N N . THR B 1 232 ? -14.281 -5.637 22.453 1 65.12 232 THR B N 1
ATOM 5181 C CA . THR B 1 232 ? -13.594 -6.527 23.375 1 65.12 232 THR B CA 1
ATOM 5182 C C . THR B 1 232 ? -13.867 -6.125 24.828 1 65.12 232 THR B C 1
ATOM 5184 O O . THR B 1 232 ? -14.133 -4.957 25.109 1 65.12 232 THR B O 1
ATOM 5187 N N . SER B 1 233 ? -14.109 -6.977 25.516 1 68.69 233 SER B N 1
ATOM 5188 C CA . SER B 1 233 ? -14.375 -6.809 26.938 1 68.69 233 SER B CA 1
ATOM 5189 C C . SER B 1 233 ? -13.086 -6.641 27.719 1 68.69 233 SER B C 1
ATOM 5191 O O . SER B 1 233 ? -12.57 -7.602 28.297 1 68.69 233 SER B O 1
ATOM 5193 N N . LEU B 1 234 ? -12.391 -5.582 27.609 1 85.94 234 LEU B N 1
ATOM 5194 C CA . LEU B 1 234 ? -11.258 -5.289 28.484 1 85.94 234 LEU B CA 1
ATOM 5195 C C . LEU B 1 234 ? -11.734 -4.777 29.844 1 85.94 234 LEU B C 1
ATOM 5197 O O . LEU B 1 234 ? -12.703 -4.023 29.906 1 85.94 234 LEU B O 1
ATOM 5201 N N . SER B 1 235 ? -11.109 -5.297 30.906 1 88.31 235 SER B N 1
ATOM 5202 C CA . SER B 1 235 ? -11.438 -4.809 32.25 1 88.31 235 SER B CA 1
ATOM 5203 C C . SER B 1 235 ? -11.109 -3.326 32.375 1 88.31 235 SER B C 1
ATOM 5205 O O . SER B 1 235 ? -10.18 -2.826 31.75 1 88.31 235 SER B O 1
ATOM 5207 N N . PRO B 1 236 ? -11.938 -2.664 33.125 1 88.75 236 PRO B N 1
ATOM 5208 C CA . PRO B 1 236 ? -11.711 -1.23 33.312 1 88.75 236 PRO B CA 1
ATOM 5209 C C . PRO B 1 236 ? -10.312 -0.924 33.844 1 88.75 236 PRO B C 1
ATOM 5211 O O . PRO B 1 236 ? -9.727 0.103 33.5 1 88.75 236 PRO B O 1
ATOM 5214 N N . ARG B 1 237 ? -9.789 -1.782 34.656 1 92.75 237 ARG B N 1
ATOM 5215 C CA . ARG B 1 237 ? -8.461 -1.575 35.188 1 92.75 237 ARG B CA 1
ATOM 5216 C C . ARG B 1 237 ? -7.395 -1.638 34.125 1 92.75 237 ARG B C 1
ATOM 5218 O O . ARG B 1 237 ? -6.477 -0.812 34.094 1 92.75 237 ARG B O 1
ATOM 5225 N N . ILE B 1 238 ? -7.535 -2.586 33.281 1 93.38 238 ILE B N 1
ATOM 5226 C CA . ILE B 1 238 ? -6.574 -2.76 32.188 1 93.38 238 ILE B CA 1
ATOM 5227 C C . ILE B 1 238 ? -6.684 -1.589 31.203 1 93.38 238 ILE B C 1
ATOM 5229 O O . ILE B 1 238 ? -5.668 -1.095 30.719 1 93.38 238 ILE B O 1
ATOM 5233 N N . LYS B 1 239 ? -7.828 -1.183 31.016 1 92.62 239 LYS B N 1
ATOM 5234 C CA . LYS B 1 239 ? -8.039 -0.037 30.125 1 92.62 239 LYS B CA 1
ATOM 5235 C C . LYS B 1 239 ? -7.355 1.212 30.672 1 92.62 239 LYS B C 1
ATOM 5237 O O . LYS B 1 239 ? -6.727 1.964 29.922 1 92.62 239 LYS B O 1
ATOM 5242 N N . LYS B 1 240 ? -7.516 1.373 31.906 1 92.69 240 LYS B N 1
ATOM 5243 C CA . LYS B 1 240 ? -6.91 2.537 32.562 1 92.69 240 LYS B CA 1
ATOM 5244 C C . LYS B 1 240 ? -5.391 2.479 32.469 1 92.69 240 LYS B C 1
ATOM 5246 O O . LYS B 1 240 ? -4.738 3.486 32.188 1 92.69 240 LYS B O 1
ATOM 5251 N N . TRP B 1 241 ? -4.934 1.344 32.719 1 94.5 241 TRP B N 1
ATOM 5252 C CA . TRP B 1 241 ? -3.484 1.179 32.656 1 94.5 241 TRP B CA 1
ATOM 5253 C C . TRP B 1 241 ? -2.963 1.432 31.25 1 94.5 241 TRP B C 1
ATOM 5255 O O . TRP B 1 241 ? -1.937 2.092 31.078 1 94.5 241 TRP B O 1
ATOM 5265 N N . LEU B 1 242 ? -3.619 0.904 30.328 1 93.94 242 LEU B N 1
ATOM 5266 C CA . LEU B 1 242 ? -3.199 1.083 28.938 1 93.94 242 LEU B CA 1
ATOM 5267 C C . LEU B 1 242 ? -3.359 2.537 28.516 1 93.94 242 LEU B C 1
ATOM 5269 O O . LEU B 1 242 ? -2.52 3.066 27.781 1 93.94 242 LEU B O 1
ATOM 5273 N N . ALA B 1 243 ? -4.387 3.137 28.984 1 91.25 243 ALA B N 1
ATOM 5274 C CA . ALA B 1 243 ? -4.645 4.539 28.656 1 91.25 243 ALA B CA 1
ATOM 5275 C C . ALA B 1 243 ? -3.529 5.438 29.188 1 91.25 243 ALA B C 1
ATOM 5277 O O . ALA B 1 243 ? -3.207 6.457 28.562 1 91.25 243 ALA B O 1
ATOM 5278 N N . ILE B 1 244 ? -2.971 5.098 30.25 1 92.5 244 ILE B N 1
ATOM 5279 C CA . ILE B 1 244 ? -1.901 5.883 30.859 1 92.5 244 ILE B CA 1
ATOM 5280 C C . ILE B 1 244 ? -0.566 5.531 30.219 1 92.5 244 ILE B C 1
ATOM 5282 O O . ILE B 1 244 ? 0.271 6.406 29.984 1 92.5 244 ILE B O 1
ATOM 5286 N N . CYS B 1 245 ? -0.389 4.332 29.875 1 93.62 245 CYS B N 1
ATOM 5287 C CA . CYS B 1 245 ? 0.871 3.834 29.328 1 93.62 245 CYS B CA 1
ATOM 5288 C C . CYS B 1 245 ? 1.134 4.41 27.953 1 93.62 245 CYS B C 1
ATOM 5290 O O . CYS B 1 245 ? 2.279 4.703 27.594 1 93.62 245 CYS B O 1
ATOM 5292 N N . ILE B 1 246 ? 0.146 4.617 27.188 1 91 246 ILE B N 1
ATOM 5293 C CA . ILE B 1 246 ? 0.308 5.016 25.781 1 91 246 ILE B CA 1
ATOM 5294 C C . ILE B 1 246 ? 0.946 6.398 25.719 1 91 246 ILE B C 1
ATOM 5296 O O . ILE B 1 246 ? 1.995 6.574 25.094 1 91 246 ILE B O 1
ATOM 5300 N N . PRO B 1 247 ? 0.422 7.395 26.438 1 88.56 247 PRO B N 1
ATOM 5301 C CA . PRO B 1 247 ? 1.079 8.703 26.391 1 88.56 247 PRO B CA 1
ATOM 5302 C C . PRO B 1 247 ? 2.482 8.68 27 1 88.56 247 PRO B C 1
ATOM 5304 O O . PRO B 1 247 ? 3.371 9.391 26.531 1 88.56 247 PRO B O 1
ATOM 5307 N N . ILE B 1 248 ? 2.668 7.91 27.938 1 93.19 248 ILE B N 1
ATOM 5308 C CA . ILE B 1 248 ? 3.971 7.824 28.578 1 93.19 248 ILE B CA 1
ATOM 5309 C C . ILE B 1 248 ? 5 7.27 27.609 1 93.19 248 ILE B C 1
ATOM 5311 O O . ILE B 1 248 ? 6.121 7.773 27.516 1 93.19 248 ILE B O 1
ATOM 5315 N N . VAL B 1 249 ? 4.656 6.273 26.906 1 93.12 249 VAL B N 1
ATOM 5316 C CA . VAL B 1 249 ? 5.559 5.648 25.938 1 93.12 249 VAL B CA 1
ATOM 5317 C C . VAL B 1 249 ? 5.953 6.66 24.859 1 93.12 249 VAL B C 1
ATOM 5319 O O . VAL B 1 249 ? 7.121 6.742 24.484 1 93.12 249 VAL B O 1
ATOM 5322 N N . TYR B 1 250 ? 5.078 7.48 24.422 1 89.38 250 TYR B N 1
ATOM 5323 C CA . TYR B 1 250 ? 5.383 8.438 23.359 1 89.38 250 TYR B CA 1
ATOM 5324 C C . TYR B 1 250 ? 6.207 9.602 23.906 1 89.38 250 TYR B C 1
ATOM 5326 O O . TYR B 1 250 ? 7.023 10.18 23.188 1 89.38 250 TYR B O 1
ATOM 5334 N N . ILE B 1 251 ? 5.973 9.922 25.188 1 89.81 251 ILE B N 1
ATOM 5335 C CA . ILE B 1 251 ? 6.824 10.922 25.812 1 89.81 251 ILE B CA 1
ATOM 5336 C C . ILE B 1 251 ? 8.258 10.406 25.891 1 89.81 251 ILE B C 1
ATOM 5338 O O . ILE B 1 251 ? 9.211 11.156 25.641 1 89.81 251 ILE B O 1
ATOM 5342 N N . ILE B 1 252 ? 8.367 9.172 26.234 1 92.12 252 ILE B N 1
ATOM 5343 C CA . ILE B 1 252 ? 9.688 8.555 26.25 1 92.12 252 ILE B CA 1
ATOM 5344 C C . ILE B 1 252 ? 10.297 8.594 24.844 1 92.12 252 ILE B C 1
ATOM 5346 O O . ILE B 1 252 ? 11.5 8.836 24.703 1 92.12 252 ILE B O 1
ATOM 5350 N N . ASP B 1 253 ? 9.531 8.336 23.812 1 89.06 253 ASP B N 1
ATOM 5351 C CA . ASP B 1 253 ? 10 8.43 22.438 1 89.06 253 ASP B CA 1
ATOM 5352 C C . ASP B 1 253 ? 10.562 9.812 22.141 1 89.06 253 ASP B C 1
ATOM 5354 O O . ASP B 1 253 ? 11.641 9.938 21.547 1 89.06 253 ASP B O 1
ATOM 5358 N N . ILE B 1 254 ? 9.836 10.797 22.562 1 84.06 254 ILE B N 1
ATOM 5359 C CA . ILE B 1 254 ? 10.258 12.172 22.328 1 84.06 254 ILE B CA 1
ATOM 5360 C C . ILE B 1 254 ? 11.562 12.453 23.062 1 84.06 254 ILE B C 1
ATOM 5362 O O . ILE B 1 254 ? 12.469 13.086 22.5 1 84.06 254 ILE B O 1
ATOM 5366 N N . LEU B 1 255 ? 11.656 11.984 24.25 1 89.81 255 LEU B N 1
ATOM 5367 C CA . LEU B 1 255 ? 12.875 12.18 25.031 1 89.81 255 LEU B CA 1
ATOM 5368 C C . LEU B 1 255 ? 14.055 11.461 24.375 1 89.81 255 LEU B C 1
ATOM 5370 O O . LEU B 1 255 ? 15.172 11.992 24.328 1 89.81 255 LEU B O 1
ATOM 5374 N N . CYS B 1 256 ? 13.789 10.266 23.875 1 89.38 256 CYS B N 1
ATOM 5375 C CA . CYS B 1 256 ? 14.82 9.523 23.172 1 89.38 256 CYS B CA 1
ATOM 5376 C C . CYS B 1 256 ? 15.25 10.25 21.891 1 89.38 256 CYS B C 1
ATOM 5378 O O . CYS B 1 256 ? 16.438 10.281 21.562 1 89.38 256 CYS B O 1
ATOM 5380 N N . MET B 1 257 ? 14.297 10.797 21.219 1 83.94 257 MET B N 1
ATOM 5381 C CA . MET B 1 257 ? 14.602 11.547 20 1 83.94 257 MET B CA 1
ATOM 5382 C C . MET B 1 257 ? 15.508 12.734 20.312 1 83.94 257 MET B C 1
ATOM 5384 O O . MET B 1 257 ? 16.438 13.023 19.547 1 83.94 257 MET B O 1
ATOM 5388 N N . ILE B 1 258 ? 15.227 13.383 21.391 1 83.38 258 ILE B N 1
ATOM 5389 C CA . ILE B 1 258 ? 16.016 14.539 21.797 1 83.38 258 ILE B CA 1
ATOM 5390 C C . ILE B 1 258 ? 17.406 14.094 22.219 1 83.38 258 ILE B C 1
ATOM 5392 O O . ILE B 1 258 ? 18.422 14.672 21.812 1 83.38 258 ILE B O 1
ATOM 5396 N N . GLN B 1 259 ? 17.484 13.094 22.984 1 88.81 259 GLN B N 1
ATOM 5397 C CA . GLN B 1 259 ? 18.75 12.609 23.531 1 88.81 259 GLN B CA 1
ATOM 5398 C C . GLN B 1 259 ? 19.656 12.078 22.422 1 88.81 259 GLN B C 1
ATOM 5400 O O . GLN B 1 259 ? 20.859 12.312 22.438 1 88.81 259 GLN B O 1
ATOM 5405 N N . PHE B 1 260 ? 19.078 11.422 21.469 1 86.44 260 PHE B N 1
ATOM 5406 C CA . PHE B 1 260 ? 19.875 10.789 20.422 1 86.44 260 PHE B CA 1
ATOM 5407 C C . PHE B 1 260 ? 19.859 11.633 19.156 1 86.44 260 PHE B C 1
ATOM 5409 O O . PHE B 1 260 ? 20.375 11.211 18.125 1 86.44 260 PHE B O 1
ATOM 5416 N N . LYS B 1 261 ? 19.219 12.82 19.203 1 80.44 261 LYS B N 1
ATOM 5417 C CA . LYS B 1 261 ? 19.172 13.781 18.094 1 80.44 261 LYS B CA 1
ATOM 5418 C C . LYS B 1 261 ? 18.641 13.125 16.828 1 80.44 261 LYS B C 1
ATOM 5420 O O . LYS B 1 261 ? 19.266 13.242 15.766 1 80.44 261 LYS B O 1
ATOM 5425 N N . LEU B 1 262 ? 17.672 12.336 17.047 1 79.12 262 LEU B N 1
ATOM 5426 C CA . LEU B 1 262 ? 17.047 11.695 15.898 1 79.12 262 LEU B CA 1
ATOM 5427 C C . LEU B 1 262 ? 16.125 12.672 15.164 1 79.12 262 LEU B C 1
ATOM 5429 O O . LEU B 1 262 ? 15.32 13.367 15.789 1 79.12 262 LEU B O 1
ATOM 5433 N N . GLN B 1 263 ? 16.359 12.828 13.836 1 71.5 263 GLN B N 1
ATOM 5434 C CA . GLN B 1 263 ? 15.547 13.742 13.039 1 71.5 263 GLN B CA 1
ATOM 5435 C C . GLN B 1 263 ? 15.109 13.086 11.727 1 71.5 263 GLN B C 1
ATOM 5437 O O . GLN B 1 263 ? 15.672 12.07 11.32 1 71.5 263 GLN B O 1
ATOM 5442 N N . GLY B 1 264 ? 13.969 13.617 11.211 1 68 264 GLY B N 1
ATOM 5443 C CA . GLY B 1 264 ? 13.5 13.156 9.914 1 68 264 GLY B CA 1
ATOM 5444 C C . GLY B 1 264 ? 13.031 11.719 9.922 1 68 264 GLY B C 1
ATOM 5445 O O . GLY B 1 264 ? 12.18 11.344 10.734 1 68 264 GLY B O 1
ATOM 5446 N N . SER B 1 265 ? 13.703 10.953 9.086 1 75 265 SER B N 1
ATOM 5447 C CA . SER B 1 265 ? 13.32 9.562 8.875 1 75 265 SER B CA 1
ATOM 5448 C C . SER B 1 265 ? 13.633 8.703 10.094 1 75 265 SER B C 1
ATOM 5450 O O . SER B 1 265 ? 12.914 7.75 10.391 1 75 265 SER B O 1
ATOM 5452 N N . ASP B 1 266 ? 14.609 9.102 10.805 1 80.56 266 ASP B N 1
ATOM 5453 C CA . ASP B 1 266 ? 14.992 8.344 11.992 1 80.56 266 ASP B CA 1
ATOM 5454 C C . ASP B 1 266 ? 13.992 8.539 13.125 1 80.56 266 ASP B C 1
ATOM 5456 O O . ASP B 1 266 ? 13.695 7.609 13.875 1 80.56 266 ASP B O 1
ATOM 5460 N N . ALA B 1 267 ? 13.578 9.766 13.203 1 80.19 267 ALA B N 1
ATOM 5461 C CA . ALA B 1 267 ? 12.555 10.039 14.203 1 80.19 267 ALA B CA 1
ATOM 5462 C C . ALA B 1 267 ? 11.273 9.273 13.891 1 80.19 267 ALA B C 1
ATOM 5464 O O . ALA B 1 267 ? 10.656 8.695 14.789 1 80.19 267 ALA B O 1
ATOM 5465 N N . THR B 1 268 ? 10.922 9.273 12.664 1 81.75 268 THR B N 1
ATOM 5466 C CA . THR B 1 268 ? 9.719 8.57 12.219 1 81.75 268 THR B CA 1
ATOM 5467 C C . THR B 1 268 ? 9.859 7.07 12.453 1 81.75 268 THR B C 1
ATOM 5469 O O . THR B 1 268 ? 8.891 6.402 12.812 1 81.75 268 THR B O 1
ATOM 5472 N N . ALA B 1 269 ? 11.031 6.629 12.273 1 90.06 269 ALA B N 1
ATOM 5473 C CA . ALA B 1 269 ? 11.273 5.199 12.445 1 90.06 269 ALA B CA 1
ATOM 5474 C C . ALA B 1 269 ? 11.086 4.785 13.898 1 90.06 269 ALA B C 1
ATOM 5476 O O . ALA B 1 269 ? 10.555 3.707 14.18 1 90.06 269 ALA B O 1
ATOM 5477 N N . LEU B 1 270 ? 11.539 5.648 14.797 1 91.12 270 LEU B N 1
ATOM 5478 C CA . LEU B 1 270 ? 11.398 5.34 16.219 1 91.12 270 LEU B CA 1
ATOM 5479 C C . LEU B 1 270 ? 9.93 5.336 16.625 1 91.12 270 LEU B C 1
ATOM 5481 O O . LEU B 1 270 ? 9.469 4.406 17.297 1 91.12 270 LEU B O 1
ATOM 5485 N N . ILE B 1 271 ? 9.219 6.328 16.188 1 89.12 271 ILE B N 1
ATOM 5486 C CA . ILE B 1 271 ? 7.801 6.422 16.516 1 89.12 271 ILE B CA 1
ATOM 5487 C C . ILE B 1 271 ? 7.051 5.246 15.891 1 89.12 271 ILE B C 1
ATOM 5489 O O . ILE B 1 271 ? 6.18 4.648 16.531 1 89.12 271 ILE B O 1
ATOM 5493 N N . GLY B 1 272 ? 7.395 4.996 14.688 1 92.38 272 GLY B N 1
ATOM 5494 C CA . GLY B 1 272 ? 6.762 3.885 13.992 1 92.38 272 GLY B CA 1
ATOM 5495 C C . GLY B 1 272 ? 7.004 2.547 14.664 1 92.38 272 GLY B C 1
ATOM 5496 O O . GLY B 1 272 ? 6.07 1.771 14.867 1 92.38 272 GLY B O 1
ATOM 5497 N N . GLY B 1 273 ? 8.234 2.27 14.961 1 95.19 273 GLY B N 1
ATOM 5498 C CA . GLY B 1 273 ? 8.547 1.037 15.664 1 95.19 273 GLY B CA 1
ATOM 5499 C C . GLY B 1 273 ? 7.84 0.912 17 1 95.19 273 GLY B C 1
ATOM 5500 O O . GLY B 1 273 ? 7.332 -0.158 17.344 1 95.19 273 GLY B O 1
ATOM 5501 N N . THR B 1 274 ? 7.816 1.951 17.719 1 95.19 274 THR B N 1
ATOM 5502 C CA . THR B 1 274 ? 7.133 1.979 19.016 1 95.19 274 THR B CA 1
ATOM 5503 C C . THR B 1 274 ? 5.648 1.68 18.844 1 95.19 274 THR B C 1
ATOM 5505 O O . THR B 1 274 ? 5.066 0.925 19.641 1 95.19 274 THR B O 1
ATOM 5508 N N . THR B 1 275 ? 5.102 2.273 17.859 1 94.69 275 THR B N 1
ATOM 5509 C CA . THR B 1 275 ? 3.674 2.084 17.609 1 94.69 275 THR B CA 1
ATOM 5510 C C . THR B 1 275 ? 3.375 0.632 17.25 1 94.69 275 THR B C 1
ATOM 5512 O O . THR B 1 275 ? 2.365 0.074 17.688 1 94.69 275 THR B O 1
ATOM 5515 N N . VAL B 1 276 ? 4.227 0.05 16.484 1 96.31 276 VAL B N 1
ATOM 5516 C CA . VAL B 1 276 ? 4.055 -1.351 16.109 1 96.31 276 VAL B CA 1
ATOM 5517 C C . VAL B 1 276 ? 4.07 -2.223 17.375 1 96.31 276 VAL B C 1
ATOM 5519 O O . VAL B 1 276 ? 3.23 -3.109 17.531 1 96.31 276 VAL B O 1
ATOM 5522 N N . ILE B 1 277 ? 4.953 -1.979 18.25 1 96.5 277 ILE B N 1
ATOM 5523 C CA . ILE B 1 277 ? 5.074 -2.74 19.484 1 96.5 277 ILE B CA 1
ATOM 5524 C C . ILE B 1 277 ? 3.818 -2.549 20.328 1 96.5 277 ILE B C 1
ATOM 5526 O O . ILE B 1 277 ? 3.291 -3.51 20.906 1 96.5 277 ILE B O 1
ATOM 5530 N N . MET B 1 278 ? 3.346 -1.369 20.406 1 95.5 278 MET B N 1
ATOM 5531 C CA . MET B 1 278 ? 2.137 -1.087 21.172 1 95.5 278 MET B CA 1
ATOM 5532 C C . MET B 1 278 ? 0.937 -1.827 20.594 1 95.5 278 MET B C 1
ATOM 5534 O O . MET B 1 278 ? 0.103 -2.346 21.328 1 95.5 278 MET B O 1
ATOM 5538 N N . ILE B 1 279 ? 0.846 -1.857 19.281 1 95.75 279 ILE B N 1
ATOM 5539 C CA . ILE B 1 279 ? -0.243 -2.58 18.641 1 95.75 279 ILE B CA 1
ATOM 5540 C C . ILE B 1 279 ? -0.2 -4.051 19.047 1 95.75 279 ILE B C 1
ATOM 5542 O O . ILE B 1 279 ? -1.231 -4.641 19.375 1 95.75 279 ILE B O 1
ATOM 5546 N N . ILE B 1 280 ? 0.965 -4.59 19.047 1 96.25 280 ILE B N 1
ATOM 5547 C CA . ILE B 1 280 ? 1.139 -6 19.391 1 96.25 280 ILE B CA 1
ATOM 5548 C C . ILE B 1 280 ? 0.72 -6.238 20.844 1 96.25 280 ILE B C 1
ATOM 5550 O O . ILE B 1 280 ? -0.084 -7.133 21.125 1 96.25 280 ILE B O 1
ATOM 5554 N N . ILE B 1 281 ? 1.189 -5.426 21.734 1 95.75 281 ILE B N 1
ATOM 5555 C CA . ILE B 1 281 ? 0.927 -5.598 23.156 1 95.75 281 ILE B CA 1
ATOM 5556 C C . ILE B 1 281 ? -0.569 -5.457 23.438 1 95.75 281 ILE B C 1
ATOM 5558 O O . ILE B 1 281 ? -1.169 -6.309 24.094 1 95.75 281 ILE B O 1
ATOM 5562 N N . ILE B 1 282 ? -1.18 -4.48 22.906 1 94.94 282 ILE B N 1
ATOM 5563 C CA . ILE B 1 282 ? -2.592 -4.215 23.156 1 94.94 282 ILE B CA 1
ATOM 5564 C C . ILE B 1 282 ? -3.445 -5.312 22.531 1 94.94 282 ILE B C 1
ATOM 5566 O O . ILE B 1 282 ? -4.41 -5.781 23.125 1 94.94 282 ILE B O 1
ATOM 5570 N N . SER B 1 283 ? -3.062 -5.727 21.328 1 94.19 283 SER B N 1
ATOM 5571 C CA . SER B 1 283 ? -3.82 -6.773 20.656 1 94.19 283 SER B CA 1
ATOM 5572 C C . SER B 1 283 ? -3.754 -8.086 21.422 1 94.19 283 SER B C 1
ATOM 5574 O O . SER B 1 283 ? -4.758 -8.797 21.547 1 94.19 283 SER B O 1
ATOM 5576 N N . LEU B 1 284 ? -2.6 -8.391 21.953 1 94.44 284 LEU B N 1
ATOM 5577 C CA . LEU B 1 284 ? -2.447 -9.633 22.703 1 94.44 284 LEU B CA 1
ATOM 5578 C C . LEU B 1 284 ? -3.244 -9.586 24 1 94.44 284 LEU B C 1
ATOM 5580 O O . LEU B 1 284 ? -3.824 -10.594 24.422 1 94.44 284 LEU B O 1
ATOM 5584 N N . ILE B 1 285 ? -3.275 -8.461 24.641 1 93.94 285 ILE B N 1
ATOM 5585 C CA . ILE B 1 285 ? -4 -8.305 25.891 1 93.94 285 ILE B CA 1
ATOM 5586 C C . ILE B 1 285 ? -5.504 -8.312 25.625 1 93.94 285 ILE B C 1
ATOM 5588 O O . ILE B 1 285 ? -6.262 -8.969 26.344 1 93.94 285 ILE B O 1
ATOM 5592 N N . ALA B 1 286 ? -5.867 -7.652 24.578 1 92.12 286 ALA B N 1
ATOM 5593 C CA . ALA B 1 286 ? -7.289 -7.441 24.312 1 92.12 286 ALA B CA 1
ATOM 5594 C C . ALA B 1 286 ? -7.926 -8.695 23.734 1 92.12 286 ALA B C 1
ATOM 5596 O O . ALA B 1 286 ? -9.07 -9.031 24.047 1 92.12 286 ALA B O 1
ATOM 5597 N N . TYR B 1 287 ? -7.191 -9.422 22.891 1 92.19 287 TYR B N 1
ATOM 5598 C CA . TYR B 1 287 ? -7.828 -10.5 22.141 1 92.19 287 TYR B CA 1
ATOM 5599 C C . TYR B 1 287 ? -7.277 -11.859 22.562 1 92.19 287 TYR B C 1
ATOM 5601 O O . TYR B 1 287 ? -7.758 -12.898 22.109 1 92.19 287 TYR B O 1
ATOM 5609 N N . LYS B 1 288 ? -6.336 -11.883 23.375 1 89.12 288 LYS B N 1
ATOM 5610 C CA . LYS B 1 288 ? -5.77 -13.102 23.953 1 89.12 288 LYS B CA 1
ATOM 5611 C C . LYS B 1 288 ? -5.375 -14.094 22.859 1 89.12 288 LYS B C 1
ATOM 5613 O O . LYS B 1 288 ? -4.645 -13.742 21.938 1 89.12 288 LYS B O 1
ATOM 5618 N N . GLY B 1 289 ? -6.074 -15.156 22.781 1 83.25 289 GLY B N 1
ATOM 5619 C CA . GLY B 1 289 ? -5.727 -16.203 21.844 1 83.25 289 GLY B CA 1
ATOM 5620 C C . GLY B 1 289 ? -5.809 -15.758 20.391 1 83.25 289 GLY B C 1
ATOM 5621 O O . GLY B 1 289 ? -5.078 -16.266 19.531 1 83.25 289 GLY B O 1
ATOM 5622 N N . ASN B 1 290 ? -6.582 -14.828 20.078 1 90.62 290 ASN B N 1
ATOM 5623 C CA . ASN B 1 290 ? -6.754 -14.344 18.719 1 90.62 290 ASN B CA 1
ATOM 5624 C C . ASN B 1 290 ? -5.918 -13.094 18.453 1 90.62 290 ASN B C 1
ATOM 5626 O O . ASN B 1 290 ? -6.078 -12.438 17.422 1 90.62 290 ASN B O 1
ATOM 5630 N N . GLY B 1 291 ? -5.109 -12.891 19.359 1 91.88 291 GLY B N 1
ATOM 5631 C CA . GLY B 1 291 ? -4.312 -11.68 19.281 1 91.88 291 GLY B CA 1
ATOM 5632 C C . GLY B 1 291 ? -3.35 -11.672 18.109 1 91.88 291 GLY B C 1
ATOM 5633 O O . GLY B 1 291 ? -3.096 -10.625 17.516 1 91.88 291 GLY B O 1
ATOM 5634 N N . LEU B 1 292 ? -2.871 -12.828 17.766 1 90.56 292 LEU B N 1
ATOM 5635 C CA . LEU B 1 292 ? -1.929 -12.93 16.656 1 90.56 292 LEU B CA 1
ATOM 5636 C C . LEU B 1 292 ? -2.592 -12.539 15.336 1 90.56 292 LEU B C 1
ATOM 5638 O O . LEU B 1 292 ? -2.096 -11.664 14.625 1 90.56 292 LEU B O 1
ATOM 5642 N N . ASN B 1 293 ? -3.729 -13.062 15.086 1 89.19 293 ASN B N 1
ATOM 5643 C CA . ASN B 1 293 ? -4.445 -12.797 13.844 1 89.19 293 ASN B CA 1
ATOM 5644 C C . ASN B 1 293 ? -4.969 -11.359 13.797 1 89.19 293 ASN B C 1
ATOM 5646 O O . ASN B 1 293 ? -4.941 -10.719 12.742 1 89.19 293 ASN B O 1
ATOM 5650 N N . LYS B 1 294 ? -5.352 -10.914 14.914 1 91.56 294 LYS B N 1
ATOM 5651 C CA . LYS B 1 294 ? -5.934 -9.578 14.961 1 91.56 294 LYS B CA 1
ATOM 5652 C C . LYS B 1 294 ? -4.871 -8.508 14.711 1 91.56 294 LYS B C 1
ATOM 5654 O O . LYS B 1 294 ? -5.156 -7.469 14.117 1 91.56 294 LYS B O 1
ATOM 5659 N N . THR B 1 295 ? -3.74 -8.805 15.172 1 93.75 295 THR B N 1
ATOM 5660 C CA . THR B 1 295 ? -2.641 -7.879 14.906 1 93.75 295 THR B CA 1
ATOM 5661 C C . THR B 1 295 ? -2.434 -7.707 13.406 1 93.75 295 THR B C 1
ATOM 5663 O O . THR B 1 295 ? -2.297 -6.582 12.914 1 93.75 295 THR B O 1
ATOM 5666 N N . THR B 1 296 ? -2.406 -8.75 12.734 1 91.69 296 THR B N 1
ATOM 5667 C CA . THR B 1 296 ? -2.209 -8.719 11.289 1 91.69 296 THR B CA 1
ATOM 5668 C C . THR B 1 296 ? -3.377 -8.016 10.594 1 91.69 296 THR B C 1
ATOM 5670 O O . THR B 1 296 ? -3.18 -7.254 9.648 1 91.69 296 THR B O 1
ATOM 5673 N N . ASP B 1 297 ? -4.527 -8.234 11.102 1 92.31 297 ASP B N 1
ATOM 5674 C CA . ASP B 1 297 ? -5.715 -7.602 10.531 1 92.31 297 ASP B CA 1
ATOM 5675 C C . ASP B 1 297 ? -5.633 -6.082 10.648 1 92.31 297 ASP B C 1
ATOM 5677 O O . ASP B 1 297 ? -5.934 -5.363 9.695 1 92.31 297 ASP B O 1
ATOM 5681 N N . TYR B 1 298 ? -5.27 -5.684 11.805 1 92.62 298 TYR B N 1
ATOM 5682 C CA . TYR B 1 298 ? -5.16 -4.242 12.016 1 92.62 298 TYR B CA 1
ATOM 5683 C C . TYR B 1 298 ? -4.07 -3.645 11.133 1 92.62 298 TYR B C 1
ATOM 5685 O O . TYR B 1 298 ? -4.23 -2.543 10.602 1 92.62 298 TYR B O 1
ATOM 5693 N N . PHE B 1 299 ? -3.021 -4.367 11.016 1 93.62 299 PHE B N 1
ATOM 5694 C CA . PHE B 1 299 ? -1.933 -3.916 10.156 1 93.62 299 PHE B CA 1
ATOM 5695 C C . PHE B 1 299 ? -2.408 -3.762 8.719 1 93.62 299 PHE B C 1
ATOM 5697 O O . PHE B 1 299 ? -2.115 -2.758 8.07 1 93.62 299 PHE B O 1
ATOM 5704 N N . ILE B 1 300 ? -3.109 -4.66 8.25 1 92.5 300 ILE B N 1
ATOM 5705 C CA . ILE B 1 300 ? -3.605 -4.66 6.879 1 92.5 300 ILE B CA 1
ATOM 5706 C C . ILE B 1 300 ? -4.59 -3.506 6.684 1 92.5 300 ILE B C 1
ATOM 5708 O O . ILE B 1 300 ? -4.531 -2.797 5.68 1 92.5 300 ILE B O 1
ATOM 5712 N N . GLU B 1 301 ? -5.453 -3.303 7.676 1 92.81 301 GLU B N 1
ATOM 5713 C CA . GLU B 1 301 ? -6.414 -2.207 7.613 1 92.81 301 GLU B CA 1
ATOM 5714 C C . GLU B 1 301 ? -5.707 -0.857 7.516 1 92.81 301 GLU B C 1
ATOM 5716 O O . GLU B 1 301 ? -6.129 0.015 6.754 1 92.81 301 GLU B O 1
ATOM 5721 N N . GLY B 1 302 ? -4.734 -0.746 8.266 1 92.69 302 GLY B N 1
ATOM 5722 C CA . GLY B 1 302 ? -3.953 0.48 8.211 1 92.69 302 GLY B CA 1
ATOM 5723 C C . GLY B 1 302 ? -3.281 0.702 6.871 1 92.69 302 GLY B C 1
ATOM 5724 O O . GLY B 1 302 ? -3.32 1.807 6.324 1 92.69 302 GLY B O 1
ATOM 5725 N N . LEU B 1 303 ? -2.666 -0.306 6.336 1 93.38 303 LEU B N 1
ATOM 5726 C CA . LEU B 1 303 ? -1.997 -0.214 5.043 1 93.38 303 LEU B CA 1
ATOM 5727 C C . LEU B 1 303 ? -2.988 0.151 3.945 1 93.38 303 LEU B C 1
ATOM 5729 O O . LEU B 1 303 ? -2.688 0.982 3.084 1 93.38 303 LEU B O 1
ATOM 5733 N N . GLN B 1 304 ? -4.109 -0.465 4.004 1 93.19 304 GLN B N 1
ATOM 5734 C CA . GLN B 1 304 ? -5.133 -0.162 3.008 1 93.19 304 GLN B CA 1
ATOM 5735 C C . GLN B 1 304 ? -5.566 1.298 3.094 1 93.19 304 GLN B C 1
ATOM 5737 O O . GLN B 1 304 ? -5.781 1.948 2.068 1 93.19 304 GLN B O 1
ATOM 5742 N N . PHE B 1 305 ? -5.699 1.811 4.285 1 87.25 305 PHE B N 1
ATOM 5743 C CA . PHE B 1 305 ? -6.059 3.209 4.48 1 87.25 305 PHE B CA 1
ATOM 5744 C C . PHE B 1 305 ? -4.988 4.129 3.904 1 87.25 305 PHE B C 1
ATOM 5746 O O . PHE B 1 305 ? -5.305 5.094 3.205 1 87.25 305 PHE B O 1
ATOM 5753 N N . GLY B 1 306 ? -3.793 3.887 4.27 1 87.62 306 GLY B N 1
ATOM 5754 C CA . GLY B 1 306 ? -2.695 4.703 3.773 1 87.62 306 GLY B CA 1
ATOM 5755 C C . GLY B 1 306 ? -2.662 4.797 2.26 1 87.62 306 GLY B C 1
ATOM 5756 O O . GLY B 1 306 ? -2.568 5.891 1.701 1 87.62 306 GLY B O 1
ATOM 5757 N N . PHE B 1 307 ? -2.787 3.75 1.603 1 90.19 307 PHE B N 1
ATOM 5758 C CA . PHE B 1 307 ? -2.666 3.738 0.149 1 90.19 307 PHE B CA 1
ATOM 5759 C C . PHE B 1 307 ? -3.961 4.203 -0.505 1 90.19 307 PHE B C 1
ATOM 5761 O O . PHE B 1 307 ? -3.977 4.547 -1.69 1 90.19 307 PHE B O 1
ATOM 5768 N N . LYS B 1 308 ? -5.059 4.176 0.233 1 87.5 308 LYS B N 1
ATOM 5769 C CA . LYS B 1 308 ? -6.27 4.836 -0.248 1 87.5 308 LYS B CA 1
ATOM 5770 C C . LYS B 1 308 ? -6.074 6.348 -0.334 1 87.5 308 LYS B C 1
ATOM 5772 O O . LYS B 1 308 ? -6.496 6.977 -1.306 1 87.5 308 LYS B O 1
ATOM 5777 N N . ILE B 1 309 ? -5.387 6.828 0.647 1 77.38 309 ILE B N 1
ATOM 5778 C CA . ILE B 1 309 ? -5.203 8.273 0.746 1 77.38 309 ILE B CA 1
ATOM 5779 C C . ILE B 1 309 ? -4.117 8.719 -0.23 1 77.38 309 ILE B C 1
ATOM 5781 O O . ILE B 1 309 ? -4.219 9.789 -0.833 1 77.38 309 ILE B O 1
ATOM 5785 N N . PHE B 1 310 ? -3.115 7.934 -0.433 1 84.5 310 PHE B N 1
ATOM 5786 C CA . PHE B 1 310 ? -1.96 8.383 -1.203 1 84.5 310 PHE B CA 1
ATOM 5787 C C . PHE B 1 310 ? -2.066 7.922 -2.652 1 84.5 310 PHE B C 1
ATOM 5789 O O . PHE B 1 310 ? -1.273 8.336 -3.5 1 84.5 310 PHE B O 1
ATOM 5796 N N . GLY B 1 311 ? -3.033 7.129 -2.965 1 87.88 311 GLY B N 1
ATOM 5797 C CA . GLY B 1 311 ? -3.232 6.66 -4.328 1 87.88 311 GLY B CA 1
ATOM 5798 C C . GLY B 1 311 ? -3.207 7.781 -5.352 1 87.88 311 GLY B C 1
ATOM 5799 O O . GLY B 1 311 ? -2.41 7.75 -6.293 1 87.88 311 GLY B O 1
ATOM 5800 N N . PRO B 1 312 ? -3.963 8.758 -5.105 1 84.88 312 PRO B N 1
ATOM 5801 C CA . PRO B 1 312 ? -3.996 9.867 -6.062 1 84.88 312 PRO B CA 1
ATOM 5802 C C . PRO B 1 312 ? -2.729 10.719 -6.023 1 84.88 312 PRO B C 1
ATOM 5804 O O . PRO B 1 312 ? -2.453 11.469 -6.965 1 84.88 312 PRO B O 1
ATOM 5807 N N . VAL B 1 313 ? -1.978 10.648 -4.957 1 83 313 VAL B N 1
ATOM 5808 C CA . VAL B 1 313 ? -0.794 11.484 -4.762 1 83 313 VAL B CA 1
ATOM 5809 C C . VAL B 1 313 ? 0.386 10.891 -5.527 1 83 313 VAL B C 1
ATOM 5811 O O . VAL B 1 313 ? 1.275 11.617 -5.969 1 83 313 VAL B O 1
ATOM 5814 N N . ILE B 1 314 ? 0.335 9.609 -5.809 1 90.06 314 ILE B N 1
ATOM 5815 C CA . ILE B 1 314 ? 1.47 8.875 -6.359 1 90.06 314 ILE B CA 1
ATOM 5816 C C . ILE B 1 314 ? 1.794 9.406 -7.754 1 90.06 314 ILE B C 1
ATOM 5818 O O . ILE B 1 314 ? 2.936 9.781 -8.031 1 90.06 314 ILE B O 1
ATOM 5822 N N . PRO B 1 315 ? 0.804 9.539 -8.672 1 90.81 315 PRO B N 1
ATOM 5823 C CA . PRO B 1 315 ? 1.144 10.055 -10 1 90.81 315 PRO B CA 1
ATOM 5824 C C . PRO B 1 315 ? 1.633 11.5 -9.961 1 90.81 315 PRO B C 1
ATOM 5826 O O . PRO B 1 315 ? 2.521 11.875 -10.734 1 90.81 315 PRO B O 1
ATOM 5829 N N . ILE B 1 316 ? 1.141 12.281 -9.086 1 84.19 316 ILE B N 1
ATOM 5830 C CA . ILE B 1 316 ? 1.544 13.672 -8.961 1 84.19 316 ILE B CA 1
ATOM 5831 C C . ILE B 1 316 ? 2.986 13.75 -8.469 1 84.19 316 ILE B C 1
ATOM 5833 O O . ILE B 1 316 ? 3.811 14.469 -9.039 1 84.19 316 ILE B O 1
ATOM 5837 N N . ALA B 1 317 ? 3.246 13.016 -7.422 1 83.69 317 ALA B N 1
ATOM 5838 C CA . ALA B 1 317 ? 4.598 12.984 -6.871 1 83.69 317 ALA B CA 1
ATOM 5839 C C . ALA B 1 317 ? 5.602 12.492 -7.906 1 83.69 317 ALA B C 1
ATOM 5841 O O . ALA B 1 317 ? 6.719 13.008 -7.992 1 83.69 317 ALA B O 1
ATOM 5842 N N . ALA B 1 318 ? 5.195 11.484 -8.617 1 89.69 318 ALA B N 1
ATOM 5843 C CA . ALA B 1 318 ? 6.07 10.938 -9.656 1 89.69 318 ALA B CA 1
ATOM 5844 C C . ALA B 1 318 ? 6.465 12.008 -10.664 1 89.69 318 ALA B C 1
ATOM 5846 O O . ALA B 1 318 ? 7.629 12.102 -11.062 1 89.69 318 ALA B O 1
ATOM 5847 N N . LEU B 1 319 ? 5.523 12.758 -11.086 1 88 319 LEU B N 1
ATOM 5848 C CA . LEU B 1 319 ? 5.77 13.812 -12.062 1 88 319 LEU B CA 1
ATOM 5849 C C . LEU B 1 319 ? 6.715 14.867 -11.492 1 88 319 LEU B C 1
ATOM 5851 O O . LEU B 1 319 ? 7.617 15.336 -12.18 1 88 319 LEU B O 1
ATOM 5855 N N . PHE B 1 320 ? 6.578 15.227 -10.312 1 79.5 320 PHE B N 1
ATOM 5856 C CA . PHE B 1 320 ? 7.379 16.281 -9.703 1 79.5 320 PHE B CA 1
ATOM 5857 C C . PHE B 1 320 ? 8.789 15.789 -9.414 1 79.5 320 PHE B C 1
ATOM 5859 O O . PHE B 1 320 ? 9.75 16.562 -9.5 1 79.5 320 PHE B O 1
ATOM 5866 N N . TYR B 1 321 ? 8.883 14.539 -9.094 1 81.69 321 TYR B N 1
ATOM 5867 C CA . TYR B 1 321 ? 10.219 13.984 -8.906 1 81.69 321 TYR B CA 1
ATOM 5868 C C . TYR B 1 321 ? 10.992 13.984 -10.219 1 81.69 321 TYR B C 1
ATOM 5870 O O . TYR B 1 321 ? 12.219 14.117 -10.227 1 81.69 321 TYR B O 1
ATOM 5878 N N . LEU B 1 322 ? 10.266 13.883 -11.297 1 87.94 322 LEU B N 1
ATOM 5879 C CA . LEU B 1 322 ? 10.906 13.93 -12.609 1 87.94 322 LEU B CA 1
ATOM 5880 C C . LEU B 1 322 ? 11.445 15.32 -12.906 1 87.94 322 LEU B C 1
ATOM 5882 O O . LEU B 1 322 ? 12.273 15.492 -13.797 1 87.94 322 LEU B O 1
ATOM 5886 N N . GLY B 1 323 ? 11 16.297 -12.227 1 82.31 323 GLY B N 1
ATOM 5887 C CA . GLY B 1 323 ? 11.492 17.656 -12.414 1 82.31 323 GLY B CA 1
ATOM 5888 C C . GLY B 1 323 ? 12.781 17.938 -11.672 1 82.31 323 GLY B C 1
ATOM 5889 O O . GLY B 1 323 ? 13.43 18.953 -11.906 1 82.31 323 GLY B O 1
ATOM 5890 N N . ASP B 1 324 ? 13.117 16.969 -10.852 1 79.06 324 ASP B N 1
ATOM 5891 C CA . ASP B 1 324 ? 14.289 17.219 -10.016 1 79.06 324 ASP B CA 1
ATOM 5892 C C . ASP B 1 324 ? 15.148 15.953 -9.891 1 79.06 324 ASP B C 1
ATOM 5894 O O . ASP B 1 324 ? 15.625 15.422 -10.898 1 79.06 324 ASP B O 1
ATOM 5898 N N . SER B 1 325 ? 15.312 15.43 -8.703 1 72.38 325 SER B N 1
ATOM 5899 C CA . SER B 1 325 ? 16.25 14.359 -8.383 1 72.38 325 SER B CA 1
ATOM 5900 C C . SER B 1 325 ? 15.789 13.031 -8.969 1 72.38 325 SER B C 1
ATOM 5902 O O . SER B 1 325 ? 16.609 12.133 -9.211 1 72.38 325 SER B O 1
ATOM 5904 N N . GLY B 1 326 ? 14.586 12.953 -9.32 1 81.75 326 GLY B N 1
ATOM 5905 C CA . GLY B 1 326 ? 14.07 11.68 -9.805 1 81.75 326 GLY B CA 1
ATOM 5906 C C . GLY B 1 326 ? 14.328 11.461 -11.281 1 81.75 326 GLY B C 1
ATOM 5907 O O . GLY B 1 326 ? 14.281 10.328 -11.766 1 81.75 326 GLY B O 1
ATOM 5908 N N . PHE B 1 327 ? 14.641 12.539 -11.977 1 86.44 327 PHE B N 1
ATOM 5909 C CA . PHE B 1 327 ? 14.773 12.438 -13.43 1 86.44 327 PHE B CA 1
ATOM 5910 C C . PHE B 1 327 ? 15.852 11.43 -13.805 1 86.44 327 PHE B C 1
ATOM 5912 O O . PHE B 1 327 ? 15.602 10.492 -14.562 1 86.44 327 PHE B O 1
ATOM 5919 N N . VAL B 1 328 ? 17.031 11.57 -13.211 1 85.31 328 VAL B N 1
ATOM 5920 C CA . VAL B 1 328 ? 18.172 10.727 -13.57 1 85.31 328 VAL B CA 1
ATOM 5921 C C . VAL B 1 328 ? 17.938 9.297 -13.086 1 85.31 328 VAL B C 1
ATOM 5923 O O . VAL B 1 328 ? 18.281 8.336 -13.773 1 85.31 328 VAL B O 1
ATOM 5926 N N . LYS B 1 329 ? 17.312 9.172 -12 1 86.25 329 LYS B N 1
ATOM 5927 C CA . LYS B 1 329 ? 17.078 7.855 -11.414 1 86.25 329 LYS B CA 1
ATOM 5928 C C . LYS B 1 329 ? 16.016 7.086 -12.18 1 86.25 329 LYS B C 1
ATOM 5930 O O . LYS B 1 329 ? 16.078 5.859 -12.281 1 86.25 329 LYS B O 1
ATOM 5935 N N . ILE B 1 330 ? 15.078 7.793 -12.711 1 89.44 330 ILE B N 1
ATOM 5936 C CA . ILE B 1 330 ? 13.945 7.148 -13.367 1 89.44 330 ILE B CA 1
ATOM 5937 C C . ILE B 1 330 ? 14.234 6.965 -14.852 1 89.44 330 ILE B C 1
ATOM 5939 O O . ILE B 1 330 ? 14 5.891 -15.406 1 89.44 330 ILE B O 1
ATOM 5943 N N . ILE B 1 331 ? 14.719 7.988 -15.484 1 89.56 331 ILE B N 1
ATOM 5944 C CA . ILE B 1 331 ? 14.859 7.992 -16.938 1 89.56 331 ILE B CA 1
ATOM 5945 C C . ILE B 1 331 ? 16.312 7.758 -17.312 1 89.56 331 ILE B C 1
ATOM 5947 O O . ILE B 1 331 ? 16.609 7.008 -18.25 1 89.56 331 ILE B O 1
ATOM 5951 N N . GLY B 1 332 ? 17.234 8.352 -16.578 1 87.81 332 GLY B N 1
ATOM 5952 C CA . GLY B 1 332 ? 18.641 8.266 -16.922 1 87.81 332 GLY B CA 1
ATOM 5953 C C . GLY B 1 332 ? 19.281 9.617 -17.203 1 87.81 332 GLY B C 1
ATOM 5954 O O . GLY B 1 332 ? 18.672 10.656 -16.922 1 87.81 332 GLY B O 1
ATOM 5955 N N . ASP B 1 333 ? 20.484 9.539 -17.625 1 85.44 333 ASP B N 1
ATOM 5956 C CA . ASP B 1 333 ? 21.266 10.766 -17.812 1 85.44 333 ASP B CA 1
ATOM 5957 C C . ASP B 1 333 ? 21.016 11.359 -19.188 1 85.44 333 ASP B C 1
ATOM 5959 O O . ASP B 1 333 ? 21.875 11.273 -20.078 1 85.44 333 ASP B O 1
ATOM 5963 N N . TYR B 1 334 ? 19.828 12.023 -19.328 1 87.69 334 TYR B N 1
ATOM 5964 C CA . TYR B 1 334 ? 19.453 12.57 -20.625 1 87.69 334 TYR B CA 1
ATOM 5965 C C . TYR B 1 334 ? 19.297 14.086 -20.547 1 87.69 334 TYR B C 1
ATOM 5967 O O . TYR B 1 334 ? 18.922 14.727 -21.531 1 87.69 334 TYR B O 1
ATOM 5975 N N . LEU B 1 335 ? 19.562 14.641 -19.438 1 85.56 335 LEU B N 1
ATOM 5976 C CA . LEU B 1 335 ? 19.469 16.094 -19.297 1 85.56 335 LEU B CA 1
ATOM 5977 C C . LEU B 1 335 ? 20.656 16.781 -19.953 1 85.56 335 LEU B C 1
ATOM 5979 O O . LEU B 1 335 ? 21.734 16.203 -20.047 1 85.56 335 LEU B O 1
ATOM 5983 N N . PRO B 1 336 ? 20.406 17.906 -20.406 1 81.5 336 PRO B N 1
ATOM 5984 C CA . PRO B 1 336 ? 21.516 18.641 -21.016 1 81.5 336 PRO B CA 1
ATOM 5985 C C . PRO B 1 336 ? 22.688 18.828 -20.047 1 81.5 336 PRO B C 1
ATOM 5987 O O . PRO B 1 336 ? 22.5 18.812 -18.828 1 81.5 336 PRO B O 1
ATOM 5990 N N . LYS B 1 337 ? 23.844 18.984 -20.672 1 79.88 337 LYS B N 1
ATOM 5991 C CA . LYS B 1 337 ? 25.031 19.203 -19.875 1 79.88 337 LYS B CA 1
ATOM 5992 C C . LYS B 1 337 ? 24.922 20.469 -19.031 1 79.88 337 LYS B C 1
ATOM 5994 O O . LYS B 1 337 ? 24.484 21.5 -19.516 1 79.88 337 LYS B O 1
ATOM 5999 N N . GLY B 1 338 ? 25.141 20.391 -17.781 1 73.25 338 GLY B N 1
ATOM 6000 C CA . GLY B 1 338 ? 25.078 21.531 -16.875 1 73.25 338 GLY B CA 1
ATOM 6001 C C . GLY B 1 338 ? 23.75 21.688 -16.188 1 73.25 338 GLY B C 1
ATOM 6002 O O . GLY B 1 338 ? 23.562 22.594 -15.367 1 73.25 338 GLY B O 1
ATOM 6003 N N . SER B 1 339 ? 22.828 20.828 -16.594 1 79.94 339 SER B N 1
ATOM 6004 C CA . SER B 1 339 ? 21.516 20.938 -15.992 1 79.94 339 SER B CA 1
ATOM 6005 C C . SER B 1 339 ? 21.547 20.5 -14.531 1 79.94 339 SER B C 1
ATOM 6007 O O . SER B 1 339 ? 22.266 19.562 -14.172 1 79.94 339 SER B O 1
ATOM 6009 N N . HIS B 1 340 ? 20.953 21.188 -13.703 1 71.75 340 HIS B N 1
ATOM 6010 C CA . HIS B 1 340 ? 20.797 20.828 -12.297 1 71.75 340 HIS B CA 1
ATOM 6011 C C . HIS B 1 340 ? 19.391 20.312 -12.016 1 71.75 340 HIS B C 1
ATOM 6013 O O . HIS B 1 340 ? 18.906 20.375 -10.883 1 71.75 340 HIS B O 1
ATOM 6019 N N . GLY B 1 341 ? 18.734 19.953 -13.07 1 80.38 341 GLY B N 1
ATOM 6020 C CA . GLY B 1 341 ? 17.328 19.578 -12.961 1 80.38 341 GLY B CA 1
ATOM 6021 C C . GLY B 1 341 ? 16.391 20.547 -13.641 1 80.38 341 GLY B C 1
ATOM 6022 O O . GLY B 1 341 ? 16.688 21.734 -13.734 1 80.38 341 GLY B O 1
ATOM 6023 N N . ILE B 1 342 ? 15.367 20.141 -14 1 83.25 342 ILE B N 1
ATOM 6024 C CA . ILE B 1 342 ? 14.453 20.938 -14.812 1 83.25 342 ILE B CA 1
ATOM 6025 C C . ILE B 1 342 ? 13.945 22.125 -14.008 1 83.25 342 ILE B C 1
ATOM 6027 O O . ILE B 1 342 ? 13.984 23.266 -14.477 1 83.25 342 ILE B O 1
ATOM 6031 N N . ILE B 1 343 ? 13.578 21.859 -12.805 1 77.81 343 ILE B N 1
ATOM 6032 C CA . ILE B 1 343 ? 12.984 22.891 -11.969 1 77.81 343 ILE B CA 1
ATOM 6033 C C . ILE B 1 343 ? 14.039 23.938 -11.609 1 77.81 343 ILE B C 1
ATOM 6035 O O . ILE B 1 343 ? 13.773 25.141 -11.641 1 77.81 343 ILE B O 1
ATOM 6039 N N . ASN B 1 344 ? 15.211 23.453 -11.258 1 75.81 344 ASN B N 1
ATOM 6040 C CA . ASN B 1 344 ? 16.297 24.375 -10.93 1 75.81 344 ASN B CA 1
ATOM 6041 C C . ASN B 1 344 ? 16.688 25.219 -12.133 1 75.81 344 ASN B C 1
ATOM 6043 O O . ASN B 1 344 ? 16.984 26.406 -11.984 1 75.81 344 ASN B O 1
ATOM 6047 N N . ASP B 1 345 ? 16.719 24.656 -13.242 1 82.31 345 ASP B N 1
ATOM 6048 C CA . ASP B 1 345 ? 17.047 25.391 -14.461 1 82.31 345 ASP B CA 1
ATOM 6049 C C . ASP B 1 345 ? 16.016 26.484 -14.734 1 82.31 345 ASP B C 1
ATOM 6051 O O . ASP B 1 345 ? 16.375 27.594 -15.117 1 82.31 345 ASP B O 1
ATOM 6055 N N . LEU B 1 346 ? 14.812 26.172 -14.562 1 79.81 346 LEU B N 1
ATOM 6056 C CA . LEU B 1 346 ? 13.742 27.125 -14.766 1 79.81 346 LEU B CA 1
ATOM 6057 C C . LEU B 1 346 ? 13.828 28.266 -13.75 1 79.81 346 LEU B C 1
ATOM 6059 O O . LEU B 1 346 ? 13.547 29.422 -14.086 1 79.81 346 LEU B O 1
ATOM 6063 N N . GLY B 1 347 ? 14.203 27.953 -12.57 1 74.81 347 GLY B N 1
ATOM 6064 C CA . GLY B 1 347 ? 14.383 28.969 -11.555 1 74.81 347 GLY B CA 1
ATOM 6065 C C . GLY B 1 347 ? 15.492 29.953 -11.891 1 74.81 347 GLY B C 1
ATOM 6066 O O . GLY B 1 347 ? 15.336 31.172 -11.711 1 74.81 347 GLY B O 1
ATOM 6067 N N . ILE B 1 348 ? 16.531 29.438 -12.344 1 75.75 348 ILE B N 1
ATOM 6068 C CA . ILE B 1 348 ? 17.656 30.281 -12.734 1 75.75 348 ILE B CA 1
ATOM 6069 C C . ILE B 1 348 ? 17.266 31.172 -13.914 1 75.75 348 ILE B C 1
ATOM 6071 O O . ILE B 1 348 ? 17.578 32.344 -13.93 1 75.75 348 ILE B O 1
ATOM 6075 N N . ALA B 1 349 ? 16.547 30.609 -14.828 1 78.5 349 ALA B N 1
ATOM 6076 C CA . ALA B 1 349 ? 16.094 31.375 -15.984 1 78.5 349 ALA B CA 1
ATOM 6077 C C . ALA B 1 349 ? 15.141 32.469 -15.57 1 78.5 349 ALA B C 1
ATOM 6079 O O . ALA B 1 349 ? 15.18 33.594 -16.109 1 78.5 349 ALA B O 1
ATOM 6080 N N . LEU B 1 350 ? 14.344 32.188 -14.672 1 76.75 350 LEU B N 1
ATOM 6081 C CA . LEU B 1 350 ? 13.375 33.188 -14.188 1 76.75 350 LEU B CA 1
ATOM 6082 C C . LEU B 1 350 ? 14.07 34.312 -13.438 1 76.75 350 LEU B C 1
ATOM 6084 O O . LEU B 1 350 ? 13.656 35.469 -13.547 1 76.75 350 LEU B O 1
ATOM 6088 N N . SER B 1 351 ? 15.031 33.969 -12.656 1 73.44 351 SER B N 1
ATOM 6089 C CA . SER B 1 351 ? 15.766 34.969 -11.883 1 73.44 351 SER B CA 1
ATOM 6090 C C . SER B 1 351 ? 16.453 36 -12.797 1 73.44 351 SER B C 1
ATOM 6092 O O . SER B 1 351 ? 16.688 37.125 -12.398 1 73.44 351 SER B O 1
ATOM 6094 N N . GLN B 1 352 ? 16.656 35.531 -13.906 1 74.38 352 GLN B N 1
ATOM 6095 C CA . GLN B 1 352 ? 17.359 36.406 -14.844 1 74.38 352 GLN B CA 1
ATOM 6096 C C . GLN B 1 352 ? 16.391 37.25 -15.641 1 74.38 352 GLN B C 1
ATOM 6098 O O . GLN B 1 352 ? 16.797 38.281 -16.219 1 74.38 352 GLN B O 1
ATOM 6103 N N . THR B 1 353 ? 15.133 36.875 -15.703 1 72.44 353 THR B N 1
ATOM 6104 C CA . THR B 1 353 ? 14.203 37.562 -16.594 1 72.44 353 THR B CA 1
ATOM 6105 C C . THR B 1 353 ? 13.258 38.469 -15.805 1 72.44 353 THR B C 1
ATOM 6107 O O . THR B 1 353 ? 12.852 39.531 -16.297 1 72.44 353 THR B O 1
ATOM 6110 N N . VAL B 1 354 ? 12.758 38 -14.648 1 69.56 354 VAL B N 1
ATOM 6111 C CA . VAL B 1 354 ? 11.75 38.75 -13.906 1 69.56 354 VAL B CA 1
ATOM 6112 C C . VAL B 1 354 ? 12.281 39.125 -12.523 1 69.56 354 VAL B C 1
ATOM 6114 O O . VAL B 1 354 ? 12.781 38.281 -11.797 1 69.56 354 VAL B O 1
ATOM 6117 N N . PRO B 1 355 ? 12.375 40.469 -12.43 1 73.31 355 PRO B N 1
ATOM 6118 C CA . PRO B 1 355 ? 12.742 40.875 -11.062 1 73.31 355 PRO B CA 1
ATOM 6119 C C . PRO B 1 355 ? 11.734 40.375 -10.023 1 73.31 355 PRO B C 1
ATOM 6121 O O . PRO B 1 355 ? 10.578 40.812 -10.031 1 73.31 355 PRO B O 1
ATOM 6124 N N . LEU B 1 356 ? 12.078 39.375 -9.383 1 77.62 356 LEU B N 1
ATOM 6125 C CA . LEU B 1 356 ? 11.195 38.812 -8.367 1 77.62 356 LEU B CA 1
ATOM 6126 C C . LEU B 1 356 ? 11.5 39.438 -6.996 1 77.62 356 LEU B C 1
ATOM 6128 O O . LEU B 1 356 ? 12.641 39.781 -6.711 1 77.62 356 LEU B O 1
ATOM 6132 N N . ASN B 1 357 ? 10.375 39.812 -6.309 1 86.38 357 ASN B N 1
ATOM 6133 C CA . ASN B 1 357 ? 10.523 40.25 -4.926 1 86.38 357 ASN B CA 1
ATOM 6134 C C . ASN B 1 357 ? 9.734 39.344 -3.969 1 86.38 357 ASN B C 1
ATOM 6136 O O . ASN B 1 357 ? 9.062 38.406 -4.395 1 86.38 357 ASN B O 1
ATOM 6140 N N . GLN B 1 358 ? 9.945 39.625 -2.762 1 87.31 358 GLN B N 1
ATOM 6141 C CA . GLN B 1 358 ? 9.375 38.781 -1.709 1 87.31 358 GLN B CA 1
ATOM 6142 C C . GLN B 1 358 ? 7.848 38.844 -1.735 1 87.31 358 GLN B C 1
ATOM 6144 O O . GLN B 1 358 ? 7.184 37.875 -1.372 1 87.31 358 GLN B O 1
ATOM 6149 N N . TYR B 1 359 ? 7.27 39.906 -2.195 1 89.06 359 TYR B N 1
ATOM 6150 C CA . TYR B 1 359 ? 5.816 40.094 -2.209 1 89.06 359 TYR B CA 1
ATOM 6151 C C . TYR B 1 359 ? 5.184 39.219 -3.297 1 89.06 359 TYR B C 1
ATOM 6153 O O . TYR B 1 359 ? 4.184 38.562 -3.057 1 89.06 359 TYR B O 1
ATOM 6161 N N . VAL B 1 360 ? 5.832 39.25 -4.383 1 87.75 360 VAL B N 1
ATOM 6162 C CA . VAL B 1 360 ? 5.324 38.469 -5.496 1 87.75 360 VAL B CA 1
ATOM 6163 C C . VAL B 1 360 ? 5.508 36.969 -5.195 1 87.75 360 VAL B C 1
ATOM 6165 O O . VAL B 1 360 ? 4.609 36.156 -5.449 1 87.75 360 VAL B O 1
ATOM 6168 N N . SER B 1 361 ? 6.629 36.656 -4.668 1 90.88 361 SER B N 1
ATOM 6169 C CA . SER B 1 361 ? 6.926 35.25 -4.371 1 90.88 361 SER B CA 1
ATOM 6170 C C . SER B 1 361 ? 5.992 34.688 -3.293 1 90.88 361 SER B C 1
ATOM 6172 O O . SER B 1 361 ? 5.449 33.594 -3.434 1 90.88 361 SER B O 1
ATOM 6174 N N . GLY B 1 362 ? 5.84 35.469 -2.262 1 92.12 362 GLY B N 1
ATOM 6175 C CA . GLY B 1 362 ? 4.934 35.062 -1.201 1 92.12 362 GLY B CA 1
ATOM 6176 C C . GLY B 1 362 ? 3.494 34.938 -1.662 1 92.12 362 GLY B C 1
ATOM 6177 O O . GLY B 1 362 ? 2.805 33.969 -1.313 1 92.12 362 GLY B O 1
ATOM 6178 N N . GLY B 1 363 ? 3.037 35.906 -2.408 1 92.12 363 GLY B N 1
ATOM 6179 C CA . GLY B 1 363 ? 1.688 35.875 -2.945 1 92.12 363 GLY B CA 1
ATOM 6180 C C . GLY B 1 363 ? 1.449 34.688 -3.891 1 92.12 363 GLY B C 1
ATOM 6181 O O . GLY B 1 363 ? 0.418 34.031 -3.812 1 92.12 363 GLY B O 1
ATOM 6182 N N . THR B 1 364 ? 2.379 34.5 -4.73 1 90.06 364 THR B N 1
ATOM 6183 C CA . THR B 1 364 ? 2.252 33.438 -5.703 1 90.06 364 THR B CA 1
ATOM 6184 C C . THR B 1 364 ? 2.215 32.062 -5.004 1 90.06 364 THR B C 1
ATOM 6186 O O . THR B 1 364 ? 1.407 31.203 -5.355 1 90.06 364 THR B O 1
ATOM 6189 N N . LEU B 1 365 ? 3.082 31.891 -4.062 1 92.81 365 LEU B N 1
ATOM 6190 C CA . LEU B 1 365 ? 3.137 30.609 -3.375 1 92.81 365 LEU B CA 1
ATOM 6191 C C . LEU B 1 365 ? 1.866 30.375 -2.566 1 92.81 365 LEU B C 1
ATOM 6193 O O . LEU B 1 365 ? 1.407 29.234 -2.443 1 92.81 365 LEU B O 1
ATOM 6197 N N . THR B 1 366 ? 1.364 31.391 -1.991 1 93.94 366 THR B N 1
ATOM 6198 C CA . THR B 1 366 ? 0.102 31.25 -1.274 1 93.94 366 THR B CA 1
ATOM 6199 C C . THR B 1 366 ? -1.021 30.859 -2.227 1 93.94 366 THR B C 1
ATOM 6201 O O . THR B 1 366 ? -1.8 29.938 -1.934 1 93.94 366 THR B O 1
ATOM 6204 N N . ILE B 1 367 ? -1.066 31.438 -3.326 1 90.69 367 ILE B N 1
ATOM 6205 C CA . ILE B 1 367 ? -2.1 31.172 -4.316 1 90.69 367 ILE B CA 1
ATOM 6206 C C . ILE B 1 367 ? -1.935 29.75 -4.855 1 90.69 367 ILE B C 1
ATOM 6208 O O . ILE B 1 367 ? -2.916 29.016 -5.004 1 90.69 367 ILE B O 1
ATOM 6212 N N . VAL B 1 368 ? -0.744 29.406 -5.133 1 88.81 368 VAL B N 1
ATOM 6213 C CA . VAL B 1 368 ? -0.468 28.062 -5.617 1 88.81 368 VAL B CA 1
ATOM 6214 C C . VAL B 1 368 ? -0.857 27.047 -4.555 1 88.81 368 VAL B C 1
ATOM 6216 O O . VAL B 1 368 ? -1.443 26 -4.867 1 88.81 368 VAL B O 1
ATOM 6219 N N . GLY B 1 369 ? -0.497 27.328 -3.336 1 91.31 369 GLY B N 1
ATOM 6220 C CA . GLY B 1 369 ? -0.903 26.453 -2.244 1 91.31 369 GLY B CA 1
ATOM 6221 C C . GLY B 1 369 ? -2.408 26.281 -2.141 1 91.31 369 GLY B C 1
ATOM 6222 O O . GLY B 1 369 ? -2.908 25.172 -2.025 1 91.31 369 GLY B O 1
ATOM 6223 N N . VAL B 1 370 ? -3.08 27.344 -2.268 1 90.5 370 VAL B N 1
ATOM 6224 C CA . VAL B 1 370 ? -4.535 27.328 -2.191 1 90.5 370 VAL B CA 1
ATOM 6225 C C . VAL B 1 370 ? -5.105 26.516 -3.355 1 90.5 370 VAL B C 1
ATOM 6227 O O . VAL B 1 370 ? -5.977 25.672 -3.158 1 90.5 370 VAL B O 1
ATOM 6230 N N . ILE B 1 371 ? -4.609 26.719 -4.465 1 84.81 371 ILE B N 1
ATOM 6231 C CA . ILE B 1 371 ? -5.102 26.047 -5.672 1 84.81 371 ILE B CA 1
ATOM 6232 C C . ILE B 1 371 ? -4.855 24.547 -5.57 1 84.81 371 ILE B C 1
ATOM 6234 O O . ILE B 1 371 ? -5.734 23.75 -5.902 1 84.81 371 ILE B O 1
ATOM 6238 N N . THR B 1 372 ? -3.738 24.203 -5.113 1 85.06 372 THR B N 1
ATOM 6239 C CA . THR B 1 372 ? -3.383 22.781 -5.027 1 85.06 372 THR B CA 1
ATOM 6240 C C . THR B 1 372 ? -4.207 22.094 -3.949 1 85.06 372 THR B C 1
ATOM 6242 O O . THR B 1 372 ? -4.367 20.859 -3.977 1 85.06 372 THR B O 1
ATOM 6245 N N . GLY B 1 373 ? -4.691 22.859 -3.027 1 85.94 373 GLY B N 1
ATOM 6246 C CA . GLY B 1 373 ? -5.508 22.297 -1.963 1 85.94 373 GLY B CA 1
ATOM 6247 C C . GLY B 1 373 ? -6.965 22.141 -2.346 1 85.94 373 GLY B C 1
ATOM 6248 O O . GLY B 1 373 ? -7.723 21.453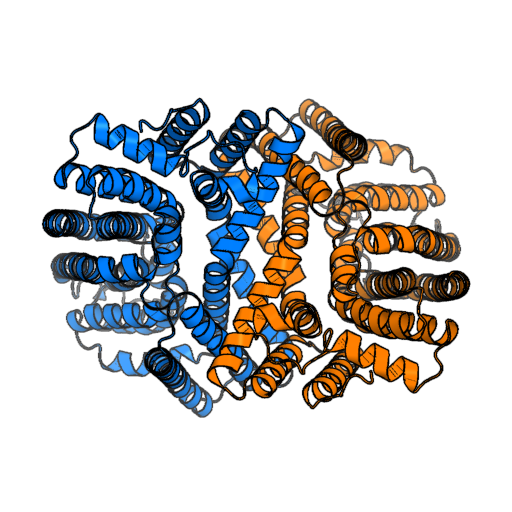 -1.663 1 85.94 373 GLY B O 1
ATOM 6249 N N . LEU B 1 374 ? -7.41 22.656 -3.463 1 79.62 374 LEU B N 1
ATOM 6250 C CA . LEU B 1 374 ? -8.812 22.703 -3.852 1 79.62 374 LEU B CA 1
ATOM 6251 C C . LEU B 1 374 ? -9.352 21.312 -4.156 1 79.62 374 LEU B C 1
ATOM 6253 O O . LEU B 1 374 ? -10.562 21.094 -4.176 1 79.62 374 LEU B O 1
ATOM 6257 N N . ASP B 1 375 ? -8.516 20.422 -4.359 1 72.62 375 ASP B N 1
ATOM 6258 C CA . ASP B 1 375 ? -8.961 19.062 -4.625 1 72.62 375 ASP B CA 1
ATOM 6259 C C . ASP B 1 375 ? -9.43 18.375 -3.346 1 72.62 375 ASP B C 1
ATOM 6261 O O . ASP B 1 375 ? -10.07 17.328 -3.396 1 72.62 375 ASP B O 1
ATOM 6265 N N . GLY B 1 376 ? -9.094 18.922 -2.23 1 74.81 376 GLY B N 1
ATOM 6266 C CA . GLY B 1 376 ? -9.602 18.422 -0.963 1 74.81 376 GLY B CA 1
ATOM 6267 C C . GLY B 1 376 ? -8.656 17.453 -0.284 1 74.81 376 GLY B C 1
ATOM 6268 O O . GLY B 1 376 ? -8.938 16.969 0.817 1 74.81 376 GLY B O 1
ATOM 6269 N N . SER B 1 377 ? -7.574 17.125 -0.873 1 73.06 377 SER B N 1
ATOM 6270 C CA . SER B 1 377 ? -6.629 16.203 -0.249 1 73.06 377 SER B CA 1
ATOM 6271 C C . SER B 1 377 ? -5.637 16.938 0.638 1 73.06 377 SER B C 1
ATOM 6273 O O . SER B 1 377 ? -5.254 16.453 1.7 1 73.06 377 SER B O 1
ATOM 6275 N N . GLY B 1 378 ? -5.227 18.078 0.323 1 77.31 378 GLY B N 1
ATOM 6276 C CA . GLY B 1 378 ? -4.195 18.859 0.99 1 77.31 378 GLY B CA 1
ATOM 6277 C C . GLY B 1 378 ? -2.791 18.359 0.704 1 77.31 378 GLY B C 1
ATOM 6278 O O . GLY B 1 378 ? -1.812 19.062 0.939 1 77.31 378 GLY B O 1
ATOM 6279 N N . PHE B 1 379 ? -2.678 17.172 0.244 1 76.94 379 PHE B N 1
ATOM 6280 C CA . PHE B 1 379 ? -1.365 16.562 0.061 1 76.94 379 PHE B CA 1
ATOM 6281 C C . PHE B 1 379 ? -1.013 16.484 -1.419 1 76.94 379 PHE B C 1
ATOM 6283 O O . PHE B 1 379 ? 0.165 16.422 -1.78 1 76.94 379 PHE B O 1
ATOM 6290 N N . SER B 1 380 ? -1.957 16.469 -2.229 1 67.94 380 SER B N 1
ATOM 6291 C CA . SER B 1 380 ? -1.734 16.219 -3.648 1 67.94 380 SER B CA 1
ATOM 6292 C C . SER B 1 380 ? -0.89 17.312 -4.277 1 67.94 380 SER B C 1
ATOM 6294 O O . SER B 1 380 ? -0.023 17.047 -5.113 1 67.94 380 SER B O 1
ATOM 6296 N N . GLY B 1 381 ? -1.042 18.484 -3.812 1 74.5 381 GLY B N 1
ATOM 6297 C CA . GLY B 1 381 ? -0.406 19.578 -4.531 1 74.5 381 GLY B CA 1
ATOM 6298 C C . GLY B 1 381 ? 0.75 20.188 -3.771 1 74.5 381 GLY B C 1
ATOM 6299 O O . GLY B 1 381 ? 1.363 21.156 -4.238 1 74.5 381 GLY B O 1
ATOM 6300 N N . ILE B 1 382 ? 1.089 19.594 -2.684 1 85.69 382 ILE B N 1
ATOM 6301 C CA . ILE B 1 382 ? 2.111 20.266 -1.889 1 85.69 382 ILE B CA 1
ATOM 6302 C C . ILE B 1 382 ? 3.48 20.078 -2.541 1 85.69 382 ILE B C 1
ATOM 6304 O O . ILE B 1 382 ? 4.387 20.891 -2.348 1 85.69 382 ILE B O 1
ATOM 6308 N N . SER B 1 383 ? 3.578 19.094 -3.305 1 83.31 383 SER B N 1
ATOM 6309 C CA . SER B 1 383 ? 4.816 18.922 -4.055 1 83.31 383 SER B CA 1
ATOM 6310 C C . SER B 1 383 ? 4.996 20.047 -5.082 1 83.31 383 SER B C 1
ATOM 6312 O O . SER B 1 383 ? 6.109 20.531 -5.289 1 83.31 383 SER B O 1
ATOM 6314 N N . LEU B 1 384 ? 3.918 20.391 -5.66 1 81.88 384 LEU B N 1
ATOM 6315 C CA . LEU B 1 384 ? 3.963 21.516 -6.594 1 81.88 384 LEU B CA 1
ATOM 6316 C C . LEU B 1 384 ? 4.391 22.797 -5.887 1 81.88 384 LEU B C 1
ATOM 6318 O O . LEU B 1 384 ? 5.211 23.547 -6.41 1 81.88 384 LEU B O 1
ATOM 6322 N N . ALA B 1 385 ? 3.844 22.969 -4.727 1 87.81 385 ALA B N 1
ATOM 6323 C CA . ALA B 1 385 ? 4.223 24.141 -3.936 1 87.81 385 ALA B CA 1
ATOM 6324 C C . ALA B 1 385 ? 5.719 24.125 -3.629 1 87.81 385 ALA B C 1
ATOM 6326 O O . ALA B 1 385 ? 6.375 25.172 -3.691 1 87.81 385 ALA B O 1
ATOM 6327 N N . GLY B 1 386 ? 6.207 23.031 -3.322 1 89.69 386 GLY B N 1
ATOM 6328 C CA . GLY B 1 386 ? 7.633 22.906 -3.053 1 89.69 386 GLY B CA 1
ATOM 6329 C C . GLY B 1 386 ? 8.492 23.234 -4.262 1 89.69 386 GLY B C 1
ATOM 6330 O O . GLY B 1 386 ? 9.508 23.922 -4.141 1 89.69 386 GLY B O 1
ATOM 6331 N N . SER B 1 387 ? 8.109 22.781 -5.379 1 85.06 387 SER B N 1
ATOM 6332 C CA . SER B 1 387 ? 8.852 23.016 -6.609 1 85.06 387 SER B CA 1
ATOM 6333 C C . SER B 1 387 ? 8.828 24.5 -6.988 1 85.06 387 SER B C 1
ATOM 6335 O O . SER B 1 387 ? 9.844 25.047 -7.418 1 85.06 387 SER B O 1
ATOM 6337 N N . ILE B 1 388 ? 7.703 25.062 -6.875 1 86.69 388 ILE B N 1
ATOM 6338 C CA . ILE B 1 388 ? 7.582 26.484 -7.191 1 86.69 388 ILE B CA 1
ATOM 6339 C C . ILE B 1 388 ? 8.375 27.312 -6.18 1 86.69 388 ILE B C 1
ATOM 6341 O O . ILE B 1 388 ? 8.992 28.312 -6.535 1 86.69 388 ILE B O 1
ATOM 6345 N N . ALA B 1 389 ? 8.344 26.844 -4.957 1 92.06 389 ALA B N 1
ATOM 6346 C CA . ALA B 1 389 ? 9.141 27.516 -3.938 1 92.06 389 ALA B CA 1
ATOM 6347 C C . ALA B 1 389 ? 10.625 27.453 -4.281 1 92.06 389 ALA B C 1
ATOM 6349 O O . ALA B 1 389 ? 11.367 28.406 -4.051 1 92.06 389 ALA B O 1
ATOM 6350 N N . ASN B 1 390 ? 11.031 26.328 -4.715 1 88.88 390 ASN B N 1
ATOM 6351 C CA . ASN B 1 390 ? 12.414 26.203 -5.152 1 88.88 390 ASN B CA 1
ATOM 6352 C C . ASN B 1 390 ? 12.75 27.172 -6.281 1 88.88 390 ASN B C 1
ATOM 6354 O O . ASN B 1 390 ? 13.805 27.812 -6.27 1 88.88 390 ASN B O 1
ATOM 6358 N N . LEU B 1 391 ? 11.883 27.266 -7.254 1 83.88 391 LEU B N 1
ATOM 6359 C CA . LEU B 1 391 ? 12.055 28.156 -8.391 1 83.88 391 LEU B CA 1
ATOM 6360 C C . LEU B 1 391 ? 12.188 29.609 -7.934 1 83.88 391 LEU B C 1
ATOM 6362 O O . LEU B 1 391 ? 13.133 30.297 -8.328 1 83.88 391 LEU B O 1
ATOM 6366 N N . PHE B 1 392 ? 11.328 30.062 -7.086 1 88.06 392 PHE B N 1
ATOM 6367 C CA . PHE B 1 392 ? 11.32 31.438 -6.625 1 88.06 392 PHE B CA 1
ATOM 6368 C C . PHE B 1 392 ? 12.461 31.688 -5.645 1 88.06 392 PHE B C 1
ATOM 6370 O O . PHE B 1 392 ? 13.047 32.781 -5.633 1 88.06 392 PHE B O 1
ATOM 6377 N N . GLY B 1 393 ? 12.695 30.719 -4.816 1 89.06 393 GLY B N 1
ATOM 6378 C CA . GLY B 1 393 ? 13.812 30.859 -3.893 1 89.06 393 GLY B CA 1
ATOM 6379 C C . GLY B 1 393 ? 15.148 30.984 -4.59 1 89.06 393 GLY B C 1
ATOM 6380 O O . GLY B 1 393 ? 16.016 31.766 -4.152 1 89.06 393 GLY B O 1
ATOM 6381 N N . THR B 1 394 ? 15.305 30.266 -5.559 1 83.06 394 THR B N 1
ATOM 6382 C CA . THR B 1 394 ? 16.531 30.344 -6.355 1 83.06 394 THR B CA 1
ATOM 6383 C C . THR B 1 394 ? 16.625 31.719 -7.027 1 83.06 394 THR B C 1
ATOM 6385 O O . THR B 1 394 ? 17.719 32.312 -7.078 1 83.06 394 THR B O 1
ATOM 6388 N N . ALA B 1 395 ? 15.547 32.156 -7.496 1 81.75 395 ALA B N 1
ATOM 6389 C CA . ALA B 1 395 ? 15.523 33.438 -8.164 1 81.75 395 ALA B CA 1
ATOM 6390 C C . ALA B 1 395 ? 15.773 34.562 -7.176 1 81.75 395 ALA B C 1
ATOM 6392 O O . ALA B 1 395 ? 16.438 35.562 -7.508 1 81.75 395 ALA B O 1
ATOM 6393 N N . LEU B 1 396 ? 15.266 34.469 -6.008 1 86.38 396 LEU B N 1
ATOM 6394 C CA . LEU B 1 396 ? 15.43 35.5 -4.977 1 86.38 396 LEU B CA 1
ATOM 6395 C C . LEU B 1 396 ? 16.797 35.375 -4.309 1 86.38 396 LEU B C 1
ATOM 6397 O O . LEU B 1 396 ? 17.328 36.344 -3.787 1 86.38 396 LEU B O 1
ATOM 6401 N N . GLY B 1 397 ? 17.312 34.156 -4.301 1 85.69 397 GLY B N 1
ATOM 6402 C CA . GLY B 1 397 ? 18.578 33.875 -3.643 1 85.69 397 GLY B CA 1
ATOM 6403 C C . GLY B 1 397 ? 18.422 33.531 -2.172 1 85.69 397 GLY B C 1
ATOM 6404 O O . GLY B 1 397 ? 19.406 33.25 -1.484 1 85.69 397 GLY B O 1
ATOM 6405 N N . HIS B 1 398 ? 17.188 33.656 -1.683 1 88.38 398 HIS B N 1
ATOM 6406 C CA . HIS B 1 398 ? 16.938 33.312 -0.283 1 88.38 398 HIS B CA 1
ATOM 6407 C C . HIS B 1 398 ? 15.477 32.969 -0.057 1 88.38 398 HIS B C 1
ATOM 6409 O O . HIS B 1 398 ? 14.648 33.125 -0.953 1 88.38 398 HIS B O 1
ATOM 6415 N N . GLY B 1 399 ? 15.156 32.312 1.076 1 93.19 399 GLY B N 1
ATOM 6416 C CA . GLY B 1 399 ? 13.781 32.188 1.538 1 93.19 399 GLY B CA 1
ATOM 6417 C C . GLY B 1 399 ? 13.086 30.953 0.987 1 93.19 399 GLY B C 1
ATOM 6418 O O . GLY B 1 399 ? 11.859 30.844 1.063 1 93.19 399 GLY B O 1
ATOM 6419 N N . THR B 1 400 ? 13.797 30.031 0.429 1 93.81 400 THR B N 1
ATOM 6420 C CA . THR B 1 400 ? 13.18 28.844 -0.157 1 93.81 400 THR B CA 1
ATOM 6421 C C . THR B 1 400 ? 12.406 28.062 0.897 1 93.81 400 THR B C 1
ATOM 6423 O O . THR B 1 400 ? 11.297 27.594 0.637 1 93.81 400 THR B O 1
ATOM 6426 N N . ALA B 1 401 ? 12.984 27.953 2.057 1 95.62 401 ALA B N 1
ATOM 6427 C CA . ALA B 1 401 ? 12.344 27.203 3.129 1 95.62 401 ALA B CA 1
ATOM 6428 C C . ALA B 1 401 ? 11.039 27.875 3.568 1 95.62 401 ALA B C 1
ATOM 6430 O O . ALA B 1 401 ? 10.023 27.203 3.76 1 95.62 401 ALA B O 1
ATOM 6431 N N . THR B 1 402 ? 11.109 29.156 3.717 1 95.88 402 THR B N 1
ATOM 6432 C CA . THR B 1 402 ? 9.938 29.922 4.148 1 95.88 402 THR B CA 1
ATOM 6433 C C . THR B 1 402 ? 8.836 29.859 3.094 1 95.88 402 THR B C 1
ATOM 6435 O O . THR B 1 402 ? 7.664 29.672 3.424 1 95.88 402 THR B O 1
ATOM 6438 N N . LEU B 1 403 ? 9.188 30 1.865 1 95.25 403 LEU B N 1
ATOM 6439 C CA . LEU B 1 403 ? 8.219 29.906 0.771 1 95.25 403 LEU B CA 1
ATOM 6440 C C . LEU B 1 403 ? 7.613 28.516 0.691 1 95.25 403 LEU B C 1
ATOM 6442 O O . LEU B 1 403 ? 6.41 28.375 0.458 1 95.25 403 LEU B O 1
ATOM 6446 N N . THR B 1 404 ? 8.461 27.547 0.856 1 94.88 404 THR B N 1
ATOM 6447 C CA . THR B 1 404 ? 8 26.156 0.856 1 94.88 404 THR B CA 1
ATOM 6448 C C . THR B 1 404 ? 7 25.922 1.982 1 94.88 404 THR B C 1
ATOM 6450 O O . THR B 1 404 ? 5.945 25.328 1.766 1 94.88 404 THR B O 1
ATOM 6453 N N . ALA B 1 405 ? 7.355 26.422 3.143 1 95.88 405 ALA B N 1
ATOM 6454 C CA . ALA B 1 405 ? 6.465 26.297 4.297 1 95.88 405 ALA B CA 1
ATOM 6455 C C . ALA B 1 405 ? 5.141 27.016 4.055 1 95.88 405 ALA B C 1
ATOM 6457 O O . ALA B 1 405 ? 4.078 26.5 4.402 1 95.88 405 ALA B O 1
ATOM 6458 N N . LEU B 1 406 ? 5.254 28.172 3.498 1 95.88 406 LEU B N 1
ATOM 6459 C CA . LEU B 1 406 ? 4.066 28.969 3.219 1 95.88 406 LEU B CA 1
ATOM 6460 C C . LEU B 1 406 ? 3.141 28.234 2.246 1 95.88 406 LEU B C 1
ATOM 6462 O O . LEU B 1 406 ? 1.932 28.156 2.471 1 95.88 406 LEU B O 1
ATOM 6466 N N . GLY B 1 407 ? 3.691 27.734 1.199 1 94.5 407 GLY B N 1
ATOM 6467 C CA . GLY B 1 407 ? 2.908 26.969 0.249 1 94.5 407 GLY B CA 1
ATOM 6468 C C . GLY B 1 407 ? 2.275 25.734 0.862 1 94.5 407 GLY B C 1
ATOM 6469 O O . GLY B 1 407 ? 1.12 25.406 0.577 1 94.5 407 GLY B O 1
ATOM 6470 N N . GLN B 1 408 ? 3.029 25.062 1.647 1 95 408 GLN B N 1
ATOM 6471 C CA . GLN B 1 408 ? 2.529 23.875 2.332 1 95 408 GLN B CA 1
ATOM 6472 C C . GLN B 1 408 ? 1.345 24.203 3.23 1 95 408 GLN B C 1
ATOM 6474 O O . GLN B 1 408 ? 0.32 23.531 3.203 1 95 408 GLN B O 1
ATOM 6479 N N . ILE B 1 409 ? 1.518 25.25 4.008 1 96.12 409 ILE B N 1
ATOM 6480 C CA . ILE B 1 409 ? 0.48 25.688 4.938 1 96.12 409 ILE B CA 1
ATOM 6481 C C . ILE B 1 409 ? -0.783 26.062 4.168 1 96.12 409 ILE B C 1
ATOM 6483 O O . ILE B 1 409 ? -1.884 25.625 4.52 1 96.12 409 ILE B O 1
ATOM 6487 N N . ALA B 1 410 ? -0.616 26.781 3.109 1 95.25 410 ALA B N 1
ATOM 6488 C CA . ALA B 1 410 ? -1.757 27.203 2.305 1 95.25 410 ALA B CA 1
ATOM 6489 C C . ALA B 1 410 ? -2.484 26.016 1.7 1 95.25 410 ALA B C 1
ATOM 6491 O O . ALA B 1 410 ? -3.717 25.969 1.69 1 95.25 410 ALA B O 1
ATOM 6492 N N . ALA B 1 411 ? -1.732 25.078 1.275 1 92.69 411 ALA B N 1
ATOM 6493 C CA . ALA B 1 411 ? -2.314 23.891 0.662 1 92.69 411 ALA B CA 1
ATOM 6494 C C . ALA B 1 411 ? -3.076 23.062 1.69 1 92.69 411 ALA B C 1
ATOM 6496 O O . ALA B 1 411 ? -4.203 22.625 1.438 1 92.69 411 ALA B O 1
ATOM 6497 N N . ILE B 1 412 ? -2.512 22.859 2.799 1 94.38 412 ILE B N 1
ATOM 6498 C CA . ILE B 1 412 ? -3.092 21.984 3.814 1 94.38 412 ILE B CA 1
ATOM 6499 C C . ILE B 1 412 ? -4.316 22.656 4.43 1 94.38 412 ILE B C 1
ATOM 6501 O O . ILE B 1 412 ? -5.348 22.016 4.637 1 94.38 412 ILE B O 1
ATOM 6505 N N . TRP B 1 413 ? -4.246 23.906 4.664 1 95.5 413 TRP B N 1
ATOM 6506 C CA . TRP B 1 413 ? -5.383 24.609 5.258 1 95.5 413 TRP B CA 1
ATOM 6507 C C . TRP B 1 413 ? -6.535 24.703 4.266 1 95.5 413 TRP B C 1
ATOM 6509 O O . TRP B 1 413 ? -7.695 24.844 4.664 1 95.5 413 TRP B O 1
ATOM 6519 N N . THR B 1 414 ? -6.258 24.641 3.035 1 91.25 414 THR B N 1
ATOM 6520 C CA . THR B 1 414 ? -7.309 24.688 2.023 1 91.25 414 THR B CA 1
ATOM 6521 C C . THR B 1 414 ? -7.887 23.297 1.779 1 91.25 414 THR B C 1
ATOM 6523 O O . THR B 1 414 ? -9.094 23.094 1.887 1 91.25 414 THR B O 1
ATOM 6526 N N . GLY B 1 415 ? -7.016 22.406 1.558 1 86.94 415 GLY B N 1
ATOM 6527 C CA . GLY B 1 415 ? -7.461 21.094 1.114 1 86.94 415 GLY B CA 1
ATOM 6528 C C . GLY B 1 415 ? -7.41 20.047 2.209 1 86.94 415 GLY B C 1
ATOM 6529 O O . GLY B 1 415 ? -8.078 19.016 2.119 1 86.94 415 GLY B O 1
ATOM 6530 N N . GLY B 1 416 ? -6.648 20.234 3.268 1 79.31 416 GLY B N 1
ATOM 6531 C CA . GLY B 1 416 ? -6.383 19.219 4.277 1 79.31 416 GLY B CA 1
ATOM 6532 C C . GLY B 1 416 ? -7.523 19.047 5.266 1 79.31 416 GLY B C 1
ATOM 6533 O O . GLY B 1 416 ? -7.422 18.25 6.203 1 79.31 416 GLY B O 1
ATOM 6534 N N . GLY B 1 417 ? -8.57 19.891 5.023 1 77.25 417 GLY B N 1
ATOM 6535 C CA . GLY B 1 417 ? -9.711 19.547 5.852 1 77.25 417 GLY B CA 1
ATOM 6536 C C . GLY B 1 417 ? -10.359 20.75 6.512 1 77.25 417 GLY B C 1
ATOM 6537 O O . GLY B 1 417 ? -11.023 20.625 7.539 1 77.25 417 GLY B O 1
ATOM 6538 N N . THR B 1 418 ? -10.102 21.922 5.965 1 91.88 418 THR B N 1
ATOM 6539 C CA . THR B 1 418 ? -10.711 23.047 6.652 1 91.88 418 THR B CA 1
ATOM 6540 C C . THR B 1 418 ? -11.648 23.812 5.715 1 91.88 418 THR B C 1
ATOM 6542 O O . THR B 1 418 ? -12.57 24.5 6.168 1 91.88 418 THR B O 1
ATOM 6545 N N . LEU B 1 419 ? -11.492 23.672 4.445 1 90.88 419 LEU B N 1
ATOM 6546 C CA . LEU B 1 419 ? -12.281 24.516 3.562 1 90.88 419 LEU B CA 1
ATOM 6547 C C . LEU B 1 419 ? -13.109 23.672 2.594 1 90.88 419 LEU B C 1
ATOM 6549 O O . LEU B 1 419 ? -14.195 24.094 2.174 1 90.88 419 LEU B O 1
ATOM 6553 N N . ILE B 1 420 ? -12.617 22.531 2.248 1 86.5 420 ILE B N 1
ATOM 6554 C CA . ILE B 1 420 ? -13.266 21.719 1.225 1 86.5 420 ILE B CA 1
ATOM 6555 C C . ILE B 1 420 ? -14.234 20.75 1.88 1 86.5 420 ILE B C 1
ATOM 6557 O O . ILE B 1 420 ? -13.828 19.891 2.672 1 86.5 420 ILE B O 1
ATOM 6561 N N . PRO B 1 421 ? -15.523 20.688 1.537 1 80.69 421 PRO B N 1
ATOM 6562 C CA . PRO B 1 421 ? -16.562 19.938 2.25 1 80.69 421 PRO B CA 1
ATOM 6563 C C . PRO B 1 421 ? -16.266 18.438 2.314 1 80.69 421 PRO B C 1
ATOM 6565 O O . PRO B 1 421 ? -16.469 17.812 3.354 1 80.69 421 PRO B O 1
ATOM 6568 N N . TRP B 1 422 ? -15.828 17.859 1.246 1 75.81 422 TRP B N 1
ATOM 6569 C CA . TRP B 1 422 ? -15.609 16.422 1.258 1 75.81 422 TRP B CA 1
ATOM 6570 C C . TRP B 1 422 ? -14.406 16.062 2.129 1 75.81 422 TRP B C 1
ATOM 6572 O O . TRP B 1 422 ? -14.273 14.914 2.566 1 75.81 422 TRP B O 1
ATOM 6582 N N . ALA B 1 423 ? -13.5 17.031 2.34 1 79.94 423 ALA B N 1
ATOM 6583 C CA . ALA B 1 423 ? -12.367 16.797 3.238 1 79.94 423 ALA B CA 1
ATOM 6584 C C . ALA B 1 423 ? -12.789 16.953 4.695 1 79.94 423 ALA B C 1
ATOM 6586 O O . ALA B 1 423 ? -12.102 16.469 5.602 1 79.94 423 ALA B O 1
ATOM 6587 N N . LEU B 1 424 ? -13.938 17.531 4.922 1 86.88 424 LEU B N 1
ATOM 6588 C CA . LEU B 1 424 ? -14.398 17.828 6.273 1 86.88 424 LEU B CA 1
ATOM 6589 C C . LEU B 1 424 ? -15.344 16.75 6.777 1 86.88 424 LEU B C 1
ATOM 6591 O O . LEU B 1 424 ? -15.805 16.797 7.922 1 86.88 424 LEU B O 1
ATOM 6595 N N . ILE B 1 425 ? -15.57 15.789 6.062 1 79.25 425 ILE B N 1
ATOM 6596 C CA . ILE B 1 425 ? -16.594 14.789 6.336 1 79.25 425 ILE B CA 1
ATOM 6597 C C . ILE B 1 425 ? -16.281 14.078 7.648 1 79.25 425 ILE B C 1
ATOM 6599 O O . ILE B 1 425 ? -17.172 13.844 8.461 1 79.25 425 ILE B O 1
ATOM 6603 N N . PRO B 1 426 ? -15 13.742 7.875 1 82 426 PRO B N 1
ATOM 6604 C CA . PRO B 1 426 ? -14.742 13.031 9.125 1 82 426 PRO B CA 1
ATOM 6605 C C . PRO B 1 426 ? -15.203 13.812 10.359 1 82 426 PRO B C 1
ATOM 6607 O O . PRO B 1 426 ? -15.867 13.258 11.234 1 82 426 PRO B O 1
ATOM 6610 N N . ALA B 1 427 ? -14.906 15.008 10.422 1 88 427 ALA B N 1
ATOM 6611 C CA . ALA B 1 427 ? -15.32 15.836 11.555 1 88 427 ALA B CA 1
ATOM 6612 C C . ALA B 1 427 ? -16.828 16.125 11.5 1 88 427 ALA B C 1
ATOM 6614 O O . ALA B 1 427 ? -17.5 16.094 12.531 1 88 427 ALA B O 1
ATOM 6615 N N . ALA B 1 428 ? -17.406 16.359 10.344 1 87.31 428 ALA B N 1
ATOM 6616 C CA . ALA B 1 428 ? -18.812 16.672 10.164 1 87.31 428 ALA B CA 1
ATOM 6617 C C . ALA B 1 428 ? -19.688 15.469 10.531 1 87.31 428 ALA B C 1
ATOM 6619 O O . ALA B 1 428 ? -20.734 15.625 11.156 1 87.31 428 ALA B O 1
ATOM 6620 N N . ALA B 1 429 ? -19.281 14.391 10.18 1 79.81 429 ALA B N 1
ATOM 6621 C CA . ALA B 1 429 ? -20.047 13.172 10.414 1 79.81 429 ALA B CA 1
ATOM 6622 C C . ALA B 1 429 ? -20.141 12.859 11.906 1 79.81 429 ALA B C 1
ATOM 6624 O O . ALA B 1 429 ? -21.203 12.516 12.414 1 79.81 429 ALA B O 1
ATOM 6625 N N . ILE B 1 430 ? -19.031 12.961 12.547 1 84.12 430 ILE B N 1
ATOM 6626 C CA . ILE B 1 430 ? -19 12.641 13.969 1 84.12 430 ILE B CA 1
ATOM 6627 C C . ILE B 1 430 ? -19.844 13.656 14.75 1 84.12 430 ILE B C 1
ATOM 6629 O O . ILE B 1 430 ? -20.469 13.312 15.742 1 84.12 430 ILE B O 1
ATOM 6633 N N . CYS B 1 431 ? -19.875 14.836 14.297 1 89.62 431 CYS B N 1
ATOM 6634 C CA . CYS B 1 431 ? -20.609 15.898 14.977 1 89.62 431 CYS B CA 1
ATOM 6635 C C . CYS B 1 431 ? -22.031 16.016 14.43 1 89.62 431 CYS B C 1
ATOM 6637 O O . CYS B 1 431 ? -22.828 16.812 14.922 1 89.62 431 CYS B O 1
ATOM 6639 N N . LYS B 1 432 ? -22.312 15.242 13.398 1 83 432 LYS B N 1
ATOM 6640 C CA . LYS B 1 432 ? -23.625 15.219 12.758 1 83 432 LYS B CA 1
ATOM 6641 C C . LYS B 1 432 ? -24.016 16.609 12.25 1 83 432 LYS B C 1
ATOM 6643 O O . LYS B 1 432 ? -25.109 17.078 12.523 1 83 432 LYS B O 1
ATOM 6648 N N . VAL B 1 433 ? -23.125 17.219 11.672 1 88.56 433 VAL B N 1
ATOM 6649 C CA . VAL B 1 433 ? -23.375 18.516 11.055 1 88.56 4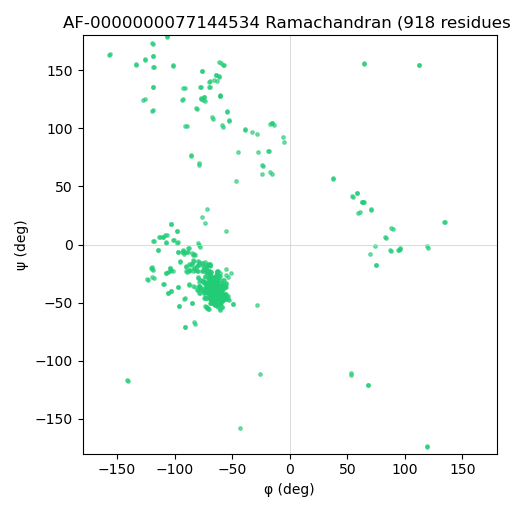33 VAL B CA 1
ATOM 6650 C C . VAL B 1 433 ? -23.109 18.438 9.555 1 88.56 433 VAL B C 1
ATOM 6652 O O . VAL B 1 433 ? -22.516 17.469 9.07 1 88.56 433 VAL B O 1
ATOM 6655 N N . ASP B 1 434 ? -23.641 19.406 8.828 1 88.06 434 ASP B N 1
ATOM 6656 C CA . ASP B 1 434 ? -23.438 19.469 7.379 1 88.06 434 ASP B CA 1
ATOM 6657 C C . ASP B 1 434 ? -22.031 19.938 7.039 1 88.06 434 ASP B C 1
ATOM 6659 O O . ASP B 1 434 ? -21.578 20.984 7.504 1 88.06 434 ASP B O 1
ATOM 6663 N N . PRO B 1 435 ? -21.406 19.141 6.238 1 88.69 435 PRO B N 1
ATOM 6664 C CA . PRO B 1 435 ? -20.031 19.5 5.875 1 88.69 435 PRO B CA 1
ATOM 6665 C C . PRO B 1 435 ? -19.953 20.828 5.105 1 88.69 435 PRO B C 1
ATOM 6667 O O . PRO B 1 435 ? -18.953 21.547 5.219 1 88.69 435 PRO B O 1
ATOM 6670 N N . PHE B 1 436 ? -21.016 21.141 4.418 1 84.69 436 PHE B N 1
ATOM 6671 C CA . PHE B 1 436 ? -21.031 22.391 3.678 1 84.69 436 PHE B CA 1
ATOM 6672 C C . PHE B 1 436 ? -21.172 23.578 4.621 1 84.69 436 PHE B C 1
ATOM 6674 O O . PHE B 1 436 ? -20.562 24.625 4.414 1 84.69 436 PHE B O 1
ATOM 6681 N N . GLU B 1 437 ? -21.938 23.375 5.562 1 89.19 437 GLU B N 1
ATOM 6682 C CA . GLU B 1 437 ? -22.062 24.438 6.562 1 89.19 437 GLU B CA 1
ATOM 6683 C C . GLU B 1 437 ? -20.766 24.641 7.332 1 89.19 437 GLU B C 1
ATOM 6685 O O . GLU B 1 437 ? -20.375 25.766 7.621 1 89.19 437 GLU B O 1
ATOM 6690 N N . LEU B 1 438 ? -20.141 23.578 7.633 1 92.94 438 LEU B N 1
ATOM 6691 C CA . LEU B 1 438 ? -18.844 23.625 8.32 1 92.94 438 LEU B CA 1
ATOM 6692 C C . LEU B 1 438 ? -17.812 24.375 7.48 1 92.94 438 LEU B C 1
ATOM 6694 O O . LEU B 1 438 ? -17.062 25.203 8 1 92.94 438 LEU B O 1
ATOM 6698 N N . ALA B 1 439 ? -17.797 24.078 6.23 1 90.81 439 ALA B N 1
ATOM 6699 C CA . ALA B 1 439 ? -16.875 24.75 5.316 1 90.81 439 ALA B CA 1
ATOM 6700 C C . ALA B 1 439 ? -17.172 26.25 5.242 1 90.81 439 ALA B C 1
ATOM 6702 O O . ALA B 1 439 ? -16.25 27.078 5.188 1 90.81 439 ALA B O 1
ATOM 6703 N N . ARG B 1 440 ? -18.406 26.547 5.227 1 90.25 440 ARG B N 1
ATOM 6704 C CA . ARG B 1 440 ? -18.812 27.938 5.168 1 90.25 440 ARG B CA 1
ATOM 6705 C C . ARG B 1 440 ? -18.359 28.703 6.41 1 90.25 440 ARG B C 1
ATOM 6707 O O . ARG B 1 440 ? -17.875 29.828 6.316 1 90.25 440 ARG B O 1
ATOM 6714 N N . ARG B 1 441 ? -18.484 28.062 7.477 1 92.62 441 ARG B N 1
ATOM 6715 C CA . ARG B 1 441 ? -18.125 28.688 8.742 1 92.62 441 ARG B CA 1
ATOM 6716 C C . ARG B 1 441 ? -16.609 28.828 8.859 1 92.62 441 ARG B C 1
ATOM 6718 O O . ARG B 1 441 ? -16.125 29.75 9.516 1 92.62 441 ARG B O 1
ATOM 6725 N N . ASN B 1 442 ? -15.891 27.938 8.32 1 96.38 442 ASN B N 1
ATOM 6726 C CA . ASN B 1 442 ? -14.43 27.969 8.383 1 96.38 442 ASN B CA 1
ATOM 6727 C C . ASN B 1 442 ? -13.852 28.953 7.371 1 96.38 442 ASN B C 1
ATOM 6729 O O . ASN B 1 442 ? -12.695 29.359 7.492 1 96.38 442 ASN B O 1
ATOM 6733 N N . PHE B 1 443 ? -14.641 29.344 6.398 1 94.56 443 PHE B N 1
ATOM 6734 C CA . PHE B 1 443 ? -14.133 30.047 5.227 1 94.56 443 PHE B CA 1
ATOM 6735 C C . PHE B 1 443 ? -13.477 31.359 5.621 1 94.56 443 PHE B C 1
ATOM 6737 O O . PHE B 1 443 ? -12.297 31.594 5.332 1 94.56 443 PHE B O 1
ATOM 6744 N N . LEU B 1 444 ? -14.148 32.156 6.281 1 94.56 444 LEU B N 1
ATOM 6745 C CA . LEU B 1 444 ? -13.641 33.5 6.598 1 94.56 444 LEU B CA 1
ATOM 6746 C C . LEU B 1 444 ? -12.461 33.406 7.555 1 94.56 444 LEU B C 1
ATOM 6748 O O . LEU B 1 444 ? -11.43 34.062 7.328 1 94.56 444 LEU B O 1
ATOM 6752 N N . PRO B 1 445 ? -12.531 32.656 8.633 1 97.06 445 PRO B N 1
ATOM 6753 C CA . PRO B 1 445 ? -11.383 32.562 9.531 1 97.06 445 PRO B CA 1
ATOM 6754 C C . PRO B 1 445 ? -10.125 32.062 8.82 1 97.06 445 PRO B C 1
ATOM 6756 O O . PRO B 1 445 ? -9.039 32.594 9.039 1 97.06 445 PRO B O 1
ATOM 6759 N N . VAL B 1 446 ? -10.266 31.094 7.992 1 97.31 446 VAL B N 1
ATOM 6760 C CA . VAL B 1 446 ? -9.117 30.484 7.324 1 97.31 446 VAL B CA 1
ATOM 6761 C C . VAL B 1 446 ? -8.539 31.469 6.301 1 97.31 446 VAL B C 1
ATOM 6763 O O . VAL B 1 446 ? -7.316 31.594 6.18 1 97.31 446 VAL B O 1
ATOM 6766 N N . VAL B 1 447 ? -9.398 32.156 5.574 1 96.12 447 VAL B N 1
ATOM 6767 C CA . VAL B 1 447 ? -8.938 33.094 4.578 1 96.12 447 VAL B CA 1
ATOM 6768 C C . VAL B 1 447 ? -8.18 34.219 5.262 1 96.12 447 VAL B C 1
ATOM 6770 O O . VAL B 1 447 ? -7.113 34.656 4.793 1 96.12 447 VAL B O 1
ATOM 6773 N N . ILE B 1 448 ? -8.711 34.688 6.312 1 96.94 448 ILE B N 1
ATOM 6774 C CA . ILE B 1 448 ? -8.039 35.75 7.062 1 96.94 448 ILE B CA 1
ATOM 6775 C C . ILE B 1 448 ? -6.707 35.219 7.598 1 96.94 448 ILE B C 1
ATOM 6777 O O . ILE B 1 448 ? -5.695 35.938 7.547 1 96.94 448 ILE B O 1
ATOM 6781 N N . GLY B 1 449 ? -6.723 34.031 8.133 1 97.62 449 GLY B N 1
ATOM 6782 C CA . GLY B 1 449 ? -5.48 33.438 8.578 1 97.62 449 GLY B CA 1
ATOM 6783 C C . GLY B 1 449 ? -4.434 33.344 7.488 1 97.62 449 GLY B C 1
ATOM 6784 O O . GLY B 1 449 ? -3.262 33.656 7.715 1 97.62 449 GLY B O 1
ATOM 6785 N N . LEU B 1 450 ? -4.855 32.938 6.348 1 97.12 450 LEU B N 1
ATOM 6786 C CA . LEU B 1 450 ? -3.939 32.781 5.223 1 97.12 450 LEU B CA 1
ATOM 6787 C C . LEU B 1 450 ? -3.357 34.125 4.812 1 97.12 450 LEU B C 1
ATOM 6789 O O . LEU B 1 450 ? -2.164 34.25 4.512 1 97.12 450 LEU B O 1
ATOM 6793 N N . ILE B 1 451 ? -4.172 35.125 4.812 1 96.88 451 ILE B N 1
ATOM 6794 C CA . ILE B 1 451 ? -3.723 36.469 4.43 1 96.88 451 ILE B CA 1
ATOM 6795 C C . ILE B 1 451 ? -2.701 36.969 5.445 1 96.88 451 ILE B C 1
ATOM 6797 O O . ILE B 1 451 ? -1.642 37.469 5.066 1 96.88 451 ILE B O 1
ATOM 6801 N N . VAL B 1 452 ? -3.01 36.844 6.688 1 97.38 452 VAL B N 1
ATOM 6802 C CA . VAL B 1 452 ? -2.107 37.312 7.73 1 97.38 452 VAL B CA 1
ATOM 6803 C C . VAL B 1 452 ? -0.801 36.531 7.684 1 97.38 452 VAL B C 1
ATOM 6805 O O . VAL B 1 452 ? 0.281 37.094 7.832 1 97.38 452 VAL B O 1
ATOM 6808 N N . THR B 1 453 ? -0.909 35.219 7.52 1 97.44 453 THR B N 1
ATOM 6809 C CA . THR B 1 453 ? 0.278 34.375 7.449 1 97.44 453 THR B CA 1
ATOM 6810 C C . THR B 1 453 ? 1.135 34.75 6.242 1 97.44 453 THR B C 1
ATOM 6812 O O . THR B 1 453 ? 2.365 34.781 6.328 1 97.44 453 THR B O 1
ATOM 6815 N N . MET B 1 454 ? 0.443 35 5.137 1 96.75 454 MET B N 1
ATOM 6816 C CA . MET B 1 454 ? 1.147 35.406 3.932 1 96.75 454 MET B CA 1
ATOM 6817 C C . MET B 1 454 ? 1.925 36.688 4.18 1 96.75 454 MET B C 1
ATOM 6819 O O . MET B 1 454 ? 3.092 36.812 3.805 1 96.75 454 MET B O 1
ATOM 6823 N N . ILE B 1 455 ? 1.319 37.625 4.816 1 96.06 455 ILE B N 1
ATOM 6824 C CA . ILE B 1 455 ? 1.943 38.906 5.105 1 96.06 455 ILE B CA 1
ATOM 6825 C C . ILE B 1 455 ? 3.139 38.719 6.035 1 96.06 455 ILE B C 1
ATOM 6827 O O . ILE B 1 455 ? 4.211 39.281 5.812 1 96.06 455 ILE B O 1
ATOM 6831 N N . VAL B 1 456 ? 2.963 37.906 7.016 1 95.69 456 VAL B N 1
ATOM 6832 C CA . VAL B 1 456 ? 4.051 37.625 7.953 1 95.69 456 VAL B CA 1
ATOM 6833 C C . VAL B 1 456 ? 5.203 36.969 7.219 1 95.69 456 VAL B C 1
ATOM 6835 O O . VAL B 1 456 ? 6.371 37.281 7.453 1 95.69 456 VAL B O 1
ATOM 6838 N N . ALA B 1 457 ? 4.887 36 6.395 1 95.38 457 ALA B N 1
ATOM 6839 C CA . ALA B 1 457 ? 5.914 35.312 5.621 1 95.38 457 ALA B CA 1
ATOM 6840 C C . ALA B 1 457 ? 6.695 36.281 4.746 1 95.38 457 ALA B C 1
ATOM 6842 O O . ALA B 1 457 ? 7.918 36.188 4.617 1 95.38 457 ALA B O 1
ATOM 6843 N N . MET B 1 458 ? 6.02 37.25 4.172 1 92.62 458 MET B N 1
ATOM 6844 C CA . MET B 1 458 ? 6.652 38.25 3.305 1 92.62 458 MET B CA 1
ATOM 6845 C C . MET B 1 458 ? 7.641 39.125 4.086 1 92.62 458 MET B C 1
ATOM 6847 O O . MET B 1 458 ? 8.68 39.5 3.555 1 92.62 458 MET B O 1
ATOM 6851 N N . PHE B 1 459 ? 7.352 39.219 5.316 1 90.25 459 PHE B N 1
ATOM 6852 C CA . PHE B 1 459 ? 8.234 40.031 6.137 1 90.25 459 PHE B CA 1
ATOM 6853 C C . PHE B 1 459 ? 9.414 39.219 6.656 1 90.25 459 PHE B C 1
ATOM 6855 O O . PHE B 1 459 ? 10.438 39.781 7.051 1 90.25 459 PHE B O 1
ATOM 6862 N N . THR B 1 460 ? 9.266 37.938 6.703 1 87 460 THR B N 1
ATOM 6863 C CA . THR B 1 460 ? 10.352 37.094 7.176 1 87 460 THR B CA 1
ATOM 6864 C C . THR B 1 460 ? 11.281 36.719 6.023 1 87 460 THR B C 1
ATOM 6866 O O . THR B 1 460 ? 12.398 36.25 6.25 1 87 460 THR B O 1
ATOM 6869 N N . LEU B 1 461 ? 10.766 36.781 4.871 1 84.31 461 LEU B N 1
ATOM 6870 C CA . LEU B 1 461 ? 11.578 36.531 3.686 1 84.31 461 LEU B CA 1
ATOM 6871 C C . LEU B 1 461 ? 12.602 37.625 3.467 1 84.31 461 LEU B C 1
ATOM 6873 O O . LEU B 1 461 ? 13.734 37.375 3.062 1 84.31 461 LEU B O 1
#

Secondary structure (DSSP, 8-state):
------HHHHHHHHHHHHHHHHHHTT---HHHHHHHHHHHHHHHH--HHHHHHHHHHHHHHHHHHHHHHHHHHHHHHHHHHHHHHHTHHHHHHHHHHTT--SHHHHHHHHHHHHHHHHHHH-HHHHHHHHHHHHHHHHHHTT--HHHHHHHHIIIIIIIIHHH-TTT-HHHHHHHHHHT--HHHHHHHHHHHHHHHHHHHHHHHHHHHGGGTTSGGGTTS-----------S---HHHHHHHHHHHHHHHHHHHHHHHHTT--THHHHHHHHHHHHHHHHHHHHHHHGGGHHHHHHHHHHHHHHHHHHHHTTHHHHHHHHHTTTTHHHHHT-S-SPTT---HHHHHHHHHHHHS---HHHHHHHHHHHHHHHHTTS-SSTTHHHHHHHHHHHHHHHSS-HHHHHHHHHHHHHHHHTTTS-GGGSHHHHHHHT--HHHHHHHHHHHHHHHHHHHHHHHHHH-/------HHHHHHHHHHHHHHHHHHTT---HHHHHHHHHHHHHHHH--HHHHHHHHHHHHHHHHHHHHHHHHHHHHHHHHHHHHHHHTHHHHHHHHHHTT--SHHHHHHHHHHHHHHHHHHH-HHHHHHHHHHHHHHHHHHTT--HHHHHHHHIIIIIIIIHHH-TTT-HHHHHHHHHHT--HHHHHHHHHHHHHHHHHHHHHHHHHHHHTTTTGGG---S-----------S---HHHHHHHHHHHHHHHHHHHHHHHHTT--THHHHHHHHHHHHHHHHHHHHHHHGGGHHHHHHHHHHHHHHHHHHHHTTHHHHHHHHHTTTTHHHHHT-S-SPTT---HHHHHHHHHHHHS---HHHHHHHHHHHHHHHHTTS-SSTTHHHHHHHHHHHHHHHSS-HHHHHHHHHHHHHHHHTTTS-GGGSHHHHHHHT--HHHHHHHHHHHHHHHHHHHHHHHHHH-

Sequence (922 aa):
MGVELALLHALYVICLLTIITFFILRKDTTIICIDFIFLLTLTATSSIPLAVSGIFQSFIYAITELLPTILIISIIVSMSNLLVHTGINDTMISPFTKMIRTPTLAYWIIGLLMMTISFFFWPSPAVALMGAILLPVAVRVGLPPIGVAIAMNLFGHGIALSGDFVIQGAPKLTADAAGLPVSSVVSASVPLVIVMGIVTTSIAFFFLRKEFHTGLSIQESIPSTDSSKTLTSLSPRIKKWLAICIPIVYIIDILCMIQFKLQGSDATALIGGTTVIMIIIISLIAYKGNGLNKTTDYFIEGLQFGFKIFGPVIPIAALFYLGDSGFVKIIGDYLPKGSHGIINDLGIALSQTVPLNQYVSGGTLTIVGVITGLDGSGFSGISLAGSIANLFGTALGHGTATLTALGQIAAIWTGGGTLIPWALIPAAAICKVDPFELARRNFLPVVIGLIVTMIVAMFTLMGVELALLHALYVICLLTIITFFILRKDTTIICIDFIFLLTLTATSSIPLAVSGIFQSFIYAITELLPTILIISIIVSMSNLLVHTGINDTMISPFTKMIRTPTLAYWIIGLLMMTISFFFWPSPAVALMGAILLPVAVRVGLPPIGVAIAMNLFGHGIALSGDFVIQGAPKLTADAAGLPVSSVVSASVPLVIVMGIVTTSIAFFFLRKEFHTGLSIQESIPSTDSSKTLTSLSPRIKKWLAICIPIVYIIDILCMIQFKLQGSDATALIGGTTVIMIIIISLIAYKGNGLNKTTDYFIEGLQFGFKIFGPVIPIAALFYLGDSGFVKIIGDYLPKGSHGIINDLGIALSQTVPLNQYVSGGTLTIVGVITGLDGSGFSGISLAGSIANLFGTALGHGTATLTALGQIAAIWTGGGTLIPWALIPAAAICKVDPFELARRNFLPVVIGLIVTMIVAMFTL

pLDDT: mean 86.88, std 11.1, range [35.78, 98.19]

Foldseek 3Di:
DAQDDDPLLVLLVVLLVVVLVCLLVLHFCLVSLLVSQLVSLCVLPVDNVLSVVLSVLLLVVLCVLLVLLLQLLLLLLLLLVLCLLQVLLVLLQVVCLVVQQALVSLLVSLLVQLLVVCLQRNLLSSLVSHLLPSLVSNVVRFQALLSSLQSSCCNGLALNVLLSVQLLSLLSLLQVLLVHDSVLLNVLQVVLSVLLSVQLSVVLCVVRVVRTNVRNVVPPPPPSPPSPPSVFDDDPVVSNVLSVVVVVLVVVLVVVCVVVVPDDSRSSVSSSVSSLVSLLVSLCRGVPPCSVVVSVVSSVSSSVVSCVLCVSQSSLSSSSCCQAVCVCVSNRDRDDPPDRGSLLSLLVVCLVPDVDALLVLLVVLLVQLLSLQSNQSLRNRLSVSSSSLSSRCSSVVHLSSNSSSLSSSSNSCNRSAQAHLVNSCSSCVSSVHRSNVRNVSSPPSSVVSSVVSSVVSSVVD/DAQDDDPLLVLLVVLLVVVLVCLLVLHFCLVSLLVSQLVSLCVLPVDNVLSVVLSVLLLVVLCVLLVLLLQLLLLLLLLLVLCLLQVLLVLLQVVCLVVQQALLSLLVSLLVQLLVVCLQRNQLSSLVSHLLPSLVSNVVRFQALLSSLQSSCCNGLALNVLLSPQLLSLLSLLQVLLVHDSVLLNVLQVVLSVLLSVQLSVVLCVVRVVRTNVVNPPPDCPPSPPSPPSVFDDDPVVSNVLSVVVVVLVVVLVVVCVVVVPDDSRSSVSSSVSSLVSLLVSLCRGVPPCSVVVSVVSSVSSSVVSCVLCVSQSSLSSSSCCQAVCVCVSNRDRDDPPDRGSLLSLLVVCLVPDVDALLNLLVVLLVQLLSLQSNQSLRNRLSVSSSSLSSRCSSVVHLSSNSSSLSSSSNSCNRSAQAHLVNSCSSCVSSVHRSNVRNVSSPPSSVVSSVSSSVVSSVVD